Protein 9LWG (pdb70)

Nearest PDB structures (foldseek):
  7zgn-assembly1_B  TM=6.019E-01  e=1.501E-13  Phocaeicola massiliensis B84634 = Timone 84634 = DSM 17679 = JCM 13223
  7zgn-assembly1_A  TM=5.589E-01  e=1.274E-13  Phocaeicola massiliensis B84634 = Timone 84634 = DSM 17679 = JCM 13223
  7f2i-assembly1_A  TM=8.220E-01  e=1.809E-05  Arabidopsis thaliana
  4tjx-assembly1_A  TM=6.853E-01  e=6.371E-05  Arabidopsis thaliana
  8hyg-assembly1_A  TM=6.163E-01  e=2.011E-04  Arabidopsis thaliana

Foldseek 3Di:
DQPDLFFQDFDDWAWAAFPVGIDTDHFDPDFAAKEKEFEDEPLALLVVCLQVPLQQLVLCQPLADPRYAYEYAYQDPQLQVVQVSSLVSNVVSCVVHDDSNVVRYTRGSDHPVPRPHCVVVSQAVQWDPAASAFFKKKWKDFPVDPGIDIWGKDWAFCLAEVADDDQDKAWEAEDEQQLAADQADQQHEYEHEPDDDAPLSNLVSNVVRVYQEYEYAYDPPDGFDHHDDDPVSRVDHDHHIYIYTHDDVVVVVCNVVVGIMMMGIDGHTGTDRMWMQASNRGTDRLAADSHSHNNSVSLSSLLSVLVVVVVVVVPDDWDKWKFFDQAKAAAFQGGKGKGFADPDLFQQQWKKKKKFKAAPDSRLQRAWQDKKKKWKFKADDPPDPLHRATQWIAIAFRSDRGFIAMATRSLCVQSNVHRMMMMTIHIDNPTDMITMIMMMTTHHDPDPPDWHWHDKDWADWWWFQALCRQVVWDKDKDFADPPFDWKKKKKQKAFFWQFPNGPRWQAFKWKWKQKQVPDTDIDTQPQRQPQQSQSVCSSVGADGNTSDSQRGRTGQHGHSGIRHIDMDTCSVVDDNHDMMIIIMDMAGPNHRDHGPGTTIIMGMIMIMITID/DQPDLFFQDFDDWAWAAFPVGIDTDHFDPDFAAKEKEFEDEPLALLVVCLQVPLQQLVLCQPLADPRYAYEYAYQDPQLQVVQVSSLVSNVVSCVVHDDSNVVRYTRGSDHPVPRPHCVVVSQAVQWDPAASAFFKKKWKDFPVDPGIDIWGKDWAFCLAEVADDDQDKAWEAEDEQQLAADQADQQHEYEHEPDDDAPLSNLVSNVVRVYQEYEYAYDPPDGFDHHDDDPVSRVDHDHHIYIYTHDDVVVVVCNVVVGIMMMGIDGHTGTDRMWMQASNRGTDRLAADSHSHNNSVSLSSLLSVLVVVVVVVVPDDWDKWKFFDQAKAAAFQGGKGKGFADPDLFQQQWKKKKKFKAAPDSRLQRAWQDKKKKWKFKADDPPDPLHRATQWIAIAFRSDRGFIAMATRSLCVQSNVHRMMMMTIHIDNPTDMITMIMMMTTHHDPDPPDWHWHDKDWADWWWFQALCRQVVWDKDKDFADPPFDWKKKKKQKAFFWQFPNGPRWQAFKWKWKQKQVPDTDIDTQPQRQPQQSQSVCSSVGADGNTSDSQRGRTGQHGHSGIRHIDMDTCSVVDDNHDMMIIIMDMAGPNHRDHGPGTTIIMGMIMIMITID

Organism: Danio rerio (NCBI:txid7955)

B-factor: mean 135.31, std 18.62, range [100.46, 191.17]

Secondary structure (DSSP, 8-state):
--S--STTSBPPPEEEEETTEEEEE---SS---EEEEEEE-TT-HHHHHHHH-HHHHHHHHHHS-TTEEEEEEE-STTHHHHHHHHHHHHHHHHTTS--GGGGGEEEEEEEGGG--SSHHHHHHHS---BTTBSEEEEEEE-SSSSS-EEEEEEEPPTTT------SS-EE-EE-TT--S--S--SS--EEEESSSS-HHHHHHHHHHTT-S-EEEEPPTT---------THHHHS---S-EEEE---HHHHHHHHHT---EEEEEEE----SEEEE-TTSBEE-----SSS-THHHHHHHHHHHHHHHHHHHHTSS-EEEEEEEEEEE-TTT-EEEEEE--S--SS--EEEEEEEEE-SSSSGGGS-SS--EEEEEEES-TTSTTTTEEEEEEE--TT-----EEEE-GGGGGG--SSEEEEEEEE-TTSPPEEEEEEEEEE--S-SS---EEEEEEEEEEEEESTTTGGG---EEEEPPSS--EEEEEEEEEEE---TT-TTTS--EEEEEEETTTB--EEE-TTTT-TTGGGGGTTTT---S-SS--SS--SS--TTEE---EEEE-TTTS-SSSEEEEEEEEEETTB----SSS-EEEEEEEEEEEE-/--S--STTSBPPPEEEEETTEEEEE---SS---EEEEEEE-TT-HHHHHHHH-HHHHHHHHHHS-TTEEEEEEE-STTHHHHHHHHHHHHHHHHTTS--GGGGGEEEEEEEGGG--SSHHHHHHHS---BTTBSEEEEEEE-SSSSS-EEEEEEEPPTTT------SS-EE-EE-TT--S--S--SS--EEEESSSS-HHHHHHHHHHTT-S-EEEEPPTT---------THHHHS---S-EEEE---HHHHHHHHHT---EEEEEEE----SEEEE-TTSBEE-----SSS-THHHHHHHHHHHHHHHHHHHHTSS-EEEEEEEEEEE-TTT-EEEEEE--S--SS--EEEEEEEEE-SSSSGGGS-SS--EEEEEEES-TTSTTTTEEEEEEE--TT-----EEEE-GGGGGG--SSEEEEEEEE-TTSPPEEEEEEEEEE--S-SS---EEEEEEEEEEEEESTTTGGG---EEEEPPSS--EEEEEEEEEEE---TT-TTTS--EEEEEEETTTB--EEE-TTTT-TTGGGGGTTTT---S-SS--SS--SS--TTEE---EEEE-TTTS-SSSEEEEEEEEEETTB----SSS-EEEEEEEEEEEE-

Radius of gyration: 37.28 Å; Cα contacts (8 Å, |Δi|>4): 3022; chains: 2; bounding box: 66×118×78 Å

InterPro domains:
  IPR008977 PHM/PNGase F domain superfamily [SSF49742] (498-662)
  IPR014784 Copper type II, ascorbate-dependent monooxygenase-like, C-terminal [G3DSA:2.60.120.230] (368-496)
  IPR014784 Copper type II, ascorbate-dependent monooxygenase-like, C-terminal [G3DSA:2.60.120.230] (504-662)
  IPR015196 Peptide-N-glycosidase F, N-terminal [PF09112] (433-492)
  IPR015196 Peptide-N-glycosidase F, N-terminal [SM01290] (370-492)
  IPR015197 Peptide-N-glycosidase F, C-terminal [PF09113] (519-659)
  IPR046450 PA domain superfamily [SSF52025] (220-273)
  IPR053251 Peptide-N(4)-(N-acetyl-beta-D-glucosaminyl)asparagine amidase F [PTHR39319] (20-662)

Solvent-accessible surface area: 49971 Å² total; per-residue (Å²): 122,82,65,36,18,57,14,46,29,93,1,48,57,11,89,7,64,1,66,101,26,115,21,89,20,60,73,118,161,121,55,20,114,1,6,0,0,0,0,3,2,73,35,9,3,13,0,23,5,0,0,36,72,80,81,0,10,52,18,0,11,76,91,14,24,80,41,1,38,0,0,0,0,0,12,12,77,74,0,88,122,18,0,52,76,1,74,91,18,2,108,148,31,0,36,187,109,40,118,106,15,27,74,7,8,24,9,0,21,31,29,5,36,22,17,18,30,9,0,0,28,0,0,6,17,13,19,44,39,31,79,45,14,14,6,15,4,0,18,1,49,10,91,88,25,180,21,71,23,56,12,38,22,5,58,13,28,54,41,12,11,152,31,156,38,44,104,93,99,32,103,3,75,64,22,39,56,1,28,58,75,57,108,56,16,168,37,0,0,0,2,0,19,26,27,85,51,47,36,18,39,0,0,74,5,0,42,131,3,101,7,56,0,0,0,0,28,0,83,98,85,57,69,6,79,24,1,48,17,168,50,122,38,61,171,66,76,11,140,17,12,4,0,0,3,54,48,36,86,84,0,117,87,4,29,147,131,59,95,79,2,56,1,76,7,18,85,0,8,9,24,8,13,20,0,0,1,18,18,115,7,48,1,12,29,4,22,16,9,11,20,0,0,0,34,0,0,0,6,1,1,40,10,2,59,28,21,30,53,5,48,88,80,44,89,93,123,36,53,85,22,65,12,3,112,100,75,62,0,96,24,108,77,10,0,98,18,76,16,89,6,36,92,105,32,74,54,56,14,31,0,31,0,12,0,29,3,22,5,78,28,132,52,6,97,64,6,2,84,151,29,28,30,0,34,0,28,2,23,16,68,130,103,24,100,37,25,104,29,2,2,4,5,1,2,1,3,14,55,3,16,38,3,35,4,34,6,56,1,12,0,0,6,17,1,9,75,66,113,105,2,24,0,27,0,83,14,18,69,194,9,66,57,2,38,0,27,0,27,0,17,0,32,95,21,148,114,130,139,76,48,53,17,73,55,1,53,47,11,17,79,20,16,61,2,45,133,59,0,23,154,128,22,136,80,49,97,9,85,16,43,93,87,21,150,50,0,7,0,3,1,6,5,0,0,33,34,47,23,59,90,77,3,3,35,47,4,59,2,21,0,47,0,30,0,32,151,89,76,75,7,55,31,57,17,131,58,8,49,37,98,60,10,5,2,120,53,1,64,137,0,4,1,0,0,0,9,12,41,6,4,54,1,9,0,27,16,10,5,0,7,14,7,98,25,29,100,93,76,1,39,113,60,8,82,66,111,37,73,3,15,1,72,1,26,0,29,37,149,47,161,59,5,110,29,159,77,99,70,3,65,3,42,0,34,2,1,0,0,0,14,92,121,81,66,36,19,57,13,46,30,95,1,48,55,11,92,6,66,1,67,99,26,113,20,89,18,61,75,115,159,121,54,21,113,1,6,0,0,0,0,4,2,74,34,9,3,13,0,24,4,0,0,35,73,80,81,0,10,52,18,0,13,77,91,14,22,80,40,1,38,0,0,0,0,1,13,12,78,74,0,88,122,18,0,53,78,1,75,94,18,2,110,150,32,0,35,186,108,42,117,107,14,25,75,6,8,24,8,1,20,31,29,5,37,20,16,18,30,8,0,0,29,0,0,6,16,13,18,42,38,30,79,45,14,14,6,15,5,0,20,1,51,10,91,89,26,180,22,71,22,53,12,37,22,5,58,15,27,54,42,12,12,152,31,158,38,44,105,93,100,32,105,4,74,63,21,38,55,1,28,57,73,58,108,55,15,167,37,0,0,0,2,0,19,25,26,87,52,47,34,17,39,0,0,71,5,0,41,130,2,102,7,58,0,0,0,0,30,0,84,96,86,58,68,7,78,23,0,50,16,170,49,122,38,61,173,66,74,11,141,18,12,4,0,0,3,54,50,37,86,83,0,115,87,4,31,146,131,60,94,80,2,58,0,75,7,18,85,0,9,9,24,8,13,19,0,0,2,19,19,116,8,49,1,12,30,4,22,16,8,11,20,1,0,0,33,0,0,0,6,1,0,39,10,2,61,29,21,31,54,5,48,89,81,45,90,94,120,34,53,84,22,66,12,3,113,98,74,62,0,97,25,108,77,10,1,99,18,77,16,88,6,36,91,104,32,74,54,54,14,30,0,31,0,11,0,29,2,22,5,78,28,131,53,7,96,64,7,2,85,153,29,30,30,0,33,0,28,2,21,17,69,132,103,24,100,37,25,105,29,2,2,5,4,0,2,1,4,14,55,3,15,38,3,32,4,34,6,53,1,12,0,0,6,16,1,10,77,67,110,105,1,24,0,29,0,83,15,18,69,195,8,64,59,2,37,0,28,0,26,0,19,0,31,95,21,149,113,129,142,76,47,52,17,73,56,1,50,45,12,18,78,19,16,63,2,43,134,58,0,24,153,128,22,134,82,49,99,10,85,16,44,94,86,23,149,50,0,7,0,2,2,6,6,0,0,33,35,47,22,56,90,77,3,3,35,45,4,60,3,20,0,48,0,31,0,34,151,90,78,78,7,56,32,58,16,130,56,8,48,37,98,60,9,5,1,123,54,1,64,137,0,4,1,0,0,0,8,12,39,6,4,52,1,8,0,28,16,10,6,0,9,14,8,98,25,30,98,93,76,1,38,112,58,8,81,66,112,39,73,3,15,1,74,1,26,0,29,36,148,48,163,59,5,111,27,158,76,97,69,3,64,4,41,0,33,2,1,0,0,1,15,93

Sequence (1224 aa):
ALGGLEPGDPAPAFQVHTLDGMFVYSPRNESGRALIVHAFTNKSAFLECLWTWSESLSDLLDYLPSSTEVLMLSMDETAEQDALWMREQVYRAAAHRGKEILSRLHFSPTHVYNLGNWIPRVLYSWGCGGHNCGLGQVVFSSPDWKGPVIGKRLNARYDWLYAHWSTDPYRLLDVGDGCAPVASLKGAVAWVSEGGCSFFTKIKNMEKSNATGVLVYALPGNNIQDMNCKGDECFTSLHIPASMVHFQPKVKEALQKGRPVNVKFQVTPSRSFFFGIDQRGVLSEMGWFLYPSFRFMAWQAQWFVFNDALLEQLSQPAVTVSVFDHHDMHGNAGAHAVVDLPADISPYDVLELDTSLSCPGRRDETCAHWDHTVQLFVCCNDSSPYCNQELGRWVTAFRRGTGHWLTDVSPLIPLLNNKKCSFTMKTAPWAMPWMTTLNLRFSQSNKTERLYPFEVMPLFNGGTFDKDYNRRYHEITFSIPAATKKVELYAVITGHGSDDNNCGEFCVTSHYFLINRSINNTLVFEAAGSPLGCSLLVPKGGVPNECGTWLYGRGGWCDGLQVDPWRRDITSQLDMSGSNSVRYFGLFEGRDPNPKTDPGNILMYSYLVFYQALGGLEPGDPAPAFQVHTLDGMFVYSPRNESGRALIVHAFTNKSAFLECLWTWSESLSDLLDYLPSSTEVLMLSMDETAEQDALWMREQVYRAAAHRGKEILSRLHFSPTHVYNLGNWIPRVLYSWGCGGHNCGLGQVVFSSPDWKGPVIGKRLNARYDWLYAHWSTDPYRLLDVGDGCAPVASLKGAVAWVSEGGCSFFTKIKNMEKSNATGVLVYALPGNNIQDMNCKGDECFTSLHIPASMVHFQPKVKEALQKGRPVNVKFQVTPSRSFFFGIDQRGVLSEMGWFLYPSFRFMAWQAQWFVFNDALLEQLSQPAVTVSVFDHHDMHGNAGAHAVVDLPADISPYDVLELDTSLSCPGRRDETCAHWDHTVQLFVCCNDSSPYCNQELGRWVTAFRRGTGHWLTDVSPLIPLLNNKKCSFTMKTAPWAMPWMTTLNLRFSQSNKTERLYPFEVMPLFNGGTFDKDYNRRYHEITFSIPAATKKVELYAVITGHGSDDNNCGEFCVTSHYFLINRSINNTLVFEAAGSPLGCSLLVPKGGVPNECGTWLYGRGGWCDGLQVDPWRRDITSQLDMSGSNSVRYFGLFEGRDPNPKTDPGNILMYSYLVFYQ

Structure (mmCIF, N/CA/C/O backbone):
data_9LWG
#
_entry.id   9LWG
#
_cell.length_a   1.00
_cell.length_b   1.00
_cell.length_c   1.00
_cell.angle_alpha   90.00
_cell.angle_beta   90.00
_cell.angle_gamma   90.00
#
_symmetry.space_group_name_H-M   'P 1'
#
loop_
_entity.id
_entity.type
_entity.pdbx_description
1 polymer Si:dkey-256h2.1
2 branched 2-acetamido-2-deoxy-beta-D-glucopyranose-(1-4)-2-acetamido-2-deoxy-beta-D-glucopyranose
3 branched 2-acetamido-2-deoxy-beta-D-glucopyranose-(1-4)-[alpha-L-fucopyranose-(1-6)]2-acetamido-2-deoxy-beta-D-glucopyranose
4 non-polymer 2-acetamido-2-deoxy-beta-D-glucopyranose
#
loop_
_atom_site.group_PDB
_atom_site.id
_atom_site.type_symbol
_atom_site.label_atom_id
_atom_site.label_alt_id
_atom_site.label_comp_id
_atom_site.label_asym_id
_atom_site.label_entity_id
_atom_site.label_seq_id
_atom_site.pdbx_PDB_ins_code
_atom_site.Cartn_x
_atom_site.Cartn_y
_atom_site.Cartn_z
_atom_site.occupancy
_atom_site.B_iso_or_equiv
_atom_site.auth_seq_id
_atom_site.auth_comp_id
_atom_site.auth_asym_id
_atom_site.auth_atom_id
_atom_site.pdbx_PDB_model_num
ATOM 1 N N . ALA A 1 76 ? 109.046 127.879 116.147 1.00 157.46 51 ALA A N 1
ATOM 2 C CA . ALA A 1 76 ? 108.314 127.728 114.857 1.00 158.54 51 ALA A CA 1
ATOM 3 C C . ALA A 1 76 ? 108.178 126.255 114.486 1.00 158.68 51 ALA A C 1
ATOM 4 O O . ALA A 1 76 ? 109.063 125.449 114.773 1.00 156.18 51 ALA A O 1
ATOM 11 N N . LEU A 1 77 ? 107.060 125.911 113.849 1.00 157.66 52 LEU A N 1
ATOM 12 C CA . LEU A 1 77 ? 106.743 124.556 113.407 1.00 153.75 52 LEU A CA 1
ATOM 13 C C . LEU A 1 77 ? 106.540 123.591 114.567 1.00 151.33 52 LEU A C 1
ATOM 14 O O . LEU A 1 77 ? 106.466 122.376 114.345 1.00 147.30 52 LEU A O 1
ATOM 30 N N . GLY A 1 78 ? 106.444 124.091 115.798 1.00 153.71 53 GLY A N 1
ATOM 31 C CA . GLY A 1 78 ? 106.259 123.206 116.930 1.00 149.68 53 GLY A CA 1
ATOM 32 C C . GLY A 1 78 ? 107.485 122.341 117.175 1.00 147.59 53 GLY A C 1
ATOM 33 O O . GLY A 1 78 ? 108.615 122.694 116.825 1.00 141.20 53 GLY A O 1
ATOM 37 N N . GLY A 1 79 ? 107.251 121.185 117.791 1.00 144.67 54 GLY A N 1
ATOM 38 C CA . GLY A 1 79 ? 108.322 120.252 118.077 1.00 139.14 54 GLY A CA 1
ATOM 39 C C . GLY A 1 79 ? 108.596 119.311 116.923 1.00 139.65 54 GLY A C 1
ATOM 40 O O . GLY A 1 79 ? 107.708 118.569 116.492 1.00 140.02 54 GLY A O 1
ATOM 44 N N . LEU A 1 80 ? 109.828 119.333 116.415 1.00 135.14 55 LEU A N 1
ATOM 45 C CA . LEU A 1 80 ? 110.213 118.493 115.288 1.00 129.71 55 LEU A CA 1
ATOM 46 C C . LEU A 1 80 ? 111.340 117.552 115.695 1.00 128.78 55 LEU A C 1
ATOM 47 O O . LEU A 1 80 ? 112.320 117.385 114.962 1.00 128.24 55 LEU A O 1
ATOM 63 N N . GLU A 1 81 ? 111.207 116.937 116.860 1.00 127.40 56 GLU A N 1
ATOM 64 C CA . GLU A 1 81 ? 112.175 115.993 117.390 1.00 127.74 56 GLU A CA 1
ATOM 65 C C . GLU A 1 81 ? 111.476 114.680 117.698 1.00 128.07 56 GLU A C 1
ATOM 66 O O . GLU A 1 81 ? 110.248 114.638 117.828 1.00 130.76 56 GLU A O 1
ATOM 78 N N . PRO A 1 82 ? 112.228 113.587 117.812 1.00 124.67 57 PRO A N 1
ATOM 79 C CA . PRO A 1 82 ? 111.600 112.299 118.128 1.00 121.85 57 PRO A CA 1
ATOM 80 C C . PRO A 1 82 ? 110.778 112.382 119.404 1.00 124.52 57 PRO A C 1
ATOM 81 O O . PRO A 1 82 ? 111.181 113.003 120.389 1.00 129.39 57 PRO A O 1
ATOM 92 N N . GLY A 1 83 ? 109.609 111.743 119.376 1.00 121.51 58 GLY A N 1
ATOM 93 C CA . GLY A 1 83 ? 108.687 111.765 120.485 1.00 125.82 58 GLY A CA 1
ATOM 94 C C . GLY A 1 83 ? 107.635 112.850 120.412 1.00 127.06 58 GLY A C 1
ATOM 95 O O . GLY A 1 83 ? 106.629 112.767 121.126 1.00 130.35 58 GLY A O 1
ATOM 99 N N . ASP A 1 84 ? 107.835 113.865 119.571 1.00 125.50 59 ASP A N 1
ATOM 100 C CA . ASP A 1 84 ? 106.858 114.931 119.431 1.00 125.30 59 ASP A CA 1
ATOM 101 C C . ASP A 1 84 ? 105.800 114.556 118.398 1.00 123.03 59 ASP A C 1
ATOM 102 O O . ASP A 1 84 ? 106.067 113.768 117.485 1.00 124.84 59 ASP A O 1
ATOM 111 N N . PRO A 1 85 ? 104.593 115.103 118.514 1.00 121.46 60 PRO A N 1
ATOM 112 C CA . PRO A 1 85 ? 103.553 114.795 117.528 1.00 119.96 60 PRO A CA 1
ATOM 113 C C . PRO A 1 85 ? 103.897 115.357 116.159 1.00 121.07 60 PRO A C 1
ATOM 114 O O . PRO A 1 85 ? 104.621 116.348 116.029 1.00 123.36 60 PRO A O 1
ATOM 125 N N . ALA A 1 86 ? 103.364 114.705 115.129 1.00 116.91 61 ALA A N 1
ATOM 126 C CA . ALA A 1 86 ? 103.619 115.112 113.755 1.00 114.55 61 ALA A CA 1
ATOM 127 C C . ALA A 1 86 ? 102.526 116.065 113.291 1.00 115.25 61 ALA A C 1
ATOM 128 O O . ALA A 1 86 ? 101.359 115.658 113.221 1.00 120.14 61 ALA A O 1
ATOM 135 N N . PRO A 1 87 ? 102.842 117.320 112.970 1.00 112.49 62 PRO A N 1
ATOM 136 C CA . PRO A 1 87 ? 101.800 118.233 112.488 1.00 112.07 62 PRO A CA 1
ATOM 137 C C . PRO A 1 87 ? 101.185 117.747 111.185 1.00 111.13 62 PRO A C 1
ATOM 138 O O . PRO A 1 87 ? 101.825 117.064 110.384 1.00 115.39 62 PRO A O 1
ATOM 149 N N . ALA A 1 88 ? 99.922 118.111 110.982 1.00 110.91 63 ALA A N 1
ATOM 150 C CA . ALA A 1 88 ? 99.224 117.736 109.762 1.00 114.89 63 ALA A CA 1
ATOM 151 C C . ALA A 1 88 ? 99.898 118.367 108.550 1.00 113.84 63 ALA A C 1
ATOM 152 O O . ALA A 1 88 ? 100.550 119.409 108.647 1.00 116.48 63 ALA A O 1
ATOM 159 N N . PHE A 1 89 ? 99.738 117.723 107.397 1.00 113.15 64 PHE A N 1
ATOM 160 C CA . PHE A 1 89 ? 100.323 118.244 106.170 1.00 111.37 64 PHE A CA 1
ATOM 161 C C . PHE A 1 89 ? 99.586 117.663 104.972 1.00 112.45 64 PHE A C 1
ATOM 162 O O . PHE A 1 89 ? 98.784 116.734 105.093 1.00 118.44 64 PHE A O 1
ATOM 179 N N . GLN A 1 90 ? 99.869 118.242 103.807 1.00 111.37 65 GLN A N 1
ATOM 180 C CA . GLN A 1 90 ? 99.277 117.825 102.546 1.00 114.03 65 GLN A CA 1
ATOM 181 C C . GLN A 1 90 ? 100.368 117.757 101.490 1.00 118.73 65 GLN A C 1
ATOM 182 O O . GLN A 1 90 ? 101.299 118.566 101.498 1.00 122.32 65 GLN A O 1
ATOM 196 N N . VAL A 1 91 ? 100.249 116.787 100.585 1.00 119.91 66 VAL A N 1
ATOM 197 C CA . VAL A 1 91 ? 101.237 116.573 99.537 1.00 115.53 66 VAL A CA 1
ATOM 198 C C . VAL A 1 91 ? 100.520 116.146 98.264 1.00 117.29 66 VAL A C 1
ATOM 199 O O . VAL A 1 91 ? 99.422 115.583 98.305 1.00 124.52 66 VAL A O 1
ATOM 212 N N . HIS A 1 92 ? 101.147 116.428 97.127 1.00 112.84 67 HIS A N 1
ATOM 213 C CA . HIS A 1 92 ? 100.642 116.014 95.827 1.00 119.14 67 HIS A CA 1
ATOM 214 C C . HIS A 1 92 ? 101.374 114.760 95.369 1.00 122.55 67 HIS A C 1
ATOM 215 O O . HIS A 1 92 ? 102.585 114.629 95.566 1.00 125.36 67 HIS A O 1
ATOM 229 N N . THR A 1 93 ? 100.631 113.840 94.759 1.00 124.77 68 THR A N 1
ATOM 230 C CA . THR A 1 93 ? 101.167 112.567 94.311 1.00 122.72 68 THR A CA 1
ATOM 231 C C . THR A 1 93 ? 100.470 112.173 93.019 1.00 124.46 68 THR A C 1
ATOM 232 O O . THR A 1 93 ? 99.421 112.715 92.660 1.00 129.89 68 THR A O 1
ATOM 243 N N . LEU 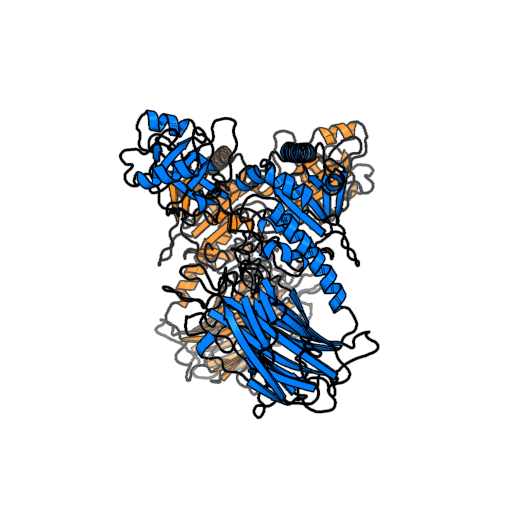A 1 94 ? 101.056 111.194 92.328 1.00 123.16 69 LEU A N 1
ATOM 244 C CA . LEU A 1 94 ? 100.504 110.753 91.054 1.00 125.78 69 LEU A CA 1
ATOM 245 C C . LEU A 1 94 ? 99.073 110.256 91.192 1.00 127.48 69 LEU A C 1
ATOM 246 O O . LEU A 1 94 ? 98.343 110.219 90.196 1.00 127.14 69 LEU A O 1
ATOM 262 N N . ASP A 1 95 ? 98.655 109.875 92.400 1.00 129.64 70 ASP A N 1
ATOM 263 C CA . ASP A 1 95 ? 97.295 109.412 92.634 1.00 131.37 70 ASP A CA 1
ATOM 264 C C . ASP A 1 95 ? 96.367 110.501 93.156 1.00 133.58 70 ASP A C 1
ATOM 265 O O . ASP A 1 95 ? 95.145 110.323 93.104 1.00 132.98 70 ASP A O 1
ATOM 274 N N . GLY A 1 96 ? 96.906 111.615 93.650 1.00 131.75 71 GLY A N 1
ATOM 275 C CA . GLY A 1 96 ? 96.070 112.692 94.146 1.00 130.17 71 GLY A CA 1
ATOM 276 C C . GLY A 1 96 ? 96.650 113.417 95.342 1.00 127.91 71 GLY A C 1
ATOM 277 O O . GLY A 1 96 ? 97.870 113.537 95.476 1.00 127.94 71 GLY A O 1
ATOM 281 N N . MET A 1 97 ? 95.787 113.912 96.222 1.00 128.35 72 MET A N 1
ATOM 282 C CA . MET A 1 97 ? 96.224 114.655 97.397 1.00 125.79 72 MET A CA 1
ATOM 283 C C . MET A 1 97 ? 96.315 113.711 98.589 1.00 120.00 72 MET A C 1
ATOM 284 O O . MET A 1 97 ? 95.312 113.115 98.996 1.00 124.78 72 MET A O 1
ATOM 298 N N . PHE A 1 98 ? 97.517 113.576 99.142 1.00 113.06 73 PHE A N 1
ATOM 299 C CA . PHE A 1 98 ? 97.753 112.786 100.342 1.00 114.09 73 PHE A CA 1
ATOM 300 C C . PHE A 1 98 ? 97.766 113.728 101.538 1.00 117.25 73 PHE A C 1
ATOM 301 O O . PHE A 1 98 ? 98.607 114.630 101.613 1.00 121.51 73 PHE A O 1
ATOM 318 N N . VAL A 1 99 ? 96.838 113.518 102.467 1.00 116.75 74 VAL A N 1
ATOM 319 C CA . VAL A 1 99 ? 96.652 114.395 103.616 1.00 114.98 74 VAL A CA 1
ATOM 320 C C . VAL A 1 99 ? 96.880 113.586 104.883 1.00 112.65 74 VAL A C 1
ATOM 321 O O . VAL A 1 99 ? 96.316 112.497 105.041 1.00 118.50 74 VAL A O 1
ATOM 334 N N . TYR A 1 100 ? 97.705 114.117 105.780 1.00 109.59 75 TYR A N 1
ATOM 335 C CA . TYR A 1 100 ? 97.911 113.542 107.101 1.00 112.60 75 TYR A CA 1
ATOM 336 C C . TYR A 1 100 ? 97.390 114.515 108.148 1.00 120.43 75 TYR A C 1
ATOM 337 O O . TYR A 1 100 ? 97.788 115.685 108.165 1.00 124.05 75 TYR A O 1
ATOM 355 N N . SER A 1 101 ? 96.502 114.028 109.012 1.00 126.24 76 SER A N 1
ATOM 356 C CA . SER A 1 101 ? 95.899 114.837 110.065 1.00 129.69 76 SER A CA 1
ATOM 357 C C . SER A 1 101 ? 95.950 114.042 111.362 1.00 131.88 76 SER A C 1
ATOM 358 O O . SER A 1 101 ? 95.457 112.896 111.401 1.00 137.90 76 SER A O 1
ATOM 366 N N . PRO A 1 102 ? 96.526 114.581 112.437 1.00 130.16 77 PRO A N 1
ATOM 367 C CA . PRO A 1 102 ? 96.545 113.837 113.702 1.00 135.91 77 PRO A CA 1
ATOM 368 C C . PRO A 1 102 ? 95.136 113.514 114.176 1.00 143.48 77 PRO A C 1
ATOM 369 O O . PRO A 1 102 ? 94.201 114.294 113.987 1.00 140.99 77 PRO A O 1
ATOM 380 N N . ARG A 1 103 ? 94.995 112.346 114.797 1.00 150.50 78 ARG A N 1
ATOM 381 C CA . ARG A 1 103 ? 93.719 111.884 115.319 1.00 155.58 78 ARG A CA 1
ATOM 382 C C . ARG A 1 103 ? 93.882 111.485 116.777 1.00 162.71 78 ARG A C 1
ATOM 383 O O . ARG A 1 103 ? 94.950 111.033 117.199 1.00 159.53 78 ARG A O 1
ATOM 404 N N . ASN A 1 104 ? 92.806 111.657 117.546 1.00 169.94 79 ASN A N 1
ATOM 405 C CA . ASN A 1 104 ? 92.805 111.232 118.939 1.00 171.92 79 ASN A CA 1
ATOM 406 C C . ASN A 1 104 ? 92.834 109.717 119.086 1.00 170.83 79 ASN A C 1
ATOM 407 O O . ASN A 1 104 ? 93.065 109.224 120.195 1.00 170.22 79 ASN A O 1
ATOM 418 N N . GLU A 1 105 ? 92.609 108.977 118.005 1.00 170.65 80 GLU A N 1
ATOM 419 C CA . GLU A 1 105 ? 92.614 107.526 118.019 1.00 167.63 80 GLU A CA 1
ATOM 420 C C . GLU A 1 105 ? 93.937 107.015 117.452 1.00 158.82 80 GLU A C 1
ATOM 421 O O . GLU A 1 105 ? 94.871 107.783 117.199 1.00 154.05 80 GLU A O 1
ATOM 433 N N . SER A 1 106 ? 94.023 105.704 117.249 1.00 154.08 81 SER A N 1
ATOM 434 C CA . SER A 1 106 ? 95.204 105.060 116.693 1.00 151.24 81 SER A CA 1
ATOM 435 C C . SER A 1 106 ? 94.886 104.556 115.292 1.00 150.79 81 SER A C 1
ATOM 436 O O . SER A 1 106 ? 93.894 103.846 115.094 1.00 152.10 81 SER A O 1
ATOM 444 N N . GLY A 1 107 ? 95.726 104.924 114.329 1.00 145.72 82 GLY A N 1
ATOM 445 C CA . GLY A 1 107 ? 95.521 104.528 112.950 1.00 142.00 82 GLY A CA 1
ATOM 446 C C . GLY A 1 107 ? 96.717 103.813 112.359 1.00 137.17 82 GLY A C 1
ATOM 447 O O . GLY A 1 107 ? 97.428 103.089 113.062 1.00 135.77 82 GLY A O 1
ATOM 451 N N . ARG A 1 108 ? 96.948 104.007 111.064 1.00 134.71 83 ARG A N 1
ATOM 452 C CA . ARG A 1 108 ? 98.066 103.367 110.388 1.00 128.73 83 ARG A CA 1
ATOM 453 C C . ARG A 1 108 ? 99.336 104.187 110.562 1.00 126.00 83 ARG A C 1
ATOM 454 O O . ARG A 1 108 ? 99.315 105.419 110.486 1.00 125.23 83 ARG A O 1
ATOM 475 N N . ALA A 1 109 ? 100.446 103.495 110.798 1.00 125.25 84 ALA A N 1
ATOM 476 C CA . ALA A 1 109 ? 101.736 104.159 110.855 1.00 122.80 84 ALA A CA 1
ATOM 477 C C . ALA A 1 109 ? 102.157 104.605 109.459 1.00 121.50 84 ALA A C 1
ATOM 478 O O . ALA A 1 109 ? 101.711 104.065 108.443 1.00 123.31 84 ALA A O 1
ATOM 485 N N . LEU A 1 110 ? 103.025 105.614 109.418 1.00 120.12 85 LEU A N 1
ATOM 486 C CA . LEU A 1 110 ? 103.495 106.188 108.166 1.00 114.68 85 LEU A CA 1
ATOM 487 C C . LEU A 1 110 ? 105.014 106.175 108.137 1.00 114.17 85 LEU A C 1
ATOM 488 O O . LEU A 1 110 ? 105.663 106.349 109.169 1.00 115.88 85 LEU A O 1
ATOM 504 N N . ILE A 1 111 ? 105.574 105.961 106.950 1.00 113.24 86 ILE A N 1
ATOM 505 C CA . ILE A 1 111 ? 107.018 105.984 106.745 1.00 112.36 86 ILE A CA 1
ATOM 506 C C . ILE A 1 111 ? 107.309 106.896 105.564 1.00 114.00 86 ILE A C 1
ATOM 507 O O . ILE A 1 111 ? 106.909 106.596 104.433 1.00 119.31 86 ILE A O 1
ATOM 523 N N . VAL A 1 112 ? 108.003 108.002 105.820 1.00 107.78 87 VAL A N 1
ATOM 524 C CA . VAL A 1 112 ? 108.384 108.955 104.788 1.00 110.21 87 VAL A CA 1
ATOM 525 C C . VAL A 1 112 ? 109.834 108.684 104.420 1.00 110.44 87 VAL A C 1
ATOM 526 O O . VAL A 1 112 ? 110.718 108.700 105.287 1.00 112.34 87 VAL A O 1
ATOM 539 N N . HIS A 1 113 ? 110.077 108.436 103.135 1.00 107.85 88 HIS A N 1
ATOM 540 C CA . HIS A 1 113 ? 111.398 108.097 102.628 1.00 110.50 88 HIS A CA 1
ATOM 541 C C . HIS A 1 113 ? 111.818 109.114 101.579 1.00 113.24 88 HIS A C 1
ATOM 542 O O . HIS A 1 113 ? 111.088 109.352 100.611 1.00 116.73 88 HIS A O 1
ATOM 556 N N . ALA A 1 114 ? 113.000 109.694 101.764 1.00 114.27 89 ALA A N 1
ATOM 557 C CA . ALA A 1 114 ? 113.576 110.634 100.814 1.00 114.90 89 ALA A CA 1
ATOM 558 C C . ALA A 1 114 ? 114.640 109.924 99.989 1.00 117.38 89 ALA A C 1
ATOM 559 O O . ALA A 1 114 ? 115.576 109.338 100.544 1.00 121.44 89 ALA A O 1
ATOM 566 N N . PHE A 1 115 ? 114.496 109.981 98.669 1.00 114.76 90 PHE A N 1
ATOM 567 C CA . PHE A 1 115 ? 115.371 109.283 97.741 1.00 115.76 90 PHE A CA 1
ATOM 568 C C . PHE A 1 115 ? 116.241 110.282 96.993 1.00 121.21 90 PHE A C 1
ATOM 569 O O . PHE A 1 115 ? 115.781 111.368 96.625 1.00 126.71 90 PHE A O 1
ATOM 586 N N . THR A 1 116 ? 117.499 109.909 96.773 1.00 120.63 91 THR A N 1
ATOM 587 C CA . THR A 1 116 ? 118.442 110.740 96.041 1.00 122.15 91 THR A CA 1
ATOM 588 C C . THR A 1 116 ? 119.327 109.852 95.180 1.00 122.84 91 THR A C 1
ATOM 589 O O . THR A 1 116 ? 119.797 108.804 95.631 1.00 123.72 91 THR A O 1
ATOM 600 N N . ASN A 1 117 ? 119.548 110.281 93.937 1.00 125.03 92 ASN A N 1
ATOM 601 C CA . ASN A 1 117 ? 120.355 109.518 92.994 1.00 127.96 92 ASN A CA 1
ATOM 602 C C . ASN A 1 117 ? 121.838 109.532 93.338 1.00 133.81 92 ASN A C 1
ATOM 603 O O . ASN A 1 117 ? 122.604 108.778 92.728 1.00 136.81 92 ASN A O 1
ATOM 613 N N . LYS A 1 118 ? 122.260 110.358 94.293 1.00 130.86 93 LYS A N 1
ATOM 614 C CA . LYS A 1 118 ? 123.671 110.500 94.624 1.00 126.74 93 LYS A CA 1
ATOM 615 C C . LYS A 1 118 ? 124.172 109.432 95.587 1.00 126.56 93 LYS A C 1
ATOM 616 O O . LYS A 1 118 ? 125.368 109.417 95.897 1.00 128.56 93 LYS A O 1
ATOM 635 N N . SER A 1 119 ? 123.301 108.547 96.066 1.00 124.03 94 SER A N 1
ATOM 636 C CA . SER A 1 119 ? 123.678 107.485 96.991 1.00 120.93 94 SER A CA 1
ATOM 637 C C . SER A 1 119 ? 123.421 106.141 96.328 1.00 122.98 94 SER A C 1
ATOM 638 O O . SER A 1 119 ? 122.279 105.830 95.973 1.00 127.47 94 SER A O 1
ATOM 646 N N . ALA A 1 120 ? 124.481 105.348 96.163 1.00 119.77 95 ALA A N 1
ATOM 647 C CA . ALA A 1 120 ? 124.323 104.010 95.607 1.00 121.13 95 ALA A CA 1
ATOM 648 C C . ALA A 1 120 ? 123.517 103.107 96.526 1.00 119.38 95 ALA A C 1
ATOM 649 O O . ALA A 1 120 ? 122.926 102.129 96.056 1.00 122.19 95 ALA A O 1
ATOM 656 N N . PHE A 1 121 ? 123.481 103.413 97.823 1.00 119.20 96 PHE A N 1
ATOM 657 C CA . PHE A 1 121 ? 122.690 102.620 98.756 1.00 120.09 96 PHE A CA 1
ATOM 658 C C . PHE A 1 121 ? 121.220 102.616 98.353 1.00 119.37 96 PHE A C 1
ATOM 659 O O . PHE A 1 121 ? 120.608 101.553 98.196 1.00 122.22 96 PHE A O 1
ATOM 676 N N . LEU A 1 122 ? 120.644 103.802 98.150 1.00 116.23 97 LEU A N 1
ATOM 677 C CA . LEU A 1 122 ? 119.242 103.888 97.756 1.00 118.39 97 LEU A CA 1
ATOM 678 C C . LEU A 1 122 ? 119.021 103.368 96.341 1.00 120.00 97 LEU A C 1
ATOM 679 O O . LEU A 1 122 ? 117.974 102.773 96.056 1.00 127.50 97 LEU A O 1
ATOM 695 N N . GLU A 1 123 ? 119.983 103.585 95.443 1.00 115.56 98 GLU A N 1
ATOM 696 C CA . GLU A 1 123 ? 119.852 103.068 94.086 1.00 121.01 98 GLU A CA 1
ATOM 697 C C . GLU A 1 123 ? 119.741 101.549 94.095 1.00 128.73 98 GLU A C 1
ATOM 698 O O . GLU A 1 123 ? 118.887 100.971 93.413 1.00 128.86 98 GLU A O 1
ATOM 710 N N . CYS A 1 124 ? 120.594 100.883 94.876 1.00 127.66 99 CYS A N 1
ATOM 711 C CA . CYS A 1 124 ? 120.508 99.431 94.987 1.00 126.81 99 CYS A CA 1
ATOM 712 C C . CYS A 1 124 ? 119.246 99.013 95.731 1.00 126.85 99 CYS A C 1
ATOM 713 O O . CYS A 1 124 ? 118.643 97.983 95.409 1.00 128.87 99 CYS A O 1
ATOM 721 N N . LEU A 1 125 ? 118.831 99.800 96.724 1.00 123.16 100 LEU A N 1
ATOM 722 C CA . LEU A 1 125 ? 117.579 99.517 97.417 1.00 120.18 100 LEU A CA 1
ATOM 723 C C . LEU A 1 125 ? 116.415 99.457 96.439 1.00 121.74 100 LEU A C 1
ATOM 724 O O . LEU A 1 125 ? 115.567 98.561 96.522 1.00 126.26 100 LEU A O 1
ATOM 740 N N . TRP A 1 126 ? 116.358 100.403 95.506 1.00 121.54 101 TRP A N 1
ATOM 741 C CA . TRP A 1 126 ? 115.249 100.489 94.566 1.00 123.31 101 TRP A CA 1
ATOM 742 C C . TRP A 1 126 ? 115.465 99.675 93.296 1.00 126.74 101 TRP A C 1
ATOM 743 O O . TRP A 1 126 ? 114.527 99.540 92.504 1.00 130.17 101 TRP A O 1
ATOM 764 N N . THR A 1 127 ? 116.666 99.132 93.081 1.00 123.37 102 THR A N 1
ATOM 765 C CA . THR A 1 127 ? 116.936 98.305 91.914 1.00 127.05 102 THR A CA 1
ATOM 766 C C . THR A 1 127 ? 117.155 96.836 92.243 1.00 129.35 102 THR A C 1
ATOM 767 O O . THR A 1 127 ? 117.001 95.994 91.354 1.00 128.51 102 THR A O 1
ATOM 778 N N . TRP A 1 128 ? 117.507 96.509 93.483 1.00 130.37 103 TRP A N 1
ATOM 779 C CA . TRP A 1 128 ? 117.743 95.125 93.865 1.00 131.58 103 TRP A CA 1
ATOM 780 C C . TRP A 1 128 ? 116.415 94.401 94.044 1.00 133.55 103 TRP A C 1
ATOM 781 O O . TRP A 1 128 ? 115.547 94.852 94.798 1.00 134.95 103 TRP A O 1
ATOM 802 N N . SER A 1 129 ? 116.261 93.272 93.349 1.00 131.76 104 SER A N 1
ATOM 803 C CA . SER A 1 129 ? 115.007 92.530 93.411 1.00 134.30 104 SER A CA 1
ATOM 804 C C . SER A 1 129 ? 114.732 92.005 94.813 1.00 132.45 104 SER A C 1
ATOM 805 O O . SER A 1 129 ? 113.571 91.938 95.234 1.00 131.27 104 SER A O 1
ATOM 813 N N . GLU A 1 130 ? 115.779 91.623 95.546 1.00 130.21 105 GLU A N 1
ATOM 814 C CA . GLU A 1 130 ? 115.583 91.091 96.890 1.00 129.35 105 GLU A CA 1
ATOM 815 C C . GLU A 1 130 ? 114.933 92.124 97.801 1.00 131.39 105 GLU A C 1
ATOM 816 O O . GLU A 1 130 ? 114.039 91.793 98.589 1.00 136.77 105 GLU A O 1
ATOM 828 N N . SER A 1 131 ? 115.369 93.381 97.710 1.00 127.83 106 SER A N 1
ATOM 829 C CA . SER A 1 131 ? 114.792 94.423 98.552 1.00 128.84 106 SER A CA 1
ATOM 830 C C . SER A 1 131 ? 113.318 94.635 98.235 1.00 130.81 106 SER A C 1
ATOM 831 O O . SER A 1 131 ? 112.493 94.784 99.144 1.00 131.98 106 SER A O 1
ATOM 839 N N . LEU A 1 132 ? 112.966 94.656 96.948 1.00 129.27 107 LEU A N 1
ATOM 840 C CA . LEU A 1 132 ? 111.569 94.840 96.571 1.00 130.41 107 LEU A CA 1
ATOM 841 C C . LEU A 1 132 ? 110.718 93.663 97.030 1.00 133.01 107 LEU A C 1
ATOM 842 O O . LEU A 1 132 ? 109.589 93.851 97.500 1.00 135.85 107 LEU A O 1
ATOM 858 N N . SER A 1 133 ? 111.239 92.442 96.898 1.00 132.04 108 SER A N 1
ATOM 859 C CA . SER A 1 133 ? 110.507 91.277 97.382 1.00 132.84 108 SER A CA 1
ATOM 860 C C . SER A 1 133 ? 110.302 91.349 98.889 1.00 135.36 108 SER A C 1
ATOM 861 O O . SER A 1 133 ? 109.218 91.033 99.393 1.00 139.10 108 SER A O 1
ATOM 869 N N . ASP A 1 134 ? 111.335 91.764 99.626 1.00 133.16 109 ASP A N 1
ATOM 870 C CA . ASP A 1 134 ? 111.197 91.914 101.070 1.00 134.31 109 ASP A CA 1
ATOM 871 C C . ASP A 1 134 ? 110.143 92.957 101.411 1.00 134.37 109 ASP A C 1
ATOM 872 O O . ASP A 1 134 ? 109.333 92.759 102.324 1.00 138.86 109 ASP A O 1
ATOM 881 N N . LEU A 1 135 ? 110.136 94.077 100.687 1.00 129.92 110 LEU A N 1
ATOM 882 C CA . LEU A 1 135 ? 109.123 95.100 100.924 1.00 130.29 110 LEU A CA 1
ATOM 883 C C . LEU A 1 135 ? 107.725 94.551 100.676 1.00 132.48 110 LEU A C 1
ATOM 884 O O . LEU A 1 135 ? 106.804 94.791 101.465 1.00 133.44 110 LEU A O 1
ATOM 900 N N . LEU A 1 136 ? 107.548 93.810 99.582 1.00 133.53 111 LEU A N 1
ATOM 901 C CA . LEU A 1 136 ? 106.222 93.311 99.240 1.00 135.12 111 LEU A CA 1
ATOM 902 C C . LEU A 1 136 ? 105.766 92.213 100.192 1.00 140.40 111 LEU A C 1
ATOM 903 O O . LEU A 1 136 ? 104.560 92.037 100.398 1.00 142.58 111 LEU A O 1
ATOM 919 N N . ASP A 1 137 ? 106.702 91.470 100.781 1.00 139.58 112 ASP A N 1
ATOM 920 C CA . ASP A 1 137 ? 106.346 90.330 101.616 1.00 139.25 112 ASP A CA 1
ATOM 921 C C . ASP A 1 137 ? 106.199 90.703 103.088 1.00 135.54 112 ASP A C 1
ATOM 922 O O . ASP A 1 137 ? 105.155 90.443 103.695 1.00 135.48 112 ASP A O 1
ATOM 931 N N . TYR A 1 138 ? 107.228 91.311 103.674 1.00 129.69 113 TYR A N 1
ATOM 932 C CA . TYR A 1 138 ? 107.295 91.500 105.116 1.00 130.97 113 TYR A CA 1
ATOM 933 C C . TYR A 1 138 ? 106.667 92.802 105.595 1.00 126.96 113 TYR A C 1
ATOM 934 O O . TYR A 1 138 ? 106.589 93.017 106.809 1.00 129.73 113 TYR A O 1
ATOM 952 N N . LEU A 1 139 ? 106.222 93.668 104.697 1.00 123.24 114 LEU A N 1
ATOM 953 C CA . LEU A 1 139 ? 105.617 94.922 105.130 1.00 126.59 114 LEU A CA 1
ATOM 954 C C . LEU A 1 139 ? 104.255 94.646 105.760 1.00 128.04 114 LEU A C 1
ATOM 955 O O . LEU A 1 139 ? 103.441 93.926 105.169 1.00 128.88 114 LEU A O 1
ATOM 971 N N . PRO A 1 140 ? 103.967 95.187 106.944 1.00 123.26 115 PRO A N 1
ATOM 972 C CA . PRO A 1 140 ? 102.650 94.965 107.547 1.00 121.67 115 PRO A CA 1
ATOM 973 C C . PRO A 1 140 ? 101.532 95.521 106.679 1.00 126.14 115 PRO A C 1
ATOM 974 O O . PRO A 1 140 ? 101.742 96.365 105.805 1.00 129.22 115 PRO A O 1
ATOM 985 N N . SER A 1 141 ? 100.322 95.029 106.935 1.00 129.88 116 SER A N 1
ATOM 986 C CA . SER A 1 141 ? 99.137 95.480 106.219 1.00 134.40 116 SER A CA 1
ATOM 987 C C . SER A 1 141 ? 98.524 96.737 106.821 1.00 134.24 116 SER A C 1
ATOM 988 O O . SER A 1 141 ? 97.528 97.236 106.286 1.00 133.83 116 SER A O 1
ATOM 996 N N . SER A 1 142 ? 99.087 97.256 107.908 1.00 130.96 117 SER A N 1
ATOM 997 C CA . SER A 1 142 ? 98.592 98.452 108.577 1.00 131.58 117 SER A CA 1
ATOM 998 C C . SER A 1 142 ? 99.656 99.541 108.588 1.00 131.62 117 SER A C 1
ATOM 999 O O . SER A 1 142 ? 99.892 100.198 109.604 1.00 131.81 117 SER A O 1
ATOM 1007 N N . THR A 1 143 ? 100.316 99.740 107.450 1.00 130.38 118 THR A N 1
ATOM 1008 C CA . THR A 1 143 ? 101.377 100.727 107.326 1.00 127.69 118 THR A CA 1
ATOM 1009 C C . THR A 1 143 ? 101.308 101.372 105.952 1.00 126.03 118 THR A C 1
ATOM 1010 O O . THR A 1 143 ? 100.996 100.706 104.961 1.00 127.09 118 THR A O 1
ATOM 1021 N N . GLU A 1 144 ? 101.602 102.668 105.900 1.00 122.58 119 GLU A N 1
ATOM 1022 C CA . GLU A 1 144 ? 101.618 103.426 104.660 1.00 122.85 119 GLU A CA 1
ATOM 1023 C C . GLU A 1 144 ? 103.002 104.020 104.450 1.00 123.43 119 GLU A C 1
ATOM 1024 O O . GLU A 1 144 ? 103.705 104.354 105.409 1.00 123.15 119 GLU A O 1
ATOM 1036 N N . VAL A 1 145 ? 103.393 104.142 103.185 1.00 122.73 120 VAL A N 1
ATOM 1037 C CA . VAL A 1 145 ? 104.709 104.645 102.815 1.00 119.02 120 VAL A CA 1
ATOM 1038 C C . VAL A 1 145 ? 104.533 105.794 101.836 1.00 119.56 120 VAL A C 1
ATOM 1039 O O . VAL A 1 145 ? 103.770 105.683 100.869 1.00 120.69 120 VAL A O 1
ATOM 1052 N N . LEU A 1 146 ? 105.226 106.897 102.100 1.00 115.20 121 LEU A N 1
ATOM 1053 C CA . LEU A 1 146 ? 105.286 108.044 101.209 1.00 114.22 121 LEU A CA 1
ATOM 1054 C C . LEU A 1 146 ? 106.728 108.238 100.768 1.00 116.29 121 LEU A C 1
ATOM 1055 O O . LEU A 1 146 ? 107.654 108.098 101.573 1.00 117.69 121 LEU A O 1
ATOM 1071 N N . MET A 1 147 ? 106.915 108.542 99.487 1.00 115.20 122 MET A N 1
ATOM 1072 C CA . MET A 1 147 ? 108.239 108.700 98.904 1.00 114.28 122 MET A CA 1
ATOM 1073 C C . MET A 1 147 ? 108.376 110.095 98.317 1.00 117.09 122 MET A C 1
ATOM 1074 O O . MET A 1 147 ? 107.537 110.525 97.519 1.00 118.15 122 MET A O 1
ATOM 1088 N N . LEU A 1 148 ? 109.435 110.793 98.715 1.00 115.93 123 LEU A N 1
ATOM 1089 C CA . LEU A 1 148 ? 109.802 112.079 98.151 1.00 118.01 123 LEU A CA 1
ATOM 1090 C C . LEU A 1 148 ? 111.179 111.961 97.516 1.00 119.06 123 LEU A C 1
ATOM 1091 O O . LEU A 1 148 ? 111.958 111.063 97.842 1.00 120.81 123 LEU A O 1
ATOM 1107 N N . SER A 1 149 ? 111.472 112.875 96.595 1.00 122.60 124 SER A N 1
ATOM 1108 C CA . SER A 1 149 ? 112.752 112.906 95.900 1.00 124.97 124 SER A CA 1
ATOM 1109 C C . SER A 1 149 ? 113.395 114.267 96.114 1.00 124.49 124 SER A C 1
ATOM 1110 O O . SER A 1 149 ? 112.822 115.294 95.735 1.00 128.28 124 SER A O 1
ATOM 1118 N N . MET A 1 150 ? 114.582 114.271 96.718 1.00 120.74 125 MET A N 1
ATOM 1119 C CA . MET A 1 150 ? 115.325 115.504 96.934 1.00 124.52 125 MET A CA 1
ATOM 1120 C C . MET A 1 150 ? 116.121 115.932 95.710 1.00 130.85 125 MET A C 1
ATOM 1121 O O . MET A 1 150 ? 116.684 117.032 95.711 1.00 132.91 125 MET A O 1
ATOM 1135 N N . ASP A 1 151 ? 116.183 115.098 94.676 1.00 132.03 126 ASP A N 1
ATOM 1136 C CA . ASP A 1 151 ? 116.909 115.434 93.465 1.00 133.00 126 ASP A CA 1
ATOM 1137 C C . ASP A 1 151 ? 116.074 116.357 92.580 1.00 131.04 126 ASP A C 1
ATOM 1138 O O . ASP A 1 151 ? 114.864 116.517 92.762 1.00 129.62 126 ASP A O 1
ATOM 1147 N N . GLU A 1 152 ? 116.743 116.973 91.605 1.00 131.50 127 GLU A N 1
ATOM 1148 C CA . GLU A 1 152 ? 116.063 117.855 90.665 1.00 135.42 127 GLU A CA 1
ATOM 1149 C C . GLU A 1 152 ? 115.207 117.095 89.661 1.00 135.23 127 GLU A C 1
ATOM 1150 O O . GLU A 1 152 ? 114.440 117.727 88.927 1.00 134.33 127 GLU A O 1
ATOM 1162 N N . THR A 1 153 ? 115.320 115.770 89.609 1.00 134.17 128 THR A N 1
ATOM 1163 C CA . THR A 1 153 ? 114.525 114.932 88.713 1.00 136.59 128 THR A CA 1
ATOM 1164 C C . THR A 1 153 ? 113.417 114.207 89.465 1.00 137.09 128 THR A C 1
ATOM 1165 O O . THR A 1 153 ? 113.123 113.040 89.191 1.00 139.27 128 THR A O 1
ATOM 1176 N N . ALA A 1 154 ? 112.788 114.886 90.426 1.00 131.62 129 ALA A N 1
ATOM 1177 C CA . ALA A 1 154 ? 111.765 114.243 91.243 1.00 128.20 129 ALA A CA 1
ATOM 1178 C C . ALA A 1 154 ? 110.616 113.724 90.388 1.00 127.95 129 ALA A C 1
ATOM 1179 O O . ALA A 1 154 ? 110.094 112.630 90.635 1.00 133.91 129 ALA A O 1
ATOM 1186 N N . GLU A 1 155 ? 110.207 114.495 89.379 1.00 125.09 130 GLU A N 1
ATOM 1187 C CA . GLU A 1 155 ? 109.089 114.082 88.539 1.00 128.85 130 GLU A CA 1
ATOM 1188 C C . GLU A 1 155 ? 109.351 112.719 87.911 1.00 131.98 130 GLU A C 1
ATOM 1189 O O . GLU A 1 155 ? 108.493 111.830 87.945 1.00 132.28 130 GLU A O 1
ATOM 1201 N N . GLN A 1 156 ? 110.539 112.536 87.334 1.00 133.91 131 GLN A N 1
ATOM 1202 C CA . GLN A 1 156 ? 110.885 111.253 86.734 1.00 133.59 131 GLN A CA 1
ATOM 1203 C C . GLN A 1 156 ? 111.267 110.217 87.783 1.00 130.81 131 GLN A C 1
ATOM 1204 O O . GLN A 1 156 ? 111.026 109.022 87.582 1.00 132.72 131 GLN A O 1
ATOM 1218 N N . ASP A 1 157 ? 111.864 110.650 88.896 1.00 128.66 132 ASP A N 1
ATOM 1219 C CA . ASP A 1 157 ? 112.274 109.704 89.928 1.00 129.69 132 ASP A CA 1
ATOM 1220 C C . ASP A 1 157 ? 111.072 108.989 90.531 1.00 129.55 132 ASP A C 1
ATOM 1221 O O . ASP A 1 157 ? 111.111 107.773 90.755 1.00 133.37 132 ASP A O 1
ATOM 1230 N N . ALA A 1 158 ? 109.997 109.728 90.810 1.00 125.92 133 ALA A N 1
ATOM 1231 C CA . ALA A 1 158 ? 108.805 109.106 91.376 1.00 121.85 133 ALA A CA 1
ATOM 1232 C C . ALA A 1 158 ? 108.211 108.085 90.416 1.00 124.37 133 ALA A C 1
ATOM 1233 O O . ALA A 1 158 ? 107.812 106.989 90.828 1.00 131.61 133 ALA A O 1
ATOM 1240 N N . LEU A 1 159 ? 108.142 108.429 89.128 1.00 122.99 134 LEU A N 1
ATOM 1241 C CA . LEU A 1 159 ? 107.633 107.485 88.141 1.00 128.58 134 LEU A CA 1
ATOM 1242 C C . LEU A 1 159 ? 108.519 106.250 88.060 1.00 130.41 134 LEU A C 1
ATOM 1243 O O . LEU A 1 159 ? 108.020 105.127 87.927 1.00 133.98 134 LEU A O 1
ATOM 1259 N N . TRP A 1 160 ? 109.837 106.437 88.137 1.00 127.67 135 TRP A N 1
ATOM 1260 C CA . TRP A 1 160 ? 110.748 105.298 88.102 1.00 127.79 135 TRP A CA 1
ATOM 1261 C C . TRP A 1 160 ? 110.529 104.382 89.299 1.00 128.97 135 TRP A C 1
ATOM 1262 O O . TRP A 1 160 ? 110.487 103.154 89.153 1.00 134.65 135 TRP A O 1
ATOM 1283 N N . MET A 1 161 ? 110.387 104.962 90.493 1.00 122.96 136 MET A N 1
ATOM 1284 C CA . MET A 1 161 ? 110.140 104.148 91.679 1.00 123.65 136 MET A CA 1
ATOM 1285 C C . MET A 1 161 ? 108.817 103.402 91.569 1.00 125.55 136 MET A C 1
ATOM 1286 O O . MET A 1 161 ? 108.731 102.217 91.914 1.00 131.62 136 MET A O 1
ATOM 1300 N N . ARG A 1 162 ? 107.771 104.081 91.092 1.00 124.74 137 ARG A N 1
ATOM 1301 C CA . ARG A 1 162 ? 106.479 103.421 90.938 1.00 127.48 137 ARG A CA 1
ATOM 1302 C C . ARG A 1 162 ? 106.565 102.282 89.933 1.00 130.85 137 ARG A C 1
ATOM 1303 O O . ARG A 1 162 ? 105.991 101.208 90.149 1.00 135.58 137 ARG A O 1
ATOM 1324 N N . GLU A 1 163 ? 107.277 102.497 88.825 1.00 131.29 138 GLU A N 1
ATOM 1325 C CA . GLU A 1 163 ? 107.432 101.443 87.830 1.00 132.04 138 GLU A CA 1
ATOM 1326 C C . GLU A 1 163 ? 108.181 100.253 88.409 1.00 133.44 138 GLU A C 1
ATOM 1327 O O . GLU A 1 163 ? 107.803 99.099 88.178 1.00 136.52 138 GLU A O 1
ATOM 1339 N N . GLN A 1 164 ? 109.249 100.513 89.166 1.00 134.05 139 GLN A N 1
ATOM 1340 C CA . GLN A 1 164 ? 109.999 99.424 89.781 1.00 137.12 139 GLN A CA 1
ATOM 1341 C C . GLN A 1 164 ? 109.119 98.632 90.738 1.00 134.85 139 GLN A C 1
ATOM 1342 O O . GLN A 1 164 ? 109.122 97.395 90.729 1.00 135.71 139 GLN A O 1
ATOM 1356 N N . VAL A 1 165 ? 108.348 99.335 91.571 1.00 132.51 140 VAL A N 1
ATOM 1357 C CA . VAL A 1 165 ? 107.486 98.655 92.533 1.00 130.52 140 VAL A CA 1
ATOM 1358 C C . VAL A 1 165 ? 106.436 97.821 91.811 1.00 133.32 140 VAL A C 1
ATOM 1359 O O . VAL A 1 165 ? 106.178 96.668 92.178 1.00 138.84 140 VAL A O 1
ATOM 1372 N N . TYR A 1 166 ? 105.809 98.388 90.779 1.00 133.59 141 TYR A N 1
ATOM 1373 C CA . TYR A 1 166 ? 104.775 97.657 90.054 1.00 133.79 141 TYR A CA 1
ATOM 1374 C C . TYR A 1 166 ? 105.354 96.432 89.360 1.00 139.36 141 TYR A C 1
ATOM 1375 O O . TYR A 1 166 ? 104.733 95.362 89.352 1.00 145.74 141 TYR A O 1
ATOM 1393 N N . ARG A 1 167 ? 106.543 96.567 88.770 1.00 139.52 142 ARG A N 1
ATOM 1394 C CA . ARG A 1 167 ? 107.175 95.428 88.116 1.00 141.85 142 ARG A CA 1
ATOM 1395 C C . ARG A 1 167 ? 107.517 94.341 89.126 1.00 143.20 142 ARG A C 1
ATOM 1396 O O . ARG A 1 167 ? 107.347 93.148 88.847 1.00 143.65 142 ARG A O 1
ATOM 1417 N N . ALA A 1 168 ? 108.001 94.732 90.306 1.00 141.72 143 ALA A N 1
ATOM 1418 C CA . ALA A 1 168 ? 108.287 93.747 91.344 1.00 140.02 143 ALA A CA 1
ATOM 1419 C C . ALA A 1 168 ? 107.015 93.044 91.799 1.00 141.75 143 ALA A C 1
ATOM 1420 O O . ALA A 1 168 ? 107.016 91.829 92.031 1.00 144.36 143 ALA A O 1
ATOM 1427 N N . ALA A 1 169 ? 105.919 93.791 91.931 1.00 142.94 144 ALA A N 1
ATOM 1428 C CA . ALA A 1 169 ? 104.657 93.226 92.389 1.00 144.52 144 ALA A CA 1
ATOM 1429 C C . ALA A 1 169 ? 103.926 92.443 91.308 1.00 147.71 144 ALA A C 1
ATOM 1430 O O . ALA A 1 169 ? 102.900 91.822 91.607 1.00 150.86 144 ALA A O 1
ATOM 1437 N N . ALA A 1 170 ? 104.415 92.459 90.071 1.00 148.03 145 ALA A N 1
ATOM 1438 C CA . ALA A 1 170 ? 103.768 91.706 89.007 1.00 149.43 145 ALA A CA 1
ATOM 1439 C C . ALA A 1 170 ? 103.697 90.229 89.373 1.00 155.12 145 ALA A C 1
ATOM 1440 O O . ALA A 1 170 ? 104.642 89.662 89.928 1.00 156.50 145 ALA A O 1
ATOM 1447 N N . HIS A 1 171 ? 102.564 89.604 89.054 1.00 155.51 146 HIS A N 1
ATOM 1448 C CA . HIS A 1 171 ? 102.320 88.207 89.412 1.00 158.10 146 HIS A CA 1
ATOM 1449 C C . HIS A 1 171 ? 102.436 88.009 90.921 1.00 158.99 146 HIS A C 1
ATOM 1450 O O . HIS A 1 171 ? 102.963 87.002 91.398 1.00 158.79 146 HIS A O 1
ATOM 1464 N N . ARG A 1 172 ? 101.939 88.982 91.679 1.00 156.39 147 ARG A N 1
ATOM 1465 C CA . ARG A 1 172 ? 102.018 88.958 93.132 1.00 153.00 147 ARG A CA 1
ATOM 1466 C C . ARG A 1 172 ? 100.876 89.802 93.687 1.00 150.69 147 ARG A C 1
ATOM 1467 O O . ARG A 1 172 ? 99.980 90.226 92.952 1.00 148.02 147 ARG A O 1
ATOM 1488 N N . GLY A 1 173 ? 100.910 90.045 94.995 1.00 148.45 148 GLY A N 1
ATOM 1489 C CA . GLY A 1 173 ? 99.884 90.860 95.613 1.00 149.16 148 GLY A CA 1
ATOM 1490 C C . GLY A 1 173 ? 99.943 92.300 95.140 1.00 151.14 148 GLY A C 1
ATOM 1491 O O . GLY A 1 173 ? 101.003 92.834 94.812 1.00 153.36 148 GLY A O 1
ATOM 1495 N N . LYS A 1 174 ? 98.771 92.938 95.107 1.00 149.41 149 LYS A N 1
ATOM 1496 C CA . LYS A 1 174 ? 98.647 94.310 94.639 1.00 147.18 149 LYS A CA 1
ATOM 1497 C C . LYS A 1 174 ? 97.987 95.241 95.645 1.00 144.78 149 LYS A C 1
ATOM 1498 O O . LYS A 1 174 ? 97.944 96.452 95.400 1.00 144.31 149 LYS A O 1
ATOM 1517 N N . GLU A 1 175 ? 97.475 94.722 96.763 1.00 144.03 150 GLU A N 1
ATOM 1518 C CA . GLU A 1 175 ? 96.845 95.586 97.756 1.00 144.68 150 GLU A CA 1
ATOM 1519 C C . GLU A 1 175 ? 97.853 96.553 98.360 1.00 143.32 150 GLU A C 1
ATOM 1520 O O . GLU A 1 175 ? 97.524 97.712 98.641 1.00 145.22 150 GLU A O 1
ATOM 1532 N N . ILE A 1 176 ? 99.090 96.096 98.566 1.00 138.25 151 ILE A N 1
ATOM 1533 C CA . ILE A 1 176 ? 100.114 96.945 99.167 1.00 138.16 151 ILE A CA 1
ATOM 1534 C C . ILE A 1 176 ? 100.303 98.220 98.359 1.00 140.07 151 ILE A C 1
ATOM 1535 O O . ILE A 1 176 ? 100.650 99.270 98.914 1.00 139.74 151 ILE A O 1
ATOM 1551 N N . LEU A 1 177 ? 100.080 98.157 97.044 1.00 139.86 152 LEU A N 1
ATOM 1552 C CA . LEU A 1 177 ? 100.248 99.343 96.212 1.00 136.80 152 LEU A CA 1
ATOM 1553 C C . LEU A 1 177 ? 99.353 100.483 96.673 1.00 137.48 152 LEU A C 1
ATOM 1554 O O . LEU A 1 177 ? 99.719 101.655 96.532 1.00 139.08 152 LEU A O 1
ATOM 1570 N N . SER A 1 178 ? 98.180 100.165 97.226 1.00 136.09 153 SER A N 1
ATOM 1571 C CA . SER A 1 178 ? 97.276 101.209 97.693 1.00 134.71 153 SER A CA 1
ATOM 1572 C C . SER A 1 178 ? 97.858 101.994 98.859 1.00 134.42 153 SER A C 1
ATOM 1573 O O . SER A 1 178 ? 97.429 103.127 99.104 1.00 132.49 153 SER A O 1
ATOM 1581 N N . ARG A 1 179 ? 98.821 101.424 99.580 1.00 131.64 154 ARG A N 1
ATOM 1582 C CA . ARG A 1 179 ? 99.436 102.080 100.725 1.00 129.43 154 ARG A CA 1
ATOM 1583 C C . ARG A 1 179 ? 100.748 102.770 100.380 1.00 130.24 154 ARG A C 1
ATOM 1584 O O . ARG A 1 179 ? 101.408 103.298 101.280 1.00 127.56 154 ARG A O 1
ATOM 1605 N N . LEU A 1 180 ? 101.141 102.777 99.110 1.00 131.87 155 LEU A N 1
ATOM 1606 C CA . LEU A 1 180 ? 102.364 103.427 98.660 1.00 128.13 155 LEU A CA 1
ATOM 1607 C C . LEU A 1 180 ? 102.005 104.669 97.858 1.00 128.37 155 LEU A C 1
ATOM 1608 O O . LEU A 1 180 ? 101.170 104.607 96.950 1.00 127.05 155 LEU A O 1
ATOM 1624 N N . HIS A 1 181 ? 102.637 105.791 98.195 1.00 123.96 156 HIS A N 1
ATOM 1625 C CA . HIS A 1 181 ? 102.397 107.058 97.521 1.00 122.53 156 HIS A CA 1
ATOM 1626 C C . HIS A 1 181 ? 103.725 107.667 97.101 1.00 123.95 156 HIS A C 1
ATOM 1627 O O . HIS A 1 181 ? 104.705 107.620 97.850 1.00 125.65 156 HIS A O 1
ATOM 1641 N N . PHE A 1 182 ? 103.750 108.233 95.896 1.00 123.86 157 PHE A N 1
ATOM 1642 C CA . PHE A 1 182 ? 104.950 108.823 95.317 1.00 121.73 157 PHE A CA 1
ATOM 1643 C C . PHE A 1 182 ? 104.676 110.286 95.007 1.00 122.99 157 PHE A C 1
ATOM 1644 O O . PHE A 1 182 ? 103.742 110.600 94.261 1.00 121.72 157 PHE A O 1
ATOM 1661 N N . SER A 1 183 ? 105.496 111.175 95.567 1.00 119.57 158 SER A N 1
ATOM 1662 C CA . SER A 1 183 ? 105.298 112.606 95.408 1.00 118.19 158 SER A CA 1
ATOM 1663 C C . SER A 1 183 ? 106.308 113.155 94.412 1.00 120.11 158 SER A C 1
ATOM 1664 O O . SER A 1 183 ? 107.511 113.171 94.715 1.00 123.52 158 SER A O 1
ATOM 1672 N N . PRO A 1 184 ? 105.889 113.612 93.228 1.00 117.21 159 PRO A N 1
ATOM 1673 C CA . PRO A 1 184 ? 106.841 114.249 92.307 1.00 123.52 159 PRO A CA 1
ATOM 1674 C C . PRO A 1 184 ? 107.243 115.654 92.717 1.00 124.50 159 PRO A C 1
ATOM 1675 O O . PRO A 1 184 ? 108.106 116.249 92.061 1.00 126.98 159 PRO A O 1
ATOM 1686 N N . THR A 1 185 ? 106.650 116.200 93.774 1.00 121.55 160 THR A N 1
ATOM 1687 C CA . THR A 1 185 ? 106.959 117.559 94.192 1.00 120.15 160 THR A CA 1
ATOM 1688 C C . THR A 1 185 ? 108.396 117.655 94.688 1.00 119.32 160 THR A C 1
ATOM 1689 O O . THR A 1 185 ? 108.894 116.765 95.382 1.00 119.78 160 THR A O 1
ATOM 1700 N N . HIS A 1 186 ? 109.061 118.748 94.326 1.00 118.07 161 HIS A N 1
ATOM 1701 C CA . HIS A 1 186 ? 110.419 118.986 94.786 1.00 115.36 161 HIS A CA 1
ATOM 1702 C C . HIS A 1 186 ? 110.438 119.205 96.295 1.00 110.66 161 HIS A C 1
ATOM 1703 O O . HIS A 1 186 ? 109.496 119.744 96.880 1.00 113.56 161 HIS A O 1
ATOM 1717 N N . VAL A 1 187 ? 111.532 118.776 96.925 1.00 105.97 162 VAL A N 1
ATOM 1718 C CA . VAL A 1 187 ? 111.641 118.892 98.377 1.00 109.72 162 VAL A CA 1
ATOM 1719 C C . VAL A 1 187 ? 111.652 120.356 98.795 1.00 112.41 162 VAL A C 1
ATOM 1720 O O . VAL A 1 187 ? 111.111 120.721 99.846 1.00 115.19 162 VAL A O 1
ATOM 1733 N N . TYR A 1 188 ? 112.263 121.216 97.985 1.00 113.79 163 TYR A N 1
ATOM 1734 C CA . TYR A 1 188 ? 112.342 122.640 98.285 1.00 112.55 163 TYR A CA 1
ATOM 1735 C C . TYR A 1 188 ? 111.067 123.393 97.926 1.00 114.55 163 TYR A C 1
ATOM 1736 O O . TYR A 1 188 ? 111.075 124.628 97.930 1.00 121.20 163 TYR A O 1
ATOM 1754 N N . ASN A 1 189 ? 109.979 122.683 97.619 1.00 111.46 164 ASN A N 1
ATOM 1755 C CA . ASN A 1 189 ? 108.711 123.311 97.274 1.00 110.91 164 ASN A CA 1
ATOM 1756 C C . ASN A 1 189 ? 107.540 122.713 98.044 1.00 113.14 164 ASN A C 1
ATOM 1757 O O . ASN A 1 189 ? 106.385 123.026 97.731 1.00 116.47 164 ASN A O 1
ATOM 1768 N N . LEU A 1 190 ? 107.803 121.863 99.037 1.00 110.43 165 LEU A N 1
ATOM 1769 C CA . LEU A 1 190 ? 106.716 121.239 99.782 1.00 108.42 165 LEU A CA 1
ATOM 1770 C C . LEU A 1 190 ? 105.910 122.273 100.556 1.00 111.18 165 LEU A C 1
ATOM 1771 O O . LEU A 1 190 ? 104.677 122.191 100.615 1.00 113.80 165 LEU A O 1
ATOM 1787 N N . GLY A 1 191 ? 106.583 123.251 101.155 1.00 110.80 166 GLY A N 1
ATOM 1788 C CA . GLY A 1 191 ? 105.899 124.200 102.007 1.00 111.36 166 GLY A CA 1
ATOM 1789 C C . GLY A 1 191 ? 105.465 123.630 103.334 1.00 107.82 166 GLY A C 1
ATOM 1790 O O . GLY A 1 191 ? 104.545 124.164 103.958 1.00 108.25 166 GLY A O 1
ATOM 1794 N N . ASN A 1 192 ? 106.106 122.552 103.785 1.00 106.70 167 ASN A N 1
ATOM 1795 C CA . ASN A 1 192 ? 105.730 121.890 105.026 1.00 106.81 167 ASN A CA 1
ATOM 1796 C C . ASN A 1 192 ? 106.929 121.771 105.957 1.00 108.05 167 ASN A C 1
ATOM 1797 O O . ASN A 1 192 ? 107.982 122.366 105.709 1.00 112.58 167 ASN A O 1
ATOM 1808 N N . TRP A 1 193 ? 106.771 121.003 107.032 1.00 107.66 168 TRP A N 1
ATOM 1809 C CA . TRP A 1 193 ? 107.827 120.794 108.012 1.00 107.68 168 TRP A CA 1
ATOM 1810 C C . TRP A 1 193 ? 108.750 119.635 107.660 1.00 110.01 168 TRP A C 1
ATOM 1811 O O . TRP A 1 193 ? 109.747 119.426 108.359 1.00 114.71 168 TRP A O 1
ATOM 1832 N N . ILE A 1 194 ? 108.445 118.881 106.603 1.00 108.09 169 ILE A N 1
ATOM 1833 C CA . ILE A 1 194 ? 109.242 117.696 106.285 1.00 107.90 169 ILE A CA 1
ATOM 1834 C C . ILE A 1 194 ? 110.696 118.050 106.001 1.00 110.09 169 ILE A C 1
ATOM 1835 O O . ILE A 1 194 ? 111.589 117.381 106.547 1.00 113.25 169 ILE A O 1
ATOM 1851 N N . PRO A 1 195 ? 111.009 119.051 105.175 1.00 105.37 170 PRO A N 1
ATOM 1852 C CA . PRO A 1 195 ? 112.425 119.360 104.919 1.00 106.12 170 PRO A CA 1
ATOM 1853 C C . PRO A 1 195 ? 113.208 119.676 106.178 1.00 108.16 170 PRO A C 1
ATOM 1854 O O . PRO A 1 195 ? 114.390 119.321 106.267 1.00 115.50 170 PRO A O 1
ATOM 1865 N N . ARG A 1 196 ? 112.588 120.337 107.156 1.00 105.35 171 ARG A N 1
ATOM 1866 C CA . ARG A 1 196 ? 113.286 120.629 108.402 1.00 111.86 171 ARG A CA 1
ATOM 1867 C C . ARG A 1 196 ? 113.696 119.343 109.105 1.00 115.11 171 ARG A C 1
ATOM 1868 O O . ARG A 1 196 ? 114.823 119.220 109.598 1.00 118.14 171 ARG A O 1
ATOM 1889 N N . VAL A 1 197 ? 112.789 118.366 109.157 1.00 114.97 172 VAL A N 1
ATOM 1890 C CA . VAL A 1 197 ? 113.114 117.085 109.776 1.00 113.97 172 VAL A CA 1
ATOM 1891 C C . VAL A 1 197 ? 114.204 116.377 108.985 1.00 114.22 172 VAL A C 1
ATOM 1892 O O . VAL A 1 197 ? 115.142 115.812 109.560 1.00 118.18 172 VAL A O 1
ATOM 1905 N N . LEU A 1 198 ? 114.099 116.394 107.655 1.00 107.94 173 LEU A N 1
ATOM 1906 C CA . LEU A 1 198 ? 115.097 115.718 106.833 1.00 107.56 173 LEU A CA 1
ATOM 1907 C C . LEU A 1 198 ? 116.482 116.310 107.052 1.00 117.36 173 LEU A C 1
ATOM 1908 O O . LEU A 1 198 ? 117.478 115.580 107.102 1.00 124.82 173 LEU A O 1
ATOM 1924 N N . TYR A 1 199 ? 116.566 117.634 107.182 1.00 114.44 174 TYR A N 1
ATOM 1925 C CA . TYR A 1 199 ? 117.860 118.283 107.353 1.00 113.00 174 TYR A CA 1
ATOM 1926 C C . TYR A 1 199 ? 118.395 118.117 108.771 1.00 116.15 174 TYR A C 1
ATOM 1927 O O . TYR A 1 199 ? 119.602 117.934 108.961 1.00 123.26 174 TYR A O 1
ATOM 1945 N N . SER A 1 200 ? 117.520 118.176 109.774 1.00 113.02 175 SER A N 1
ATOM 1946 C CA . SER A 1 200 ? 117.954 118.174 111.165 1.00 118.18 175 SER A CA 1
ATOM 1947 C C . SER A 1 200 ? 118.148 116.778 111.741 1.00 122.54 175 SER A C 1
ATOM 1948 O O . SER A 1 200 ? 118.744 116.649 112.816 1.00 128.08 175 SER A O 1
ATOM 1956 N N . TRP A 1 201 ? 117.669 115.735 111.062 1.00 121.49 176 TRP A N 1
ATOM 1957 C CA . TRP A 1 201 ? 117.784 114.365 111.549 1.00 121.62 176 TRP A CA 1
ATOM 1958 C C . TRP A 1 201 ? 118.942 113.612 110.905 1.00 125.98 176 TRP A C 1
ATOM 1959 O O . TRP A 1 201 ? 118.813 112.418 110.605 1.00 130.27 176 TRP A O 1
ATOM 1980 N N . GLY A 1 202 ? 120.070 114.282 110.682 1.00 129.37 177 GLY A N 1
ATOM 1981 C CA . GLY A 1 202 ? 121.215 113.670 110.039 1.00 133.28 177 GLY A CA 1
ATOM 1982 C C . GLY A 1 202 ? 121.617 112.338 110.638 1.00 135.13 177 GLY A C 1
ATOM 1983 O O . GLY A 1 202 ? 121.682 112.186 111.861 1.00 133.23 177 GLY A O 1
ATOM 1987 N N . CYS A 1 203 ? 121.891 111.366 109.772 1.00 137.57 178 CYS A N 1
ATOM 1988 C CA . CYS A 1 203 ? 122.232 110.006 110.206 1.00 142.95 178 CYS A CA 1
ATOM 1989 C C . CYS A 1 203 ? 123.701 109.875 110.597 1.00 146.12 178 CYS A C 1
ATOM 1990 O O . CYS A 1 203 ? 124.023 109.645 111.766 1.00 139.74 178 CYS A O 1
ATOM 1997 N N . GLY A 1 204 ? 124.598 110.027 109.626 1.00 151.04 179 GLY A N 1
ATOM 1998 C CA . GLY A 1 204 ? 126.011 109.803 109.860 1.00 152.83 179 GLY A CA 1
ATOM 1999 C C . GLY A 1 204 ? 126.297 108.492 110.567 1.00 152.29 179 GLY A C 1
ATOM 2000 O O . GLY A 1 204 ? 126.740 108.491 111.719 1.00 147.77 179 GLY A O 1
ATOM 2004 N N . GLY A 1 205 ? 126.050 107.376 109.901 1.00 150.54 180 GLY A N 1
ATOM 2005 C CA . GLY A 1 205 ? 126.256 106.071 110.499 1.00 147.13 180 GLY A CA 1
ATOM 2006 C C . GLY A 1 205 ? 126.344 104.966 109.467 1.00 145.38 180 GLY A C 1
ATOM 2007 O O . GLY A 1 205 ? 126.823 105.173 108.350 1.00 145.27 180 GLY A O 1
ATOM 2011 N N . HIS A 1 206 ? 125.877 103.780 109.852 1.00 143.85 181 HIS A N 1
ATOM 2012 C CA . HIS A 1 206 ? 125.971 102.604 108.995 1.00 143.12 181 HIS A CA 1
ATOM 2013 C C . HIS A 1 206 ? 125.195 102.804 107.702 1.00 142.66 181 HIS A C 1
ATOM 2014 O O . HIS A 1 206 ? 123.990 103.073 107.724 1.00 139.46 181 HIS A O 1
ATOM 2028 N N . ASN A 1 207 ? 125.893 102.663 106.575 1.00 142.88 182 ASN A N 1
ATOM 2029 C CA . ASN A 1 207 ? 125.272 102.711 105.249 1.00 141.23 182 ASN A CA 1
ATOM 2030 C C . ASN A 1 207 ? 124.368 103.930 105.096 1.00 141.56 182 ASN A C 1
ATOM 2031 O O . ASN A 1 207 ? 123.422 103.929 104.304 1.00 139.47 182 ASN A O 1
ATOM 2042 N N . CYS A 1 208 ? 124.660 104.984 105.852 1.00 143.86 183 CYS A N 1
ATOM 2043 C CA . CYS A 1 208 ? 123.891 106.223 105.809 1.00 143.24 183 CYS A CA 1
ATOM 2044 C C . CYS A 1 208 ? 124.876 107.382 105.869 1.00 142.99 183 CYS A C 1
ATOM 2045 O O . CYS A 1 208 ? 125.631 107.515 106.837 1.00 142.89 183 CYS A O 1
ATOM 2052 N N . GLY A 1 209 ? 124.869 108.209 104.827 1.00 137.50 184 GLY A N 1
ATOM 2053 C CA . GLY A 1 209 ? 125.924 109.174 104.590 1.00 125.22 184 GLY A CA 1
ATOM 2054 C C . GLY A 1 209 ? 126.624 108.856 103.285 1.00 122.37 184 GLY A C 1
ATOM 2055 O O . GLY A 1 209 ? 127.192 107.770 103.135 1.00 129.00 184 GLY A O 1
ATOM 2059 N N . LEU A 1 210 ? 126.588 109.784 102.333 1.00 113.01 185 LEU A N 1
ATOM 2060 C CA . LEU A 1 210 ? 127.012 109.474 100.972 1.00 113.07 185 LEU A CA 1
ATOM 2061 C C . LEU A 1 210 ? 128.471 109.042 100.941 1.00 115.48 185 LEU A C 1
ATOM 2062 O O . LEU A 1 210 ? 129.371 109.847 101.191 1.00 120.48 185 LEU A O 1
ATOM 2078 N N . GLY A 1 211 ? 128.704 107.770 100.622 1.00 110.77 186 GLY A N 1
ATOM 2079 C CA . GLY A 1 211 ? 130.052 107.272 100.430 1.00 113.53 186 GLY A CA 1
ATOM 2080 C C . GLY A 1 211 ? 130.523 107.586 99.025 1.00 113.40 186 GLY A C 1
ATOM 2081 O O . GLY A 1 211 ? 129.865 107.224 98.046 1.00 116.01 186 GLY A O 1
ATOM 2085 N N . GLN A 1 212 ? 131.665 108.262 98.929 1.00 110.99 187 GLN A N 1
ATOM 2086 C CA . GLN A 1 212 ? 132.164 108.76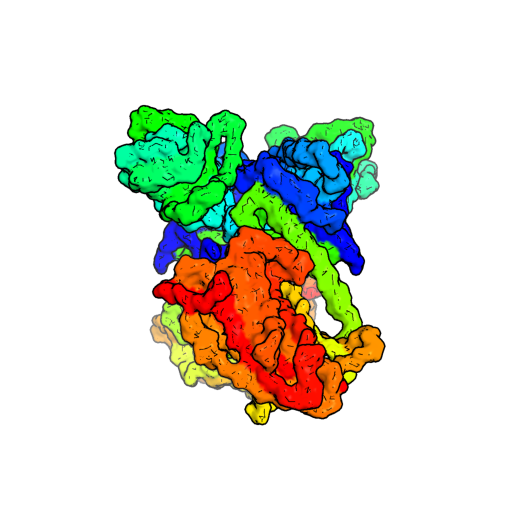6 97.661 1.00 111.51 187 GLN A CA 1
ATOM 2087 C C . GLN A 1 212 ? 133.617 108.363 97.470 1.00 110.68 187 GLN A C 1
ATOM 2088 O O . GLN A 1 212 ? 134.385 108.247 98.431 1.00 114.89 187 GLN A O 1
ATOM 2102 N N . VAL A 1 213 ? 133.982 108.155 96.207 1.00 109.03 188 VAL A N 1
ATOM 2103 C CA . VAL A 1 213 ? 135.342 107.824 95.805 1.00 111.07 188 VAL A CA 1
ATOM 2104 C C . VAL A 1 213 ? 135.826 108.908 94.854 1.00 119.01 188 VAL A C 1
ATOM 2105 O O . VAL A 1 213 ? 135.128 109.259 93.896 1.00 124.58 188 VAL A O 1
ATOM 2118 N N . VAL A 1 214 ? 137.018 109.433 95.122 1.00 117.33 189 VAL A N 1
ATOM 2119 C CA . VAL A 1 214 ? 137.601 110.530 94.360 1.00 115.77 189 VAL A CA 1
ATOM 2120 C C . VAL A 1 214 ? 138.857 110.014 93.677 1.00 116.75 189 VAL A C 1
ATOM 2121 O O . VAL A 1 214 ? 139.799 109.575 94.347 1.00 123.75 189 VAL A O 1
ATOM 2134 N N . PHE A 1 215 ? 138.871 110.070 92.350 1.00 116.50 190 PHE A N 1
ATOM 2135 C CA . PHE A 1 215 ? 140.030 109.706 91.550 1.00 123.65 190 PHE A CA 1
ATOM 2136 C C . PHE A 1 215 ? 140.747 110.976 91.115 1.00 130.36 190 PHE A C 1
ATOM 2137 O O . PHE A 1 215 ? 140.132 111.868 90.520 1.00 136.16 190 PHE A O 1
ATOM 2154 N N . SER A 1 216 ? 142.040 111.054 91.418 1.00 133.38 191 SER A N 1
ATOM 2155 C CA . SER A 1 216 ? 142.855 112.216 91.103 1.00 135.24 191 SER A CA 1
ATOM 2156 C C . SER A 1 216 ? 144.118 111.772 90.383 1.00 139.30 191 SER A C 1
ATOM 2157 O O . SER A 1 216 ? 144.739 110.771 90.754 1.00 142.37 191 SER A O 1
ATOM 2165 N N . SER A 1 217 ? 144.485 112.520 89.348 1.00 145.70 192 SER A N 1
ATOM 2166 C CA . SER A 1 217 ? 145.701 112.291 88.587 1.00 152.07 192 SER A CA 1
ATOM 2167 C C . SER A 1 217 ? 146.313 113.636 88.229 1.00 157.99 192 SER A C 1
ATOM 2168 O O . SER A 1 217 ? 145.586 114.618 88.036 1.00 157.24 192 SER A O 1
ATOM 2176 N N . PRO A 1 218 ? 147.642 113.715 88.135 1.00 161.33 193 PRO A N 1
ATOM 2177 C CA . PRO A 1 218 ? 148.262 114.995 87.757 1.00 164.41 193 PRO A CA 1
ATOM 2178 C C . PRO A 1 218 ? 147.821 115.495 86.394 1.00 164.80 193 PRO A C 1
ATOM 2179 O O . PRO A 1 218 ? 147.721 116.711 86.192 1.00 164.32 193 PRO A O 1
ATOM 2190 N N . ASP A 1 219 ? 147.554 114.591 85.449 1.00 163.55 194 ASP A N 1
ATOM 2191 C CA . ASP A 1 219 ? 147.110 115.017 84.126 1.00 166.80 194 ASP A CA 1
ATOM 2192 C C . ASP A 1 219 ? 145.770 115.737 84.198 1.00 165.27 194 ASP A C 1
ATOM 2193 O O . ASP A 1 219 ? 145.567 116.757 83.530 1.00 163.83 194 ASP A O 1
ATOM 2202 N N . TRP A 1 220 ? 144.845 115.222 85.003 1.00 163.02 195 TRP A N 1
ATOM 2203 C CA . TRP A 1 220 ? 143.509 115.796 85.074 1.00 161.06 195 TRP A CA 1
ATOM 2204 C C . TRP A 1 220 ? 143.539 117.122 85.822 1.00 162.81 195 TRP A C 1
ATOM 2205 O O . TRP A 1 220 ? 144.148 117.232 86.891 1.00 162.92 195 TRP A O 1
ATOM 2226 N N . LYS A 1 221 ? 142.877 118.132 85.256 1.00 162.93 196 LYS A N 1
ATOM 2227 C CA . LYS A 1 221 ? 142.771 119.422 85.925 1.00 164.77 196 LYS A CA 1
ATOM 2228 C C . LYS A 1 221 ? 141.883 119.356 87.161 1.00 163.02 196 LYS A C 1
ATOM 2229 O O . LYS A 1 221 ? 141.969 120.243 88.017 1.00 161.28 196 LYS A O 1
ATOM 2248 N N . GLY A 1 222 ? 141.037 118.335 87.272 1.00 158.01 197 GLY A N 1
ATOM 2249 C CA . GLY A 1 222 ? 140.163 118.190 88.410 1.00 151.03 197 GLY A CA 1
ATOM 2250 C C . GLY A 1 222 ? 139.880 116.737 88.732 1.00 146.83 197 GLY A C 1
ATOM 2251 O O . GLY A 1 222 ? 140.101 115.840 87.913 1.00 148.24 197 GLY A O 1
ATOM 2255 N N . PRO A 1 223 ? 139.383 116.477 89.937 1.00 142.40 198 PRO A N 1
ATOM 2256 C CA . PRO A 1 223 ? 139.102 115.099 90.347 1.00 138.55 198 PRO A CA 1
ATOM 2257 C C . PRO A 1 223 ? 137.820 114.572 89.715 1.00 135.83 198 PRO A C 1
ATOM 2258 O O . PRO A 1 223 ? 136.999 115.316 89.178 1.00 138.79 198 PRO A O 1
ATOM 2269 N N . VAL A 1 224 ? 137.664 113.252 89.792 1.00 131.36 199 VAL A N 1
ATOM 2270 C CA . VAL A 1 224 ? 136.468 112.562 89.322 1.00 128.54 199 VAL A CA 1
ATOM 2271 C C . VAL A 1 224 ? 135.823 111.892 90.525 1.00 125.43 199 VAL A C 1
ATOM 2272 O O . VAL A 1 224 ? 136.449 111.053 91.182 1.00 131.21 199 VAL A O 1
ATOM 2285 N N . ILE A 1 225 ? 134.575 112.251 90.808 1.00 121.18 200 ILE A N 1
ATOM 2286 C CA . ILE A 1 225 ? 133.872 111.795 92.001 1.00 121.74 200 ILE A CA 1
ATOM 2287 C C . ILE A 1 225 ? 132.796 110.805 91.584 1.00 126.25 200 ILE A C 1
ATOM 2288 O O . ILE A 1 225 ? 132.033 111.064 90.645 1.00 131.03 200 ILE A O 1
ATOM 2304 N N . GLY A 1 226 ? 132.739 109.667 92.283 1.00 124.02 201 GLY A N 1
ATOM 2305 C CA . GLY A 1 226 ? 131.750 108.652 91.998 1.00 123.05 201 GLY A CA 1
ATOM 2306 C C . GLY A 1 226 ? 131.204 108.052 93.278 1.00 118.86 201 GLY A C 1
ATOM 2307 O O . GLY A 1 226 ? 131.747 108.255 94.366 1.00 119.00 201 GLY A O 1
ATOM 2311 N N . LYS A 1 227 ? 130.116 107.305 93.125 1.00 116.47 202 LYS A N 1
ATOM 2312 C CA . LYS A 1 227 ? 129.467 106.651 94.250 1.00 115.94 202 LYS A CA 1
ATOM 2313 C C . LYS A 1 227 ? 130.061 105.267 94.470 1.00 122.28 202 LYS A C 1
ATOM 2314 O O . LYS A 1 227 ? 130.485 104.593 93.528 1.00 125.99 202 LYS A O 1
ATOM 2333 N N . ARG A 1 228 ? 130.088 104.847 95.733 1.00 118.86 203 ARG A N 1
ATOM 2334 C CA . ARG A 1 228 ? 130.599 103.537 96.101 1.00 116.92 203 ARG A CA 1
ATOM 2335 C C . ARG A 1 228 ? 129.676 102.905 97.131 1.00 120.47 203 ARG A C 1
ATOM 2336 O O . ARG A 1 228 ? 129.047 103.599 97.933 1.00 117.01 203 ARG A O 1
ATOM 2357 N N . LEU A 1 229 ? 129.604 101.578 97.097 1.00 124.59 204 LEU A N 1
ATOM 2358 C CA . LEU A 1 229 ? 128.826 100.796 98.051 1.00 123.29 204 LEU A CA 1
ATOM 2359 C C . LEU A 1 229 ? 129.765 99.802 98.720 1.00 128.65 204 LEU A C 1
ATOM 2360 O O . LEU A 1 229 ? 130.284 98.892 98.064 1.00 128.13 204 LEU A O 1
ATOM 2376 N N . ASN A 1 230 ? 129.982 99.977 100.020 1.00 126.44 205 ASN A N 1
ATOM 2377 C CA . ASN A 1 230 ? 130.865 99.082 100.751 1.00 122.53 205 ASN A CA 1
ATOM 2378 C C . ASN A 1 230 ? 130.287 97.673 100.785 1.00 128.20 205 ASN A C 1
ATOM 2379 O O . ASN A 1 230 ? 129.071 97.472 100.721 1.00 134.26 205 ASN A O 1
ATOM 2390 N N . ALA A 1 231 ? 131.177 96.691 100.886 1.00 128.55 206 ALA A N 1
ATOM 2391 C CA . ALA A 1 231 ? 130.757 95.303 100.936 1.00 130.01 206 ALA A CA 1
ATOM 2392 C C . ALA A 1 231 ? 129.898 95.052 102.174 1.00 133.88 206 ALA A C 1
ATOM 2393 O O . ALA A 1 231 ? 129.741 95.910 103.045 1.00 135.25 206 ALA A O 1
ATOM 2400 N N . ARG A 1 232 ? 129.336 93.848 102.240 1.00 132.70 207 ARG A N 1
ATOM 2401 C CA . ARG A 1 232 ? 128.464 93.493 103.350 1.00 129.82 207 ARG A CA 1
ATOM 2402 C C . ARG A 1 232 ? 129.206 93.635 104.672 1.00 130.72 207 ARG A C 1
ATOM 2403 O O . ARG A 1 232 ? 130.354 93.203 104.807 1.00 136.79 207 ARG A O 1
ATOM 2424 N N . TYR A 1 233 ? 128.539 94.249 105.651 1.00 126.48 208 TYR A N 1
ATOM 2425 C CA . TYR A 1 233 ? 129.166 94.484 106.947 1.00 129.27 208 TYR A CA 1
ATOM 2426 C C . TYR A 1 233 ? 129.622 93.187 107.600 1.00 133.02 208 TYR A C 1
ATOM 2427 O O . TYR A 1 233 ? 130.633 93.174 108.311 1.00 136.39 208 TYR A O 1
ATOM 2445 N N . ASP A 1 234 ? 128.898 92.093 107.377 1.00 134.64 209 ASP A N 1
ATOM 2446 C CA . ASP A 1 234 ? 129.198 90.826 108.030 1.00 134.44 209 ASP A CA 1
ATOM 2447 C C . ASP A 1 234 ? 130.278 90.024 107.316 1.00 138.78 209 ASP A C 1
ATOM 2448 O O . ASP A 1 234 ? 130.682 88.974 107.827 1.00 144.79 209 ASP A O 1
ATOM 2457 N N . TRP A 1 235 ? 130.754 90.483 106.160 1.00 134.02 210 TRP A N 1
ATOM 2458 C CA . TRP A 1 235 ? 131.762 89.766 105.389 1.00 135.44 210 TRP A CA 1
ATOM 2459 C C . TRP A 1 235 ? 133.150 90.373 105.538 1.00 138.49 210 TRP A C 1
ATOM 2460 O O . TRP A 1 235 ? 134.112 89.657 105.827 1.00 142.89 210 TRP A O 1
ATOM 2481 N N . LEU A 1 236 ? 133.272 91.683 105.344 1.00 136.84 211 LEU A N 1
ATOM 2482 C CA . LEU A 1 236 ? 134.551 92.385 105.415 1.00 136.46 211 LEU A CA 1
ATOM 2483 C C . LEU A 1 236 ? 134.441 93.467 106.483 1.00 133.00 211 LEU A C 1
ATOM 2484 O O . LEU A 1 236 ? 133.803 94.502 106.266 1.00 132.43 211 LEU A O 1
ATOM 2500 N N . TYR A 1 237 ? 135.064 93.226 107.635 1.00 132.76 212 TYR A N 1
ATOM 2501 C CA . TYR A 1 237 ? 135.077 94.203 108.713 1.00 134.93 212 TYR A CA 1
ATOM 2502 C C . TYR A 1 237 ? 136.132 95.282 108.517 1.00 135.27 212 TYR A C 1
ATOM 2503 O O . TYR A 1 237 ? 136.109 96.286 109.237 1.00 134.80 212 TYR A O 1
ATOM 2521 N N . ALA A 1 238 ? 137.048 95.103 107.569 1.00 133.35 213 ALA A N 1
ATOM 2522 C CA . ALA A 1 238 ? 138.061 96.115 107.311 1.00 132.17 213 ALA A CA 1
ATOM 2523 C C . ALA A 1 238 ? 137.412 97.392 106.794 1.00 136.45 213 ALA A C 1
ATOM 2524 O O . ALA A 1 238 ? 136.444 97.353 106.031 1.00 137.83 213 ALA A O 1
ATOM 2531 N N . HIS A 1 239 ? 137.955 98.530 107.216 1.00 135.69 214 HIS A N 1
ATOM 2532 C CA . HIS A 1 239 ? 137.437 99.836 106.843 1.00 131.85 214 HIS A CA 1
ATOM 2533 C C . HIS A 1 239 ? 138.484 100.602 106.047 1.00 129.25 214 HIS A C 1
ATOM 2534 O O . HIS A 1 239 ? 139.690 100.438 106.254 1.00 129.27 214 HIS A O 1
ATOM 2548 N N . TRP A 1 240 ? 138.008 101.441 105.132 1.00 127.08 215 TRP A N 1
ATOM 2549 C CA . TRP A 1 240 ? 138.899 102.264 104.334 1.00 124.34 215 TRP A CA 1
ATOM 2550 C C . TRP A 1 240 ? 139.552 103.338 105.200 1.00 128.23 215 TRP A C 1
ATOM 2551 O O . TRP A 1 240 ? 139.083 103.665 106.294 1.00 133.52 215 TRP A O 1
ATOM 2572 N N . SER A 1 241 ? 140.649 103.888 104.692 1.00 126.28 216 SER A N 1
ATOM 2573 C CA . SER A 1 241 ? 141.377 104.956 105.360 1.00 130.81 216 SER A CA 1
ATOM 2574 C C . SER A 1 241 ? 141.266 106.243 104.554 1.00 136.14 216 SER A C 1
ATOM 2575 O O . SER A 1 241 ? 141.232 106.224 103.321 1.00 136.86 216 SER A O 1
ATOM 2583 N N . THR A 1 242 ? 141.209 107.367 105.269 1.00 136.82 217 THR A N 1
ATOM 2584 C CA . THR A 1 242 ? 141.103 108.663 104.610 1.00 135.95 217 THR A CA 1
ATOM 2585 C C . THR A 1 242 ? 142.340 108.997 103.788 1.00 136.33 217 THR A C 1
ATOM 2586 O O . THR A 1 242 ? 142.269 109.863 102.911 1.00 133.04 217 THR A O 1
ATOM 2597 N N . ASP A 1 243 ? 143.465 108.336 104.049 1.00 138.66 218 ASP A N 1
ATOM 2598 C CA . ASP A 1 243 ? 144.676 108.618 103.301 1.00 138.03 218 ASP A CA 1
ATOM 2599 C C . ASP A 1 243 ? 144.521 108.164 101.850 1.00 133.04 218 ASP A C 1
ATOM 2600 O O . ASP A 1 243 ? 143.810 107.197 101.566 1.00 132.41 218 ASP A O 1
ATOM 2609 N N . PRO A 1 244 ? 145.174 108.846 100.912 1.00 132.53 219 PRO A N 1
ATOM 2610 C CA . PRO A 1 244 ? 145.056 108.450 99.506 1.00 130.10 219 PRO A CA 1
ATOM 2611 C C . PRO A 1 244 ? 145.706 107.103 99.241 1.00 131.31 219 PRO A C 1
ATOM 2612 O O . PRO A 1 244 ? 146.662 106.701 99.908 1.00 131.33 219 PRO A O 1
ATOM 2623 N N . TYR A 1 245 ? 145.168 106.405 98.249 1.00 129.30 220 TYR A N 1
ATOM 2624 C CA . TYR A 1 245 ? 145.675 105.119 97.796 1.00 124.16 220 TYR A CA 1
ATOM 2625 C C . TYR A 1 245 ? 146.154 105.245 96.354 1.00 126.20 220 TYR A C 1
ATOM 2626 O O . TYR A 1 245 ? 146.070 106.309 95.736 1.00 134.62 220 TYR A O 1
ATOM 2644 N N . ARG A 1 246 ? 146.663 104.141 95.822 1.00 124.13 221 ARG A N 1
ATOM 2645 C CA . ARG A 1 246 ? 147.033 104.040 94.422 1.00 128.76 221 ARG A CA 1
ATOM 2646 C C . ARG A 1 246 ? 145.956 103.252 93.680 1.00 132.65 221 ARG A C 1
ATOM 2647 O O . ARG A 1 246 ? 144.907 102.914 94.237 1.00 136.70 221 ARG A O 1
ATOM 2668 N N . LEU A 1 247 ? 146.206 102.954 92.407 1.00 133.10 222 LEU A N 1
ATOM 2669 C CA . LEU A 1 247 ? 145.248 102.206 91.600 1.00 133.81 222 LEU A CA 1
ATOM 2670 C C . LEU A 1 247 ? 145.998 101.473 90.502 1.00 138.84 222 LEU A C 1
ATOM 2671 O O . LEU A 1 247 ? 146.742 102.095 89.738 1.00 141.49 222 LEU A O 1
ATOM 2687 N N . LEU A 1 248 ? 145.798 100.159 90.425 1.00 139.59 223 LEU A N 1
ATOM 2688 C CA . LEU A 1 248 ? 146.435 99.317 89.423 1.00 142.84 223 LEU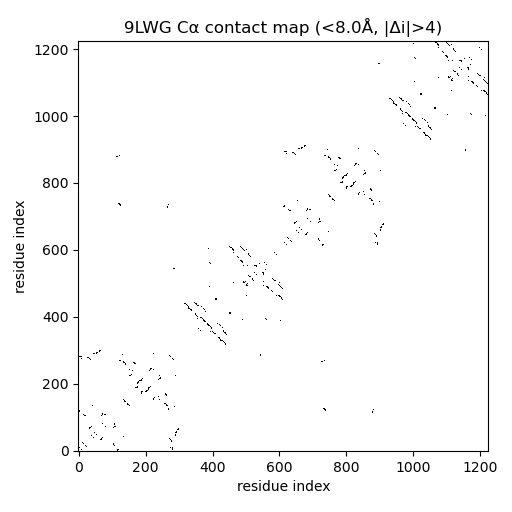 A CA 1
ATOM 2689 C C . LEU A 1 248 ? 145.372 98.472 88.739 1.00 142.77 223 LEU A C 1
ATOM 2690 O O . LEU A 1 248 ? 144.494 97.917 89.406 1.00 140.95 223 LEU A O 1
ATOM 2706 N N . ASP A 1 249 ? 145.453 98.378 87.415 1.00 145.39 224 ASP A N 1
ATOM 2707 C CA . ASP A 1 249 ? 144.509 97.572 86.654 1.00 148.02 224 ASP A CA 1
ATOM 2708 C C . ASP A 1 249 ? 144.915 96.106 86.710 1.00 151.94 224 ASP A C 1
ATOM 2709 O O . ASP A 1 249 ? 146.069 95.760 86.436 1.00 151.57 224 ASP A O 1
ATOM 2718 N N . VAL A 1 250 ? 143.964 95.246 87.067 1.00 154.10 225 VAL A N 1
ATOM 2719 C CA . VAL A 1 250 ? 144.223 93.819 87.215 1.00 154.61 225 VAL A CA 1
ATOM 2720 C C . VAL A 1 250 ? 143.174 93.022 86.450 1.00 156.08 225 VAL A C 1
ATOM 2721 O O . VAL A 1 250 ? 142.961 91.835 86.721 1.00 157.53 225 VAL A O 1
ATOM 2734 N N . GLY A 1 251 ? 142.518 93.664 85.488 1.00 157.52 226 GLY A N 1
ATOM 2735 C CA . GLY A 1 251 ? 141.509 92.971 84.706 1.00 157.32 226 GLY A CA 1
ATOM 2736 C C . GLY A 1 251 ? 140.380 92.462 85.579 1.00 158.17 226 GLY A C 1
ATOM 2737 O O . GLY A 1 251 ? 139.863 93.170 86.449 1.00 153.43 226 GLY A O 1
ATOM 2741 N N . ASP A 1 252 ? 139.987 91.208 85.342 1.00 162.57 227 ASP A N 1
ATOM 2742 C CA . ASP A 1 252 ? 138.908 90.614 86.125 1.00 160.12 227 ASP A CA 1
ATOM 2743 C C . ASP A 1 252 ? 139.281 90.526 87.599 1.00 157.94 227 ASP A C 1
ATOM 2744 O O . ASP A 1 252 ? 138.453 90.804 88.474 1.00 154.89 227 ASP A O 1
ATOM 2753 N N . GLY A 1 253 ? 140.520 90.142 87.893 1.00 158.72 228 GLY A N 1
ATOM 2754 C CA . GLY A 1 253 ? 140.998 90.082 89.257 1.00 159.30 228 GLY A CA 1
ATOM 2755 C C . GLY A 1 253 ? 140.815 88.755 89.954 1.00 161.52 228 GLY A C 1
ATOM 2756 O O . GLY A 1 253 ? 141.164 88.645 91.135 1.00 162.51 228 GLY A O 1
ATOM 2760 N N . CYS A 1 254 ? 140.278 87.746 89.273 1.00 163.25 229 CYS A N 1
ATOM 2761 C CA . CYS A 1 254 ? 140.095 86.426 89.856 1.00 167.26 229 CYS A CA 1
ATOM 2762 C C . CYS A 1 254 ? 141.270 85.498 89.576 1.00 167.83 229 CYS A C 1
ATOM 2763 O O . CYS A 1 254 ? 141.200 84.309 89.904 1.00 167.47 229 CYS A O 1
ATOM 2770 N N . ALA A 1 255 ? 142.341 86.012 88.978 1.00 167.11 230 ALA A N 1
ATOM 2771 C CA . ALA A 1 255 ? 143.568 85.258 88.759 1.00 168.04 230 ALA A CA 1
ATOM 2772 C C . ALA A 1 255 ? 144.701 85.947 89.507 1.00 169.10 230 ALA A C 1
ATOM 2773 O O . ALA A 1 255 ? 144.977 87.129 89.239 1.00 169.87 230 ALA A O 1
ATOM 2780 N N . PRO A 1 256 ? 145.380 85.281 90.443 1.00 167.63 231 PRO A N 1
ATOM 2781 C CA . PRO A 1 256 ? 146.449 85.957 91.187 1.00 167.00 231 PRO A CA 1
ATOM 2782 C C . PRO A 1 256 ? 147.531 86.492 90.262 1.00 169.87 231 PRO A C 1
ATOM 2783 O O . PRO A 1 256 ? 147.850 85.899 89.229 1.00 169.52 231 PRO A O 1
ATOM 2794 N N . VAL A 1 257 ? 148.096 87.634 90.650 1.00 170.37 232 VAL A N 1
ATOM 2795 C CA . VAL A 1 257 ? 149.146 88.290 89.878 1.00 168.42 232 VAL A CA 1
ATOM 2796 C C . VAL A 1 257 ? 150.420 88.331 90.710 1.00 168.50 232 VAL A C 1
ATOM 2797 O O . VAL A 1 257 ? 150.447 87.852 91.849 1.00 168.21 232 VAL A O 1
ATOM 2810 N N . ALA A 1 258 ? 151.483 88.904 90.146 1.00 169.75 233 ALA A N 1
ATOM 2811 C CA . ALA A 1 258 ? 152.769 88.960 90.829 1.00 169.43 233 ALA A CA 1
ATOM 2812 C C . ALA A 1 258 ? 152.655 89.708 92.151 1.00 168.55 233 ALA A C 1
ATOM 2813 O O . ALA A 1 258 ? 152.838 89.117 93.221 1.00 169.21 233 ALA A O 1
ATOM 2820 N N . SER A 1 259 ? 152.350 91.001 92.091 1.00 164.81 234 SER A N 1
ATOM 2821 C CA . SER A 1 259 ? 152.221 91.818 93.290 1.00 162.30 234 SER A CA 1
ATOM 2822 C C . SER A 1 259 ? 151.764 93.211 92.890 1.00 158.09 234 SER A C 1
ATOM 2823 O O . SER A 1 259 ? 152.006 93.657 91.765 1.00 156.23 234 SER A O 1
ATOM 2831 N N . LEU A 1 260 ? 151.100 93.890 93.828 1.00 154.76 235 LEU A N 1
ATOM 2832 C CA . LEU A 1 260 ? 150.670 95.267 93.638 1.00 152.76 235 LEU A CA 1
ATOM 2833 C C . LEU A 1 260 ? 151.396 96.255 94.537 1.00 150.91 235 LEU A C 1
ATOM 2834 O O . LEU A 1 260 ? 151.355 97.458 94.262 1.00 151.64 235 LEU A O 1
ATOM 2850 N N . LYS A 1 261 ? 152.055 95.783 95.595 1.00 149.45 236 LYS A N 1
ATOM 2851 C CA . LYS A 1 261 ? 152.834 96.636 96.488 1.00 148.95 236 LYS A CA 1
ATOM 2852 C C . LYS A 1 261 ? 151.944 97.687 97.153 1.00 146.06 236 LYS A C 1
ATOM 2853 O O . LYS A 1 261 ? 152.140 98.896 97.011 1.00 145.47 236 LYS A O 1
ATOM 2872 N N . GLY A 1 262 ? 150.951 97.197 97.891 1.00 145.14 237 GLY A N 1
ATOM 2873 C CA . GLY A 1 262 ? 150.059 98.081 98.620 1.00 143.47 237 GLY A CA 1
ATOM 2874 C C . GLY A 1 262 ? 149.280 99.029 97.740 1.00 142.04 237 GLY A C 1
ATOM 2875 O O . GLY A 1 262 ? 149.025 100.170 98.140 1.00 140.67 237 GLY A O 1
ATOM 2879 N N . ALA A 1 263 ? 148.891 98.587 96.548 1.00 140.89 238 ALA A N 1
ATOM 2880 C CA . ALA A 1 263 ? 148.128 99.398 95.611 1.00 139.58 238 ALA A CA 1
ATOM 2881 C C . ALA A 1 263 ? 146.729 98.819 95.469 1.00 137.42 238 ALA A C 1
ATOM 2882 O O . ALA A 1 263 ? 146.573 97.621 95.209 1.00 143.27 238 ALA A O 1
ATOM 2889 N N . VAL A 1 264 ? 145.717 99.671 95.641 1.00 131.47 239 VAL A N 1
ATOM 2890 C CA . VAL A 1 264 ? 144.340 99.216 95.513 1.00 130.71 239 VAL A CA 1
ATOM 2891 C C . VAL A 1 264 ? 144.118 98.653 94.118 1.00 133.80 239 VAL A C 1
ATOM 2892 O O . VAL A 1 264 ? 144.563 99.225 93.114 1.00 138.04 239 VAL A O 1
ATOM 2905 N N . ALA A 1 265 ? 143.427 97.522 94.052 1.00 134.32 240 ALA A N 1
ATOM 2906 C CA . ALA A 1 265 ? 143.172 96.847 92.791 1.00 136.58 240 ALA A CA 1
ATOM 2907 C C . ALA A 1 265 ? 141.945 97.433 92.107 1.00 136.65 240 ALA A C 1
ATOM 2908 O O . ALA A 1 265 ? 140.975 97.826 92.758 1.00 134.60 240 ALA A O 1
ATOM 2915 N N . TRP A 1 266 ? 142.001 97.483 90.779 1.00 139.45 241 TRP A N 1
ATOM 2916 C CA . TRP A 1 266 ? 140.917 97.989 89.940 1.00 138.91 241 TRP A CA 1
ATOM 2917 C C . TRP A 1 266 ? 140.393 96.816 89.120 1.00 143.35 241 TRP A C 1
ATOM 2918 O O . TRP A 1 266 ? 140.961 96.482 88.075 1.00 145.33 241 TRP A O 1
ATOM 2939 N N . VAL A 1 267 ? 139.317 96.190 89.587 1.00 142.37 242 VAL A N 1
ATOM 2940 C CA . VAL A 1 267 ? 138.809 94.970 88.978 1.00 143.92 242 VAL A CA 1
ATOM 2941 C C . VAL A 1 267 ? 137.442 95.237 88.364 1.00 141.88 242 VAL A C 1
ATOM 2942 O O . VAL A 1 267 ? 136.751 96.205 88.699 1.00 141.71 242 VAL A O 1
ATOM 2955 N N . SER A 1 268 ? 137.054 94.355 87.448 1.00 142.75 243 SER A N 1
ATOM 2956 C CA . SER A 1 268 ? 135.797 94.455 86.721 1.00 144.29 243 SER A CA 1
ATOM 2957 C C . SER A 1 268 ? 134.869 93.332 87.158 1.00 150.79 243 SER A C 1
ATOM 2958 O O . SER A 1 268 ? 135.274 92.165 87.194 1.00 156.71 243 SER A O 1
ATOM 2966 N N . GLU A 1 269 ? 133.628 93.684 87.483 1.00 149.21 244 GLU A N 1
ATOM 2967 C CA . GLU A 1 269 ? 132.660 92.684 87.909 1.00 152.04 244 GLU A CA 1
ATOM 2968 C C . GLU A 1 269 ? 132.384 91.697 86.782 1.00 155.96 244 GLU A C 1
ATOM 2969 O O . GLU A 1 269 ? 132.391 92.056 85.601 1.00 155.13 244 GLU A O 1
ATOM 2981 N N . GLY A 1 270 ? 132.142 90.447 87.154 1.00 157.53 245 GLY A N 1
ATOM 2982 C CA . GLY A 1 270 ? 131.833 89.406 86.199 1.00 159.20 245 GLY A CA 1
ATOM 2983 C C . GLY A 1 270 ? 133.046 88.556 85.859 1.00 163.27 245 GLY A C 1
ATOM 2984 O O . GLY A 1 270 ? 134.190 88.880 86.189 1.00 162.85 245 GLY A O 1
ATOM 2988 N N . GLY A 1 271 ? 132.781 87.442 85.183 1.00 168.01 246 GLY A N 1
ATOM 2989 C CA . GLY A 1 271 ? 133.831 86.523 84.790 1.00 170.78 246 GLY A CA 1
ATOM 2990 C C . GLY A 1 271 ? 134.068 85.433 85.814 1.00 171.08 246 GLY A C 1
ATOM 2991 O O . GLY A 1 271 ? 134.097 84.247 85.474 1.00 168.66 246 GLY A O 1
ATOM 2995 N N . CYS A 1 272 ? 134.240 85.825 87.073 1.00 170.91 247 CYS A N 1
ATOM 2996 C CA . CYS A 1 272 ? 134.476 84.881 88.158 1.00 167.66 247 CYS A CA 1
ATOM 2997 C C . CYS A 1 272 ? 133.693 85.350 89.379 1.00 162.93 247 CYS A C 1
ATOM 2998 O O . CYS A 1 272 ? 132.813 86.211 89.283 1.00 160.50 247 CYS A O 1
ATOM 3005 N N . SER A 1 273 ? 134.017 84.779 90.535 1.00 160.13 248 SER A N 1
ATOM 3006 C CA . SER A 1 273 ? 133.318 85.108 91.767 1.00 156.72 248 SER A CA 1
ATOM 3007 C C . SER A 1 273 ? 133.914 86.348 92.421 1.00 156.17 248 SER A C 1
ATOM 3008 O O . SER A 1 273 ? 135.093 86.669 92.248 1.00 159.05 248 SER A O 1
ATOM 3016 N N . PHE A 1 274 ? 133.073 87.047 93.185 1.00 149.66 249 PHE A N 1
ATOM 3017 C CA . PHE A 1 274 ? 133.516 88.251 93.878 1.00 150.68 249 PHE A CA 1
ATOM 3018 C C . PHE A 1 274 ? 134.451 87.903 95.031 1.00 153.86 249 PHE A C 1
ATOM 3019 O O . PHE A 1 274 ? 135.515 88.518 95.189 1.00 157.07 249 PHE A O 1
ATOM 3036 N N . PHE A 1 275 ? 134.072 86.913 95.842 1.00 151.95 250 PHE A N 1
ATOM 3037 C CA . PHE A 1 275 ? 134.952 86.453 96.909 1.00 151.50 250 PHE A CA 1
ATOM 3038 C C . PHE A 1 275 ? 136.283 85.980 96.346 1.00 153.01 250 PHE A C 1
ATOM 3039 O O . PHE A 1 275 ? 137.341 86.239 96.930 1.00 154.37 250 PHE A O 1
ATOM 3056 N N . THR A 1 276 ? 136.249 85.272 95.215 1.00 152.28 251 THR A N 1
ATOM 3057 C CA . THR A 1 276 ? 137.489 84.837 94.583 1.00 153.19 251 THR A CA 1
ATOM 3058 C C . THR A 1 276 ? 138.341 86.031 94.178 1.00 155.23 251 THR A C 1
ATOM 3059 O O . THR A 1 276 ? 139.565 86.018 94.351 1.00 157.70 251 THR A O 1
ATOM 3070 N N . LYS A 1 277 ? 137.711 87.073 93.634 1.00 154.74 252 LYS A N 1
ATOM 3071 C CA . LYS A 1 277 ? 138.450 88.273 93.258 1.00 153.52 252 LYS A CA 1
ATOM 3072 C C . LYS A 1 277 ? 139.140 88.887 94.468 1.00 151.22 252 LYS A C 1
ATOM 3073 O O . LYS A 1 277 ? 140.335 89.208 94.423 1.00 154.01 252 LYS A O 1
ATOM 3092 N N . ILE A 1 278 ? 138.396 89.063 95.562 1.00 145.73 253 ILE A N 1
ATOM 3093 C CA . ILE A 1 278 ? 138.977 89.680 96.752 1.00 145.30 253 ILE A CA 1
ATOM 3094 C C . ILE A 1 278 ? 140.103 88.815 97.303 1.00 148.77 253 ILE A C 1
ATOM 3095 O O . ILE A 1 278 ? 141.149 89.325 97.723 1.00 150.94 253 ILE A O 1
ATOM 3111 N N . LYS A 1 279 ? 139.907 87.495 97.319 1.00 149.35 254 LYS A N 1
ATOM 3112 C CA . LYS A 1 279 ? 140.936 86.602 97.840 1.00 150.03 254 LYS A CA 1
ATOM 3113 C C . LYS A 1 279 ? 142.203 86.677 97.000 1.00 154.55 254 LYS A C 1
ATOM 3114 O O . LYS A 1 279 ? 143.313 86.747 97.542 1.00 157.18 254 LYS A O 1
ATOM 3133 N N . ASN A 1 280 ? 142.060 86.664 95.674 1.00 153.74 255 ASN A N 1
ATOM 3134 C CA . ASN A 1 280 ? 143.231 86.741 94.809 1.00 155.22 255 ASN A CA 1
ATOM 3135 C C . ASN A 1 280 ? 143.944 88.076 94.971 1.00 155.58 255 ASN A C 1
ATOM 3136 O O . ASN A 1 280 ? 145.179 88.132 94.978 1.00 157.02 255 ASN A O 1
ATOM 3147 N N . MET A 1 281 ? 143.185 89.166 95.103 1.00 153.71 256 MET A N 1
ATOM 3148 C CA . MET A 1 281 ? 143.812 90.470 95.283 1.00 151.82 256 MET A CA 1
ATOM 3149 C C . MET A 1 281 ? 144.556 90.546 96.610 1.00 152.14 256 MET A C 1
ATOM 3150 O O . MET A 1 281 ? 145.666 91.088 96.674 1.00 155.01 256 MET A O 1
ATOM 3164 N N . GLU A 1 282 ? 143.966 90.008 97.680 1.00 150.55 257 GLU A N 1
ATOM 3165 C CA . GLU A 1 282 ? 144.658 89.988 98.964 1.00 149.12 257 GLU A CA 1
ATOM 3166 C C . GLU A 1 282 ? 145.921 89.142 98.887 1.00 152.18 257 GLU A C 1
ATOM 3167 O O . GLU A 1 282 ? 146.966 89.518 99.431 1.00 152.97 257 GLU A O 1
ATOM 3179 N N . LYS A 1 283 ? 145.844 87.993 98.213 1.00 153.11 258 LYS A N 1
ATOM 3180 C CA . LYS A 1 283 ? 147.022 87.154 98.033 1.00 155.71 258 LYS A CA 1
ATOM 3181 C C . LYS A 1 283 ? 148.096 87.851 97.210 1.00 157.00 258 LYS A C 1
ATOM 3182 O O . LYS A 1 283 ? 149.274 87.496 97.320 1.00 156.87 258 LYS A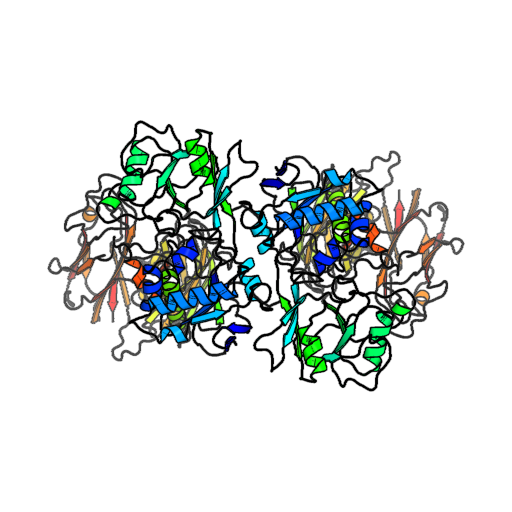 O 1
ATOM 3201 N N . SER A 1 284 ? 147.718 88.832 96.391 1.00 157.70 259 SER A N 1
ATOM 3202 C CA . SER A 1 284 ? 148.660 89.590 95.582 1.00 158.90 259 SER A CA 1
ATOM 3203 C C . SER A 1 284 ? 149.201 90.815 96.310 1.00 157.20 259 SER A C 1
ATOM 3204 O O . SER A 1 284 ? 149.716 91.733 95.661 1.00 157.16 259 SER A O 1
ATOM 3212 N N . ASN A 1 285 ? 149.094 90.850 97.638 1.00 156.51 260 ASN A N 1
ATOM 3213 C CA . ASN A 1 285 ? 149.601 91.958 98.445 1.00 154.29 260 ASN A CA 1
ATOM 3214 C C . ASN A 1 285 ? 148.958 93.279 98.016 1.00 151.29 260 ASN A C 1
ATOM 3215 O O . ASN A 1 285 ? 149.617 94.201 97.532 1.00 154.29 260 ASN A O 1
ATOM 3225 N N . ALA A 1 286 ? 147.643 93.349 98.205 1.00 146.47 261 ALA A N 1
ATOM 3226 C CA . ALA A 1 286 ? 146.855 94.528 97.880 1.00 141.66 261 ALA A CA 1
ATOM 3227 C C . ALA A 1 286 ? 146.147 95.028 99.130 1.00 139.05 261 ALA A C 1
ATOM 3228 O O . ALA A 1 286 ? 145.573 94.240 99.888 1.00 144.56 261 ALA A O 1
ATOM 3235 N N . THR A 1 287 ? 146.189 96.343 99.339 1.00 134.03 262 THR A N 1
ATOM 3236 C CA . THR A 1 287 ? 145.548 96.950 100.497 1.00 135.33 262 THR A CA 1
ATOM 3237 C C . THR A 1 287 ? 144.038 97.066 100.343 1.00 130.81 262 THR A C 1
ATOM 3238 O O . THR A 1 287 ? 143.344 97.275 101.343 1.00 131.02 262 THR A O 1
ATOM 3249 N N . GLY A 1 288 ? 143.516 96.929 99.130 1.00 129.25 263 GLY A N 1
ATOM 3250 C CA . GLY A 1 288 ? 142.085 97.041 98.914 1.00 129.92 263 GLY A CA 1
ATOM 3251 C C . GLY A 1 288 ? 141.735 96.676 97.490 1.00 133.39 263 GLY A C 1
ATOM 3252 O O . GLY A 1 288 ? 142.608 96.490 96.637 1.00 139.19 263 GLY A O 1
ATOM 3256 N N . VAL A 1 289 ? 140.431 96.576 97.246 1.00 129.18 264 VAL A N 1
ATOM 3257 C CA . VAL A 1 289 ? 139.901 96.218 95.939 1.00 131.09 264 VAL A CA 1
ATOM 3258 C C . VAL A 1 289 ? 138.739 97.142 95.612 1.00 129.20 264 VAL A C 1
ATOM 3259 O O . VAL A 1 289 ? 138.000 97.581 96.498 1.00 126.71 264 VAL A O 1
ATOM 3272 N N . LEU A 1 290 ? 138.581 97.437 94.323 1.00 128.88 265 LEU A N 1
ATOM 3273 C CA . LEU A 1 290 ? 137.500 98.290 93.840 1.00 125.96 265 LEU A CA 1
ATOM 3274 C C . LEU A 1 290 ? 136.941 97.658 92.575 1.00 129.57 265 LEU A C 1
ATOM 3275 O O . LEU A 1 290 ? 137.645 97.556 91.564 1.00 131.19 265 LEU A O 1
ATOM 3291 N N . VAL A 1 291 ? 135.683 97.233 92.636 1.00 127.73 266 VAL A N 1
ATOM 3292 C CA . VAL A 1 291 ? 135.001 96.603 91.513 1.00 134.00 266 VAL A CA 1
ATOM 3293 C C . VAL A 1 291 ? 134.209 97.676 90.783 1.00 133.68 266 VAL A C 1
ATOM 3294 O O . VAL A 1 291 ? 133.373 98.359 91.386 1.00 130.18 266 VAL A O 1
ATOM 3307 N N . TYR A 1 292 ? 134.468 97.828 89.488 1.00 133.65 267 TYR A N 1
ATOM 3308 C CA . TYR A 1 292 ? 133.721 98.759 88.655 1.00 130.69 267 TYR A CA 1
ATOM 3309 C C . TYR A 1 292 ? 132.729 97.978 87.805 1.00 134.60 267 TYR A C 1
ATOM 3310 O O . TYR A 1 292 ? 133.109 97.037 87.101 1.00 139.77 267 TYR A O 1
ATOM 3328 N N . ALA A 1 293 ? 131.458 98.355 87.895 1.00 135.12 268 ALA A N 1
ATOM 3329 C CA . ALA A 1 293 ? 130.425 97.683 87.123 1.00 138.51 268 ALA A CA 1
ATOM 3330 C C . ALA A 1 293 ? 130.560 98.028 85.647 1.00 141.82 268 ALA A C 1
ATOM 3331 O O . ALA A 1 293 ? 130.929 99.148 85.284 1.00 143.73 268 ALA A O 1
ATOM 3338 N N . LEU A 1 294 ? 130.254 97.056 84.793 1.00 146.06 269 LEU A N 1
ATOM 3339 C CA . LEU A 1 294 ? 130.343 97.281 83.362 1.00 150.18 269 LEU A CA 1
ATOM 3340 C C . LEU A 1 294 ? 129.356 98.371 82.947 1.00 152.44 269 LEU A C 1
ATOM 3341 O O . LEU A 1 294 ? 128.347 98.596 83.622 1.00 151.43 269 LEU A O 1
ATOM 3357 N N . PRO A 1 295 ? 129.625 99.071 81.846 1.00 152.27 270 PRO A N 1
ATOM 3358 C CA . PRO A 1 295 ? 128.719 100.147 81.425 1.00 151.56 270 PRO A CA 1
ATOM 3359 C C . PRO A 1 295 ? 127.301 99.631 81.232 1.00 151.43 270 PRO A C 1
ATOM 3360 O O . PRO A 1 295 ? 127.081 98.572 80.641 1.00 148.89 270 PRO A O 1
ATOM 3371 N N . GLY A 1 296 ? 126.336 100.393 81.741 1.00 150.64 271 GLY A N 1
ATOM 3372 C CA . GLY A 1 296 ? 124.943 100.013 81.670 1.00 151.26 271 GLY A CA 1
ATOM 3373 C C . GLY A 1 296 ? 124.476 99.089 82.771 1.00 153.69 271 GLY A C 1
ATOM 3374 O O . GLY A 1 296 ? 123.279 98.779 82.828 1.00 156.26 271 GLY A O 1
ATOM 3378 N N . ASN A 1 297 ? 125.371 98.640 83.646 1.00 152.39 272 ASN A N 1
ATOM 3379 C CA . ASN A 1 297 ? 125.010 97.748 84.736 1.00 149.60 272 ASN A CA 1
ATOM 3380 C C . ASN A 1 297 ? 124.737 98.569 85.995 1.00 148.71 272 ASN A C 1
ATOM 3381 O O . ASN A 1 297 ? 124.690 99.801 85.964 1.00 150.80 272 ASN A O 1
ATOM 3392 N N . ASN A 1 298 ? 124.554 97.887 87.124 1.00 145.22 273 ASN A N 1
ATOM 3393 C CA . ASN A 1 298 ? 124.241 98.533 88.388 1.00 144.70 273 ASN A CA 1
ATOM 3394 C C . ASN A 1 298 ? 125.122 97.961 89.489 1.00 138.73 273 ASN A C 1
ATOM 3395 O O . ASN A 1 298 ? 125.635 96.844 89.390 1.00 138.26 273 ASN A O 1
ATOM 3406 N N . ILE A 1 299 ? 125.292 98.753 90.548 1.00 134.67 274 ILE A N 1
ATOM 3407 C CA . ILE A 1 299 ? 126.082 98.315 91.689 1.00 132.25 274 ILE A CA 1
ATOM 3408 C C . ILE A 1 299 ? 125.372 97.161 92.389 1.00 137.52 274 ILE A C 1
ATOM 3409 O O . ILE A 1 299 ? 124.139 97.052 92.369 1.00 142.36 274 ILE A O 1
ATOM 3425 N N . GLN A 1 300 ? 126.160 96.288 93.012 1.00 133.06 275 GLN A N 1
ATOM 3426 C CA . GLN A 1 300 ? 125.642 95.126 93.716 1.00 131.84 275 GLN A CA 1
ATOM 3427 C C . GLN A 1 300 ? 126.215 95.088 95.125 1.00 132.45 275 GLN A C 1
ATOM 3428 O O . GLN A 1 300 ? 127.265 95.669 95.408 1.00 135.21 275 GLN A O 1
ATOM 3442 N N . ASP A 1 301 ? 125.506 94.392 96.011 1.00 131.89 276 ASP A N 1
ATOM 3443 C CA . ASP A 1 301 ? 125.935 94.230 97.396 1.00 134.45 276 ASP A CA 1
ATOM 3444 C C . ASP A 1 301 ? 126.890 93.045 97.472 1.00 136.79 276 ASP A C 1
ATOM 3445 O O . ASP A 1 301 ? 126.517 91.914 97.145 1.00 136.72 276 ASP A O 1
ATOM 3454 N N . MET A 1 302 ? 128.118 93.306 97.908 1.00 135.76 277 MET A N 1
ATOM 3455 C CA . MET A 1 302 ? 129.138 92.271 97.993 1.00 137.80 277 MET A CA 1
ATOM 3456 C C . MET A 1 302 ? 128.908 91.410 99.227 1.00 139.81 277 MET A C 1
ATOM 3457 O O . MET A 1 302 ? 128.890 91.917 100.352 1.00 139.29 277 MET A O 1
ATOM 3471 N N . ASN A 1 303 ? 128.742 90.106 99.018 1.00 139.09 278 ASN A N 1
ATOM 3472 C CA . ASN A 1 303 ? 128.550 89.182 100.125 1.00 141.20 278 ASN A CA 1
ATOM 3473 C C . ASN A 1 303 ? 129.021 87.797 99.704 1.00 145.50 278 ASN A C 1
ATOM 3474 O O . ASN A 1 303 ? 129.241 87.524 98.521 1.00 145.06 278 ASN A O 1
ATOM 3485 N N . CYS A 1 304 ? 129.175 86.921 100.694 1.00 150.03 279 CYS A N 1
ATOM 3486 C CA . CYS A 1 304 ? 129.690 85.582 100.469 1.00 155.25 279 CYS A CA 1
ATOM 3487 C C . CYS A 1 304 ? 128.541 84.617 100.184 1.00 163.16 279 CYS A C 1
ATOM 3488 O O . CYS A 1 304 ? 127.372 85.002 100.103 1.00 163.76 279 CYS A O 1
ATOM 3495 N N . LYS A 1 305 ? 128.881 83.335 100.031 1.00 168.21 280 LYS A N 1
ATOM 3496 C CA . LYS A 1 305 ? 127.882 82.286 99.812 1.00 169.58 280 LYS A CA 1
ATOM 3497 C C . LYS A 1 305 ? 128.441 80.985 100.394 1.00 171.92 280 LYS A C 1
ATOM 3498 O O . LYS A 1 305 ? 129.235 80.294 99.752 1.00 173.27 280 LYS A O 1
ATOM 3517 N N . GLY A 1 306 ? 128.015 80.665 101.614 1.00 171.77 281 GLY A N 1
ATOM 3518 C CA . GLY A 1 306 ? 128.362 79.400 102.231 1.00 170.77 281 GLY A CA 1
ATOM 3519 C C . GLY A 1 306 ? 129.840 79.228 102.515 1.00 173.05 281 GLY A C 1
ATOM 3520 O O . GLY A 1 306 ? 130.380 79.847 103.437 1.00 171.75 281 GLY A O 1
ATOM 3524 N N . ASP A 1 307 ? 130.503 78.380 101.725 1.00 174.56 282 ASP A N 1
ATOM 3525 C CA . ASP A 1 307 ? 131.906 78.067 101.977 1.00 173.51 282 ASP A CA 1
ATOM 3526 C C . ASP A 1 307 ? 132.775 79.318 101.983 1.00 171.19 282 ASP A C 1
ATOM 3527 O O . ASP A 1 307 ? 133.838 79.330 102.612 1.00 170.13 282 ASP A O 1
ATOM 3536 N N . GLU A 1 308 ? 132.344 80.374 101.293 1.00 169.83 283 GLU A N 1
ATOM 3537 C CA . GLU A 1 308 ? 133.151 81.584 101.199 1.00 168.27 283 GLU A CA 1
ATOM 3538 C C . GLU A 1 308 ? 133.213 82.311 102.540 1.00 170.13 283 GLU A C 1
ATOM 3539 O O . GLU A 1 308 ? 134.202 82.986 102.851 1.00 171.12 283 GLU A O 1
ATOM 3551 N N . CYS A 1 309 ? 132.160 82.187 103.350 1.00 169.22 284 CYS A N 1
ATOM 3552 C CA . CYS A 1 309 ? 132.061 82.953 104.589 1.00 168.86 284 CYS A CA 1
ATOM 3553 C C . CYS A 1 309 ? 132.962 82.425 105.700 1.00 170.28 284 CYS A C 1
ATOM 3554 O O . CYS A 1 309 ? 133.407 83.202 106.551 1.00 170.87 284 CYS A O 1
ATOM 3561 N N . PHE A 1 310 ? 133.237 81.121 105.717 1.00 170.24 285 PHE A N 1
ATOM 3562 C CA . PHE A 1 310 ? 134.143 80.581 106.722 1.00 170.18 285 PHE A CA 1
ATOM 3563 C C . PHE A 1 310 ? 135.494 81.277 106.639 1.00 169.84 285 PHE A C 1
ATOM 3564 O O . PHE A 1 310 ? 136.063 81.666 107.664 1.00 169.40 285 PHE A O 1
ATOM 3581 N N . THR A 1 311 ? 136.010 81.441 105.423 1.00 168.19 286 THR A N 1
ATOM 3582 C CA . THR A 1 311 ? 137.268 82.148 105.237 1.00 165.39 286 THR A CA 1
ATOM 3583 C C . THR A 1 311 ? 137.114 83.612 105.629 1.00 163.12 286 THR A C 1
ATOM 3584 O O . THR A 1 311 ? 136.068 84.229 105.409 1.00 162.35 286 THR A O 1
ATOM 3595 N N . SER A 1 312 ? 138.170 84.167 106.215 1.00 158.01 287 SER A N 1
ATOM 3596 C CA . SER A 1 312 ? 138.186 85.548 106.676 1.00 157.04 287 SER A CA 1
ATOM 3597 C C . SER A 1 312 ? 139.194 86.343 105.859 1.00 155.52 287 SER A C 1
ATOM 3598 O O . SER A 1 312 ? 140.330 85.898 105.662 1.00 153.29 287 SER A O 1
ATOM 3606 N N . LEU A 1 313 ? 138.775 87.514 105.387 1.00 152.91 288 LEU A N 1
ATOM 3607 C CA . LEU A 1 313 ? 139.620 88.408 104.609 1.00 146.78 288 LEU A CA 1
ATOM 3608 C C . LEU A 1 313 ? 139.771 89.717 105.368 1.00 146.24 288 LEU A C 1
ATOM 3609 O O . LEU A 1 313 ? 138.783 90.267 105.867 1.00 144.86 288 LEU A O 1
ATOM 3625 N N . HIS A 1 314 ? 141.003 90.213 105.450 1.00 146.59 289 HIS A N 1
ATOM 3626 C CA . HIS A 1 314 ? 141.336 91.351 106.294 1.00 147.60 289 HIS A CA 1
ATOM 3627 C C . HIS A 1 314 ? 141.547 92.638 105.506 1.00 145.32 289 HIS A C 1
ATOM 3628 O O . HIS A 1 314 ? 142.157 93.576 106.030 1.00 142.94 289 HIS A O 1
ATOM 3642 N N . ILE A 1 315 ? 141.063 92.707 104.270 1.00 141.13 290 ILE A N 1
ATOM 3643 C CA . ILE A 1 315 ? 141.185 93.920 103.465 1.00 134.03 290 ILE A CA 1
ATOM 3644 C C . ILE A 1 315 ? 139.789 94.417 103.107 1.00 133.11 290 ILE A C 1
ATOM 3645 O O . ILE A 1 315 ? 138.867 93.604 102.947 1.00 137.48 290 ILE A O 1
ATOM 3661 N N . PRO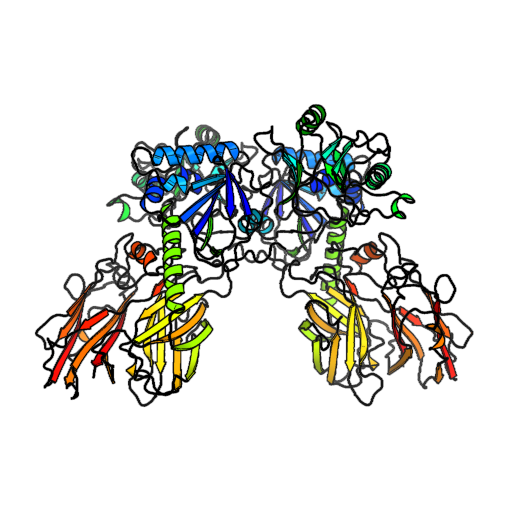 A 1 316 ? 139.582 95.722 102.971 1.00 130.33 291 PRO A N 1
ATOM 3662 C CA . PRO A 1 316 ? 138.261 96.231 102.602 1.00 126.93 291 PRO A CA 1
ATOM 3663 C C . PRO A 1 316 ? 138.042 96.168 101.095 1.00 126.82 291 PRO A C 1
ATOM 3664 O O . PRO A 1 316 ? 138.960 95.932 100.310 1.00 131.78 291 PRO A O 1
ATOM 3675 N N . ALA A 1 317 ? 136.790 96.387 100.703 1.00 120.83 292 ALA A N 1
ATOM 3676 C CA . ALA A 1 317 ? 136.424 96.372 99.296 1.00 120.78 292 ALA A CA 1
ATOM 3677 C C . ALA A 1 317 ? 135.145 97.172 99.113 1.00 125.47 292 ALA A C 1
ATOM 3678 O O . ALA A 1 317 ? 134.380 97.381 100.057 1.00 126.17 292 ALA A O 1
ATOM 3685 N N . SER A 1 318 ? 134.927 97.616 97.878 1.00 129.51 293 SER A N 1
ATOM 3686 C CA . SER A 1 318 ? 133.731 98.372 97.536 1.00 127.68 293 SER A CA 1
ATOM 3687 C C . SER A 1 318 ? 133.489 98.240 96.041 1.00 126.81 293 SER A C 1
ATOM 3688 O O . SER A 1 318 ? 134.392 97.891 95.275 1.00 124.20 293 SER A O 1
ATOM 3696 N N . MET A 1 319 ? 132.255 98.527 95.637 1.00 123.47 294 MET A N 1
ATOM 3697 C CA . MET A 1 319 ? 131.835 98.422 94.248 1.00 126.40 294 MET A CA 1
ATOM 3698 C C . MET A 1 319 ? 131.381 99.788 93.756 1.00 129.41 294 MET A C 1
ATOM 3699 O O . MET A 1 319 ? 130.652 100.499 94.456 1.00 127.91 294 MET A O 1
ATOM 3713 N N . VAL A 1 320 ? 131.817 100.152 92.553 1.00 129.68 295 VAL A N 1
ATOM 3714 C CA . VAL A 1 320 ? 131.544 101.452 91.961 1.00 126.23 295 VAL A CA 1
ATOM 3715 C C . VAL A 1 320 ? 131.150 101.250 90.502 1.00 130.62 295 VAL A C 1
ATOM 3716 O O . VAL A 1 320 ? 131.054 100.123 90.010 1.00 133.00 295 VAL A O 1
ATOM 3729 N N . HIS A 1 321 ? 130.917 102.362 89.809 1.00 130.52 296 HIS A N 1
ATOM 3730 C CA . HIS A 1 321 ? 130.594 102.342 88.393 1.00 129.73 296 HIS A CA 1
ATOM 3731 C C . HIS A 1 321 ? 131.877 102.426 87.568 1.00 129.06 296 HIS A C 1
ATOM 3732 O O . HIS A 1 321 ? 132.982 102.563 88.098 1.00 131.96 296 HIS A O 1
ATOM 3746 N N . PHE A 1 322 ? 131.729 102.345 86.249 1.00 129.80 297 PHE A N 1
ATOM 3747 C CA . PHE A 1 322 ? 132.865 102.379 85.339 1.00 131.68 297 PHE A CA 1
ATOM 3748 C C . PHE A 1 322 ? 133.131 103.810 84.891 1.00 139.42 297 PHE A C 1
ATOM 3749 O O . PHE A 1 322 ? 132.205 104.527 84.498 1.00 144.80 297 PHE A O 1
ATOM 3766 N N . GLN A 1 323 ? 134.396 104.217 84.952 1.00 138.29 298 GLN A N 1
ATOM 3767 C CA . GLN A 1 323 ? 134.822 105.545 84.528 1.00 140.88 298 GLN A CA 1
ATOM 3768 C C . GLN A 1 323 ? 135.797 105.403 83.367 1.00 146.59 298 GLN A C 1
ATOM 3769 O O . GLN A 1 323 ? 136.859 104.780 83.535 1.00 149.56 298 GLN A O 1
ATOM 3783 N N . PRO A 1 324 ? 135.496 105.930 82.178 1.00 147.86 299 PRO A N 1
ATOM 3784 C CA . PRO A 1 324 ? 136.474 105.835 81.082 1.00 149.36 299 PRO A CA 1
ATOM 3785 C C . PRO A 1 324 ? 137.788 106.530 81.385 1.00 152.29 299 PRO A C 1
ATOM 3786 O O . PRO A 1 324 ? 138.836 106.105 80.880 1.00 153.32 299 PRO A O 1
ATOM 3797 N N . LYS A 1 325 ? 137.766 107.591 82.193 1.00 151.67 300 LYS A N 1
ATOM 3798 C CA . LYS A 1 325 ? 138.975 108.377 82.420 1.00 153.03 300 LYS A CA 1
ATOM 3799 C C . LYS A 1 325 ? 140.040 107.563 83.145 1.00 152.59 300 LYS A C 1
ATOM 3800 O O . LYS A 1 325 ? 141.216 107.587 82.765 1.00 154.32 300 LYS A O 1
ATOM 3819 N N . VAL A 1 326 ? 139.651 106.841 84.198 1.00 148.75 301 VAL A N 1
ATOM 3820 C CA . VAL A 1 326 ? 140.629 106.052 84.942 1.00 149.04 301 VAL A CA 1
ATOM 3821 C C . VAL A 1 326 ? 141.187 104.939 84.065 1.00 151.39 301 VAL A C 1
ATOM 3822 O O . VAL A 1 326 ? 142.385 104.639 84.108 1.00 154.93 301 VAL A O 1
ATOM 3835 N N . LYS A 1 327 ? 140.332 104.310 83.257 1.00 150.26 302 LYS A N 1
ATOM 3836 C CA . LYS A 1 327 ? 140.805 103.266 82.354 1.00 153.66 302 LYS A CA 1
ATOM 3837 C C . LYS A 1 327 ? 141.814 103.822 81.359 1.00 157.11 302 LYS A C 1
ATOM 3838 O O . LYS A 1 327 ? 142.864 103.213 81.118 1.00 158.47 302 LYS A O 1
ATOM 3857 N N . GLU A 1 328 ? 141.514 104.983 80.773 1.00 158.11 303 GLU A N 1
ATOM 3858 C CA . GLU A 1 328 ? 142.434 105.583 79.814 1.00 163.12 303 GLU A CA 1
ATOM 3859 C C . GLU A 1 328 ? 143.751 105.961 80.481 1.00 164.62 303 GLU A C 1
ATOM 3860 O O . GLU A 1 328 ? 144.827 105.761 79.907 1.00 166.43 303 GLU A O 1
ATOM 3872 N N . ALA A 1 329 ? 143.685 106.508 81.696 1.00 161.82 304 ALA A N 1
ATOM 3873 C CA . ALA A 1 329 ? 144.905 106.873 82.407 1.00 162.49 304 ALA A CA 1
ATOM 3874 C C . ALA A 1 329 ? 145.753 105.645 82.710 1.00 162.73 304 ALA A C 1
ATOM 3875 O O . ALA A 1 329 ? 146.978 105.669 82.541 1.00 164.38 304 ALA A O 1
ATOM 3882 N N . LEU A 1 330 ? 145.118 104.560 83.159 1.00 160.05 305 LEU A N 1
ATOM 3883 C CA . LEU A 1 330 ? 145.861 103.337 83.442 1.00 158.13 305 LEU A CA 1
ATOM 3884 C C . LEU A 1 330 ? 146.480 102.769 82.173 1.00 160.54 305 LEU A C 1
ATOM 3885 O O . LEU A 1 330 ? 147.613 102.274 82.193 1.00 160.95 305 LEU A O 1
ATOM 3901 N N . GLN A 1 331 ? 145.750 102.828 81.056 1.00 162.74 306 GLN A N 1
ATOM 3902 C CA . GLN A 1 331 ? 146.321 102.393 79.787 1.00 166.80 306 GLN A CA 1
ATOM 3903 C C . GLN A 1 331 ? 147.538 103.234 79.425 1.00 168.89 306 GLN A C 1
ATOM 3904 O O . GLN A 1 331 ? 148.559 102.703 78.971 1.00 168.59 306 GLN A O 1
ATOM 3918 N N . LYS A 1 332 ? 147.451 104.551 79.624 1.00 168.53 307 LYS A N 1
ATOM 3919 C CA . LYS A 1 332 ? 148.598 105.417 79.386 1.00 168.36 307 LYS A CA 1
ATOM 3920 C C . LYS A 1 332 ? 149.754 105.109 80.326 1.00 168.42 307 LYS A C 1
ATOM 3921 O O . LYS A 1 332 ? 150.903 105.434 80.007 1.00 167.26 307 LYS A O 1
ATOM 3940 N N . GLY A 1 333 ? 149.478 104.491 81.472 1.00 168.90 308 GLY A N 1
ATOM 3941 C CA . GLY A 1 333 ? 150.487 104.257 82.482 1.00 168.40 308 GLY A CA 1
ATOM 3942 C C . GLY A 1 333 ? 150.675 105.394 83.462 1.00 167.02 308 GLY A C 1
ATOM 3943 O O . GLY A 1 333 ? 151.557 105.304 84.325 1.00 161.16 308 GLY A O 1
ATOM 3947 N N . ARG A 1 334 ? 149.881 106.456 83.358 1.00 167.17 309 ARG A N 1
ATOM 3948 C CA . ARG A 1 334 ? 150.023 107.582 84.263 1.00 165.55 309 ARG A CA 1
ATOM 3949 C C . ARG A 1 334 ? 149.624 107.178 85.683 1.00 161.27 309 ARG A C 1
ATOM 3950 O O . ARG A 1 334 ? 148.694 106.390 85.873 1.00 156.41 309 ARG A O 1
ATOM 3971 N N . PRO A 1 335 ? 150.311 107.702 86.698 1.00 160.36 310 PRO A N 1
ATOM 3972 C CA . PRO A 1 335 ? 149.902 107.413 88.077 1.00 155.10 310 PRO A CA 1
ATOM 3973 C C . PRO A 1 335 ? 148.482 107.890 88.342 1.00 149.43 310 PRO A C 1
ATOM 3974 O O . PRO A 1 335 ? 148.049 108.926 87.835 1.00 151.33 310 PRO A O 1
ATOM 3985 N N . VAL A 1 336 ? 147.757 107.116 89.145 1.00 145.67 311 VAL A N 1
ATOM 3986 C CA . VAL A 1 336 ? 146.387 107.434 89.527 1.00 141.24 311 VAL A CA 1
ATOM 3987 C C . VAL A 1 336 ? 146.244 107.205 91.023 1.00 135.99 311 VAL A C 1
ATOM 3988 O O . VAL A 1 336 ? 146.687 106.175 91.542 1.00 140.43 311 VAL A O 1
ATOM 4001 N N . ASN A 1 337 ? 145.627 108.161 91.710 1.00 132.17 312 ASN A N 1
ATOM 4002 C CA . ASN A 1 337 ? 145.388 108.070 93.141 1.00 132.18 312 ASN A CA 1
ATOM 4003 C C . ASN A 1 337 ? 143.890 108.063 93.407 1.00 127.76 312 ASN A C 1
ATOM 4004 O O . ASN A 1 337 ? 143.110 108.679 92.675 1.00 134.68 312 ASN A O 1
ATOM 4015 N N . VAL A 1 338 ? 143.494 107.353 94.460 1.00 122.81 313 VAL A N 1
ATOM 4016 C CA . VAL A 1 338 ? 142.092 107.202 94.823 1.00 120.14 313 VAL A CA 1
ATOM 4017 C C . VAL A 1 338 ? 141.934 107.482 96.310 1.00 118.13 313 VAL A C 1
ATOM 4018 O O . VAL A 1 338 ? 142.761 107.061 97.126 1.00 127.83 313 VAL A O 1
ATOM 4031 N N . LYS A 1 339 ? 140.867 108.196 96.655 1.00 107.43 314 LYS A N 1
ATOM 4032 C CA . LYS A 1 339 ? 140.558 108.564 98.027 1.00 112.51 314 LYS A CA 1
ATOM 4033 C C . LYS A 1 339 ? 139.102 108.225 98.312 1.00 114.55 314 LYS A C 1
ATOM 4034 O O . LYS A 1 339 ? 138.265 108.222 97.407 1.00 121.17 314 LYS A O 1
ATOM 4053 N N . PHE A 1 340 ? 138.807 107.934 99.574 1.00 111.89 315 PHE A N 1
ATOM 4054 C CA . PHE A 1 340 ? 137.466 107.559 100.003 1.00 109.89 315 PHE A CA 1
ATOM 4055 C C . PHE A 1 340 ? 136.986 108.543 101.058 1.00 107.97 315 PHE A C 1
ATOM 4056 O O . PHE A 1 340 ? 137.726 108.863 101.994 1.00 114.30 315 PHE A O 1
ATOM 4073 N N . GLN A 1 341 ? 135.751 109.018 100.909 1.00 105.97 316 GLN A N 1
ATOM 4074 C CA . GLN A 1 341 ? 135.194 109.997 101.830 1.00 109.12 316 GLN A CA 1
ATOM 4075 C C . GLN A 1 341 ? 133.729 109.679 102.089 1.00 109.32 316 GLN A C 1
ATOM 4076 O O . GLN A 1 341 ? 133.098 108.907 101.364 1.00 113.07 316 GLN A O 1
ATOM 4090 N N . VAL A 1 342 ? 133.195 110.290 103.144 1.00 108.87 317 VAL A N 1
ATOM 4091 C CA . VAL A 1 342 ? 131.802 110.123 103.543 1.00 112.18 317 VAL A CA 1
ATOM 4092 C C . VAL A 1 342 ? 131.228 111.522 103.726 1.00 116.17 317 VAL A C 1
ATOM 4093 O O . VAL A 1 342 ? 131.453 112.165 104.757 1.00 120.08 317 VAL A O 1
ATOM 4106 N N . THR A 1 343 ? 130.492 111.995 102.730 1.00 113.70 318 THR A N 1
ATOM 4107 C CA . THR A 1 343 ? 129.835 113.289 102.820 1.00 111.57 318 THR A CA 1
ATOM 4108 C C . THR A 1 343 ? 128.545 113.152 103.621 1.00 112.40 318 THR A C 1
ATOM 4109 O O . THR A 1 343 ? 127.703 112.315 103.275 1.00 121.47 318 THR A O 1
ATOM 4120 N N . PRO A 1 344 ? 128.350 113.931 104.686 1.00 106.19 319 PRO A N 1
ATOM 4121 C CA . PRO A 1 344 ? 127.084 113.850 105.420 1.00 112.62 319 PRO A CA 1
ATOM 4122 C C . PRO A 1 344 ? 125.911 114.235 104.533 1.00 113.23 319 PRO A C 1
ATOM 4123 O O . PRO A 1 344 ? 126.027 115.078 103.641 1.00 112.13 319 PRO A O 1
ATOM 4134 N N . SER A 1 345 ? 124.769 113.600 104.790 1.00 120.20 320 SER A N 1
ATOM 4135 C CA . SER A 1 345 ? 123.590 113.795 103.958 1.00 120.02 320 SER A CA 1
ATOM 4136 C C . SER A 1 345 ? 122.361 114.090 104.805 1.00 119.75 320 SER A C 1
ATOM 4137 O O . SER A 1 345 ? 122.459 114.263 106.023 1.00 124.71 320 SER A O 1
ATOM 4145 N N . ARG A 1 346 ? 121.202 114.148 104.161 1.00 116.48 321 ARG A N 1
ATOM 4146 C CA . ARG A 1 346 ? 119.934 114.377 104.832 1.00 117.39 321 ARG A CA 1
ATOM 4147 C C . ARG A 1 346 ? 119.264 113.043 105.134 1.00 117.20 321 ARG A C 1
ATOM 4148 O O . ARG A 1 346 ? 119.472 112.050 104.433 1.00 124.97 321 ARG A O 1
ATOM 4169 N N . SER A 1 347 ? 118.459 113.029 106.193 1.00 113.06 322 SER A N 1
ATOM 4170 C CA . SER A 1 347 ? 117.790 111.802 106.602 1.00 113.43 322 SER A CA 1
ATOM 4171 C C . SER A 1 347 ? 116.955 111.247 105.457 1.00 116.63 322 SER A C 1
ATOM 4172 O O . SER A 1 347 ? 116.171 111.970 104.835 1.00 122.53 322 SER A O 1
ATOM 4180 N N . PHE A 1 348 ? 117.127 109.957 105.179 1.00 115.58 323 PHE A N 1
ATOM 4181 C CA . PHE A 1 348 ? 116.408 109.295 104.101 1.00 112.93 323 PHE A CA 1
ATOM 4182 C C . PHE A 1 348 ? 115.145 108.587 104.570 1.00 111.97 323 PHE A C 1
ATOM 4183 O O . PHE A 1 348 ? 114.375 108.112 103.729 1.00 115.22 323 PHE A O 1
ATOM 4200 N N . PHE A 1 349 ? 114.916 108.497 105.877 1.00 111.66 324 PHE A N 1
ATOM 4201 C CA . PHE A 1 349 ? 113.754 107.802 106.408 1.00 109.42 324 PHE A CA 1
ATOM 4202 C C . PHE A 1 349 ? 113.350 108.432 107.730 1.00 111.17 324 PHE A C 1
ATOM 4203 O O . PHE A 1 349 ? 114.205 108.727 108.570 1.00 116.42 324 PHE A O 1
ATOM 4220 N N . PHE A 1 350 ? 112.047 108.635 107.910 1.00 109.33 325 PHE A N 1
ATOM 4221 C CA . PHE A 1 350 ? 111.518 108.994 109.218 1.00 110.55 325 PHE A CA 1
ATOM 4222 C C . PHE A 1 350 ? 110.069 108.539 109.302 1.00 111.46 325 PHE A C 1
ATOM 4223 O O . PHE A 1 350 ? 109.329 108.608 108.318 1.00 112.22 325 PHE A O 1
ATOM 4240 N N . GLY A 1 351 ? 109.674 108.072 110.481 1.00 110.73 326 GLY A N 1
ATOM 4241 C CA . GLY A 1 351 ? 108.394 107.419 110.660 1.00 113.67 326 GLY A CA 1
ATOM 4242 C C . GLY A 1 351 ? 107.501 108.149 111.644 1.00 114.12 326 GLY A C 1
ATOM 4243 O O . GLY A 1 351 ? 107.975 108.817 112.565 1.00 116.91 326 GLY A O 1
ATOM 4247 N N . ILE A 1 352 ? 106.196 108.012 111.434 1.00 113.54 327 ILE A N 1
ATOM 4248 C CA . ILE A 1 352 ? 105.169 108.514 112.336 1.00 117.81 327 ILE A CA 1
ATOM 4249 C C . ILE A 1 352 ? 104.404 107.309 112.859 1.00 118.26 327 ILE A C 1
ATOM 4250 O O . ILE A 1 352 ? 103.830 106.542 112.074 1.00 119.53 327 ILE A O 1
ATOM 4266 N N . ASP A 1 353 ? 104.395 107.142 114.179 1.00 119.89 328 ASP A N 1
ATOM 4267 C CA . ASP A 1 353 ? 103.772 105.983 114.794 1.00 119.71 328 ASP A CA 1
ATOM 4268 C C . ASP A 1 353 ? 102.264 105.999 114.553 1.00 125.36 328 ASP A C 1
ATOM 4269 O O . ASP A 1 353 ? 101.703 106.931 113.970 1.00 129.46 328 ASP A O 1
ATOM 4278 N N . GLN A 1 354 ? 101.600 104.939 115.017 1.00 124.57 329 GLN A N 1
ATOM 4279 C CA . GLN A 1 354 ? 100.153 104.845 114.872 1.00 125.73 329 GLN A CA 1
ATOM 4280 C C . GLN A 1 354 ? 99.428 105.946 115.633 1.00 127.64 329 GLN A C 1
ATOM 4281 O O . GLN A 1 354 ? 98.267 106.236 115.324 1.00 135.88 329 GLN A O 1
ATOM 4295 N N . ARG A 1 355 ? 100.083 106.563 116.615 1.00 123.46 330 ARG A N 1
ATOM 4296 C CA . ARG A 1 355 ? 99.485 107.618 117.418 1.00 129.15 330 ARG A CA 1
ATOM 4297 C C . ARG A 1 355 ? 99.972 109.005 117.019 1.00 126.84 330 ARG A C 1
ATOM 4298 O O . ARG A 1 355 ? 99.736 109.969 117.754 1.00 129.60 330 ARG A O 1
ATOM 4319 N N . GLY A 1 356 ? 100.644 109.128 115.877 1.00 121.32 331 GLY A N 1
ATOM 4320 C CA . GLY A 1 356 ? 101.070 110.425 115.395 1.00 118.70 331 GLY A CA 1
ATOM 4321 C C . GLY A 1 356 ? 102.361 110.938 115.986 1.00 118.90 331 GLY A C 1
ATOM 4322 O O . GLY A 1 356 ? 102.635 112.138 115.892 1.00 124.80 331 GLY A O 1
ATOM 4326 N N . VAL A 1 357 ? 103.165 110.071 116.588 1.00 115.19 332 VAL A N 1
ATOM 4327 C CA . VAL A 1 357 ? 104.420 110.474 117.211 1.00 118.01 332 VAL A CA 1
ATOM 4328 C C . VAL A 1 357 ? 105.560 110.218 116.236 1.00 119.21 332 VAL A C 1
ATOM 4329 O O . VAL A 1 357 ? 105.674 109.125 115.669 1.00 124.98 332 VAL A O 1
ATOM 4342 N N . LEU A 1 358 ? 106.403 111.227 116.039 1.00 117.07 333 LEU A N 1
ATOM 4343 C CA . LEU A 1 358 ? 107.569 111.070 115.183 1.00 116.78 333 LEU A CA 1
ATOM 4344 C C . LEU A 1 358 ? 108.538 110.068 115.795 1.00 119.32 333 LEU A C 1
ATOM 4345 O O . LEU A 1 358 ? 108.786 110.077 117.004 1.00 121.98 333 LEU A O 1
ATOM 4361 N N . SER A 1 359 ? 109.090 109.199 114.951 1.00 114.85 334 SER A N 1
ATOM 4362 C CA . SER A 1 359 ? 109.991 108.151 115.406 1.00 116.50 334 SER A CA 1
ATOM 4363 C C . SER A 1 359 ? 111.116 107.967 114.402 1.00 113.59 334 SER A C 1
ATOM 4364 O O . SER A 1 359 ? 110.903 108.066 113.191 1.00 114.64 334 SER A O 1
ATOM 4372 N N . GLU A 1 360 ? 112.313 107.700 114.916 1.00 112.49 335 GLU A N 1
ATOM 4373 C CA . GLU A 1 360 ? 113.457 107.404 114.071 1.00 110.79 335 GLU A CA 1
ATOM 4374 C C . GLU A 1 360 ? 113.411 105.953 113.610 1.00 112.40 335 GLU A C 1
ATOM 4375 O O . GLU A 1 360 ? 112.927 105.067 114.321 1.00 117.20 335 GLU A O 1
ATOM 4387 N N . MET A 1 361 ? 113.923 105.714 112.405 1.00 108.14 336 MET A N 1
ATOM 4388 C CA . MET A 1 361 ? 113.898 104.393 111.793 1.00 109.91 336 MET A CA 1
ATOM 4389 C C . MET A 1 361 ? 115.230 103.662 111.911 1.00 115.46 336 MET A C 1
ATOM 4390 O O . MET A 1 361 ? 115.388 102.585 111.326 1.00 116.48 336 MET A O 1
ATOM 4404 N N . GLY A 1 362 ? 116.188 104.216 112.650 1.00 115.89 337 GLY A N 1
ATOM 4405 C CA . GLY A 1 362 ? 117.428 103.507 112.888 1.00 114.54 337 GLY A CA 1
ATOM 4406 C C . GLY A 1 362 ? 118.319 103.456 111.659 1.00 117.74 337 GLY A C 1
ATOM 4407 O O . GLY A 1 362 ? 118.243 104.297 110.758 1.00 122.11 337 GLY A O 1
ATOM 4411 N N . TRP A 1 363 ? 119.180 102.444 111.628 1.00 114.60 338 TRP A N 1
ATOM 4412 C CA . TRP A 1 363 ? 120.177 102.275 110.584 1.00 117.96 338 TRP A CA 1
ATOM 4413 C C . TRP A 1 363 ? 119.823 101.094 109.691 1.00 117.43 338 TRP A C 1
ATOM 4414 O O . TRP A 1 363 ? 119.092 100.181 110.085 1.00 118.82 338 TRP A O 1
ATOM 4435 N N . PHE A 1 364 ? 120.358 101.125 108.474 1.00 119.23 339 PHE A N 1
ATOM 4436 C CA . PHE A 1 364 ? 120.189 100.058 107.493 1.00 117.70 339 PHE A CA 1
ATOM 4437 C C . PHE A 1 364 ? 121.548 99.406 107.275 1.00 120.99 339 PHE A C 1
ATOM 4438 O O . PHE A 1 364 ? 122.444 100.012 106.679 1.00 128.29 339 PHE A O 1
ATOM 4455 N N . LEU A 1 365 ? 121.700 98.172 107.758 1.00 116.90 340 LEU A N 1
ATOM 4456 C CA . LEU A 1 365 ? 122.986 97.490 107.647 1.00 115.71 340 LEU A CA 1
ATOM 4457 C C . LEU A 1 365 ? 123.346 97.231 106.189 1.00 117.17 340 LEU A C 1
ATOM 4458 O O . LEU A 1 365 ? 124.484 97.466 105.767 1.00 122.10 340 LEU A O 1
ATOM 4474 N N . TYR A 1 366 ? 122.392 96.745 105.407 1.00 116.23 341 TYR A N 1
ATOM 4475 C CA . TYR A 1 366 ? 122.588 96.488 103.990 1.00 117.27 341 TYR A CA 1
ATOM 4476 C C . TYR A 1 366 ? 121.345 96.931 103.238 1.00 118.10 341 TYR A C 1
ATOM 4477 O O . TYR A 1 366 ? 120.260 97.030 103.823 1.00 121.26 341 TYR A O 1
ATOM 4495 N N . PRO A 1 367 ? 121.469 97.209 101.937 1.00 119.46 342 PRO A N 1
ATOM 4496 C CA . PRO A 1 367 ? 120.335 97.778 101.196 1.00 120.78 342 PRO A CA 1
ATOM 4497 C C . PRO A 1 367 ? 119.203 96.791 100.964 1.00 125.41 342 PRO A C 1
ATOM 4498 O O . PRO A 1 367 ? 119.111 96.170 99.901 1.00 126.33 342 PRO A O 1
ATOM 4509 N N . SER A 1 368 ? 118.337 96.641 101.963 1.00 122.11 343 SER A N 1
ATOM 4510 C CA . SER A 1 368 ? 117.126 95.845 101.837 1.00 117.90 343 SER A CA 1
ATOM 4511 C C . SER A 1 368 ? 115.986 96.572 102.531 1.00 120.29 343 SER A C 1
ATOM 4512 O O . SER A 1 368 ? 116.159 97.110 103.628 1.00 123.12 343 SER A O 1
ATOM 4520 N N . PHE A 1 369 ? 114.819 96.587 101.883 1.00 121.09 344 PHE A N 1
ATOM 4521 C CA . PHE A 1 369 ? 113.658 97.253 102.461 1.00 117.16 344 PHE A CA 1
ATOM 4522 C C . PHE A 1 369 ? 113.187 96.582 103.743 1.00 119.15 344 PHE A C 1
ATOM 4523 O O . PHE A 1 369 ? 112.401 97.177 104.487 1.00 119.39 344 PHE A O 1
ATOM 4540 N N . ARG A 1 370 ? 113.647 95.358 104.015 1.00 119.81 345 ARG A N 1
ATOM 4541 C CA . ARG A 1 370 ? 113.208 94.646 105.210 1.00 117.49 345 ARG A CA 1
ATOM 4542 C C . ARG A 1 370 ? 113.407 95.490 106.461 1.00 112.49 345 ARG A C 1
ATOM 4543 O O . ARG A 1 370 ? 112.570 95.474 107.371 1.00 120.42 345 ARG A O 1
ATOM 4564 N N . PHE A 1 371 ? 114.506 96.246 106.518 1.00 103.17 346 PHE A N 1
ATOM 4565 C CA . PHE A 1 371 ? 114.790 97.047 107.702 1.00 107.61 346 PHE A CA 1
ATOM 4566 C C . PHE A 1 371 ? 113.654 98.010 108.014 1.00 110.91 346 PHE A C 1
ATOM 4567 O O . PHE A 1 371 ? 113.380 98.284 109.188 1.00 117.12 346 PHE A O 1
ATOM 4584 N N . MET A 1 372 ? 112.987 98.536 106.987 1.00 112.03 347 MET A N 1
ATOM 4585 C CA . MET A 1 372 ? 111.808 99.358 107.228 1.00 114.89 347 MET A CA 1
ATOM 4586 C C . MET A 1 372 ? 110.679 98.517 107.811 1.00 117.05 347 MET A C 1
ATOM 4587 O O . MET A 1 372 ? 110.091 98.874 108.839 1.00 117.66 347 MET A O 1
ATOM 4601 N N . ALA A 1 373 ? 110.379 97.382 107.175 1.00 112.43 348 ALA A N 1
ATOM 4602 C CA . ALA A 1 373 ? 109.274 96.544 107.626 1.00 112.68 348 ALA A CA 1
ATOM 4603 C C . ALA A 1 373 ? 109.404 96.218 109.106 1.00 114.09 348 ALA A C 1
ATOM 4604 O O . ALA A 1 373 ? 108.457 96.398 109.881 1.00 120.04 348 ALA A O 1
ATOM 4611 N N . TRP A 1 374 ? 110.582 95.749 109.521 1.00 106.76 349 TRP A N 1
ATOM 4612 C CA . TRP A 1 374 ? 110.804 95.453 110.931 1.00 108.65 349 TRP A CA 1
ATOM 4613 C C . TRP A 1 374 ? 110.425 96.647 111.796 1.00 111.26 349 TRP A C 1
ATOM 4614 O O . TRP A 1 374 ? 109.671 96.513 112.767 1.00 117.72 349 TRP A O 1
ATOM 4635 N N . GLN A 1 375 ? 110.921 97.833 111.440 1.00 106.72 350 GLN A N 1
ATOM 4636 C CA . GLN A 1 375 ? 110.550 99.033 112.181 1.00 105.77 350 GLN A CA 1
ATOM 4637 C C . GLN A 1 375 ? 109.037 99.156 112.272 1.00 108.81 350 GLN A C 1
ATOM 4638 O O . GLN A 1 375 ? 108.478 99.335 113.361 1.00 115.67 350 GLN A O 1
ATOM 4652 N N . ALA A 1 376 ? 108.353 99.032 111.133 1.00 106.03 351 ALA A N 1
ATOM 4653 C CA . ALA A 1 376 ? 106.896 99.076 111.140 1.00 111.47 351 ALA A CA 1
ATOM 4654 C C . ALA A 1 376 ? 106.336 98.076 112.140 1.00 113.58 351 ALA A C 1
ATOM 4655 O O . ALA A 1 376 ? 105.476 98.414 112.962 1.00 116.93 351 ALA A O 1
ATOM 4662 N N . GLN A 1 377 ? 106.835 96.839 112.100 1.00 110.68 352 GLN A N 1
ATOM 4663 C CA . GLN A 1 377 ? 106.384 95.834 113.054 1.00 109.04 352 GLN A CA 1
ATOM 4664 C C . GLN A 1 377 ? 106.483 96.368 114.475 1.00 110.71 352 GLN A C 1
ATOM 4665 O O . GLN A 1 377 ? 105.519 96.305 115.247 1.00 117.61 352 GLN A O 1
ATOM 4679 N N . TRP A 1 378 ? 107.639 96.938 114.822 1.00 106.30 353 TRP A N 1
ATOM 4680 C CA . TRP A 1 378 ? 107.819 97.483 116.161 1.00 106.17 353 TRP A CA 1
ATOM 4681 C C . TRP A 1 378 ? 106.690 98.442 116.508 1.00 112.82 353 TRP A C 1
ATOM 4682 O O . TRP A 1 378 ? 106.082 98.342 117.581 1.00 121.29 353 TRP A O 1
ATOM 4703 N N . PHE A 1 379 ? 106.371 99.359 115.590 1.00 108.57 354 PHE A N 1
ATOM 4704 C CA . PHE A 1 379 ? 105.292 100.304 115.846 1.00 111.06 354 PHE A CA 1
ATOM 4705 C C . PHE A 1 379 ? 104.041 99.568 116.297 1.00 115.20 354 PHE A C 1
ATOM 4706 O O . PHE A 1 379 ? 103.459 99.886 117.341 1.00 124.13 354 PHE A O 1
ATOM 4723 N N . VAL A 1 380 ? 103.638 98.545 115.539 1.00 109.21 355 VAL A N 1
ATOM 4724 C CA . VAL A 1 380 ? 102.471 97.753 115.918 1.00 112.39 355 VAL A CA 1
ATOM 4725 C C . VAL A 1 380 ? 102.598 97.321 117.371 1.00 116.31 355 VAL A C 1
ATOM 4726 O O . VAL A 1 380 ? 101.747 97.633 118.214 1.00 123.97 355 VAL A O 1
ATOM 4739 N N . PHE A 1 381 ? 103.696 96.632 117.690 1.00 110.95 356 PHE A N 1
ATOM 4740 C CA . PHE A 1 381 ? 103.914 96.182 119.058 1.00 113.02 356 PHE A CA 1
ATOM 4741 C C . PHE A 1 381 ? 103.749 97.338 120.032 1.00 115.75 356 PHE A C 1
ATOM 4742 O O . PHE A 1 381 ? 103.018 97.233 121.024 1.00 122.20 356 PHE A O 1
ATOM 4759 N N . ASN A 1 382 ? 104.398 98.468 119.741 1.00 109.43 357 ASN A N 1
ATOM 4760 C CA . ASN A 1 382 ? 104.310 99.616 120.634 1.00 111.48 357 ASN A CA 1
ATOM 4761 C C . ASN A 1 382 ? 102.857 99.955 120.926 1.00 121.87 357 ASN A C 1
ATOM 4762 O O . ASN A 1 382 ? 102.461 100.106 122.087 1.00 128.75 357 ASN A O 1
ATOM 4773 N N . ASP A 1 383 ? 102.035 100.045 119.879 1.00 120.87 358 ASP A N 1
ATOM 4774 C CA . ASP A 1 383 ? 100.617 100.307 120.092 1.00 118.44 358 ASP A CA 1
ATOM 4775 C C . ASP A 1 383 ? 100.014 99.252 121.007 1.00 122.20 358 ASP A C 1
ATOM 4776 O O . ASP A 1 383 ? 99.415 99.575 122.041 1.00 128.13 358 ASP A O 1
ATOM 4785 N N . ALA A 1 384 ? 100.204 97.975 120.664 1.00 118.64 359 ALA A N 1
ATOM 4786 C CA . ALA A 1 384 ? 99.684 96.905 121.505 1.00 120.81 359 ALA A CA 1
ATOM 4787 C C . ALA A 1 384 ? 100.227 97.007 122.921 1.00 125.31 359 ALA A C 1
ATOM 4788 O O . ALA A 1 384 ? 99.559 96.590 123.874 1.00 130.05 359 ALA A O 1
ATOM 4795 N N . LEU A 1 385 ? 101.431 97.555 123.080 1.00 121.43 360 LEU A N 1
ATOM 4796 C CA . LEU A 1 385 ? 101.973 97.762 124.416 1.00 121.13 360 LEU A CA 1
ATOM 4797 C C . LEU A 1 385 ? 101.242 98.892 125.128 1.00 125.97 360 LEU A C 1
ATOM 4798 O O . LEU A 1 385 ? 100.835 98.751 126.287 1.00 131.11 360 LEU A O 1
ATOM 4814 N N . LEU A 1 386 ? 101.046 100.020 124.439 1.00 122.98 361 LEU A N 1
ATOM 4815 C CA . LEU A 1 386 ? 100.430 101.172 125.086 1.00 122.85 361 LEU A CA 1
ATOM 4816 C C . LEU A 1 386 ? 98.998 100.875 125.505 1.00 128.45 361 LEU A C 1
ATOM 4817 O O . LEU A 1 386 ? 98.494 101.475 126.461 1.00 134.07 361 LEU A O 1
ATOM 4833 N N . GLU A 1 387 ? 98.328 99.958 124.806 1.00 127.82 362 GLU A N 1
ATOM 4834 C CA . GLU A 1 387 ? 96.991 99.554 125.220 1.00 132.14 362 GLU A CA 1
ATOM 4835 C C . GLU A 1 387 ? 97.041 98.730 126.500 1.00 135.86 362 GLU A C 1
ATOM 4836 O O . GLU A 1 387 ? 96.151 98.839 127.351 1.00 140.13 362 GLU A O 1
ATOM 4848 N N . GLN A 1 388 ? 98.075 97.900 126.654 1.00 130.54 363 GLN A N 1
ATOM 4849 C CA . GLN A 1 388 ? 98.193 97.080 127.855 1.00 130.66 363 GLN A CA 1
ATOM 4850 C C . GLN A 1 388 ? 98.400 97.946 129.090 1.00 131.79 363 GLN A C 1
ATOM 4851 O O . GLN A 1 388 ? 97.768 97.729 130.130 1.00 136.78 363 GLN A O 1
ATOM 4865 N N . LEU A 1 389 ? 99.288 98.938 128.994 1.00 126.53 364 LEU A N 1
ATOM 4866 C CA . LEU A 1 389 ? 99.560 99.796 130.141 1.00 128.35 364 LEU A CA 1
ATOM 4867 C C . LEU A 1 389 ? 98.325 100.584 130.555 1.00 134.38 364 LEU A C 1
ATOM 4868 O O . LEU A 1 389 ? 98.155 100.893 131.740 1.00 139.41 364 LEU A O 1
ATOM 4884 N N . SER A 1 390 ? 97.455 100.917 129.601 1.00 132.56 365 SER A N 1
ATOM 4885 C CA . SER A 1 390 ? 96.240 101.656 129.915 1.00 134.60 365 SER A CA 1
ATOM 4886 C C . SER A 1 390 ? 95.227 100.821 130.685 1.00 138.92 365 SER A C 1
ATOM 4887 O O . SER A 1 390 ? 94.264 101.385 131.216 1.00 141.13 365 SER A O 1
ATOM 4895 N N . GLN A 1 391 ? 95.415 99.507 130.761 1.00 137.18 366 GLN A N 1
ATOM 4896 C CA . GLN A 1 391 ? 94.475 98.655 131.463 1.00 140.39 366 GLN A CA 1
ATOM 4897 C C . GLN A 1 391 ? 94.566 98.888 132.969 1.00 141.59 366 GLN A C 1
ATOM 4898 O O . GLN A 1 391 ? 95.575 99.390 133.470 1.00 138.34 366 GLN A O 1
ATOM 4912 N N . PRO A 1 392 ? 93.518 98.537 133.714 1.00 147.69 367 PRO A N 1
ATOM 4913 C CA . PRO A 1 392 ? 93.561 98.716 135.171 1.00 145.43 367 PRO A CA 1
ATOM 4914 C C . PRO A 1 392 ? 94.733 97.966 135.785 1.00 142.46 367 PRO A C 1
ATOM 4915 O O . PRO A 1 392 ? 94.986 96.802 135.464 1.00 141.20 367 PRO A O 1
ATOM 4926 N N . ALA A 1 393 ? 95.448 98.643 136.679 1.00 141.08 368 ALA A N 1
ATOM 4927 C CA . ALA A 1 393 ? 96.589 98.047 137.358 1.00 135.32 368 ALA A CA 1
ATOM 4928 C C . ALA A 1 393 ? 97.104 99.025 138.401 1.00 135.45 368 ALA A C 1
ATOM 4929 O O . ALA A 1 393 ? 96.971 100.242 138.244 1.00 139.62 368 ALA A O 1
ATOM 4936 N N . VAL A 1 394 ? 97.693 98.480 139.460 1.00 130.43 369 VAL A N 1
ATOM 4937 C CA . VAL A 1 394 ? 98.324 99.286 140.499 1.00 128.80 369 VAL A CA 1
ATOM 4938 C C . VAL A 1 394 ? 99.759 99.557 140.072 1.00 124.98 369 VAL A C 1
ATOM 4939 O O . VAL A 1 394 ? 100.566 98.629 139.962 1.00 125.52 369 VAL A O 1
ATOM 4952 N N . THR A 1 395 ? 100.078 100.825 139.833 1.00 125.73 370 THR A N 1
ATOM 4953 C CA . THR A 1 395 ? 101.367 101.228 139.290 1.00 128.01 370 THR A CA 1
ATOM 4954 C C . THR A 1 395 ? 102.227 101.838 140.387 1.00 127.56 370 THR A C 1
ATOM 4955 O O . THR A 1 395 ? 101.758 102.689 141.150 1.00 129.91 370 THR A O 1
ATOM 4966 N N . VAL A 1 396 ? 103.480 101.398 140.461 1.00 124.21 371 VAL A N 1
ATOM 4967 C CA . VAL A 1 396 ? 104.462 101.938 141.395 1.00 121.26 371 VAL A CA 1
ATOM 4968 C C . VAL A 1 396 ? 105.708 102.295 140.598 1.00 120.41 371 VAL A C 1
ATOM 4969 O O . VAL A 1 396 ? 106.351 101.412 140.021 1.00 123.99 371 VAL A O 1
ATOM 4982 N N . SER A 1 397 ? 106.052 103.579 140.571 1.00 115.80 372 SER A N 1
ATOM 4983 C CA . SER A 1 397 ? 107.187 104.058 139.792 1.00 121.18 372 SER A CA 1
ATOM 4984 C C . SER A 1 397 ? 108.458 103.938 140.623 1.00 121.92 372 SER A C 1
ATOM 4985 O O . SER A 1 397 ? 108.535 104.485 141.729 1.00 125.70 372 SER A O 1
ATOM 4993 N N . VAL A 1 398 ? 109.450 103.228 140.093 1.00 119.82 373 VAL A N 1
ATOM 4994 C CA . VAL A 1 398 ? 110.727 103.053 140.768 1.00 118.54 373 VAL A CA 1
ATOM 4995 C C . VAL A 1 398 ? 111.774 104.023 140.239 1.00 119.54 373 VAL A C 1
ATOM 4996 O O . VAL A 1 398 ? 112.510 104.630 141.017 1.00 122.79 373 VAL A O 1
ATOM 5009 N N . PHE A 1 399 ? 111.852 104.175 138.920 1.00 116.32 374 PHE A N 1
ATOM 5010 C CA . PHE A 1 399 ? 112.782 105.094 138.283 1.00 118.85 374 PHE A CA 1
ATOM 5011 C C . PHE A 1 399 ? 112.033 105.943 137.269 1.00 120.50 374 PHE A C 1
ATOM 5012 O O . PHE A 1 399 ? 111.135 105.454 136.578 1.00 123.10 374 PHE A O 1
ATOM 5029 N N . ASP A 1 400 ? 112.406 107.219 137.188 1.00 121.53 375 ASP A N 1
ATOM 5030 C CA . ASP A 1 400 ? 111.849 108.160 136.216 1.00 123.77 375 ASP A CA 1
ATOM 5031 C C . ASP A 1 400 ? 113.032 108.812 135.510 1.00 124.74 375 ASP A C 1
ATOM 5032 O O . ASP A 1 400 ? 113.514 109.868 135.927 1.00 130.02 375 ASP A O 1
ATOM 5041 N N . HIS A 1 401 ? 113.500 108.173 134.438 1.00 122.21 376 HIS A N 1
ATOM 5042 C CA . HIS A 1 401 ? 114.670 108.638 133.697 1.00 122.91 376 HIS A CA 1
ATOM 5043 C C . HIS A 1 401 ? 115.903 108.710 134.592 1.00 121.79 376 HIS A C 1
ATOM 5044 O O . HIS A 1 401 ? 116.766 109.572 134.412 1.00 120.96 376 HIS A O 1
ATOM 5058 N N . HIS A 1 402 ? 115.990 107.806 135.564 1.00 119.31 377 HIS A N 1
ATOM 5059 C CA . HIS A 1 402 ? 117.135 107.778 136.464 1.00 120.47 377 HIS A CA 1
ATOM 5060 C C . HIS A 1 402 ? 118.396 107.413 135.694 1.00 123.71 377 HIS A C 1
ATOM 5061 O O . HIS A 1 402 ? 118.394 106.482 134.884 1.00 126.91 377 HIS A O 1
ATOM 5075 N N . ASP A 1 403 ? 119.474 108.150 135.948 1.00 126.60 378 ASP A N 1
ATOM 5076 C CA . ASP A 1 403 ? 120.727 107.907 135.249 1.00 127.25 378 ASP A CA 1
ATOM 5077 C C . ASP A 1 403 ? 121.365 106.610 135.726 1.00 127.37 378 ASP A C 1
ATOM 5078 O O . ASP A 1 403 ? 121.292 106.258 136.907 1.00 131.43 378 ASP A O 1
ATOM 5087 N N . MET A 1 404 ? 121.994 105.896 134.795 1.00 125.80 379 MET A N 1
ATOM 5088 C CA . MET A 1 404 ? 122.706 104.662 135.093 1.00 128.28 379 MET A CA 1
ATOM 5089 C C . MET A 1 404 ? 124.091 104.706 134.472 1.00 131.98 379 MET A C 1
ATOM 5090 O O . MET A 1 404 ? 124.231 104.956 133.269 1.00 130.03 379 MET A O 1
ATOM 5104 N N . HIS A 1 405 ? 125.105 104.454 135.296 1.00 132.99 380 HIS A N 1
ATOM 5105 C CA . HIS A 1 405 ? 126.485 104.303 134.860 1.00 135.15 380 HIS A CA 1
ATOM 5106 C C . HIS A 1 405 ? 127.312 103.925 136.080 1.00 137.78 380 HIS A C 1
ATOM 5107 O O . HIS A 1 405 ? 126.965 104.270 137.214 1.00 136.39 380 HIS A O 1
ATOM 5121 N N . GLY A 1 406 ? 128.405 103.212 135.835 1.00 139.26 381 GLY A N 1
ATOM 5122 C CA . GLY A 1 406 ? 129.273 102.797 136.915 1.00 138.35 381 GLY A CA 1
ATOM 5123 C C . GLY A 1 406 ? 128.718 101.609 137.689 1.00 137.62 381 GLY A C 1
ATOM 5124 O O . GLY A 1 406 ? 127.762 100.944 137.290 1.00 136.79 381 GLY A O 1
ATOM 5128 N N . ASN A 1 407 ? 129.356 101.355 138.833 1.00 135.58 382 ASN A N 1
ATOM 5129 C CA . ASN A 1 407 ? 128.972 100.214 139.658 1.00 136.75 382 ASN A CA 1
ATOM 5130 C C . ASN A 1 407 ? 127.618 100.437 140.319 1.00 136.74 382 ASN A C 1
ATOM 5131 O O . ASN A 1 407 ? 126.779 99.528 140.349 1.00 133.69 382 ASN A O 1
ATOM 5142 N N . ALA A 1 408 ? 127.385 101.636 140.855 1.00 134.56 383 ALA A N 1
ATOM 5143 C CA . ALA A 1 408 ? 126.129 101.901 141.548 1.00 134.87 383 ALA A CA 1
ATOM 5144 C C . ALA A 1 408 ? 124.937 101.790 140.609 1.00 134.15 383 ALA A C 1
ATOM 5145 O O . ALA A 1 408 ? 123.863 101.337 141.021 1.00 130.97 383 ALA A O 1
ATOM 5152 N N . GLY A 1 409 ? 125.101 102.194 139.353 1.00 133.41 384 GLY A N 1
ATOM 5153 C CA . GLY A 1 409 ? 124.011 102.149 138.401 1.00 128.10 384 GLY A CA 1
ATOM 5154 C C . GLY A 1 409 ? 122.896 103.106 138.762 1.00 127.31 384 GLY A C 1
ATOM 5155 O O . GLY A 1 409 ? 123.070 104.326 138.692 1.00 128.39 384 GLY A O 1
ATOM 5159 N N . ALA A 1 410 ? 121.743 102.565 139.148 1.00 126.50 385 ALA A N 1
ATOM 5160 C CA . ALA A 1 410 ? 120.598 103.376 139.556 1.00 123.16 385 ALA A CA 1
ATOM 5161 C C . ALA A 1 410 ? 119.951 102.710 140.760 1.00 122.71 385 ALA A C 1
ATOM 5162 O O . ALA A 1 410 ? 119.362 101.633 140.632 1.00 123.17 385 ALA A O 1
ATOM 5169 N N . HIS A 1 411 ? 120.060 103.347 141.921 1.00 126.57 386 HIS A N 1
ATOM 5170 C CA . HIS A 1 411 ? 119.499 102.835 143.162 1.00 125.81 386 HIS A CA 1
ATOM 5171 C C . HIS A 1 411 ? 118.328 103.705 143.592 1.00 128.50 386 HIS A C 1
ATOM 5172 O O . HIS A 1 411 ? 118.399 104.936 143.526 1.00 131.02 386 HIS A O 1
ATOM 51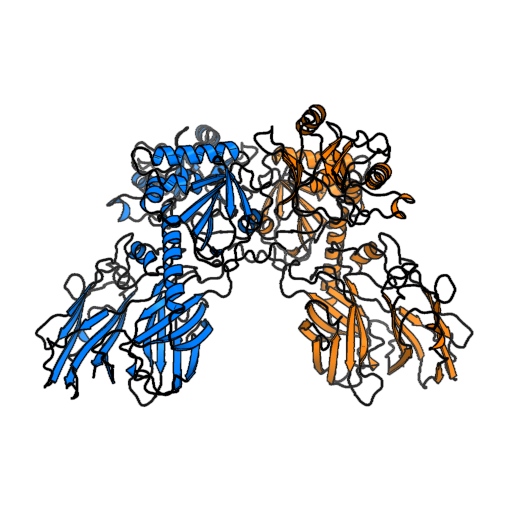86 N N . ALA A 1 412 ? 117.249 103.060 144.030 1.00 126.69 387 ALA A N 1
ATOM 5187 C CA . ALA A 1 412 ? 116.075 103.782 144.494 1.00 127.11 387 ALA A CA 1
ATOM 5188 C C . ALA A 1 412 ? 115.413 102.988 145.607 1.00 129.62 387 ALA A C 1
ATOM 5189 O O . ALA A 1 412 ? 115.649 101.789 145.766 1.00 131.46 387 ALA A O 1
ATOM 5196 N N . VAL A 1 413 ? 114.582 103.677 146.384 1.00 130.31 388 VAL A N 1
ATOM 5197 C CA . VAL A 1 413 ? 113.820 103.070 147.467 1.00 131.40 388 VAL A CA 1
ATOM 5198 C C . VAL A 1 413 ? 112.352 103.397 147.247 1.00 132.50 388 VAL A C 1
ATOM 5199 O O . VAL A 1 413 ? 112.004 104.553 146.979 1.00 131.83 388 VAL A O 1
ATOM 5212 N N . VAL A 1 414 ? 111.494 102.383 147.358 1.00 134.55 389 VAL A N 1
ATOM 5213 C CA . VAL A 1 414 ? 110.069 102.541 147.115 1.00 136.12 389 VAL A CA 1
ATOM 5214 C C . VAL A 1 414 ? 109.293 101.945 148.281 1.00 138.64 389 VAL A C 1
ATOM 5215 O O . VAL A 1 414 ? 109.794 101.105 149.033 1.00 140.55 389 VAL A O 1
ATOM 5228 N N . ASP A 1 415 ? 108.054 102.404 148.424 1.00 138.95 390 ASP A N 1
ATOM 5229 C CA . ASP A 1 415 ? 107.128 101.927 149.447 1.00 144.99 390 ASP A CA 1
ATOM 5230 C C . ASP A 1 415 ? 105.975 101.238 148.726 1.00 147.15 390 ASP A C 1
ATOM 5231 O O . ASP A 1 415 ? 105.096 101.899 148.165 1.00 147.39 390 ASP A O 1
ATOM 5240 N N . LEU A 1 416 ? 105.983 99.909 148.743 1.00 148.30 391 LEU A N 1
ATOM 5241 C CA . LEU A 1 416 ? 104.975 99.144 148.036 1.00 147.50 391 LEU A CA 1
ATOM 5242 C C . LEU A 1 416 ? 103.645 99.199 148.783 1.00 149.48 391 LEU A C 1
ATOM 5243 O O . LEU A 1 416 ? 103.597 99.564 149.960 1.00 151.79 391 LEU A O 1
ATOM 5259 N N . PRO A 1 417 ? 102.542 98.848 148.111 1.00 150.06 392 PRO A N 1
ATOM 5260 C CA . PRO A 1 417 ? 101.234 98.862 148.781 1.00 154.32 392 PRO A CA 1
ATOM 5261 C C . PRO A 1 417 ? 101.235 98.103 150.098 1.00 156.75 392 PRO A C 1
ATOM 5262 O O . PRO A 1 417 ? 102.125 97.287 150.356 1.00 154.56 392 PRO A O 1
ATOM 5273 N N . ALA A 1 418 ? 100.234 98.369 150.939 1.00 161.37 393 ALA A N 1
ATOM 5274 C CA . ALA A 1 418 ? 100.184 97.735 152.252 1.00 162.34 393 ALA A CA 1
ATOM 5275 C C . ALA A 1 418 ? 100.082 96.221 152.132 1.00 165.23 393 ALA A C 1
ATOM 5276 O O . ALA A 1 418 ? 100.757 95.486 152.862 1.00 164.26 393 ALA A O 1
ATOM 5283 N N . ASP A 1 419 ? 99.245 95.734 151.218 1.00 165.35 394 ASP A N 1
ATOM 5284 C CA . ASP A 1 419 ? 99.021 94.303 151.035 1.00 164.29 394 ASP A CA 1
ATOM 5285 C C . ASP A 1 419 ? 99.058 93.991 149.546 1.00 159.20 394 ASP A C 1
ATOM 5286 O O . ASP A 1 419 ? 98.181 94.430 148.794 1.00 157.03 394 ASP A O 1
ATOM 5295 N N . ILE A 1 420 ? 100.071 93.234 149.124 1.00 156.93 395 ILE A N 1
ATOM 5296 C CA . ILE A 1 420 ? 100.183 92.779 147.743 1.00 153.20 395 ILE A CA 1
ATOM 5297 C C . ILE A 1 420 ? 99.700 91.342 147.583 1.00 153.86 395 ILE A C 1
ATOM 5298 O O . ILE A 1 420 ? 99.811 90.772 146.493 1.00 153.74 395 ILE A O 1
ATOM 5314 N N . SER A 1 421 ? 99.168 90.741 148.647 1.00 154.55 396 SER A N 1
ATOM 5315 C CA . SER A 1 421 ? 98.664 89.373 148.554 1.00 154.71 396 SER A CA 1
ATOM 5316 C C . SER A 1 421 ? 97.588 89.217 147.489 1.00 156.91 396 SER A C 1
ATOM 5317 O O . SER A 1 421 ? 97.693 88.288 146.670 1.00 157.75 396 SER A O 1
ATOM 5325 N N . PRO A 1 422 ? 96.548 90.054 147.433 1.00 157.53 397 PRO A N 1
ATOM 5326 C CA . PRO A 1 422 ? 95.510 89.840 146.411 1.00 157.31 397 PRO A CA 1
ATOM 5327 C C . PRO A 1 422 ? 96.034 89.931 144.990 1.00 154.98 397 PRO A C 1
ATOM 5328 O O . PRO A 1 422 ? 95.475 89.289 144.092 1.00 156.63 397 PRO A O 1
ATOM 5339 N N . TYR A 1 423 ? 97.088 90.707 144.757 1.00 149.82 398 TYR A N 1
ATOM 5340 C CA . TYR A 1 423 ? 97.662 90.852 143.421 1.00 146.36 398 TYR A CA 1
ATOM 5341 C C . TYR A 1 423 ? 98.505 89.620 143.121 1.00 145.37 398 TYR A C 1
ATOM 5342 O O . TYR A 1 423 ? 99.632 89.489 143.604 1.00 143.84 398 TYR A O 1
ATOM 5360 N N . ASP A 1 424 ? 97.957 88.711 142.321 1.00 147.08 399 ASP A N 1
ATOM 5361 C CA . ASP A 1 424 ? 98.651 87.492 141.931 1.00 144.64 399 ASP A CA 1
ATOM 5362 C C . ASP A 1 424 ? 99.477 87.660 140.664 1.00 137.75 399 ASP A C 1
ATOM 5363 O O . ASP A 1 424 ? 100.136 86.704 140.242 1.00 137.71 399 ASP A O 1
ATOM 5372 N N . VAL A 1 425 ? 99.458 88.839 140.048 1.00 133.66 400 VAL A N 1
ATOM 5373 C CA . VAL A 1 425 ? 100.207 89.107 138.827 1.00 131.78 400 VAL A CA 1
ATOM 5374 C C . VAL A 1 425 ? 101.043 90.359 139.040 1.00 129.16 400 VAL A C 1
ATOM 5375 O O . VAL A 1 425 ? 100.522 91.392 139.474 1.00 133.23 400 VAL A O 1
ATOM 5388 N N . LEU A 1 426 ? 102.334 90.266 138.734 1.00 125.74 401 LEU A N 1
ATOM 5389 C CA . LEU A 1 426 ? 103.254 91.390 138.831 1.00 124.14 401 LEU A CA 1
ATOM 5390 C C . LEU A 1 426 ? 104.044 91.481 137.537 1.00 119.99 401 LEU A C 1
ATOM 5391 O O . LEU A 1 426 ? 104.619 90.484 137.087 1.00 124.90 401 LEU A O 1
ATOM 5407 N N . GLU A 1 427 ? 104.070 92.670 136.942 1.00 115.10 402 GLU A N 1
ATOM 5408 C CA . GLU A 1 427 ? 104.793 92.906 135.704 1.00 118.04 402 GLU A CA 1
ATOM 5409 C C . GLU A 1 427 ? 105.693 94.122 135.866 1.00 118.18 402 GLU A C 1
ATOM 5410 O O . GLU A 1 427 ? 105.458 94.989 136.709 1.00 122.48 402 GLU A O 1
ATOM 5422 N N . LEU A 1 428 ? 106.736 94.170 135.043 1.00 116.49 403 LEU A N 1
ATOM 5423 C CA . LEU A 1 428 ? 107.682 95.276 135.028 1.00 115.62 403 LEU A CA 1
ATOM 5424 C C . LEU A 1 428 ? 107.630 95.940 133.663 1.00 116.36 403 LEU A C 1
ATOM 5425 O O . LEU A 1 428 ? 107.845 95.279 132.640 1.00 119.55 403 LEU A O 1
ATOM 5441 N N . ASP A 1 429 ? 107.336 97.237 133.652 1.00 115.45 404 ASP A N 1
ATOM 5442 C CA . ASP A 1 429 ? 107.391 98.057 132.451 1.00 114.92 404 ASP A CA 1
ATOM 5443 C C . ASP A 1 429 ? 108.673 98.878 132.508 1.00 111.87 404 ASP A C 1
ATOM 5444 O O . ASP A 1 429 ? 108.852 99.690 133.423 1.00 116.27 404 ASP A O 1
ATOM 5453 N N . THR A 1 430 ? 109.554 98.669 131.533 1.00 111.05 405 THR A N 1
ATOM 5454 C CA . THR A 1 430 ? 110.876 99.275 131.536 1.00 113.20 405 THR A CA 1
ATOM 5455 C C . THR A 1 430 ? 111.114 100.026 130.235 1.00 114.13 405 THR A C 1
ATOM 5456 O O . THR A 1 430 ? 110.667 99.608 129.163 1.00 118.54 405 THR A O 1
ATOM 5467 N N . SER A 1 431 ? 111.827 101.144 130.349 1.00 111.52 406 SER A N 1
ATOM 5468 C CA . SER A 1 431 ? 112.212 101.951 129.198 1.00 112.60 406 SER A CA 1
ATOM 5469 C C . SER A 1 431 ? 113.634 102.440 129.416 1.00 112.91 406 SER A C 1
ATOM 5470 O O . SER A 1 431 ? 113.896 103.185 130.365 1.00 119.09 406 SER A O 1
ATOM 5478 N N . LEU A 1 432 ? 114.544 102.023 128.543 1.00 111.10 407 LEU A N 1
ATOM 5479 C CA . LEU A 1 432 ? 115.957 102.385 128.622 1.00 108.45 407 LEU A CA 1
ATOM 5480 C C . LEU A 1 432 ? 116.248 103.372 127.495 1.00 111.86 407 LEU A C 1
ATOM 5481 O O . LEU A 1 432 ? 116.505 102.979 126.356 1.00 117.68 407 LEU A O 1
ATOM 5497 N N . SER A 1 433 ? 116.203 104.659 127.822 1.00 111.22 408 SER A N 1
ATOM 5498 C CA . SER A 1 433 ? 116.451 105.719 126.864 1.00 113.75 408 SER A CA 1
ATOM 5499 C C . SER A 1 433 ? 117.854 106.287 127.062 1.00 116.94 408 SER A C 1
ATOM 5500 O O . SER A 1 433 ? 118.622 105.853 127.926 1.00 122.40 408 SER A O 1
ATOM 5508 N N . CYS A 1 434 ? 118.182 107.280 126.254 1.00 119.07 409 CYS A N 1
ATOM 5509 C CA . CYS A 1 434 ? 119.474 107.936 126.248 1.00 121.50 409 CYS A CA 1
ATOM 5510 C C . CYS A 1 434 ? 119.360 109.353 126.789 1.00 124.40 409 CYS A C 1
ATOM 5511 O O . CYS A 1 434 ? 118.257 109.884 126.958 1.00 126.57 409 CYS A O 1
ATOM 5518 N N . PRO A 1 435 ? 120.490 110.000 127.082 1.00 122.44 410 PRO A N 1
ATOM 5519 C CA . PRO A 1 435 ? 120.423 111.370 127.613 1.00 126.36 410 PRO A CA 1
ATOM 5520 C C . PRO A 1 435 ? 119.646 112.321 126.723 1.00 129.25 410 PRO A C 1
ATOM 5521 O O . PRO A 1 435 ? 118.967 113.219 127.236 1.00 131.14 410 PRO A O 1
ATOM 5532 N N . GLY A 1 436 ? 119.724 112.152 125.406 1.00 126.24 411 GLY A N 1
ATOM 5533 C CA . GLY A 1 436 ? 118.997 113.003 124.486 1.00 125.87 411 GLY A CA 1
ATOM 5534 C C . GLY A 1 436 ? 117.908 112.260 123.742 1.00 130.73 411 GLY A C 1
ATOM 5535 O O . GLY A 1 436 ? 117.888 111.025 123.723 1.00 132.93 411 GLY A O 1
ATOM 5539 N N . ARG A 1 437 ? 116.991 113.006 123.124 1.00 131.84 412 ARG A N 1
ATOM 5540 C CA . ARG A 1 437 ? 115.909 112.377 122.376 1.00 130.93 412 ARG A CA 1
ATOM 5541 C C . ARG A 1 437 ? 116.447 111.602 121.180 1.00 130.59 412 ARG A C 1
ATOM 5542 O O . ARG A 1 437 ? 115.972 110.502 120.875 1.00 128.39 412 ARG A O 1
ATOM 5563 N N . ARG A 1 438 ? 117.438 112.160 120.491 1.00 129.68 413 ARG A N 1
ATOM 5564 C CA . ARG A 1 438 ? 117.975 111.529 119.296 1.00 127.06 413 ARG A CA 1
ATOM 5565 C C . ARG A 1 438 ? 118.755 110.270 119.652 1.00 124.26 413 ARG A C 1
ATOM 5566 O O . ARG A 1 438 ? 119.301 110.136 120.751 1.00 127.37 413 ARG A O 1
ATOM 5587 N N . ASP A 1 439 ? 118.805 109.337 118.699 1.00 120.54 414 ASP A N 1
ATOM 5588 C CA . ASP A 1 439 ? 119.519 108.086 118.916 1.00 119.34 414 ASP A CA 1
ATOM 5589 C C . ASP A 1 439 ? 121.030 108.262 118.845 1.00 122.15 414 ASP A C 1
ATOM 5590 O O . ASP A 1 439 ? 121.765 107.388 119.316 1.00 127.40 414 ASP A O 1
ATOM 5599 N N . GLU A 1 440 ? 121.509 109.367 118.271 1.00 120.41 415 GLU A N 1
ATOM 5600 C CA . GLU A 1 440 ? 122.945 109.587 118.155 1.00 123.92 415 GLU A CA 1
ATOM 5601 C C . GLU A 1 440 ? 123.618 109.755 119.510 1.00 127.37 415 GLU A C 1
ATOM 5602 O O . GLU A 1 440 ? 124.826 109.521 119.620 1.00 125.72 415 GLU A O 1
ATOM 5614 N N . THR A 1 441 ? 122.869 110.154 120.540 1.00 128.40 416 THR A N 1
ATOM 5615 C CA . THR A 1 441 ? 123.414 110.372 121.874 1.00 125.69 416 THR A CA 1
ATOM 5616 C C . THR A 1 441 ? 123.340 109.127 122.747 1.00 123.03 416 THR A C 1
ATOM 5617 O O . THR A 1 441 ? 123.290 109.240 123.979 1.00 125.54 416 THR A O 1
ATOM 5628 N N . CYS A 1 442 ? 123.337 107.943 122.145 1.00 121.30 417 CYS A N 1
ATOM 5629 C CA . CYS A 1 442 ? 123.172 106.691 122.863 1.00 120.22 417 CYS A CA 1
ATOM 5630 C C . CYS A 1 442 ? 124.465 105.888 122.848 1.00 120.67 417 CYS A C 1
ATOM 5631 O O . CYS A 1 442 ? 125.383 106.154 122.068 1.00 127.40 417 CYS A O 1
ATOM 5638 N N . ALA A 1 443 ? 124.524 104.895 123.731 1.00 115.47 418 ALA A N 1
ATOM 5639 C CA . ALA A 1 443 ? 125.692 104.032 123.810 1.00 117.32 418 ALA A CA 1
ATOM 5640 C C . ALA A 1 443 ? 125.866 103.250 122.514 1.00 120.02 418 ALA A C 1
ATOM 5641 O O . ALA A 1 443 ? 124.896 102.859 121.860 1.00 123.31 418 ALA A O 1
ATOM 5648 N N . HIS A 1 444 ? 127.126 103.019 122.148 1.00 122.66 419 HIS A N 1
ATOM 5649 C CA . HIS A 1 444 ? 127.474 102.336 120.910 1.00 123.77 419 HIS A CA 1
ATOM 5650 C C . HIS A 1 444 ? 127.715 100.845 121.115 1.00 125.38 419 HIS A C 1
ATOM 5651 O O . HIS A 1 444 ? 128.397 100.217 120.298 1.00 133.97 419 HIS A O 1
ATOM 5665 N N . TRP A 1 445 ? 127.170 100.265 122.182 1.00 121.38 420 TRP A N 1
ATOM 5666 C CA . TRP A 1 445 ? 127.386 98.855 122.471 1.00 125.42 420 TRP A CA 1
ATOM 5667 C C . TRP A 1 445 ? 126.187 98.305 123.228 1.00 120.55 420 TRP A C 1
ATOM 5668 O O . TRP A 1 445 ? 125.399 99.052 123.815 1.00 118.77 420 TRP A O 1
ATOM 5689 N N . ASP A 1 446 ? 126.060 96.981 123.205 1.00 120.32 421 ASP A N 1
ATOM 5690 C CA . ASP A 1 446 ? 124.996 96.275 123.907 1.00 117.75 421 ASP A CA 1
ATOM 5691 C C . ASP A 1 446 ? 125.551 95.725 125.214 1.00 123.72 421 ASP A C 1
ATOM 5692 O O . ASP A 1 446 ? 126.530 94.971 125.210 1.00 130.08 421 ASP A O 1
ATOM 5701 N N . HIS A 1 447 ? 124.928 96.103 126.327 1.00 118.83 422 HIS A N 1
ATOM 5702 C CA . HIS A 1 447 ? 125.363 95.684 127.649 1.00 113.62 422 HIS A CA 1
ATOM 5703 C C . HIS A 1 447 ? 124.166 95.184 128.442 1.00 110.13 422 HIS A C 1
ATOM 5704 O O . HIS A 1 447 ? 123.083 95.774 128.388 1.00 110.82 422 HIS A O 1
ATOM 5718 N N . THR A 1 448 ? 124.369 94.094 129.175 1.00 109.38 423 THR A N 1
ATOM 5719 C CA . THR A 1 448 ? 123.301 93.520 129.977 1.00 104.54 423 THR A CA 1
ATOM 5720 C C . THR A 1 448 ? 122.927 94.453 131.123 1.00 111.36 423 THR A C 1
ATOM 5721 O O . THR A 1 448 ? 123.748 95.228 131.620 1.00 123.06 423 THR A O 1
ATOM 5732 N N . VAL A 1 449 ? 121.666 94.371 131.541 1.00 107.71 424 VAL A N 1
ATOM 5733 C CA . VAL A 1 449 ? 121.132 95.168 132.637 1.00 106.96 424 VAL A CA 1
ATOM 5734 C C . VAL A 1 449 ? 120.362 94.236 133.558 1.00 106.49 424 VAL A C 1
ATOM 5735 O O . VAL A 1 449 ? 119.563 93.418 133.091 1.00 111.05 424 VAL A O 1
ATOM 5748 N N . GLN A 1 450 ? 120.599 94.360 134.861 1.00 107.25 425 GLN A N 1
ATOM 5749 C CA . GLN A 1 450 ? 119.982 93.492 135.852 1.00 108.49 425 GLN A CA 1
ATOM 5750 C C . GLN A 1 450 ? 119.355 94.331 136.953 1.00 113.07 425 GLN A C 1
ATOM 5751 O O . GLN A 1 450 ? 119.933 95.330 137.391 1.00 122.36 425 GLN A O 1
ATOM 5765 N N . LEU A 1 451 ? 118.173 93.916 137.401 1.00 109.39 426 LEU A N 1
ATOM 5766 C CA . LEU A 1 451 ? 117.453 94.585 138.479 1.00 113.87 426 LEU A CA 1
ATOM 5767 C C . LEU A 1 451 ? 117.487 93.686 139.708 1.00 116.59 426 LEU A C 1
ATOM 5768 O O . LEU A 1 451 ? 116.926 92.584 139.695 1.00 117.96 426 LEU A O 1
ATOM 5784 N N . PHE A 1 452 ? 118.142 94.156 140.762 1.00 115.73 427 PHE A N 1
ATOM 5785 C CA . PHE A 1 452 ? 118.174 93.470 142.042 1.00 114.93 427 PHE A CA 1
ATOM 5786 C C . PHE A 1 452 ? 117.265 94.187 143.030 1.00 116.81 427 PHE A C 1
ATOM 5787 O O . PHE A 1 452 ? 117.076 95.404 142.958 1.00 122.14 427 PHE A O 1
ATOM 5804 N N . VAL A 1 453 ? 116.697 93.419 143.954 1.00 118.05 428 VAL A N 1
ATOM 5805 C CA . VAL A 1 453 ? 115.756 93.935 144.937 1.00 122.80 428 VAL A CA 1
ATOM 5806 C C . VAL A 1 453 ? 116.179 93.461 146.318 1.00 131.21 428 VAL A C 1
ATOM 5807 O O . VAL A 1 453 ? 116.532 92.291 146.504 1.00 134.14 428 VAL A O 1
ATOM 5820 N N . CYS A 1 454 ? 116.150 94.375 147.287 1.00 133.91 429 CYS A N 1
ATOM 5821 C CA . CYS A 1 454 ? 116.454 94.053 148.676 1.00 136.93 429 CYS A CA 1
ATOM 5822 C C . CYS A 1 454 ? 115.378 94.658 149.563 1.00 139.86 429 CYS A C 1
ATOM 5823 O O . CYS A 1 454 ? 115.130 95.866 149.507 1.00 141.69 429 CYS A O 1
ATOM 5830 N N . CYS A 1 455 ? 114.740 93.817 150.376 1.00 139.84 430 CYS A N 1
ATOM 5831 C CA . CYS A 1 455 ? 113.720 94.265 151.310 1.00 145.28 430 CYS A CA 1
ATOM 5832 C C . CYS A 1 455 ? 114.022 93.907 152.755 1.00 149.03 430 CYS A C 1
ATOM 5833 O O . CYS A 1 455 ? 113.389 94.469 153.655 1.00 153.52 430 CYS A O 1
ATOM 5840 N N . ASN A 1 456 ? 114.963 92.998 153.004 1.00 147.30 431 ASN A N 1
ATOM 5841 C CA . ASN A 1 456 ? 115.350 92.647 154.368 1.00 151.07 431 ASN A CA 1
ATOM 5842 C C . ASN A 1 456 ? 116.750 92.053 154.305 1.00 154.02 431 ASN A C 1
ATOM 5843 O O . ASN A 1 456 ? 116.923 90.929 153.824 1.00 154.65 431 ASN A O 1
ATOM 5853 N N . ASP A 1 457 ? 117.741 92.806 154.788 1.00 155.09 432 ASP A N 1
ATOM 5854 C CA . ASP A 1 457 ? 119.122 92.341 154.731 1.00 154.08 432 ASP A CA 1
ATOM 5855 C C . ASP A 1 457 ? 119.321 91.033 155.483 1.00 154.61 432 ASP A C 1
ATOM 5856 O O . ASP A 1 457 ? 120.278 90.306 155.197 1.00 151.97 432 ASP A O 1
ATOM 5865 N N . SER A 1 458 ? 118.442 90.715 156.433 1.00 156.50 433 SER A N 1
ATOM 5866 C CA . SER A 1 458 ? 118.522 89.477 157.193 1.00 156.81 433 SER A CA 1
ATOM 5867 C C . SER A 1 458 ? 117.794 88.324 156.511 1.00 154.89 433 SER A C 1
ATOM 5868 O O . SER A 1 458 ? 117.436 87.348 157.180 1.00 152.94 433 SER A O 1
ATOM 5876 N N . SER A 1 459 ? 117.568 88.415 155.205 1.00 154.05 434 SER A N 1
ATOM 5877 C CA . SER A 1 459 ? 116.874 87.385 154.452 1.00 151.90 434 SER A CA 1
ATOM 5878 C C . SER A 1 459 ? 117.663 87.037 153.200 1.00 148.04 434 SER A C 1
ATOM 5879 O O . SER A 1 459 ? 118.383 87.882 152.658 1.00 147.62 434 SER A O 1
ATOM 5887 N N . PRO A 1 460 ? 117.547 85.797 152.715 1.00 145.00 435 PRO A N 1
ATOM 5888 C CA . PRO A 1 460 ? 118.285 85.417 151.502 1.00 143.24 435 PRO A CA 1
ATOM 5889 C C . PRO A 1 460 ? 117.815 86.138 150.253 1.00 137.20 435 PRO A C 1
ATOM 5890 O O . PRO A 1 460 ? 118.558 86.173 149.263 1.00 132.97 435 PRO A O 1
ATOM 5901 N N . TYR A 1 461 ? 116.612 86.713 150.262 1.00 136.76 436 TYR A N 1
ATOM 5902 C CA . TYR A 1 461 ? 116.065 87.343 149.067 1.00 135.27 436 TYR A CA 1
ATOM 5903 C C . TYR A 1 461 ? 116.770 88.642 148.701 1.00 135.78 436 TYR A C 1
ATOM 5904 O O . TYR A 1 461 ? 116.585 89.127 147.580 1.00 135.76 436 TYR A O 1
ATOM 5922 N N . CYS A 1 462 ? 117.563 89.213 149.603 1.00 137.61 437 CYS A N 1
ATOM 5923 C CA . CYS A 1 462 ? 118.226 90.476 149.313 1.00 142.51 437 CYS A CA 1
ATOM 5924 C C . CYS A 1 462 ? 119.226 90.308 148.177 1.00 142.40 437 CYS A C 1
ATOM 5925 O O . CYS A 1 462 ? 119.892 89.276 148.060 1.00 137.80 437 CYS A O 1
ATOM 5932 N N . ASN A 1 463 ? 119.324 91.334 147.338 1.00 141.11 438 ASN A N 1
ATOM 5933 C CA . ASN A 1 463 ? 120.238 91.387 146.202 1.00 136.28 438 ASN A CA 1
ATOM 5934 C C . ASN A 1 463 ? 119.933 90.332 145.145 1.00 133.59 438 ASN A C 1
ATOM 5935 O O . ASN A 1 463 ? 120.729 90.145 144.217 1.00 136.68 438 ASN A O 1
ATOM 5946 N N . GLN A 1 464 ? 118.806 89.635 145.256 1.00 128.58 439 GLN A N 1
ATOM 5947 C CA . GLN A 1 464 ? 118.431 88.665 144.240 1.00 120.95 439 GLN A CA 1
ATOM 5948 C C . GLN A 1 464 ? 117.937 89.374 142.985 1.00 120.52 439 GLN A C 1
ATOM 5949 O O . GLN A 1 464 ? 117.338 90.451 143.046 1.00 125.33 439 GLN A O 1
ATOM 5963 N N . GLU A 1 465 ? 118.198 88.757 141.838 1.00 119.04 440 GLU A N 1
ATOM 5964 C CA . GLU A 1 465 ? 117.811 89.339 140.562 1.00 118.74 440 GLU A CA 1
ATOM 5965 C C . GLU A 1 465 ? 116.318 89.162 140.329 1.00 119.59 440 GLU A C 1
ATOM 5966 O O . GLU A 1 465 ? 115.758 88.087 140.564 1.00 115.21 440 GLU A O 1
ATOM 5978 N N . LEU A 1 466 ? 115.676 90.229 139.864 1.00 120.83 441 LEU A N 1
ATOM 5979 C CA . LEU A 1 466 ? 114.251 90.232 139.557 1.00 116.76 441 LEU A CA 1
ATOM 5980 C C . LEU A 1 466 ? 113.963 90.300 138.068 1.00 115.38 441 LEU A C 1
ATOM 5981 O O . LEU A 1 466 ? 112.990 89.701 137.605 1.00 119.04 441 LEU A O 1
ATOM 5997 N N . GLY A 1 467 ? 114.786 91.014 137.306 1.00 109.39 442 GLY A N 1
ATOM 5998 C CA . GLY A 1 467 ? 114.588 91.118 135.873 1.00 107.27 442 GLY A CA 1
ATOM 5999 C C . GLY A 1 467 ? 115.899 91.385 135.168 1.00 111.17 442 GLY A C 1
ATOM 6000 O O . GLY A 1 467 ? 116.847 91.925 135.749 1.00 119.26 442 GLY A O 1
ATOM 6004 N N . ARG A 1 468 ? 115.941 90.998 133.896 1.00 105.14 443 ARG A N 1
ATOM 6005 C CA . ARG A 1 468 ? 117.121 91.166 133.064 1.00 104.44 443 ARG A CA 1
ATOM 6006 C C . ARG A 1 468 ? 116.717 91.720 131.707 1.00 103.03 443 ARG A C 1
ATOM 6007 O O . ARG A 1 468 ? 115.679 91.343 131.155 1.00 107.20 443 ARG A O 1
ATOM 6028 N N . TRP A 1 469 ? 117.545 92.617 131.179 1.00 104.70 444 TRP A N 1
ATOM 6029 C CA . TRP A 1 469 ? 117.311 93.239 129.886 1.00 103.58 444 TRP A CA 1
ATOM 6030 C C . TRP A 1 469 ? 118.639 93.363 129.154 1.00 105.15 444 TRP A C 1
ATOM 6031 O O . TRP A 1 469 ? 119.714 93.228 129.743 1.00 111.41 444 TRP A O 1
ATOM 6052 N N . VAL A 1 470 ? 118.556 93.627 127.854 1.00 102.92 445 VAL A N 1
ATOM 6053 C CA . VAL A 1 470 ? 119.729 93.829 127.015 1.00 102.63 445 VAL A CA 1
ATOM 6054 C C . VAL A 1 470 ? 119.527 95.107 126.217 1.00 105.80 445 VAL A C 1
ATOM 6055 O O . VAL A 1 470 ? 118.508 95.265 125.536 1.00 111.93 445 VAL A O 1
ATOM 6068 N N . THR A 1 471 ? 120.495 96.013 126.300 1.00 106.24 446 THR A N 1
ATOM 6069 C CA . THR A 1 471 ? 120.395 97.280 125.598 1.00 110.00 446 THR A CA 1
ATOM 6070 C C . THR A 1 471 ? 120.595 97.082 124.099 1.00 114.54 446 THR A C 1
ATOM 6071 O O . THR A 1 471 ? 121.113 96.061 123.639 1.00 118.50 446 THR A O 1
ATOM 6082 N N . ALA A 1 472 ? 120.173 98.082 123.337 1.00 110.10 447 ALA A N 1
ATOM 6083 C CA . ALA A 1 472 ? 120.288 98.075 121.889 1.00 109.95 447 ALA A CA 1
ATOM 6084 C C . ALA A 1 472 ? 121.500 98.886 121.447 1.00 113.75 447 ALA A C 1
ATOM 6085 O O . ALA A 1 472 ? 122.008 99.740 122.176 1.00 115.34 447 ALA A O 1
ATOM 6092 N N . PHE A 1 473 ? 121.960 98.604 120.229 1.00 113.56 448 PHE A N 1
ATOM 6093 C CA . PHE A 1 473 ? 123.113 99.301 119.677 1.00 114.00 448 PHE A CA 1
ATOM 6094 C C . PHE A 1 473 ? 122.737 100.712 119.245 1.00 115.84 448 PHE A C 1
ATOM 6095 O O . PHE A 1 473 ? 122.340 100.931 118.096 1.00 118.24 448 PHE A O 1
ATOM 6112 N N . ARG A 1 474 ? 122.855 101.674 120.160 1.00 117.34 449 ARG A N 1
ATOM 6113 C CA . ARG A 1 474 ? 122.659 103.087 119.841 1.00 116.54 449 ARG A CA 1
ATOM 6114 C C . ARG A 1 474 ? 121.190 103.404 119.565 1.00 115.32 449 ARG A C 1
ATOM 6115 O O . ARG A 1 474 ? 120.869 104.204 118.686 1.00 119.04 449 ARG A O 1
ATOM 6136 N N . ARG A 1 475 ? 120.292 102.777 120.321 1.00 113.68 450 ARG A N 1
ATOM 6137 C CA . ARG A 1 475 ? 118.862 103.030 120.215 1.00 111.45 450 ARG A CA 1
ATOM 6138 C C . ARG A 1 475 ? 118.285 103.266 121.602 1.00 114.88 450 ARG A C 1
ATOM 6139 O O . ARG A 1 475 ? 118.645 102.575 122.559 1.00 117.81 450 ARG A O 1
ATOM 6160 N N . GLY A 1 476 ? 117.387 104.244 121.701 1.00 115.04 451 GLY A N 1
ATOM 6161 C CA . GLY A 1 476 ? 116.791 104.603 122.973 1.00 114.56 451 GLY A CA 1
ATOM 6162 C C . GLY A 1 476 ? 115.279 104.532 122.977 1.00 114.07 451 GLY A C 1
ATOM 6163 O O . GLY A 1 476 ? 114.629 105.102 123.858 1.00 118.08 451 GLY A O 1
ATOM 6167 N N . THR A 1 477 ? 114.707 103.835 122.001 1.00 115.49 452 THR A N 1
ATOM 6168 C CA . THR A 1 477 ? 113.263 103.668 121.908 1.00 119.51 452 THR A CA 1
ATOM 6169 C C . THR A 1 477 ? 112.766 102.428 122.637 1.00 118.78 452 THR A C 1
ATOM 6170 O O . THR A 1 477 ? 111.574 102.115 122.555 1.00 119.95 452 THR A O 1
ATOM 6181 N N . GLY A 1 478 ? 113.643 101.719 123.343 1.00 114.29 453 GLY A N 1
ATOM 6182 C CA . GLY A 1 478 ? 113.259 100.503 124.029 1.00 109.64 453 GLY A CA 1
ATOM 6183 C C . GLY A 1 478 ? 112.153 100.705 125.042 1.00 110.79 453 GLY A C 1
ATOM 6184 O O . GLY A 1 478 ? 112.216 101.615 125.874 1.00 114.94 453 GLY A O 1
ATOM 6188 N N . HIS A 1 479 ? 111.131 99.856 124.977 1.00 109.46 454 HIS A N 1
ATOM 6189 C CA . HIS A 1 479 ? 110.020 99.904 125.923 1.00 109.82 454 HIS A CA 1
ATOM 6190 C C . HIS A 1 479 ? 109.433 98.503 125.997 1.00 108.63 454 HIS A C 1
ATOM 6191 O O . HIS A 1 479 ? 108.775 98.059 125.051 1.00 114.04 454 HIS A O 1
ATOM 6205 N N . TRP A 1 480 ? 109.668 97.813 127.110 1.00 107.35 455 TRP A N 1
ATOM 6206 C CA . TRP A 1 480 ? 109.319 96.407 127.240 1.00 108.04 455 TRP A CA 1
ATOM 6207 C C . TRP A 1 480 ? 108.468 96.184 128.481 1.00 109.71 455 TRP A C 1
ATOM 6208 O O . TRP A 1 480 ? 108.479 96.977 129.426 1.00 115.97 455 TRP A O 1
ATOM 6229 N N . LEU A 1 481 ? 107.722 95.081 128.456 1.00 109.34 456 LEU A N 1
ATOM 6230 C CA . LEU A 1 481 ? 106.907 94.640 129.581 1.00 111.07 456 LEU A CA 1
ATOM 6231 C C . LEU A 1 481 ? 107.191 93.166 129.822 1.00 112.43 456 LEU A C 1
ATOM 6232 O O . LEU A 1 481 ? 107.001 92.342 128.921 1.00 116.23 456 LEU A O 1
ATOM 6248 N N . THR A 1 482 ? 107.643 92.836 131.029 1.00 111.20 457 THR A N 1
ATOM 6249 C CA . THR A 1 482 ? 108.027 91.474 131.375 1.00 114.52 457 THR A CA 1
ATOM 6250 C C . THR A 1 482 ? 107.230 90.987 132.577 1.00 118.50 457 THR A C 1
ATOM 6251 O O . THR A 1 482 ? 107.009 91.734 133.534 1.00 123.10 457 THR A O 1
ATOM 6262 N N . ASP A 1 483 ? 106.808 89.727 132.525 1.00 117.63 458 ASP A N 1
ATOM 6263 C CA . ASP A 1 483 ? 106.027 89.119 133.595 1.00 118.38 458 ASP A CA 1
ATOM 6264 C C . ASP A 1 483 ? 106.964 88.419 134.571 1.00 119.41 458 ASP A C 1
ATOM 6265 O O . ASP A 1 483 ? 107.664 87.471 134.198 1.00 119.50 458 ASP A O 1
ATOM 6274 N N . VAL A 1 484 ? 106.974 88.886 135.819 1.00 119.94 459 VAL A N 1
ATOM 6275 C CA . VAL A 1 484 ? 107.840 88.332 136.853 1.00 117.35 459 VAL A CA 1
ATOM 6276 C C . VAL A 1 484 ? 107.008 87.995 138.083 1.00 119.05 459 VAL A C 1
ATOM 6277 O O . VAL A 1 484 ? 107.499 88.066 139.215 1.00 123.55 459 VAL A O 1
ATOM 6290 N N . SER A 1 485 ? 105.746 87.629 137.869 1.00 120.51 460 SER A N 1
ATOM 6291 C CA . SER A 1 485 ? 104.849 87.389 138.996 1.00 124.53 460 SER A CA 1
ATOM 6292 C C . SER A 1 485 ? 105.392 86.374 139.995 1.00 128.88 460 SER A C 1
ATOM 6293 O O . SER A 1 485 ? 105.257 86.615 141.208 1.00 136.33 460 SER A O 1
ATOM 6301 N N . PRO A 1 486 ? 106.005 85.258 139.589 1.00 123.00 461 PRO A N 1
ATOM 6302 C CA . PRO A 1 486 ? 106.440 84.268 140.589 1.00 124.38 461 PRO A CA 1
ATOM 6303 C C . PRO A 1 486 ? 107.446 84.812 141.585 1.00 126.30 461 PRO A C 1
ATOM 6304 O O . PRO A 1 486 ? 107.616 84.217 142.656 1.00 128.59 461 PRO A O 1
ATOM 6315 N N . LEU A 1 487 ? 108.119 85.916 141.272 1.00 123.72 462 LEU A N 1
ATOM 6316 C CA . LEU A 1 487 ? 109.092 86.523 142.168 1.00 121.38 462 LEU A CA 1
ATOM 6317 C C . LEU A 1 487 ? 108.458 87.497 143.151 1.00 125.28 462 LEU A C 1
ATOM 6318 O O . LEU A 1 487 ? 109.181 88.246 143.816 1.00 131.09 462 LEU A O 1
ATOM 6334 N N . ILE A 1 488 ? 107.127 87.508 143.254 1.00 126.35 463 ILE A N 1
ATOM 6335 C CA . ILE A 1 488 ? 106.466 88.407 144.202 1.00 128.74 463 ILE A CA 1
ATOM 6336 C C . ILE A 1 488 ? 106.962 88.174 145.621 1.00 130.80 463 ILE A C 1
ATOM 6337 O O . ILE A 1 488 ? 107.203 89.156 146.338 1.00 133.23 463 ILE A O 1
ATOM 6353 N N . PRO A 1 489 ? 107.132 86.938 146.098 1.00 126.37 464 PRO A N 1
ATOM 6354 C CA . PRO A 1 489 ? 107.543 86.745 147.498 1.00 128.23 464 PRO A CA 1
ATOM 6355 C C . PRO A 1 489 ? 108.836 87.450 147.865 1.00 131.37 464 PRO A C 1
ATOM 6356 O O . PRO A 1 489 ? 109.075 87.684 149.056 1.00 135.58 464 PRO A O 1
ATOM 6367 N N . LEU A 1 490 ? 109.681 87.794 146.891 1.00 128.48 465 LEU A N 1
ATOM 6368 C CA . LEU A 1 490 ? 110.897 88.534 147.209 1.00 128.57 465 LEU A CA 1
ATOM 6369 C C . LEU A 1 490 ? 110.577 89.862 147.881 1.00 133.29 465 LEU A C 1
ATOM 6370 O O . LEU A 1 490 ? 111.397 90.385 148.644 1.00 139.35 465 LEU A O 1
ATOM 6386 N N . LEU A 1 491 ? 109.397 90.420 147.611 1.00 131.01 466 LEU A N 1
ATOM 6387 C CA . LEU A 1 491 ? 108.970 91.680 148.217 1.00 134.06 466 LEU A CA 1
ATOM 6388 C C . LEU A 1 491 ? 108.221 91.360 149.507 1.00 139.55 466 LEU A C 1
ATOM 6389 O O . LEU A 1 491 ? 106.991 91.394 149.583 1.00 139.97 466 LEU A O 1
ATOM 6405 N N . ASN A 1 492 ? 108.993 91.041 150.543 1.00 142.21 467 ASN A N 1
ATOM 6406 C CA . ASN A 1 492 ? 108.443 90.671 151.841 1.00 145.63 467 ASN A CA 1
ATOM 6407 C C . ASN A 1 492 ? 108.294 91.858 152.783 1.00 148.41 467 ASN A C 1
ATOM 6408 O O . ASN A 1 492 ? 107.867 91.670 153.927 1.00 147.44 467 ASN A O 1
ATOM 6419 N N . ASN A 1 493 ? 108.633 93.065 152.337 1.00 148.63 468 ASN A N 1
ATOM 6420 C CA . ASN A 1 493 ? 108.520 94.264 153.152 1.00 151.26 468 ASN A CA 1
ATOM 6421 C C . ASN A 1 493 ? 107.804 95.349 152.362 1.00 150.69 468 ASN A C 1
ATOM 6422 O O . ASN A 1 493 ? 107.935 95.439 151.139 1.00 150.44 468 ASN A O 1
ATOM 6433 N N . LYS A 1 494 ? 107.040 96.176 153.079 1.00 150.20 469 LYS A N 1
ATOM 6434 C CA . LYS A 1 494 ? 106.317 97.260 152.423 1.00 152.67 469 LYS A CA 1
ATOM 6435 C C . LYS A 1 494 ? 107.270 98.255 151.776 1.00 150.86 469 LYS A C 1
ATOM 6436 O O . LYS A 1 494 ? 106.913 98.901 150.785 1.00 150.74 469 LYS A O 1
ATOM 6455 N N . LYS A 1 495 ? 108.476 98.393 152.319 1.00 146.75 470 LYS A N 1
ATOM 6456 C CA . LYS A 1 495 ? 109.501 99.269 151.769 1.00 146.06 470 LYS A CA 1
ATOM 6457 C C . LYS A 1 495 ? 110.652 98.417 151.254 1.00 144.70 470 LYS A C 1
ATOM 6458 O O . LYS A 1 495 ? 111.137 97.528 151.962 1.00 142.51 470 LYS A O 1
ATOM 6477 N N . CYS A 1 496 ? 111.085 98.690 150.025 1.00 142.86 471 CYS A N 1
ATOM 6478 C CA . CYS A 1 496 ? 112.125 97.903 149.380 1.00 138.77 471 CYS A CA 1
ATOM 6479 C C . CYS A 1 496 ? 113.071 98.832 148.633 1.00 135.44 471 CYS A C 1
ATOM 6480 O O . CYS A 1 496 ? 112.793 100.019 148.443 1.00 135.89 471 CYS A O 1
ATOM 6487 N N . SER A 1 497 ? 114.205 98.274 148.214 1.00 133.10 472 SER A N 1
ATOM 6488 C CA . SER A 1 497 ? 115.226 98.999 147.473 1.00 134.55 472 SER A CA 1
ATOM 6489 C C . SER A 1 497 ? 115.509 98.261 146.174 1.00 130.46 472 SER A C 1
ATOM 6490 O O . SER A 1 497 ? 115.731 97.045 146.181 1.00 131.41 472 SER A O 1
ATOM 6498 N N . PHE A 1 498 ? 115.506 99.000 145.069 1.00 126.07 473 PHE A N 1
ATOM 6499 C CA . PHE A 1 498 ? 115.712 98.451 143.738 1.00 122.19 473 PHE A CA 1
ATOM 6500 C C . PHE A 1 498 ? 116.976 99.047 143.137 1.00 121.98 473 PHE A C 1
ATOM 6501 O O . PHE A 1 498 ? 117.162 100.269 143.154 1.00 128.16 473 PHE A O 1
ATOM 6518 N N . THR A 1 499 ? 117.835 98.181 142.603 1.00 119.26 474 THR A N 1
ATOM 6519 C CA . THR A 1 499 ? 119.102 98.585 142.007 1.00 120.98 474 THR A CA 1
ATOM 6520 C C . THR A 1 499 ? 119.174 98.039 140.590 1.00 120.64 474 THR A C 1
ATOM 6521 O O . THR A 1 499 ? 119.201 96.821 140.394 1.00 123.66 474 THR A O 1
ATOM 6532 N N . MET A 1 500 ? 119.200 98.937 139.611 1.00 120.40 475 MET A N 1
ATOM 6533 C CA . MET A 1 500 ? 119.383 98.574 138.212 1.00 117.73 475 MET A CA 1
ATOM 6534 C C . MET A 1 500 ? 120.845 98.811 137.852 1.00 121.28 475 MET A C 1
ATOM 6535 O O . MET A 1 500 ? 121.332 99.944 137.937 1.00 127.37 475 MET A O 1
ATOM 6549 N N . LYS A 1 501 ? 121.538 97.744 137.458 1.00 121.00 476 LYS A N 1
ATOM 6550 C CA . LYS A 1 501 ? 122.977 97.780 137.244 1.00 120.47 476 LYS A CA 1
ATOM 6551 C C . LYS A 1 501 ? 123.323 97.249 135.862 1.00 122.38 476 LYS A C 1
ATOM 6552 O O . LYS A 1 501 ? 122.703 96.299 135.375 1.00 125.13 476 LYS A O 1
ATOM 6571 N N . THR A 1 502 ? 124.327 97.866 135.243 1.00 123.65 477 THR A N 1
ATOM 6572 C CA . THR A 1 502 ? 124.857 97.408 133.966 1.00 126.96 477 THR A CA 1
ATOM 6573 C C . THR A 1 502 ? 126.372 97.278 134.058 1.00 131.24 477 THR A C 1
ATOM 6574 O O . THR A 1 502 ? 126.938 97.345 135.154 1.00 131.80 477 THR A O 1
ATOM 6585 N N . ALA A 1 503 ? 127.034 97.091 132.924 1.00 132.77 478 ALA A N 1
ATOM 6586 C CA . ALA A 1 503 ? 128.484 96.976 132.928 1.00 133.19 478 ALA A CA 1
ATOM 6587 C C . ALA A 1 503 ? 129.101 98.277 133.436 1.00 136.63 478 ALA A C 1
ATOM 6588 O O . ALA A 1 503 ? 128.691 99.362 132.999 1.00 136.10 478 ALA A O 1
ATOM 6595 N N . PRO A 1 504 ? 130.074 98.221 134.353 1.00 136.93 479 PRO A N 1
ATOM 6596 C CA . PRO A 1 504 ? 130.649 99.476 134.868 1.00 135.88 479 PRO A CA 1
ATOM 6597 C C . PRO A 1 504 ? 131.217 100.371 133.783 1.00 137.55 479 PRO A C 1
ATOM 6598 O O . PRO A 1 504 ? 131.074 101.598 133.858 1.00 137.93 479 PRO A O 1
ATOM 6609 N N . TRP A 1 505 ? 131.859 99.792 132.771 1.00 136.41 480 TRP A N 1
ATOM 6610 C CA . TRP A 1 505 ? 132.463 100.560 131.691 1.00 133.76 480 TRP A CA 1
ATOM 6611 C C . TRP A 1 505 ? 131.468 100.931 130.600 1.00 132.65 480 TRP A C 1
ATOM 6612 O O . TRP A 1 505 ? 131.889 101.341 129.513 1.00 135.05 480 TRP A O 1
ATOM 6633 N N . ALA A 1 506 ? 130.171 100.801 130.860 1.00 127.34 481 ALA A N 1
ATOM 6634 C CA . ALA A 1 506 ? 129.165 101.108 129.858 1.00 126.38 481 ALA A CA 1
ATOM 6635 C C . ALA A 1 506 ? 128.850 102.598 129.847 1.00 124.61 481 ALA A C 1
ATOM 6636 O O . ALA A 1 506 ? 128.967 103.290 130.863 1.00 126.44 481 ALA A O 1
ATOM 6643 N N . MET A 1 507 ? 128.447 103.089 128.679 1.00 124.39 482 MET A N 1
ATOM 6644 C CA . MET A 1 507 ? 128.057 104.478 128.550 1.00 126.12 482 MET A CA 1
ATOM 6645 C C . MET A 1 507 ? 126.760 104.728 129.315 1.00 126.47 482 MET A C 1
ATOM 6646 O O . MET A 1 507 ? 125.973 103.807 129.543 1.00 126.11 482 MET A O 1
ATOM 6660 N N . PRO A 1 508 ? 126.518 105.971 129.728 1.00 126.59 483 PRO A N 1
ATOM 6661 C CA . PRO A 1 508 ? 125.350 106.246 130.572 1.00 127.99 483 PRO A CA 1
ATOM 6662 C C . PRO A 1 508 ? 124.040 105.954 129.856 1.00 126.71 483 PRO A C 1
ATOM 6663 O O . PRO A 1 508 ? 123.908 106.145 128.645 1.00 124.24 483 PRO A O 1
ATOM 6674 N N . TRP A 1 509 ? 123.064 105.485 130.630 1.00 125.79 484 TRP A N 1
ATOM 6675 C CA . TRP A 1 509 ? 121.706 105.263 130.156 1.00 119.73 484 TRP A CA 1
ATOM 6676 C C . TRP A 1 509 ? 120.742 105.993 131.080 1.00 119.72 484 TRP A C 1
ATOM 6677 O O . TRP A 1 509 ? 121.134 106.528 132.119 1.00 128.69 484 TRP A O 1
ATOM 6698 N N . MET A 1 510 ? 119.462 105.997 130.710 1.00 112.31 485 MET A N 1
ATOM 6699 C CA . MET A 1 510 ? 118.412 106.590 131.532 1.00 115.28 485 MET A CA 1
ATOM 6700 C C . MET A 1 510 ? 117.262 105.596 131.601 1.00 115.68 485 MET A C 1
ATOM 6701 O O . MET A 1 510 ? 116.587 105.351 130.597 1.00 120.43 485 MET A O 1
ATOM 6715 N N . THR A 1 511 ? 117.044 105.024 132.779 1.00 114.79 486 THR A N 1
ATOM 6716 C CA . THR A 1 511 ? 116.064 103.965 132.962 1.00 115.45 486 THR A CA 1
ATOM 6717 C C . THR A 1 511 ? 114.804 104.508 133.621 1.00 116.65 486 THR A C 1
ATOM 6718 O O . THR A 1 511 ? 114.872 105.318 134.550 1.00 123.30 486 THR A O 1
ATOM 6729 N N . THR A 1 512 ? 113.655 104.061 133.121 1.00 113.15 487 THR A N 1
ATOM 6730 C CA . THR A 1 512 ? 112.356 104.359 133.710 1.00 116.72 487 THR A CA 1
ATOM 6731 C C . THR A 1 512 ? 111.642 103.038 133.939 1.00 115.37 487 THR A C 1
ATOM 6732 O O . THR A 1 512 ? 111.411 102.284 132.988 1.00 118.22 487 THR A O 1
ATOM 6743 N N . LEU A 1 513 ? 111.296 102.755 135.193 1.00 113.39 488 LEU A N 1
ATOM 6744 C CA . LEU A 1 513 ? 110.745 101.464 135.575 1.00 111.16 488 LEU A CA 1
ATOM 6745 C C . LEU A 1 513 ? 109.469 101.646 136.382 1.00 115.22 488 LEU A C 1
ATOM 6746 O O . LEU A 1 513 ? 109.388 102.514 137.258 1.00 122.76 488 LEU A O 1
ATOM 6762 N N . ASN A 1 514 ? 108.479 100.806 136.088 1.00 115.25 489 ASN A N 1
ATOM 6763 C CA . ASN A 1 514 ? 107.228 100.792 136.827 1.00 113.57 489 ASN A CA 1
ATOM 6764 C C . ASN A 1 514 ? 106.817 99.354 137.099 1.00 111.63 489 ASN A C 1
ATOM 6765 O O . ASN A 1 514 ? 106.930 98.489 136.226 1.00 120.17 489 ASN A O 1
ATOM 6776 N N . LEU A 1 515 ? 106.353 99.104 138.317 1.00 109.15 490 LEU A N 1
ATOM 6777 C CA . LEU A 1 515 ? 105.811 97.811 138.707 1.00 113.83 490 LEU A CA 1
ATOM 6778 C C . LEU A 1 515 ? 104.294 97.875 138.637 1.00 118.50 490 LEU A C 1
ATOM 6779 O O . LEU A 1 515 ? 103.677 98.765 139.233 1.00 126.85 490 LEU A O 1
ATOM 6795 N N . ARG A 1 516 ? 103.700 96.937 137.907 1.00 117.67 491 ARG A N 1
ATOM 6796 C CA . ARG A 1 516 ? 102.258 96.876 137.706 1.00 119.78 491 ARG A CA 1
ATOM 6797 C C . ARG A 1 516 ? 101.735 95.620 138.389 1.00 118.47 491 ARG A C 1
ATOM 6798 O O . ARG A 1 516 ? 102.053 94.500 137.973 1.00 123.19 491 ARG A O 1
ATOM 6819 N N . PHE A 1 517 ? 100.950 95.812 139.443 1.00 122.02 492 PHE A N 1
ATOM 6820 C CA . PHE A 1 517 ? 100.286 94.727 140.148 1.00 123.35 492 PHE A CA 1
ATOM 6821 C C . PHE A 1 517 ? 98.855 94.602 139.647 1.00 128.30 492 PHE A C 1
ATOM 6822 O O . PHE A 1 517 ? 98.172 95.607 139.429 1.00 134.98 492 PHE A O 1
ATOM 6839 N N . SER A 1 518 ? 98.406 93.363 139.467 1.00 131.11 493 SER A N 1
ATOM 6840 C CA . SER A 1 518 ? 97.077 93.109 138.934 1.00 135.08 493 SER A CA 1
ATOM 6841 C C . SER A 1 518 ? 96.613 91.736 139.393 1.00 140.73 493 SER A C 1
ATOM 6842 O O . SER A 1 518 ? 97.411 90.898 139.821 1.00 146.48 493 SER A O 1
ATOM 6850 N N . GLN A 1 519 ? 95.305 91.520 139.291 1.00 143.21 494 GLN A N 1
ATOM 6851 C CA . GLN A 1 519 ? 94.675 90.255 139.639 1.00 149.52 494 GLN A CA 1
ATOM 6852 C C . GLN A 1 519 ? 94.269 89.535 138.361 1.00 155.22 494 GLN A C 1
ATOM 6853 O O . GLN A 1 519 ? 93.615 90.123 137.493 1.00 158.11 494 GLN A O 1
ATOM 6867 N N . SER A 1 520 ? 94.658 88.269 138.250 1.00 160.95 495 SER A N 1
ATOM 6868 C CA . SER A 1 520 ? 94.366 87.500 137.053 1.00 167.63 495 SER A CA 1
ATOM 6869 C C . SER A 1 520 ? 92.878 87.170 136.972 1.00 172.70 495 SER A C 1
ATOM 6870 O O . SER A 1 520 ? 92.146 87.208 137.964 1.00 169.85 495 SER A O 1
ATOM 6878 N N . ASN A 1 521 ? 92.436 86.843 135.759 1.00 177.42 496 ASN A N 1
ATOM 6879 C CA . ASN A 1 521 ? 91.055 86.445 135.519 1.00 179.12 496 ASN A CA 1
ATOM 6880 C C . ASN A 1 521 ? 90.803 84.977 135.834 1.00 180.43 496 ASN A C 1
ATOM 6881 O O . ASN A 1 521 ? 89.653 84.531 135.751 1.00 180.27 496 ASN A O 1
ATOM 6892 N N . LYS A 1 522 ? 91.839 84.221 136.189 1.00 179.52 497 LYS A N 1
ATOM 6893 C CA . LYS A 1 522 ? 91.668 82.804 136.475 1.00 179.62 497 LYS A CA 1
ATOM 6894 C C . LYS A 1 522 ? 90.762 82.606 137.683 1.00 180.82 497 LYS A C 1
ATOM 6895 O O . LYS A 1 522 ? 90.856 83.328 138.680 1.00 178.73 497 LYS A O 1
ATOM 6914 N N . THR A 1 523 ? 89.873 81.615 137.587 1.00 184.26 498 THR A N 1
ATOM 6915 C CA . THR A 1 523 ? 88.987 81.310 138.706 1.00 183.10 498 THR A CA 1
ATOM 6916 C C . THR A 1 523 ? 89.748 80.640 139.843 1.00 181.96 498 THR A C 1
ATOM 6917 O O . THR A 1 523 ? 89.566 80.996 141.013 1.00 177.54 498 THR A O 1
ATOM 6928 N N . GLU A 1 524 ? 90.603 79.671 139.519 1.00 183.80 499 GLU A N 1
ATOM 6929 C CA . GLU A 1 524 ? 91.405 78.971 140.524 1.00 182.47 499 GLU A CA 1
ATOM 6930 C C . GLU A 1 524 ? 92.720 79.724 140.730 1.00 177.49 499 GLU A C 1
ATOM 6931 O O . GLU A 1 524 ? 93.804 79.289 140.340 1.00 176.24 499 GLU A O 1
ATOM 6943 N N . ARG A 1 525 ? 92.597 80.887 141.362 1.00 174.16 500 ARG A N 1
ATOM 6944 C CA . ARG A 1 525 ? 93.752 81.744 141.583 1.00 171.96 500 ARG A CA 1
ATOM 6945 C C . ARG A 1 525 ? 94.709 81.111 142.585 1.00 170.57 500 ARG A C 1
ATOM 6946 O O . ARG A 1 525 ? 94.290 80.535 143.593 1.00 169.22 500 ARG A O 1
ATOM 6967 N N . LEU A 1 526 ? 96.004 81.222 142.299 1.00 168.37 501 LEU A N 1
ATOM 6968 C CA . LEU A 1 526 ? 97.055 80.725 143.174 1.00 163.44 501 LEU A CA 1
ATOM 6969 C C . LEU A 1 526 ? 98.020 81.859 143.482 1.00 160.72 501 LEU A C 1
ATOM 6970 O O . LEU A 1 526 ? 98.318 82.684 142.613 1.00 157.26 501 LEU A O 1
ATOM 6986 N N . TYR A 1 527 ? 98.508 81.893 144.719 1.00 158.80 502 TYR A N 1
ATOM 6987 C CA . TYR A 1 527 ? 99.340 82.988 145.203 1.00 155.68 502 TYR A CA 1
ATOM 6988 C C . TYR A 1 527 ? 100.710 82.457 145.606 1.00 153.85 502 TYR A C 1
ATOM 6989 O O . TYR A 1 527 ? 100.787 81.539 146.441 1.00 155.90 502 TYR A O 1
ATOM 7007 N N . PRO A 1 528 ? 101.808 82.979 145.061 1.00 150.02 503 PRO A N 1
ATOM 7008 C CA . PRO A 1 528 ? 103.129 82.551 145.533 1.00 146.57 503 PRO A CA 1
ATOM 7009 C C . PRO A 1 528 ? 103.352 82.956 146.980 1.00 149.25 503 PRO A C 1
ATOM 7010 O O . PRO A 1 528 ? 102.865 83.990 147.444 1.00 154.38 503 PRO A O 1
ATOM 7021 N N . PHE A 1 529 ? 104.102 82.120 147.700 1.00 146.75 504 PHE A N 1
ATOM 7022 C CA . PHE A 1 529 ? 104.439 82.422 149.083 1.00 148.11 504 PHE A CA 1
ATOM 7023 C C . PHE A 1 529 ? 105.889 82.132 149.441 1.00 147.64 504 PHE A C 1
ATOM 7024 O O . PHE A 1 529 ? 106.335 82.567 150.508 1.00 146.85 504 PHE A O 1
ATOM 7041 N N . GLU A 1 530 ? 106.639 81.421 148.603 1.00 145.95 505 GLU A N 1
ATOM 7042 C CA . GLU A 1 530 ? 108.024 81.114 148.927 1.00 142.17 505 GLU A CA 1
ATOM 7043 C C . GLU A 1 530 ? 108.824 80.950 147.644 1.00 138.18 505 GLU A C 1
ATOM 7044 O O . GLU A 1 530 ? 108.376 80.305 146.689 1.00 141.05 505 GLU A O 1
ATOM 7056 N N . VAL A 1 531 ? 110.018 81.541 147.646 1.00 131.58 506 VAL A N 1
ATOM 7057 C CA . VAL A 1 531 ? 110.948 81.495 146.523 1.00 128.88 506 VAL A CA 1
ATOM 7058 C C . VAL A 1 531 ? 112.303 81.089 147.087 1.00 134.10 506 VAL A C 1
ATOM 7059 O O . VAL A 1 531 ? 112.846 81.779 147.957 1.00 138.11 506 VAL A O 1
ATOM 7072 N N . MET A 1 532 ? 112.849 79.978 146.600 1.00 132.83 507 MET A N 1
ATOM 7073 C CA . MET A 1 532 ? 114.144 79.489 147.061 1.00 131.93 507 MET A CA 1
ATOM 7074 C C . MET A 1 532 ? 115.129 79.501 145.900 1.00 130.79 507 MET A C 1
ATOM 7075 O O . MET A 1 532 ? 114.915 78.782 144.912 1.00 134.78 507 MET A O 1
ATOM 7089 N N . PRO A 1 533 ? 116.196 80.298 145.947 1.00 124.96 508 PRO A N 1
ATOM 7090 C CA . PRO A 1 533 ? 117.211 80.215 144.892 1.00 127.15 508 PRO A CA 1
ATOM 7091 C C . PRO A 1 533 ? 117.841 78.832 144.847 1.00 130.56 508 PRO A C 1
ATOM 7092 O O . PRO A 1 533 ? 118.006 78.167 145.872 1.00 133.58 508 PRO A O 1
ATOM 7103 N N . LEU A 1 534 ? 118.196 78.400 143.637 1.00 127.46 509 LEU A N 1
ATOM 7104 C CA . LEU A 1 534 ? 118.735 77.065 143.417 1.00 129.71 509 LEU A CA 1
ATOM 7105 C C . LEU A 1 534 ? 120.194 77.095 142.983 1.00 133.75 509 LEU A C 1
ATOM 7106 O O . LEU A 1 534 ? 121.054 76.530 143.665 1.00 139.25 509 LEU A O 1
ATOM 7122 N N . PHE A 1 535 ? 120.502 77.748 141.864 1.00 129.22 510 PHE A N 1
ATOM 7123 C CA . PHE A 1 535 ? 121.864 77.792 141.353 1.00 127.80 510 PHE A CA 1
ATOM 7124 C C . PHE A 1 535 ? 122.099 79.117 140.647 1.00 127.77 510 PHE A C 1
ATOM 7125 O O . PHE A 1 535 ? 121.158 79.774 140.193 1.00 129.36 510 PHE A O 1
ATOM 7142 N N . ASN A 1 536 ? 123.369 79.499 140.563 1.00 127.96 511 ASN A N 1
ATOM 7143 C CA . ASN A 1 536 ? 123.795 80.688 139.847 1.00 126.48 511 ASN A CA 1
ATOM 7144 C C . ASN A 1 536 ? 124.647 80.283 138.646 1.00 128.93 511 ASN A C 1
ATOM 7145 O O . ASN A 1 536 ? 124.944 79.107 138.427 1.00 131.79 511 ASN A O 1
ATOM 7156 N N . GLY A 1 537 ? 125.045 81.275 137.858 1.00 128.61 512 GLY A N 1
ATOM 7157 C CA . GLY A 1 537 ? 125.846 81.052 136.674 1.00 131.62 512 GLY A CA 1
ATOM 7158 C C . GLY A 1 537 ? 127.331 81.069 136.966 1.00 138.08 512 GLY A C 1
ATOM 7159 O O . GLY A 1 537 ? 127.769 81.077 138.119 1.00 146.90 512 GLY A O 1
ATOM 7163 N N . GLY A 1 538 ? 128.114 81.074 135.896 1.00 140.74 513 GLY A N 1
ATOM 7164 C CA . GLY A 1 538 ? 129.556 81.101 136.028 1.00 144.63 513 GLY A CA 1
ATOM 7165 C C . GLY A 1 538 ? 130.222 80.976 134.676 1.00 143.91 513 GLY A C 1
ATOM 7166 O O . GLY A 1 538 ? 129.566 80.906 133.632 1.00 143.05 513 GLY A O 1
ATOM 7170 N N . THR A 1 539 ? 131.551 80.949 134.719 1.00 145.11 514 THR A N 1
ATOM 7171 C CA . THR A 1 539 ? 132.337 80.832 133.499 1.00 146.26 514 THR A CA 1
ATOM 7172 C C . THR A 1 539 ? 132.123 79.467 132.859 1.00 146.34 514 THR A C 1
ATOM 7173 O O . THR A 1 539 ? 132.136 78.435 133.535 1.00 147.65 514 THR A O 1
ATOM 7184 N N . PHE A 1 540 ? 131.936 79.466 131.539 1.00 144.19 515 PHE A N 1
ATOM 7185 C CA . PHE A 1 540 ? 131.658 78.241 130.790 1.00 146.45 515 PHE A CA 1
ATOM 7186 C C . PHE A 1 540 ? 132.981 77.547 130.479 1.00 149.31 515 PHE A C 1
ATOM 7187 O O . PHE A 1 540 ? 133.538 77.646 129.383 1.00 151.65 515 PHE A O 1
ATOM 7204 N N . ASP A 1 541 ? 133.488 76.829 131.474 1.00 150.46 516 ASP A N 1
ATOM 7205 C CA . ASP A 1 541 ? 134.720 76.062 131.367 1.00 150.69 516 ASP A CA 1
ATOM 7206 C C . ASP A 1 541 ? 134.435 74.596 131.680 1.00 154.11 516 ASP A C 1
ATOM 7207 O O . ASP A 1 541 ? 133.305 74.209 131.987 1.00 157.09 516 ASP A O 1
ATOM 7216 N N . LYS A 1 542 ? 135.484 73.774 131.599 1.00 153.68 517 LYS A N 1
ATOM 7217 C CA . LYS A 1 542 ? 135.327 72.351 131.883 1.00 155.88 517 LYS A CA 1
ATOM 7218 C C . LYS A 1 542 ? 134.899 72.113 133.325 1.00 156.23 517 LYS A C 1
ATOM 7219 O O . LYS A 1 542 ? 134.279 71.086 133.626 1.00 154.70 517 LYS A O 1
ATOM 7238 N N . ASP A 1 543 ? 135.217 73.040 134.224 1.00 157.48 518 ASP A N 1
ATOM 7239 C CA . ASP A 1 543 ? 134.827 72.945 135.623 1.00 158.25 518 ASP A CA 1
ATOM 7240 C C . ASP A 1 543 ? 133.469 73.579 135.896 1.00 156.48 518 ASP A C 1
ATOM 7241 O O . ASP A 1 543 ? 133.073 73.691 137.060 1.00 156.37 518 ASP A O 1
ATOM 7250 N N . TYR A 1 544 ? 132.751 73.995 134.850 1.00 153.10 519 TYR A N 1
ATOM 7251 C CA . TYR A 1 544 ? 131.467 74.661 135.047 1.00 149.58 519 TYR A CA 1
ATOM 7252 C C . TYR A 1 544 ? 130.486 73.765 135.792 1.00 150.36 519 TYR A C 1
ATOM 7253 O O . TYR A 1 544 ? 129.804 74.216 136.719 1.00 153.54 519 TYR A O 1
ATOM 7271 N N . ASN A 1 545 ? 130.402 72.495 135.404 1.00 147.81 520 ASN A N 1
ATOM 7272 C CA . ASN A 1 545 ? 129.472 71.561 136.021 1.00 148.16 520 ASN A CA 1
ATOM 7273 C C . ASN A 1 545 ? 130.022 70.916 137.286 1.00 149.43 520 ASN A C 1
ATOM 7274 O O . ASN A 1 545 ? 129.276 70.214 137.977 1.00 149.17 520 ASN A O 1
ATOM 7285 N N . ARG A 1 546 ? 131.299 71.133 137.606 1.00 150.64 521 ARG A N 1
ATOM 7286 C CA . ARG A 1 546 ? 131.889 70.525 138.791 1.00 154.60 521 ARG A CA 1
ATOM 7287 C C . ARG A 1 546 ? 131.608 71.314 140.062 1.00 156.35 521 ARG A C 1
ATOM 7288 O O . ARG A 1 546 ? 131.798 70.780 141.160 1.00 156.65 521 ARG A O 1
ATOM 7309 N N . ARG A 1 547 ? 131.161 72.562 139.944 1.00 154.87 522 ARG A N 1
ATOM 7310 C CA . ARG A 1 547 ? 130.873 73.399 141.100 1.00 154.02 522 ARG A CA 1
ATOM 7311 C C . ARG A 1 547 ? 129.428 73.290 141.567 1.00 151.53 522 ARG A C 1
ATOM 7312 O O . ARG A 1 547 ? 129.069 73.917 142.569 1.00 153.90 522 ARG A O 1
ATOM 7333 N N . TYR A 1 548 ? 128.597 72.518 140.875 1.00 147.99 523 TYR A N 1
ATOM 7334 C CA . TYR A 1 548 ? 127.184 72.387 141.199 1.00 146.61 523 TYR A CA 1
ATOM 7335 C C . TYR A 1 548 ? 126.932 71.023 141.824 1.00 149.78 523 TYR A C 1
ATOM 7336 O O . TYR A 1 548 ? 127.277 69.992 141.237 1.00 151.05 523 TYR A O 1
ATOM 7354 N N . HIS A 1 549 ? 126.331 71.024 143.011 1.00 152.65 524 HIS A N 1
ATOM 7355 C CA . HIS A 1 549 ? 126.016 69.808 143.741 1.00 157.72 524 HIS A CA 1
ATOM 7356 C C . HIS A 1 549 ? 124.508 69.689 143.913 1.00 158.35 524 HIS A C 1
ATOM 7357 O O . HIS A 1 549 ? 123.772 70.677 143.838 1.00 154.70 524 HIS A O 1
ATOM 7371 N N . GLU A 1 550 ? 124.054 68.460 144.144 1.00 160.90 525 GLU A N 1
ATOM 7372 C CA . GLU A 1 550 ? 122.629 68.213 144.309 1.00 159.56 525 GLU A CA 1
ATOM 7373 C C . GLU A 1 550 ? 122.094 68.973 145.514 1.00 157.32 525 GLU A C 1
ATOM 7374 O O . GLU A 1 550 ? 122.683 68.941 146.598 1.00 159.16 525 GLU A O 1
ATOM 7386 N N . ILE A 1 551 ? 120.972 69.658 145.319 1.00 153.15 526 ILE A N 1
ATOM 7387 C CA . ILE A 1 551 ? 120.284 70.373 146.385 1.00 151.80 526 ILE A CA 1
ATOM 7388 C C . ILE A 1 551 ? 119.076 69.546 146.796 1.00 154.53 526 ILE A C 1
ATOM 7389 O O . ILE A 1 551 ? 118.231 69.208 145.957 1.00 156.72 526 ILE A O 1
ATOM 7405 N N . THR A 1 552 ? 118.997 69.218 148.082 1.00 156.68 527 THR A N 1
ATOM 7406 C CA . THR A 1 552 ? 117.882 68.469 148.641 1.00 160.16 527 THR A CA 1
ATOM 7407 C C . THR A 1 552 ? 116.988 69.419 149.425 1.00 161.04 527 THR A C 1
ATOM 7408 O O . THR A 1 552 ? 117.465 70.145 150.303 1.00 160.17 527 THR A O 1
ATOM 7419 N N . PHE A 1 553 ? 115.696 69.413 149.104 1.00 163.71 528 PHE A N 1
ATOM 7420 C CA . PHE A 1 553 ? 114.746 70.322 149.725 1.00 163.20 528 PHE A CA 1
ATOM 7421 C C . PHE A 1 553 ? 113.468 69.578 150.081 1.00 164.39 528 PHE A C 1
ATOM 7422 O O . PHE A 1 553 ? 113.038 68.666 149.369 1.00 165.97 528 PHE A O 1
ATOM 7439 N N . SER A 1 554 ? 112.868 69.984 151.195 1.00 164.71 529 SER A N 1
ATOM 7440 C CA . SER A 1 554 ? 111.573 69.484 151.628 1.00 168.68 529 SER A CA 1
ATOM 7441 C C . SER A 1 554 ? 110.513 70.538 151.343 1.00 170.18 529 SER A C 1
ATOM 7442 O O . SER A 1 554 ? 110.735 71.732 151.565 1.00 167.45 529 SER A O 1
ATOM 7450 N N . ILE A 1 555 ? 109.362 70.094 150.849 1.00 172.66 530 ILE A N 1
ATOM 7451 C CA . ILE A 1 555 ? 108.313 71.014 150.418 1.00 171.82 530 ILE A CA 1
ATOM 7452 C C . ILE A 1 555 ? 107.458 71.393 151.622 1.00 174.51 530 ILE A C 1
ATOM 7453 O O . ILE A 1 555 ? 107.061 70.511 152.398 1.00 174.85 530 ILE A O 1
ATOM 7469 N N . PRO A 1 556 ? 107.153 72.673 151.825 1.00 173.35 531 PRO A N 1
ATOM 7470 C CA . PRO A 1 556 ? 106.275 73.050 152.936 1.00 173.27 531 PRO A CA 1
ATOM 7471 C C . PRO A 1 556 ? 104.853 72.558 152.717 1.00 173.54 531 PRO A C 1
ATOM 7472 O O . PRO A 1 556 ? 104.416 72.295 151.594 1.00 174.38 531 PRO A O 1
ATOM 7483 N N . ALA A 1 557 ? 104.127 72.433 153.824 1.00 174.14 532 ALA A N 1
ATOM 7484 C CA . ALA A 1 557 ? 102.746 71.989 153.766 1.00 175.96 532 ALA A CA 1
ATOM 7485 C C . ALA A 1 557 ? 101.871 73.058 153.112 1.00 177.75 532 ALA A C 1
ATOM 7486 O O . ALA A 1 557 ? 102.285 74.201 152.898 1.00 175.07 532 ALA A O 1
ATOM 7493 N N . ALA A 1 558 ? 100.638 72.667 152.793 1.00 180.12 533 ALA A N 1
ATOM 7494 C CA . ALA A 1 558 ? 99.670 73.567 152.167 1.00 180.54 533 ALA A CA 1
ATOM 7495 C C . ALA A 1 558 ? 100.199 74.105 150.840 1.00 180.14 533 ALA A C 1
ATOM 7496 O O . ALA A 1 558 ? 100.035 75.284 150.516 1.00 176.83 533 ALA A O 1
ATOM 7503 N N . THR A 1 559 ? 100.838 73.234 150.065 1.00 179.73 534 THR A N 1
ATOM 7504 C CA . THR A 1 559 ? 101.368 73.577 148.754 1.00 175.31 534 THR A CA 1
ATOM 7505 C C . THR A 1 559 ? 100.594 72.832 147.676 1.00 175.18 534 THR A C 1
ATOM 7506 O O . THR A 1 559 ? 100.334 71.632 147.801 1.00 175.37 534 THR A O 1
ATOM 7517 N N . LYS A 1 560 ? 100.230 73.554 146.614 1.00 171.44 535 LYS A N 1
ATOM 7518 C CA . LYS A 1 560 ? 99.473 72.983 145.511 1.00 170.49 535 LYS A CA 1
ATOM 7519 C C . LYS A 1 560 ? 100.231 72.964 144.194 1.00 166.38 535 LYS A C 1
ATOM 7520 O O . LYS A 1 560 ? 99.864 72.190 143.304 1.00 163.90 535 LYS A O 1
ATOM 7539 N N . LYS A 1 561 ? 101.269 73.785 144.042 1.00 161.95 536 LYS A N 1
ATOM 7540 C CA . LYS A 1 561 ? 101.999 73.852 142.787 1.00 158.23 536 LYS A CA 1
ATOM 7541 C C . LYS A 1 561 ? 103.431 74.290 143.054 1.00 159.10 536 LYS A C 1
ATOM 7542 O O . LYS A 1 561 ? 103.696 75.108 143.940 1.00 159.56 536 LYS A O 1
ATOM 7561 N N . VAL A 1 562 ? 104.352 73.729 142.274 1.00 157.63 537 VAL A N 1
ATOM 7562 C CA . VAL A 1 562 ? 105.770 74.056 142.346 1.00 151.64 537 VAL A CA 1
ATOM 7563 C C . VAL A 1 562 ? 106.246 74.410 140.946 1.00 148.07 537 VAL A C 1
ATOM 7564 O O . VAL A 1 562 ? 105.878 73.746 139.970 1.00 151.20 537 VAL A O 1
ATOM 7577 N N . GLU A 1 563 ? 107.065 75.454 140.846 1.00 138.72 538 GLU A N 1
ATOM 7578 C CA . GLU A 1 563 ? 107.520 75.951 139.558 1.00 137.42 538 GLU A CA 1
ATOM 7579 C C . GLU A 1 563 ? 109.016 76.221 139.602 1.00 133.40 538 GLU A C 1
ATOM 7580 O O . GLU A 1 563 ? 109.570 76.579 140.644 1.00 138.18 538 GLU A O 1
ATOM 7592 N N . LEU A 1 564 ? 109.662 76.040 138.455 1.00 129.56 539 LEU A N 1
ATOM 7593 C CA . LEU A 1 564 ? 111.044 76.444 138.243 1.00 123.98 539 LEU A CA 1
ATOM 7594 C C . LEU A 1 564 ? 111.055 77.692 137.376 1.00 119.09 539 LEU A C 1
ATOM 7595 O O . LEU A 1 564 ? 110.452 77.706 136.297 1.00 127.51 539 LEU A O 1
ATOM 7611 N N . TYR A 1 565 ? 111.739 78.731 137.852 1.00 108.20 540 TYR A N 1
ATOM 7612 C CA . TYR A 1 565 ? 111.832 80.017 137.170 1.00 111.04 540 TYR A CA 1
ATOM 7613 C C . TYR A 1 565 ? 113.311 80.332 136.993 1.00 114.38 540 TYR A C 1
ATOM 7614 O O . TYR A 1 565 ? 113.996 80.667 137.964 1.00 118.94 540 TYR A O 1
ATOM 7632 N N . ALA A 1 566 ? 113.806 80.214 135.763 1.00 116.25 541 ALA A N 1
ATOM 7633 C CA . ALA A 1 566 ? 115.227 80.368 135.483 1.00 110.90 541 ALA A CA 1
ATOM 7634 C C . ALA A 1 566 ? 115.431 81.386 134.374 1.00 107.68 541 ALA A C 1
ATOM 7635 O O . ALA A 1 566 ? 114.809 81.286 133.313 1.00 113.94 541 ALA A O 1
ATOM 7642 N N . VAL A 1 567 ? 116.306 82.354 134.622 1.00 101.66 542 VAL A N 1
ATOM 7643 C CA . VAL A 1 567 ? 116.733 83.323 133.620 1.00 102.30 542 VAL A CA 1
ATOM 7644 C C . VAL A 1 567 ? 118.187 83.016 133.300 1.00 109.59 542 VAL A C 1
ATOM 7645 O O . VAL A 1 567 ? 119.063 83.162 134.161 1.00 116.47 542 VAL A O 1
ATOM 7658 N N . ILE A 1 568 ? 118.449 82.591 132.067 1.00 112.51 543 ILE A N 1
ATOM 7659 C CA . ILE A 1 568 ? 119.771 82.146 131.646 1.00 111.97 543 ILE A CA 1
ATOM 7660 C C . ILE A 1 568 ? 120.178 82.917 130.400 1.00 112.58 543 ILE A C 1
ATOM 7661 O O . ILE A 1 568 ? 119.365 83.124 129.493 1.00 115.97 543 ILE A O 1
ATOM 7677 N N . THR A 1 569 ? 121.439 83.342 130.358 1.00 114.56 544 THR A N 1
ATOM 7678 C CA . THR A 1 569 ? 121.964 84.058 129.203 1.00 115.59 544 THR A CA 1
ATOM 7679 C C . THR A 1 569 ? 123.434 83.715 129.022 1.00 122.49 544 THR A C 1
ATOM 7680 O O . THR A 1 569 ? 124.212 83.774 129.978 1.00 127.70 544 THR A O 1
ATOM 7691 N N . GLY A 1 570 ? 123.810 83.367 127.797 1.00 122.49 545 GLY A N 1
ATOM 7692 C CA . GLY A 1 570 ? 125.197 83.102 127.457 1.00 124.16 545 GLY A CA 1
ATOM 7693 C C . GLY A 1 570 ? 125.842 84.336 126.850 1.00 126.21 545 GLY A C 1
ATOM 7694 O O . GLY A 1 570 ? 125.197 85.094 126.125 1.00 129.40 545 GLY A O 1
ATOM 7698 N N . HIS A 1 571 ? 127.122 84.530 127.158 1.00 123.72 546 HIS A N 1
ATOM 7699 C CA . HIS A 1 571 ? 127.859 85.698 126.705 1.00 126.02 546 HIS A CA 1
ATOM 7700 C C . HIS A 1 571 ? 129.282 85.292 126.352 1.00 132.78 546 HIS A C 1
ATOM 7701 O O . HIS A 1 571 ? 129.801 84.281 126.832 1.00 136.24 546 HIS A O 1
ATOM 7715 N N . GLY A 1 572 ? 129.910 86.103 125.505 1.00 135.49 547 GLY A N 1
ATOM 7716 C CA . GLY A 1 572 ? 131.281 85.871 125.104 1.00 134.97 547 GLY A CA 1
ATOM 7717 C C . GLY A 1 572 ? 131.396 84.945 123.912 1.00 139.76 547 GLY A C 1
ATOM 7718 O O . GLY A 1 572 ? 130.419 84.402 123.390 1.00 141.85 547 GLY A O 1
ATOM 7722 N N . SER A 1 573 ? 132.640 84.770 123.471 1.00 146.00 548 SER A N 1
ATOM 7723 C CA . SER A 1 573 ? 132.960 83.888 122.360 1.00 150.02 548 SER A CA 1
ATOM 7724 C C . SER A 1 573 ? 134.210 83.093 122.704 1.00 151.21 548 SER A C 1
ATOM 7725 O O . SER A 1 573 ? 135.053 83.540 123.486 1.00 156.34 548 SER A O 1
ATOM 7733 N N . ASP A 1 574 ? 134.321 81.910 122.111 1.00 151.86 549 ASP A N 1
ATOM 7734 C CA . ASP A 1 574 ? 135.446 81.018 122.365 1.00 158.34 549 ASP A CA 1
ATOM 7735 C C . ASP A 1 574 ? 135.835 80.366 121.042 1.00 162.01 549 ASP A C 1
ATOM 7736 O O . ASP A 1 574 ? 135.446 80.820 119.961 1.00 162.16 549 ASP A O 1
ATOM 7745 N N . ASP A 1 575 ? 136.619 79.288 121.124 1.00 165.77 550 ASP A N 1
ATOM 7746 C CA . ASP A 1 575 ? 137.041 78.583 119.918 1.00 169.39 550 ASP A CA 1
ATOM 7747 C C . ASP A 1 575 ? 135.843 78.176 119.071 1.00 167.99 550 ASP A C 1
ATOM 7748 O O . ASP A 1 575 ? 135.890 78.247 117.838 1.00 168.93 550 ASP A O 1
ATOM 7757 N N . ASN A 1 576 ? 134.762 77.746 119.716 1.00 164.04 551 ASN A N 1
ATOM 7758 C CA . ASN A 1 576 ? 133.534 77.374 119.030 1.00 160.31 551 ASN A CA 1
ATOM 7759 C C . ASN A 1 576 ? 132.546 78.527 118.938 1.00 156.62 551 ASN A C 1
ATOM 7760 O O . ASN A 1 576 ? 131.378 78.302 118.603 1.00 151.60 551 ASN A O 1
ATOM 7771 N N . ASN A 1 577 ? 132.983 79.753 119.226 1.00 158.83 552 ASN A N 1
ATOM 7772 C CA . ASN A 1 577 ? 132.094 80.912 119.251 1.00 154.12 552 ASN A CA 1
ATOM 7773 C C . ASN A 1 577 ? 130.976 80.721 120.269 1.00 150.06 552 ASN A C 1
ATOM 7774 O O . ASN A 1 577 ? 129.873 81.248 120.107 1.00 146.39 552 ASN A O 1
ATOM 7785 N N . CYS A 1 578 ? 131.258 79.967 121.327 1.00 153.25 553 CYS A N 1
ATOM 7786 C CA . CYS A 1 578 ? 130.239 79.610 122.296 1.00 149.04 553 CYS A CA 1
ATOM 7787 C C . CYS A 1 578 ? 129.932 80.787 123.218 1.00 143.49 553 CYS A C 1
ATOM 7788 O O . CYS A 1 578 ? 130.566 81.843 123.165 1.00 144.47 553 CYS A O 1
ATOM 7795 N N . GLY A 1 579 ? 128.940 80.586 124.081 1.00 135.65 554 GLY A N 1
ATOM 7796 C CA . GLY A 1 579 ? 128.484 81.628 124.977 1.00 132.29 554 GLY A CA 1
ATOM 7797 C C . GLY A 1 579 ? 127.401 82.493 124.368 1.00 133.11 554 GLY A C 1
ATOM 7798 O O . GLY A 1 579 ? 126.223 82.351 124.707 1.00 132.91 554 GLY A O 1
ATOM 7802 N N . GLU A 1 580 ? 127.782 83.382 123.453 1.00 134.08 555 GLU A N 1
ATOM 7803 C CA . GLU A 1 580 ? 126.833 84.307 122.847 1.00 127.27 555 GLU A CA 1
ATOM 7804 C C . GLU A 1 580 ? 126.201 83.768 121.573 1.00 127.13 555 GLU A C 1
ATOM 7805 O O . GLU A 1 580 ? 125.103 84.204 121.212 1.00 132.31 555 GLU A O 1
ATOM 7817 N N . PHE A 1 581 ? 126.860 82.838 120.889 1.00 128.40 556 PHE A N 1
ATOM 7818 C CA . PHE A 1 581 ? 126.373 82.290 119.627 1.00 129.22 556 PHE A CA 1
ATOM 7819 C C . PHE A 1 581 ? 126.466 80.770 119.664 1.00 132.63 556 PHE A C 1
ATOM 7820 O O . PHE A 1 581 ? 126.975 80.127 118.745 1.00 134.02 556 PHE A O 1
ATOM 7837 N N . CYS A 1 582 ? 125.965 80.181 120.746 1.00 135.18 557 CYS A N 1
ATOM 7838 C CA . CYS A 1 582 ? 126.104 78.759 121.010 1.00 137.03 557 CYS A CA 1
ATOM 7839 C C . CYS A 1 582 ? 124.737 78.123 121.207 1.00 137.83 557 CYS A C 1
ATOM 7840 O O . CYS A 1 582 ? 123.844 78.708 121.828 1.00 137.97 557 CYS A O 1
ATOM 7847 N N . VAL A 1 583 ? 124.582 76.912 120.677 1.00 136.37 558 VAL A N 1
ATOM 7848 C CA . VAL A 1 583 ? 123.402 76.092 120.948 1.00 137.44 558 VAL A CA 1
ATOM 7849 C C . VAL A 1 583 ? 123.750 75.263 122.181 1.00 140.57 558 VAL A C 1
ATOM 7850 O O . VAL A 1 583 ? 124.142 74.099 122.090 1.00 139.60 558 VAL A O 1
ATOM 7863 N N . THR A 1 584 ? 123.601 75.877 123.350 1.00 139.93 559 THR A N 1
ATOM 7864 C CA . THR A 1 584 ? 123.947 75.255 124.620 1.00 140.40 559 THR A CA 1
ATOM 7865 C C . THR A 1 584 ? 122.677 74.805 125.326 1.00 138.97 559 THR A C 1
ATOM 7866 O O . THR A 1 584 ? 121.697 75.555 125.387 1.00 136.07 559 THR A O 1
ATOM 7877 N N . SER A 1 585 ? 122.697 73.588 125.856 1.00 139.53 560 SER A N 1
ATOM 7878 C CA . SER A 1 585 ? 121.556 73.033 126.564 1.00 136.11 560 SER A CA 1
ATOM 7879 C C . SER A 1 585 ? 121.777 73.138 128.067 1.00 136.88 560 SER A C 1
ATOM 7880 O O . SER A 1 585 ? 122.902 73.027 128.558 1.00 142.75 560 SER A O 1
ATOM 7888 N N . HIS A 1 586 ? 120.688 73.370 128.794 1.00 135.15 561 HIS A N 1
ATOM 7889 C CA . HIS A 1 586 ? 120.719 73.472 130.245 1.00 134.58 561 HIS A CA 1
ATOM 7890 C C . HIS A 1 586 ? 119.691 72.512 130.820 1.00 135.09 561 HIS A C 1
ATOM 7891 O O . HIS A 1 586 ? 118.517 72.561 130.440 1.00 139.94 561 HIS A O 1
ATOM 7905 N N . TYR A 1 587 ? 120.129 71.648 131.732 1.00 134.17 562 TYR A N 1
ATOM 7906 C CA . TYR A 1 587 ? 119.296 70.597 132.293 1.00 138.68 562 TYR A CA 1
ATOM 7907 C C . TYR A 1 587 ? 119.133 70.827 133.786 1.00 137.90 562 TYR A C 1
ATOM 7908 O O . TYR A 1 587 ? 120.120 71.066 134.493 1.00 141.40 562 TYR A O 1
ATOM 7926 N N . PHE A 1 588 ? 117.890 70.757 134.258 1.00 135.70 563 PHE A N 1
ATOM 7927 C CA . PHE A 1 588 ? 117.567 70.785 135.681 1.00 135.94 563 PHE A CA 1
ATOM 7928 C C . PHE A 1 588 ? 117.040 69.402 136.050 1.00 140.49 563 PHE A C 1
ATOM 7929 O O . PHE A 1 588 ? 115.833 69.163 136.098 1.00 144.64 563 PHE A O 1
ATOM 7946 N N . LEU A 1 589 ? 117.964 68.484 136.316 1.00 143.43 564 LEU A N 1
ATOM 7947 C CA . LEU A 1 589 ? 117.588 67.128 136.685 1.00 148.21 564 LEU A CA 1
ATOM 7948 C C . LEU A 1 589 ? 116.873 67.141 138.029 1.00 152.69 564 LEU A C 1
ATOM 7949 O O . LEU A 1 589 ? 117.359 67.734 138.998 1.00 154.88 564 LEU A O 1
ATOM 7965 N N . ILE A 1 590 ? 115.719 66.482 138.084 1.00 154.69 565 ILE A N 1
ATOM 7966 C CA . ILE A 1 590 ? 114.855 66.482 139.257 1.00 152.85 565 ILE A CA 1
ATOM 7967 C C . ILE A 1 590 ? 114.743 65.055 139.772 1.00 158.13 565 ILE A C 1
ATOM 7968 O O . ILE A 1 590 ? 114.377 64.145 139.019 1.00 159.59 565 ILE A O 1
ATOM 7984 N N . ASN A 1 591 ? 115.056 64.864 141.053 1.00 161.52 566 ASN A N 1
ATOM 7985 C CA . ASN A 1 591 ? 114.972 63.550 141.690 1.00 164.24 566 ASN A CA 1
ATOM 7986 C C . ASN A 1 591 ? 115.787 62.512 140.925 1.00 166.40 566 ASN A C 1
ATOM 7987 O O . ASN A 1 591 ? 115.489 61.315 140.965 1.00 165.34 566 ASN A O 1
ATOM 7998 N N . ARG A 1 592 ? 116.824 62.971 140.220 1.00 167.34 567 ARG A N 1
ATOM 7999 C CA . ARG A 1 592 ? 117.700 62.099 139.435 1.00 168.76 567 ARG A CA 1
ATOM 8000 C C . ARG A 1 592 ? 116.902 61.097 138.605 1.00 168.93 567 ARG A C 1
ATOM 8001 O O . ARG A 1 592 ? 117.336 59.962 138.390 1.00 170.27 567 ARG A O 1
ATOM 8022 N N . SER A 1 593 ? 115.730 61.512 138.123 1.00 165.96 568 SER A N 1
ATOM 8023 C CA . SER A 1 593 ? 114.847 60.625 137.376 1.00 165.14 568 SER A CA 1
ATOM 8024 C C . SER A 1 593 ? 114.260 61.232 136.110 1.00 164.03 568 SER A C 1
ATOM 8025 O O . SER A 1 593 ? 113.865 60.469 135.220 1.00 163.03 568 SER A O 1
ATOM 8033 N N . ILE A 1 594 ? 114.185 62.555 135.989 1.00 162.85 569 ILE A N 1
ATOM 8034 C CA . ILE A 1 594 ? 113.558 63.196 134.838 1.00 160.38 569 ILE A CA 1
ATOM 8035 C C . ILE A 1 594 ? 114.359 64.433 134.458 1.00 158.46 569 ILE A C 1
ATOM 8036 O O . ILE A 1 594 ? 114.868 65.150 135.326 1.00 156.99 569 ILE A O 1
ATOM 8052 N N . ASN A 1 595 ? 114.460 64.684 133.155 1.00 156.98 570 ASN A N 1
ATOM 8053 C CA . ASN A 1 595 ? 115.171 65.843 132.644 1.00 154.55 570 ASN A CA 1
ATOM 8054 C C . ASN A 1 595 ? 114.271 67.078 132.656 1.00 150.49 570 ASN A C 1
ATOM 8055 O O . ASN A 1 595 ? 113.056 67.003 132.860 1.00 149.18 570 ASN A O 1
ATOM 8065 N N . ASN A 1 596 ? 114.896 68.235 132.432 1.00 149.25 571 ASN A N 1
ATOM 8066 C CA . ASN A 1 596 ? 114.178 69.493 132.230 1.00 144.42 571 ASN A CA 1
ATOM 8067 C C . ASN A 1 596 ? 115.108 70.387 131.416 1.00 143.40 571 ASN A C 1
ATOM 8068 O O . ASN A 1 596 ? 116.026 70.998 131.971 1.00 145.56 571 ASN A O 1
ATOM 8079 N N . THR A 1 597 ? 114.862 70.463 130.112 1.00 142.04 572 THR A N 1
ATOM 8080 C CA . THR A 1 597 ? 115.826 70.997 129.161 1.00 140.34 572 THR A CA 1
ATOM 8081 C C . THR A 1 597 ? 115.412 72.375 128.668 1.00 135.58 572 THR A C 1
ATOM 8082 O O . THR A 1 597 ? 114.241 72.614 128.358 1.00 140.80 572 THR A O 1
ATOM 8093 N N . LEU A 1 598 ? 116.388 73.276 128.601 1.00 128.09 573 LEU A N 1
ATOM 8094 C CA . LEU A 1 598 ? 116.253 74.558 127.925 1.00 127.24 573 LEU A CA 1
ATOM 8095 C C . LEU A 1 598 ? 117.359 74.660 126.885 1.00 132.75 573 LEU A C 1
ATOM 8096 O O . LEU A 1 598 ? 118.540 74.520 127.217 1.00 141.41 573 LEU A O 1
ATOM 8112 N N . VAL A 1 599 ? 116.976 74.899 125.633 1.00 132.04 574 VAL A N 1
ATOM 8113 C CA . VAL A 1 599 ? 117.902 74.881 124.509 1.00 134.16 574 VAL A CA 1
ATOM 8114 C C . VAL A 1 599 ? 117.778 76.186 123.737 1.00 134.04 574 VAL A C 1
ATOM 8115 O O . VAL A 1 599 ? 116.668 76.657 123.467 1.00 137.17 574 VAL A O 1
ATOM 8128 N N . PHE A 1 600 ? 118.922 76.766 123.384 1.00 130.54 575 PHE A N 1
ATOM 8129 C CA . PHE A 1 600 ? 118.965 77.959 122.542 1.00 131.35 575 PHE A CA 1
ATOM 8130 C C . PHE A 1 600 ? 119.180 77.541 121.088 1.00 136.99 575 PHE A C 1
ATOM 8131 O O . PHE A 1 600 ? 120.248 77.715 120.500 1.00 140.16 575 PHE A O 1
ATOM 8148 N N . GLU A 1 601 ? 118.119 76.973 120.511 1.00 134.90 576 GLU A N 1
ATOM 8149 C CA . GLU A 1 601 ? 118.205 76.467 119.146 1.00 135.50 576 GLU A CA 1
ATOM 8150 C C . GLU A 1 601 ? 118.491 77.589 118.156 1.00 135.68 576 GLU A C 1
ATOM 8151 O O . GLU A 1 601 ? 119.284 77.417 117.223 1.00 135.16 576 GLU A O 1
ATOM 8163 N N . ALA A 1 602 ? 117.855 78.746 118.342 1.00 133.95 577 ALA A N 1
ATOM 8164 C CA . ALA A 1 602 ? 118.034 79.862 117.423 1.00 132.49 577 ALA A CA 1
ATOM 8165 C C . ALA A 1 602 ? 119.428 80.468 117.491 1.00 132.68 577 ALA A C 1
ATOM 8166 O O . ALA A 1 602 ? 119.773 81.277 116.623 1.00 136.59 577 ALA A O 1
ATOM 8173 N N . ALA A 1 603 ? 120.230 80.105 118.488 1.00 130.07 578 ALA A N 1
ATOM 8174 C CA . ALA A 1 603 ? 121.559 80.683 118.622 1.00 129.64 578 ALA A CA 1
ATOM 8175 C C . ALA A 1 603 ? 122.410 80.361 117.401 1.00 133.06 578 ALA A C 1
ATOM 8176 O O . ALA A 1 603 ? 122.406 79.235 116.896 1.00 132.68 578 ALA A O 1
ATOM 8183 N N . GLY A 1 604 ? 123.146 81.365 116.925 1.00 132.02 579 GLY A N 1
ATOM 8184 C CA . GLY A 1 604 ? 124.024 81.209 115.789 1.00 131.71 579 GLY A CA 1
ATOM 8185 C C . GLY A 1 604 ? 123.371 81.424 114.441 1.00 131.29 579 GLY A C 1
ATOM 8186 O O . GLY A 1 604 ? 124.078 81.436 113.425 1.00 132.89 579 GLY A O 1
ATOM 8190 N N . SER A 1 605 ? 122.053 81.593 114.394 1.00 129.55 580 SER A N 1
ATOM 8191 C CA . SER A 1 605 ? 121.380 81.793 113.123 1.00 127.16 580 SER A CA 1
ATOM 8192 C C . SER A 1 605 ? 121.557 83.234 112.645 1.00 127.45 580 SER A C 1
ATOM 8193 O O . SER A 1 605 ? 121.649 84.158 113.457 1.00 128.13 580 SER A O 1
ATOM 8201 N N . PRO A 1 606 ? 121.609 83.453 111.328 1.00 126.35 581 PRO A N 1
ATOM 8202 C CA . PRO A 1 606 ? 121.774 84.830 110.832 1.00 124.73 581 PRO A CA 1
ATOM 8203 C C . PRO A 1 606 ? 120.652 85.763 111.246 1.00 121.97 581 PRO A C 1
ATOM 8204 O O . PRO A 1 606 ? 120.906 86.949 111.492 1.00 121.92 581 PRO A O 1
ATOM 8215 N N . LEU A 1 607 ? 119.416 85.268 111.332 1.00 121.48 582 LEU A N 1
ATOM 8216 C CA . LEU A 1 607 ? 118.254 86.103 111.611 1.00 120.02 582 LEU A CA 1
ATOM 8217 C C . LEU A 1 607 ? 117.432 85.540 112.764 1.00 122.14 582 LEU A C 1
ATOM 8218 O O . LEU A 1 607 ? 116.205 85.668 112.780 1.00 124.60 582 LEU A O 1
ATOM 8234 N N . GLY A 1 608 ? 118.093 84.915 113.739 1.00 124.28 583 GLY A N 1
ATOM 8235 C CA . GLY A 1 608 ? 117.364 84.355 114.865 1.00 125.75 583 GLY A CA 1
ATOM 8236 C C . GLY A 1 608 ? 116.655 85.413 115.687 1.00 120.87 583 GLY A C 1
ATOM 8237 O O . GLY A 1 608 ? 115.527 85.207 116.141 1.00 122.23 583 GLY A O 1
ATOM 8241 N N . CYS A 1 609 ? 117.304 86.556 115.890 1.00 116.41 584 CYS A N 1
ATOM 8242 C CA . CYS A 1 609 ? 116.748 87.634 116.694 1.00 117.34 584 CYS A CA 1
ATOM 8243 C C . CYS A 1 609 ? 115.896 88.600 115.883 1.00 118.27 584 CYS A C 1
ATOM 8244 O O . CYS A 1 609 ? 115.330 89.536 116.458 1.00 119.98 584 CYS A O 1
ATOM 8251 N N . SER A 1 610 ? 115.791 88.402 114.569 1.00 116.86 585 SER A N 1
ATOM 8252 C CA . SER A 1 610 ? 114.970 89.275 113.740 1.00 115.33 585 SER A CA 1
ATOM 8253 C C . SER A 1 610 ? 113.485 88.960 113.848 1.00 120.54 585 SER A C 1
ATOM 8254 O O . SER A 1 610 ? 112.660 89.799 113.473 1.00 121.28 585 SER A O 1
ATOM 8262 N N . LEU A 1 611 ? 113.128 87.779 114.348 1.00 119.87 586 LEU A N 1
ATOM 8263 C CA . LEU A 1 611 ? 111.734 87.387 114.488 1.00 118.61 586 LEU A CA 1
ATOM 8264 C C . LEU A 1 611 ? 111.115 87.851 115.798 1.00 117.98 586 LEU A C 1
ATOM 8265 O O . LEU A 1 611 ? 109.909 87.665 115.994 1.00 119.29 586 LEU A O 1
ATOM 8281 N N . LEU A 1 612 ? 111.901 88.444 116.692 1.00 115.04 587 LEU A N 1
ATOM 8282 C CA . LEU A 1 612 ? 111.410 88.911 117.979 1.00 114.85 587 LEU A CA 1
ATOM 8283 C C . LEU A 1 612 ? 111.058 90.392 117.975 1.00 115.97 587 LEU A C 1
ATOM 8284 O O . LEU A 1 612 ? 110.685 90.928 119.023 1.00 119.39 587 LEU A O 1
ATOM 8300 N N . VAL A 1 613 ? 111.167 91.065 116.829 1.00 114.55 588 VAL A N 1
ATOM 8301 C CA . VAL A 1 613 ? 110.769 92.471 116.758 1.00 111.85 588 VAL A CA 1
ATOM 8302 C C . VAL A 1 613 ? 109.296 92.646 117.104 1.00 112.41 588 VAL A C 1
ATOM 8303 O O . VAL A 1 613 ? 108.969 93.569 117.868 1.00 116.46 588 VAL A O 1
ATOM 8316 N N . PRO A 1 614 ? 108.370 91.829 116.596 1.00 111.00 589 PRO A N 1
ATOM 8317 C CA . PRO A 1 614 ? 106.971 91.959 117.032 1.00 115.10 589 PRO A CA 1
ATOM 8318 C C . PRO A 1 614 ? 106.787 91.757 118.522 1.00 117.88 589 PRO A C 1
ATOM 8319 O O . PRO A 1 614 ? 105.814 92.269 119.088 1.00 118.96 589 PRO A O 1
ATOM 8330 N N . LYS A 1 615 ? 107.687 91.026 119.176 1.00 117.22 590 LYS A N 1
ATOM 8331 C CA . LYS A 1 615 ? 107.577 90.748 120.600 1.00 116.73 590 LYS A CA 1
ATOM 8332 C C . LYS A 1 615 ? 108.229 91.815 121.468 1.00 116.16 590 LYS A C 1
ATOM 8333 O O . LYS A 1 615 ? 108.063 91.779 122.692 1.00 124.33 590 LYS A O 1
ATOM 8352 N N . GLY A 1 616 ? 108.964 92.754 120.875 1.00 110.06 591 GLY A N 1
ATOM 8353 C CA . GLY A 1 616 ? 109.563 93.833 121.635 1.00 114.23 591 GLY A CA 1
ATOM 8354 C C . GLY A 1 616 ? 110.958 94.206 121.181 1.00 114.64 591 GLY A C 1
ATOM 8355 O O . GLY A 1 616 ? 111.501 95.229 121.606 1.00 114.62 591 GLY A O 1
ATOM 8359 N N . GLY A 1 617 ? 111.551 93.385 120.319 1.00 114.15 592 GLY A N 1
ATOM 8360 C CA . GLY A 1 617 ? 112.908 93.655 119.878 1.00 110.88 592 GLY A CA 1
ATOM 8361 C C . GLY A 1 617 ? 113.004 94.989 119.160 1.00 110.34 592 GLY A C 1
ATOM 8362 O O . GLY A 1 617 ? 112.172 95.325 118.315 1.00 118.01 592 GLY A O 1
ATOM 8366 N N . VAL A 1 618 ? 114.034 95.755 119.505 1.00 103.84 593 VAL A N 1
ATOM 8367 C CA . VAL A 1 618 ? 114.292 97.040 118.863 1.00 106.76 593 VAL A CA 1
ATOM 8368 C C . VAL A 1 618 ? 115.025 96.779 117.552 1.00 107.28 593 VAL A C 1
ATOM 8369 O O . VAL A 1 618 ? 116.148 96.256 117.570 1.00 113.12 593 VAL A O 1
ATOM 8382 N N . PRO A 1 619 ? 114.443 97.118 116.398 1.00 100.46 594 PRO A N 1
ATOM 8383 C CA . PRO A 1 619 ? 115.119 96.830 115.129 1.00 105.25 594 PRO A CA 1
ATOM 8384 C C . PRO A 1 619 ? 116.011 97.967 114.660 1.00 108.55 594 PRO A C 1
ATOM 8385 O O . PRO A 1 619 ? 116.061 99.032 115.284 1.00 111.71 594 PRO A O 1
ATOM 8396 N N . ASN A 1 620 ? 116.716 97.745 113.552 1.00 108.16 595 ASN A N 1
ATOM 8397 C CA . ASN A 1 620 ? 117.542 98.772 112.923 1.00 110.52 595 ASN A CA 1
ATOM 8398 C C . ASN A 1 620 ? 118.541 99.362 113.916 1.00 112.48 595 ASN A C 1
ATOM 8399 O O . ASN A 1 620 ? 118.704 100.579 114.025 1.00 121.05 595 ASN A O 1
ATOM 8410 N N . GLU A 1 621 ? 119.213 98.482 114.647 1.00 110.08 596 GLU A N 1
ATOM 8411 C CA . GLU A 1 621 ? 120.245 98.890 115.586 1.00 112.90 596 GLU A CA 1
ATOM 8412 C C . GLU A 1 621 ? 121.589 99.006 114.876 1.00 115.12 596 GLU A C 1
ATOM 8413 O O . GLU A 1 621 ? 121.834 98.377 113.844 1.00 117.12 596 GLU A O 1
ATOM 8425 N N . CYS A 1 622 ? 122.469 99.828 115.449 1.00 116.05 597 CYS A N 1
ATOM 8426 C CA . CYS A 1 622 ? 123.797 100.061 114.886 1.00 119.04 597 CYS A CA 1
ATOM 8427 C C . CYS A 1 622 ? 124.758 98.948 115.312 1.00 115.43 597 CYS A C 1
ATOM 8428 O O . CYS A 1 622 ? 125.767 99.167 115.982 1.00 117.40 597 CYS A O 1
ATOM 8436 N N . GLY A 1 623 ? 124.422 97.732 114.903 1.00 111.33 598 GLY A N 1
ATOM 8437 C CA . GLY A 1 623 ? 125.240 96.587 115.248 1.00 112.11 598 GLY A CA 1
ATOM 8438 C C . GLY A 1 623 ? 124.626 95.310 114.724 1.00 115.22 598 GLY A C 1
ATOM 8439 O O . GLY A 1 623 ? 123.679 95.328 113.935 1.00 120.38 598 GLY A O 1
ATOM 8443 N N . THR A 1 624 ? 125.184 94.190 115.182 1.00 117.27 599 THR A N 1
ATOM 8444 C CA . THR A 1 624 ? 124.733 92.865 114.755 1.00 118.05 599 THR A CA 1
ATOM 8445 C C . THR A 1 624 ? 123.561 92.419 115.629 1.00 121.68 599 THR A C 1
ATOM 8446 O O . THR A 1 624 ? 123.665 91.532 116.478 1.00 126.62 599 THR A O 1
ATOM 8457 N N . TRP A 1 625 ? 122.420 93.061 115.397 1.00 118.07 600 TRP A N 1
ATOM 8458 C CA . TRP A 1 625 ? 121.194 92.752 116.118 1.00 112.83 600 TRP A CA 1
ATOM 8459 C C . TRP A 1 625 ? 120.387 91.642 115.460 1.00 111.64 600 TRP A C 1
ATOM 8460 O O . TRP A 1 625 ? 119.374 91.215 116.022 1.00 116.57 600 TRP A O 1
ATOM 8481 N N . LEU A 1 626 ? 120.810 91.166 114.290 1.00 114.23 601 LEU A N 1
ATOM 8482 C CA . LEU A 1 626 ? 120.088 90.113 113.588 1.00 117.46 601 LEU A CA 1
ATOM 8483 C C . LEU A 1 626 ? 120.542 88.720 113.995 1.00 122.39 601 LEU A C 1
ATOM 8484 O O . LEU A 1 626 ? 119.747 87.776 113.931 1.00 124.04 601 LEU A O 1
ATOM 8500 N N . TYR A 1 627 ? 121.797 88.571 114.408 1.00 122.33 602 TYR A N 1
ATOM 8501 C CA . TYR A 1 627 ? 122.320 87.254 114.743 1.00 122.28 602 TYR A CA 1
ATOM 8502 C C . TYR A 1 627 ? 121.537 86.656 115.904 1.00 123.59 602 TYR A C 1
ATOM 8503 O O . TYR A 1 627 ? 121.193 87.346 116.867 1.00 125.88 602 TYR A O 1
ATOM 8521 N N . GLY A 1 628 ? 121.250 85.360 115.804 1.00 122.96 603 GLY A N 1
ATOM 8522 C CA . GLY A 1 628 ? 120.560 84.667 116.872 1.00 120.15 603 GLY A CA 1
ATOM 8523 C C . GLY A 1 628 ? 121.510 84.373 118.013 1.00 122.98 603 GLY A C 1
ATOM 8524 O O . GLY A 1 628 ? 122.499 83.644 117.832 1.00 123.70 603 GLY A O 1
ATOM 8528 N N . ARG A 1 629 ? 121.236 84.932 119.187 1.00 123.47 604 ARG A N 1
ATOM 8529 C CA . ARG A 1 629 ? 122.075 84.743 120.357 1.00 120.47 604 ARG A CA 1
ATOM 8530 C C . ARG A 1 629 ? 121.510 83.623 121.226 1.00 123.09 604 ARG A C 1
ATOM 8531 O O . ARG A 1 629 ? 120.445 83.063 120.957 1.00 129.77 604 ARG A O 1
ATOM 8552 N N . GLY A 1 630 ? 122.241 83.295 122.288 1.00 122.72 605 GLY A N 1
ATOM 8553 C CA . GLY A 1 630 ? 121.846 82.215 123.169 1.00 123.28 605 GLY A CA 1
ATOM 8554 C C . GLY A 1 630 ? 121.020 82.672 124.351 1.00 122.83 605 GLY A C 1
ATOM 8555 O O . GLY A 1 630 ? 121.565 83.121 125.364 1.00 120.49 605 GLY A O 1
ATOM 8559 N N . GLY A 1 631 ? 119.699 82.555 124.238 1.00 123.50 606 GLY A N 1
ATOM 8560 C CA . GLY A 1 631 ? 118.804 82.877 125.326 1.00 121.80 606 GLY A CA 1
ATOM 8561 C C . GLY A 1 631 ? 118.423 84.335 125.449 1.00 118.41 606 GLY A C 1
ATOM 8562 O O . GLY A 1 631 ? 117.708 84.690 126.395 1.00 120.97 606 GLY A O 1
ATOM 8566 N N . TRP A 1 632 ? 118.868 85.193 124.535 1.00 112.39 607 TRP A N 1
ATOM 8567 C CA . TRP A 1 632 ? 118.537 86.609 124.608 1.00 110.21 607 TRP A CA 1
ATOM 8568 C C . TRP A 1 632 ? 118.667 87.222 123.222 1.00 113.11 607 TRP A C 1
ATOM 8569 O O . TRP A 1 632 ? 119.107 86.574 122.270 1.00 117.03 607 TRP A O 1
ATOM 8590 N N . CYS A 1 633 ? 118.269 88.488 123.126 1.00 112.25 608 CYS A N 1
ATOM 8591 C CA . CYS A 1 633 ? 118.369 89.244 121.888 1.00 113.16 608 CYS A CA 1
ATOM 8592 C C . CYS A 1 633 ? 118.597 90.708 122.230 1.00 109.14 608 CYS A C 1
ATOM 8593 O O . CYS A 1 633 ? 118.202 91.178 123.300 1.00 111.74 608 CYS A O 1
ATOM 8600 N N . ASP A 1 634 ? 119.238 91.422 121.311 1.00 106.40 609 ASP A N 1
ATOM 8601 C CA . ASP A 1 634 ? 119.555 92.823 121.545 1.00 109.30 609 ASP A CA 1
ATOM 8602 C C . ASP A 1 634 ? 118.284 93.659 121.603 1.00 108.68 609 ASP A C 1
ATOM 8603 O O . ASP A 1 634 ? 117.338 93.438 120.841 1.00 108.32 609 ASP A O 1
ATOM 8612 N N . GLY A 1 635 ? 118.267 94.627 122.515 1.00 108.77 610 GLY A N 1
ATOM 8613 C CA . GLY A 1 635 ? 117.124 95.503 122.667 1.00 106.40 610 GLY A CA 1
ATOM 8614 C C . GLY A 1 635 ? 115.854 94.756 123.010 1.00 107.50 610 GLY A C 1
ATOM 8615 O O . GLY A 1 635 ? 114.807 94.986 122.398 1.00 116.48 610 GLY A O 1
ATOM 8619 N N . LEU A 1 636 ? 115.931 93.855 123.984 1.00 103.54 611 LEU A N 1
ATOM 8620 C CA . LEU A 1 636 ? 114.773 93.068 124.375 1.00 103.44 611 LEU A CA 1
ATOM 8621 C C . LEU A 1 636 ? 115.010 92.488 125.760 1.00 102.60 611 LEU A C 1
ATOM 8622 O O . LEU A 1 636 ? 116.142 92.162 126.126 1.00 106.31 611 LEU A O 1
ATOM 8638 N N . GLN A 1 637 ? 113.927 92.367 126.520 1.00 106.11 612 GLN A N 1
ATOM 8639 C CA . GLN A 1 637 ? 113.997 91.739 127.828 1.00 105.85 612 GLN A CA 1
ATOM 8640 C C . GLN A 1 637 ? 114.251 90.242 127.684 1.00 108.57 612 GLN A C 1
ATOM 8641 O O . GLN A 1 637 ? 113.959 89.627 126.655 1.00 115.56 612 GLN A O 1
ATOM 8655 N N . VAL A 1 638 ? 114.805 89.654 128.741 1.00 103.05 613 VAL A N 1
ATOM 8656 C CA . VAL A 1 638 ? 115.081 88.223 128.780 1.00 107.37 613 VAL A CA 1
ATOM 8657 C C . VAL A 1 638 ? 113.845 87.548 129.366 1.00 114.97 613 VAL A C 1
ATOM 8658 O O . VAL A 1 638 ? 113.621 87.573 130.577 1.00 116.45 613 VAL A O 1
ATOM 8671 N N . ASP A 1 639 ? 113.042 86.944 128.503 1.00 118.47 614 ASP A N 1
ATOM 8672 C CA . ASP A 1 639 ? 111.837 86.263 128.957 1.00 119.80 614 ASP A CA 1
ATOM 8673 C C . ASP A 1 639 ? 112.228 85.074 129.825 1.00 116.07 614 ASP A C 1
ATOM 8674 O O . ASP A 1 639 ? 112.972 84.200 129.361 1.00 116.76 614 ASP A O 1
ATOM 8683 N N . PRO A 1 640 ? 111.767 84.994 131.071 1.00 111.77 615 PRO A N 1
ATOM 8684 C CA . PRO A 1 640 ? 112.183 83.884 131.932 1.00 113.09 615 PRO A CA 1
ATOM 8685 C C . PRO A 1 640 ? 111.637 82.551 131.451 1.00 118.30 615 PRO A C 1
ATOM 8686 O O . PRO A 1 640 ? 110.579 82.470 130.822 1.00 124.38 615 PRO A O 1
ATOM 8697 N N . TRP A 1 641 ? 112.384 81.495 131.758 1.00 117.13 616 TRP A N 1
ATOM 8698 C CA . TRP A 1 641 ? 111.965 80.127 131.478 1.00 118.78 616 TRP A CA 1
ATOM 8699 C C . TRP A 1 641 ? 111.225 79.600 132.702 1.00 119.83 616 TRP A C 1
ATOM 8700 O O . TRP A 1 641 ? 111.816 79.452 133.777 1.00 125.52 616 TRP A O 1
ATOM 8721 N N . ARG A 1 642 ? 109.934 79.328 132.540 1.00 123.17 617 ARG A N 1
ATOM 8722 C CA . ARG A 1 642 ? 109.079 78.860 133.621 1.00 123.12 617 ARG A CA 1
ATOM 8723 C C . ARG A 1 642 ? 108.570 77.467 133.288 1.00 125.97 617 ARG A C 1
ATOM 8724 O O . ARG A 1 642 ? 108.082 77.229 132.179 1.00 130.07 617 ARG A O 1
ATOM 8745 N N . ARG A 1 643 ? 108.685 76.552 134.247 1.00 126.78 618 ARG A N 1
ATOM 8746 C CA . ARG A 1 643 ? 108.238 75.179 134.053 1.00 133.02 618 ARG A CA 1
ATOM 8747 C C . ARG A 1 643 ? 107.523 74.683 135.299 1.00 139.87 618 ARG A C 1
ATOM 8748 O O . ARG A 1 643 ? 107.890 75.043 136.420 1.00 146.60 618 ARG A O 1
ATOM 8769 N N . ASP A 1 644 ? 106.506 73.851 135.096 1.00 143.25 619 ASP A N 1
ATOM 8770 C CA . ASP A 1 644 ? 105.752 73.245 136.186 1.00 147.11 619 ASP A CA 1
ATOM 8771 C C . ASP A 1 644 ? 106.256 71.828 136.421 1.00 151.34 619 ASP A C 1
ATOM 8772 O O . ASP A 1 644 ? 106.398 71.050 135.472 1.00 150.52 619 ASP A O 1
ATOM 8781 N N . ILE A 1 645 ? 106.522 71.498 137.683 1.00 153.87 620 ILE A N 1
ATOM 8782 C CA . ILE A 1 645 ? 107.088 70.202 138.041 1.00 154.54 620 ILE A CA 1
ATOM 8783 C C . ILE A 1 645 ? 106.292 69.577 139.179 1.00 157.70 620 ILE A C 1
ATOM 8784 O O . ILE A 1 645 ? 106.780 68.672 139.864 1.00 157.42 620 ILE A O 1
ATOM 8800 N N . THR A 1 646 ? 105.066 70.059 139.392 1.00 160.21 621 THR A N 1
ATOM 8801 C CA . THR A 1 646 ? 104.250 69.531 140.481 1.00 162.94 621 THR A CA 1
ATOM 8802 C C . THR A 1 646 ? 104.106 68.018 140.376 1.00 164.27 621 THR A C 1
ATOM 8803 O O . THR A 1 646 ? 104.119 67.313 141.393 1.00 165.34 621 THR A O 1
ATOM 8814 N N . SER A 1 647 ? 103.968 67.499 139.155 1.00 163.86 622 SER A N 1
ATOM 8815 C CA . SER A 1 647 ? 103.838 66.056 138.979 1.00 167.61 622 SER A CA 1
ATOM 8816 C C . SER A 1 647 ? 105.142 65.339 139.306 1.00 165.80 622 SER A C 1
ATOM 8817 O O . SER A 1 647 ? 105.132 64.286 139.955 1.00 164.72 622 SER A O 1
ATOM 8825 N N . GLN A 1 648 ? 106.275 65.891 138.865 1.00 162.72 623 GLN A N 1
ATOM 8826 C CA . GLN A 1 648 ? 107.554 65.223 139.080 1.00 163.11 623 GLN A CA 1
ATOM 8827 C C . GLN A 1 648 ? 107.876 65.108 140.565 1.00 165.63 623 GLN A C 1
ATOM 8828 O O . GLN A 1 648 ? 108.341 64.059 141.027 1.00 162.57 623 GLN A O 1
ATOM 8842 N N . LEU A 1 649 ? 107.635 66.170 141.326 1.00 167.51 624 LEU A N 1
ATOM 8843 C CA . LEU A 1 649 ? 107.993 66.177 142.736 1.00 166.30 624 LEU A CA 1
ATOM 8844 C C . LEU A 1 649 ? 107.007 65.355 143.555 1.00 169.89 624 LEU A C 1
ATOM 8845 O O . LEU A 1 649 ? 105.838 65.196 143.194 1.00 172.25 624 LEU A O 1
ATOM 8861 N N . ASP A 1 650 ? 107.497 64.832 144.676 1.00 173.76 625 ASP A N 1
ATOM 8862 C CA . ASP A 1 650 ? 106.646 64.174 145.661 1.00 177.19 625 ASP A CA 1
ATOM 8863 C C . ASP A 1 650 ? 106.136 65.249 146.610 1.00 178.57 625 ASP A C 1
ATOM 8864 O O . ASP A 1 650 ? 106.882 65.768 147.444 1.00 176.03 625 ASP A O 1
ATOM 8873 N N . MET A 1 651 ? 104.851 65.583 146.482 1.00 180.91 626 MET A N 1
ATOM 8874 C CA . MET A 1 651 ? 104.292 66.696 147.240 1.00 180.92 626 MET A CA 1
ATOM 8875 C C . MET A 1 651 ? 104.471 66.495 148.738 1.00 179.92 626 MET A C 1
ATOM 8876 O O . MET A 1 651 ? 104.516 67.472 149.495 1.00 178.31 626 MET A O 1
ATOM 8890 N N . SER A 1 652 ? 104.565 65.243 149.183 1.00 181.03 627 SER A N 1
ATOM 8891 C CA . SER A 1 652 ? 104.765 64.889 150.586 1.00 180.21 627 SER A CA 1
ATOM 8892 C C . SER A 1 652 ? 106.075 64.113 150.693 1.00 178.99 627 SER A C 1
ATOM 8893 O O . SER A 1 652 ? 106.087 62.881 150.622 1.00 176.45 627 SER A O 1
ATOM 8901 N N . GLY A 1 653 ? 107.170 64.831 150.872 1.00 178.18 628 GLY A N 1
ATOM 8902 C CA . GLY A 1 653 ? 108.475 64.210 150.984 1.00 176.38 628 GLY A CA 1
ATOM 8903 C C . GLY A 1 653 ? 109.559 65.157 150.513 1.00 176.34 628 GLY A C 1
ATOM 8904 O O . GLY A 1 653 ? 109.307 66.306 150.160 1.00 175.99 628 GLY A O 1
ATOM 8908 N N . SER A 1 654 ? 110.785 64.641 150.519 1.00 175.29 629 SER A N 1
ATOM 8909 C CA . SER A 1 654 ? 111.949 65.397 150.082 1.00 173.41 629 SER A CA 1
ATOM 8910 C C . SER A 1 654 ? 112.222 65.154 148.601 1.00 171.52 629 SER A C 1
ATOM 8911 O O . SER A 1 654 ? 111.827 64.135 148.030 1.00 169.35 629 SER A O 1
ATOM 8919 N N . ASN A 1 655 ? 112.908 66.111 147.981 1.00 167.74 630 ASN A N 1
ATOM 8920 C CA . ASN A 1 655 ? 113.234 66.036 146.566 1.00 166.93 630 ASN A CA 1
ATOM 8921 C C . ASN A 1 655 ? 114.640 66.574 146.347 1.00 165.72 630 ASN A C 1
ATOM 8922 O O . ASN A 1 655 ? 115.191 67.291 147.186 1.00 164.88 630 ASN A O 1
ATOM 8933 N N . SER A 1 656 ? 115.217 66.211 145.203 1.00 166.24 631 SER A N 1
ATOM 8934 C CA . SER A 1 656 ? 116.571 66.606 144.842 1.00 163.74 631 SER A CA 1
ATOM 8935 C C . SER A 1 656 ? 116.563 67.267 143.472 1.00 158.34 631 SER A C 1
ATOM 8936 O O . SER A 1 656 ? 115.819 66.854 142.578 1.00 156.81 631 SER A O 1
ATOM 8944 N N . VAL A 1 657 ? 117.396 68.292 143.316 1.00 154.05 632 VAL A N 1
ATOM 8945 C CA . VAL A 1 657 ? 117.507 69.032 142.063 1.00 150.89 632 VAL A CA 1
ATOM 8946 C C . VAL A 1 657 ? 118.977 69.310 141.787 1.00 151.94 632 VAL A C 1
ATOM 8947 O O . VAL A 1 657 ? 119.743 69.625 142.703 1.00 153.53 632 VAL A O 1
ATOM 8960 N N . ARG A 1 658 ? 119.371 69.196 140.519 1.00 149.91 633 ARG A N 1
ATOM 8961 C CA . ARG A 1 658 ? 120.757 69.419 140.126 1.00 145.97 633 ARG A CA 1
ATOM 8962 C C . ARG A 1 658 ? 120.800 70.029 138.734 1.00 143.35 633 ARG A C 1
ATOM 8963 O O . ARG A 1 658 ? 120.198 69.491 137.803 1.00 147.93 633 ARG A O 1
ATOM 8984 N N . TYR A 1 659 ? 121.524 71.133 138.592 1.00 136.07 634 TYR A N 1
ATOM 8985 C CA . TYR A 1 659 ? 121.680 71.801 137.310 1.00 137.37 634 TYR A CA 1
ATOM 8986 C C . TYR A 1 659 ? 122.962 71.343 136.626 1.00 138.25 634 TYR A C 1
ATOM 8987 O O . TYR A 1 659 ? 123.952 71.009 137.281 1.00 139.07 634 TYR A O 1
ATOM 9005 N N . PHE A 1 660 ? 122.934 71.328 135.294 1.00 137.63 635 PHE A N 1
ATOM 9006 C CA . PHE A 1 660 ? 124.163 71.147 134.534 1.00 138.62 635 PHE A CA 1
ATOM 9007 C C . PHE A 1 660 ? 123.957 71.626 133.104 1.00 139.83 635 PHE A C 1
ATOM 9008 O O . PHE A 1 660 ? 122.908 71.383 132.502 1.00 140.10 635 PHE A O 1
ATOM 9025 N N . GLY A 1 661 ? 124.968 72.310 132.573 1.00 141.63 636 GLY A N 1
ATOM 9026 C CA . GLY A 1 661 ? 124.946 72.817 131.214 1.00 140.80 636 GLY A CA 1
ATOM 9027 C C . GLY A 1 661 ? 125.876 72.011 130.328 1.00 145.84 636 GLY A C 1
ATOM 9028 O O . GLY A 1 661 ? 126.927 71.543 130.772 1.00 151.64 636 GLY A O 1
ATOM 9032 N N . LEU A 1 662 ? 125.483 71.852 129.067 1.00 143.76 637 LEU A N 1
ATOM 9033 C CA . LEU A 1 662 ? 126.232 71.046 128.118 1.00 147.87 637 LEU A CA 1
ATOM 9034 C C . LEU A 1 662 ? 126.234 71.723 126.755 1.00 151.42 637 LEU A C 1
ATOM 9035 O O . LEU A 1 662 ? 125.359 72.532 126.433 1.00 152.69 637 LEU A O 1
ATOM 9051 N N . PHE A 1 663 ? 127.243 71.378 125.959 1.00 154.83 638 PHE A N 1
ATOM 9052 C CA . PHE A 1 663 ? 127.367 71.835 124.582 1.00 155.08 638 PHE A CA 1
ATOM 9053 C C . PHE A 1 663 ? 127.559 70.622 123.687 1.00 157.20 638 PHE A C 1
ATOM 9054 O O . PHE A 1 663 ? 128.474 69.822 123.910 1.00 156.76 638 PHE A O 1
ATOM 9071 N N . GLU A 1 664 ? 126.699 70.487 122.678 1.00 159.06 639 GLU A N 1
ATOM 9072 C CA . GLU A 1 664 ? 126.733 69.343 121.769 1.00 161.51 639 GLU A CA 1
ATOM 9073 C C . GLU A 1 664 ? 126.592 68.026 122.528 1.00 162.84 639 GLU A C 1
ATOM 9074 O O . GLU A 1 664 ? 127.091 66.986 122.092 1.00 162.50 639 GLU A O 1
ATOM 9086 N N . GLY A 1 665 ? 125.906 68.060 123.668 1.00 162.51 640 GLY A N 1
ATOM 9087 C CA . GLY A 1 665 ? 125.726 66.867 124.468 1.00 163.86 640 GLY A CA 1
ATOM 9088 C C . GLY A 1 665 ? 126.917 66.488 125.314 1.00 165.19 640 GLY A C 1
ATOM 9089 O O . GLY A 1 665 ? 126.977 65.356 125.804 1.00 168.53 640 GLY A O 1
ATOM 9093 N N . ARG A 1 666 ? 127.870 67.397 125.502 1.00 161.20 641 ARG A N 1
ATOM 9094 C CA . ARG A 1 666 ? 129.060 67.109 126.287 1.00 163.45 641 ARG A CA 1
ATOM 9095 C C . ARG A 1 666 ? 129.489 68.371 127.019 1.00 161.66 641 ARG A C 1
ATOM 9096 O O . ARG A 1 666 ? 129.126 69.487 126.640 1.00 160.60 641 ARG A O 1
ATOM 9117 N N . ASP A 1 667 ? 130.271 68.178 128.078 1.00 161.39 642 ASP A N 1
ATOM 9118 C CA . ASP A 1 667 ? 130.750 69.305 128.857 1.00 157.87 642 ASP A CA 1
ATOM 9119 C C . ASP A 1 667 ? 131.650 70.191 127.994 1.00 157.54 642 ASP A C 1
ATOM 9120 O O . ASP A 1 667 ? 132.380 69.695 127.131 1.00 160.22 642 ASP A O 1
ATOM 9129 N N . PRO A 1 668 ? 131.618 71.505 128.204 1.00 156.49 643 PRO A N 1
ATOM 9130 C CA . PRO A 1 668 ? 132.432 72.396 127.373 1.00 159.86 643 PRO A CA 1
ATOM 9131 C C . PRO A 1 668 ? 133.919 72.195 127.614 1.00 162.52 643 PRO A C 1
ATOM 9132 O O . PRO A 1 668 ? 134.359 71.877 128.721 1.00 162.63 643 PRO A O 1
ATOM 9143 N N . ASN A 1 669 ? 134.695 72.387 126.549 1.00 163.94 644 ASN A N 1
ATOM 9144 C CA . ASN A 1 669 ? 136.156 72.325 126.609 1.00 163.51 644 ASN A CA 1
ATOM 9145 C C . ASN A 1 669 ? 136.727 73.491 125.815 1.00 163.83 644 ASN A C 1
ATOM 9146 O O . ASN A 1 669 ? 137.331 73.307 124.752 1.00 166.06 644 ASN A O 1
ATOM 9157 N N . PRO A 1 670 ? 136.551 74.720 126.307 1.00 164.57 645 PRO A N 1
ATOM 9158 C CA . PRO A 1 670 ? 137.077 75.889 125.586 1.00 167.01 645 PRO A CA 1
ATOM 9159 C C . PRO A 1 670 ? 138.572 76.036 125.828 1.00 171.00 645 PRO A C 1
ATOM 9160 O O . PRO A 1 670 ? 139.014 76.212 126.965 1.00 170.77 645 PRO A O 1
ATOM 9171 N N . LYS A 1 671 ? 139.352 75.964 124.751 1.00 173.75 646 LYS A N 1
ATOM 9172 C CA . LYS A 1 671 ? 140.800 76.079 124.853 1.00 174.50 646 LYS A CA 1
ATOM 9173 C C . LYS A 1 671 ? 141.281 77.522 124.837 1.00 176.23 646 LYS A C 1
ATOM 9174 O O . LYS A 1 671 ? 142.369 77.802 125.353 1.00 176.75 646 LYS A O 1
ATOM 9193 N N . THR A 1 672 ? 140.506 78.439 124.260 1.00 176.00 647 THR A N 1
ATOM 9194 C CA . THR A 1 672 ? 140.879 79.844 124.195 1.00 174.97 647 THR A CA 1
ATOM 9195 C C . THR A 1 672 ? 139.647 80.709 124.415 1.00 171.21 647 THR A C 1
ATOM 9196 O O . THR A 1 672 ? 138.581 80.437 123.856 1.00 170.46 647 THR A O 1
ATOM 9207 N N . ASP A 1 673 ? 139.806 81.752 125.228 1.00 168.01 648 ASP A N 1
ATOM 9208 C CA . ASP A 1 673 ? 138.749 82.725 125.476 1.00 167.17 648 ASP A CA 1
ATOM 9209 C C . ASP A 1 673 ? 137.463 82.031 125.909 1.00 165.73 648 ASP A C 1
ATOM 9210 O O . ASP A 1 673 ? 136.485 82.006 125.151 1.00 169.08 648 ASP A O 1
ATOM 9219 N N . PRO A 1 674 ? 137.421 81.460 127.111 1.00 160.54 649 PRO A N 1
ATOM 9220 C CA . PRO A 1 674 ? 136.193 80.799 127.566 1.00 156.64 649 PRO A CA 1
ATOM 9221 C C . PRO A 1 674 ? 135.045 81.787 127.704 1.00 152.50 649 PRO A C 1
ATOM 9222 O O . PRO A 1 674 ? 135.240 82.965 128.015 1.00 147.63 649 PRO A O 1
ATOM 9233 N N . GLY A 1 675 ? 133.835 81.290 127.468 1.00 150.07 650 GLY A N 1
ATOM 9234 C CA . GLY A 1 675 ? 132.643 82.103 127.551 1.00 144.61 650 GLY A CA 1
ATOM 9235 C C . GLY A 1 675 ? 132.122 82.215 128.971 1.00 142.64 650 GLY A C 1
ATOM 9236 O O . GLY A 1 675 ? 132.723 81.738 129.935 1.00 146.58 650 GLY A O 1
ATOM 9240 N N . ASN A 1 676 ? 130.967 82.866 129.091 1.00 137.56 651 ASN A N 1
ATOM 9241 C CA . ASN A 1 676 ? 130.334 83.108 130.378 1.00 135.34 651 ASN A CA 1
ATOM 9242 C C . ASN A 1 676 ? 128.858 82.745 130.307 1.00 137.16 651 ASN A C 1
ATOM 9243 O O . ASN A 1 676 ? 128.219 82.873 129.259 1.00 139.52 651 ASN A O 1
ATOM 9254 N N . ILE A 1 677 ? 128.324 82.292 131.437 1.00 138.49 652 ILE A N 1
ATOM 9255 C CA . ILE A 1 677 ? 126.913 81.950 131.568 1.00 131.71 652 ILE A CA 1
ATOM 9256 C C . ILE A 1 677 ? 126.374 82.659 132.801 1.00 128.62 652 ILE A C 1
ATOM 9257 O O . ILE A 1 677 ? 126.821 82.386 133.922 1.00 135.56 652 ILE A O 1
ATOM 9273 N N . LEU A 1 678 ? 125.421 83.564 132.598 1.00 119.40 653 LEU A N 1
ATOM 9274 C CA . LEU A 1 678 ? 124.772 84.289 133.682 1.00 118.27 653 LEU A CA 1
ATOM 9275 C C . LEU A 1 678 ? 123.401 83.665 133.904 1.00 118.76 653 LEU A C 1
ATOM 9276 O O . LEU A 1 678 ? 122.533 83.733 133.028 1.00 124.31 653 LEU A O 1
ATOM 9292 N N . MET A 1 679 ? 123.210 83.053 135.070 1.00 116.42 654 MET A N 1
ATOM 9293 C CA . MET A 1 679 ? 121.967 82.374 135.391 1.00 113.62 654 MET A CA 1
ATOM 9294 C C . MET A 1 679 ? 121.449 82.851 136.737 1.00 115.40 654 MET A C 1
ATOM 9295 O O . MET A 1 679 ? 122.219 83.163 137.649 1.00 123.24 654 MET A O 1
ATOM 9309 N N . TYR A 1 680 ? 120.125 82.905 136.842 1.00 111.74 655 TYR A N 1
ATOM 9310 C CA . TYR A 1 680 ? 119.439 83.129 138.110 1.00 106.44 655 TYR A CA 1
ATOM 9311 C C . TYR A 1 680 ? 118.253 82.177 138.146 1.00 108.39 655 TYR A C 1
ATOM 9312 O O . TYR A 1 680 ? 117.322 82.313 137.346 1.00 115.60 655 TYR A O 1
ATOM 9330 N N . SER A 1 681 ? 118.297 81.208 139.055 1.00 106.21 656 SER A N 1
ATOM 9331 C CA . SER A 1 681 ? 117.298 80.154 139.140 1.00 111.25 656 SER A CA 1
ATOM 9332 C C . SER A 1 681 ? 116.559 80.246 140.465 1.00 119.07 656 SER A C 1
ATOM 9333 O O . SER A 1 681 ? 117.142 80.612 141.490 1.00 124.46 656 SER A O 1
ATOM 9341 N N . TYR A 1 682 ? 115.271 79.911 140.437 1.00 115.87 657 TYR A N 1
ATOM 9342 C CA . TYR A 1 682 ? 114.437 79.941 141.626 1.00 113.31 657 TYR A CA 1
ATOM 9343 C C . TYR A 1 682 ? 113.419 78.812 141.567 1.00 115.75 657 TYR A C 1
ATOM 9344 O O . TYR A 1 682 ? 112.956 78.422 140.491 1.00 122.11 657 TYR A O 1
ATOM 9362 N N . LEU A 1 683 ? 113.079 78.295 142.743 1.00 120.68 658 LEU A N 1
ATOM 9363 C CA . LEU A 1 683 ? 111.991 77.345 142.921 1.00 124.40 658 LEU A CA 1
ATOM 9364 C C . LEU A 1 683 ? 110.879 78.058 143.677 1.00 131.60 658 LEU A C 1
ATOM 9365 O O . LEU A 1 683 ? 111.092 78.525 144.801 1.00 138.90 658 LEU A O 1
ATOM 9381 N N . VAL A 1 684 ? 109.707 78.153 143.056 1.00 130.29 659 VAL A N 1
ATOM 9382 C CA . VAL A 1 684 ? 108.586 78.917 143.584 1.00 129.86 659 VAL A CA 1
ATOM 9383 C C . VAL A 1 684 ? 107.501 77.949 144.030 1.00 138.18 659 VAL A C 1
ATOM 9384 O O . VAL A 1 684 ? 107.152 77.015 143.300 1.00 140.23 659 VAL A O 1
ATOM 9397 N N . PHE A 1 685 ? 106.972 78.176 145.229 1.00 143.28 660 PHE A N 1
ATOM 9398 C CA . PHE A 1 685 ? 105.888 77.372 145.779 1.00 147.77 660 PHE A CA 1
ATOM 9399 C C . PHE A 1 685 ? 104.620 78.211 145.836 1.00 153.70 660 PHE A C 1
ATOM 9400 O O . PHE A 1 685 ? 104.646 79.348 146.319 1.00 151.77 660 PHE A O 1
ATOM 9417 N N . TYR A 1 686 ? 103.516 77.653 145.345 1.00 158.03 661 TYR A N 1
ATOM 9418 C CA . TYR A 1 686 ? 102.229 78.331 145.346 1.00 155.70 661 TYR A CA 1
ATOM 9419 C C . TYR A 1 686 ? 101.333 77.741 146.427 1.00 161.09 661 TYR A C 1
ATOM 9420 O O . TYR A 1 686 ? 101.414 76.548 146.733 1.00 160.97 661 TYR A O 1
ATOM 9438 N N . GLN A 1 687 ? 100.481 78.583 147.000 1.00 163.89 662 GLN A N 1
ATOM 9439 C CA . GLN A 1 687 ? 99.554 78.146 148.036 1.00 168.45 662 GLN A CA 1
ATOM 9440 C C . GLN A 1 687 ? 98.603 77.084 147.495 1.00 174.43 662 GLN A C 1
ATOM 9441 O O . GLN A 1 687 ? 98.019 76.310 148.253 1.00 176.85 662 GLN A O 1
ATOM 9456 N N . ALA B 1 76 ? 130.354 111.521 116.147 1.00 157.46 51 ALA B N 1
ATOM 9457 C CA . ALA B 1 76 ? 131.086 111.672 114.857 1.00 158.54 51 ALA B CA 1
ATOM 9458 C C . ALA B 1 76 ? 131.222 113.145 114.486 1.00 158.68 51 ALA B C 1
ATOM 9459 O O . ALA B 1 76 ? 130.337 113.951 114.773 1.00 156.18 51 ALA B O 1
ATOM 9466 N N . LEU B 1 77 ? 132.340 113.489 113.849 1.00 157.66 52 LEU B N 1
ATOM 9467 C CA . LEU B 1 77 ? 132.657 114.844 113.407 1.00 153.75 52 LEU B CA 1
ATOM 9468 C C . LEU B 1 77 ? 132.860 115.809 114.567 1.00 151.33 52 LEU B C 1
ATOM 9469 O O . LEU B 1 77 ? 132.934 117.024 114.345 1.00 147.30 52 LEU B O 1
ATOM 9485 N N . GLY B 1 78 ? 132.956 115.309 115.798 1.00 153.71 53 GLY B N 1
ATOM 9486 C CA . GLY B 1 78 ? 133.141 116.194 116.930 1.00 149.68 53 GLY B CA 1
ATOM 9487 C C . GLY B 1 78 ? 131.915 117.059 117.175 1.00 147.59 53 GLY B C 1
ATOM 9488 O O . GLY B 1 78 ? 130.785 116.706 116.825 1.00 141.20 53 GLY B O 1
ATOM 9492 N N . GLY B 1 79 ? 132.149 118.215 117.791 1.00 144.67 54 GLY B N 1
ATOM 9493 C CA . GLY B 1 79 ? 131.078 119.148 118.077 1.00 139.14 54 GLY B CA 1
ATOM 9494 C C . GLY B 1 79 ? 130.804 120.089 116.923 1.00 139.65 54 GLY B C 1
ATOM 9495 O O . GLY B 1 79 ? 131.692 120.831 116.492 1.00 140.02 54 GLY B O 1
ATOM 9499 N N . LEU B 1 80 ? 129.572 120.067 116.415 1.00 135.14 55 LEU B N 1
ATOM 9500 C CA . LEU B 1 80 ? 129.187 120.907 115.288 1.00 129.71 55 LEU B CA 1
ATOM 9501 C C . LEU B 1 80 ? 128.060 121.848 115.695 1.00 128.78 55 LEU B C 1
ATOM 9502 O O . LEU B 1 80 ? 127.080 122.015 114.962 1.00 128.24 55 LEU B O 1
ATOM 9518 N N . GLU B 1 81 ? 128.193 122.463 116.860 1.00 127.40 56 GLU B N 1
ATOM 9519 C CA . GLU B 1 81 ? 127.225 123.407 117.390 1.00 127.74 56 GLU B CA 1
ATOM 9520 C C . GLU B 1 81 ? 127.924 124.720 117.698 1.00 128.07 56 GLU B C 1
ATOM 9521 O O . GLU B 1 81 ? 129.152 124.762 117.828 1.00 130.76 56 GLU B O 1
ATOM 9533 N N . PRO B 1 82 ? 127.172 125.813 117.812 1.00 124.67 57 PRO B N 1
ATOM 9534 C CA . PRO B 1 82 ? 127.800 127.101 118.128 1.00 121.85 57 PRO B CA 1
ATOM 9535 C C . PRO B 1 82 ? 128.622 127.018 119.404 1.00 124.52 57 PRO B C 1
ATOM 9536 O O . PRO B 1 82 ? 128.219 126.397 120.389 1.00 129.39 57 PRO B O 1
ATOM 9547 N N . GLY B 1 83 ? 129.791 127.657 119.376 1.00 121.51 58 GLY B N 1
ATOM 9548 C CA . GLY B 1 83 ? 130.713 127.635 120.485 1.00 125.82 58 GLY B CA 1
ATOM 9549 C C . GLY B 1 83 ? 131.765 126.550 120.412 1.00 127.06 58 GLY B C 1
ATOM 9550 O O . GLY B 1 83 ? 132.771 126.633 121.126 1.00 130.35 58 GLY B O 1
ATOM 9554 N N . ASP B 1 84 ? 131.565 125.535 119.571 1.00 125.50 59 ASP B N 1
ATOM 9555 C CA . ASP B 1 84 ? 132.542 124.469 119.431 1.00 125.30 59 ASP B CA 1
ATOM 9556 C C . ASP B 1 84 ? 133.600 124.844 118.398 1.00 123.03 59 ASP B C 1
ATOM 9557 O O . ASP B 1 84 ? 133.333 125.632 117.485 1.00 124.84 59 ASP B O 1
ATOM 9566 N N . PRO B 1 85 ? 134.807 124.297 118.514 1.00 121.46 60 PRO B N 1
ATOM 9567 C CA . PRO B 1 85 ? 135.847 124.605 117.528 1.00 119.96 60 PRO B CA 1
ATOM 9568 C C . PRO B 1 85 ? 135.503 124.043 116.159 1.00 121.07 60 PRO B C 1
ATOM 9569 O O . PRO B 1 85 ? 134.779 123.052 116.029 1.00 123.36 60 PRO B O 1
ATOM 9580 N N . ALA B 1 86 ? 136.036 124.695 115.129 1.00 116.91 61 ALA B N 1
ATOM 9581 C CA . ALA B 1 86 ? 135.781 124.288 113.755 1.00 114.55 61 ALA B CA 1
ATOM 9582 C C . ALA B 1 86 ? 136.874 123.335 113.291 1.00 115.25 61 ALA B C 1
ATOM 9583 O O . ALA B 1 86 ? 138.041 123.742 113.221 1.00 120.14 61 ALA B O 1
ATOM 9590 N N . PRO B 1 87 ? 136.558 122.080 112.970 1.00 112.49 62 PRO B N 1
ATOM 9591 C CA . PRO B 1 87 ? 137.600 121.167 112.488 1.00 112.07 62 PRO B CA 1
ATOM 9592 C C . PRO B 1 87 ? 138.215 121.653 111.185 1.00 111.13 62 PRO B C 1
ATOM 9593 O O . PRO B 1 87 ? 137.575 122.336 110.384 1.00 115.39 62 PRO B O 1
ATOM 9604 N N . ALA B 1 88 ? 139.478 121.289 110.982 1.00 110.91 63 ALA B N 1
ATOM 9605 C CA . ALA B 1 88 ? 140.176 121.664 109.762 1.00 114.89 63 ALA B CA 1
ATOM 9606 C C . ALA B 1 88 ? 139.502 121.033 108.550 1.00 113.84 63 ALA B C 1
ATOM 9607 O O . ALA B 1 88 ? 138.850 119.991 108.647 1.00 116.48 63 ALA B O 1
ATOM 9614 N N . PHE B 1 89 ? 139.662 121.677 107.397 1.00 113.15 64 PHE B N 1
ATOM 9615 C CA . PHE B 1 89 ? 139.077 121.156 106.170 1.00 111.37 64 PHE B CA 1
ATOM 9616 C C . PHE B 1 89 ? 139.814 121.737 104.972 1.00 112.45 64 PHE B C 1
ATOM 9617 O O . PHE B 1 89 ? 140.616 122.666 105.093 1.00 118.44 64 PHE B O 1
ATOM 9634 N N . GLN B 1 90 ? 139.531 121.158 103.807 1.00 111.37 65 GLN B N 1
ATOM 9635 C CA . GLN B 1 90 ? 140.123 121.575 102.546 1.00 114.03 65 GLN B CA 1
ATOM 9636 C C . GLN B 1 90 ? 139.032 121.643 101.490 1.00 118.73 65 GLN B C 1
ATOM 9637 O O . GLN B 1 90 ? 138.101 120.834 101.498 1.00 122.32 65 GLN B O 1
ATOM 9651 N N . VAL B 1 91 ? 139.151 122.613 100.585 1.00 119.91 66 VAL B N 1
ATOM 9652 C CA . VAL B 1 91 ? 138.163 122.827 99.537 1.00 115.53 66 VAL B CA 1
ATOM 9653 C C . VAL B 1 91 ? 138.880 123.254 98.264 1.00 117.29 66 VAL B C 1
ATOM 9654 O O . VAL B 1 91 ? 139.978 123.817 98.305 1.00 124.52 66 VAL B O 1
ATOM 9667 N N . HIS B 1 92 ? 138.253 122.972 97.127 1.00 112.84 67 HIS B N 1
ATOM 9668 C CA . HIS B 1 92 ? 138.758 123.386 95.827 1.00 119.14 67 HIS B CA 1
ATOM 9669 C C . HIS B 1 92 ? 138.026 124.640 95.369 1.00 122.55 67 HIS B C 1
ATOM 9670 O O . HIS B 1 92 ? 136.815 124.771 95.566 1.00 125.36 67 HIS B O 1
ATOM 9684 N N . THR B 1 93 ? 138.769 125.560 94.759 1.00 124.77 68 THR B N 1
ATOM 9685 C CA . THR B 1 93 ? 138.233 126.833 94.311 1.00 122.72 68 THR B CA 1
ATOM 9686 C C . THR B 1 93 ? 138.930 127.227 93.019 1.00 124.46 68 THR B C 1
ATOM 9687 O O . THR B 1 93 ? 139.979 126.685 92.660 1.00 129.89 68 THR B O 1
ATOM 9698 N N . LEU B 1 94 ? 138.344 128.206 92.328 1.00 123.16 69 LEU B N 1
ATOM 9699 C CA . LEU B 1 94 ? 138.896 128.647 91.054 1.00 125.78 69 LEU B CA 1
ATOM 9700 C C . LEU B 1 94 ? 140.327 129.144 91.192 1.00 127.48 69 LEU B C 1
ATOM 9701 O O . LEU B 1 94 ? 141.057 129.181 90.196 1.00 127.14 69 LEU B O 1
ATOM 9717 N N . ASP B 1 95 ? 140.745 129.525 92.400 1.00 129.64 70 ASP B N 1
ATOM 9718 C CA . ASP B 1 95 ? 142.105 129.988 92.634 1.00 131.37 70 ASP B CA 1
ATOM 9719 C C . ASP B 1 95 ? 143.033 128.899 93.156 1.00 133.58 70 ASP B C 1
ATOM 9720 O O . ASP B 1 95 ? 144.255 129.077 93.104 1.00 132.98 70 ASP B O 1
ATOM 9729 N N . GLY B 1 96 ? 142.494 127.785 93.650 1.00 131.75 71 GLY B N 1
ATOM 9730 C CA . GLY B 1 96 ? 143.330 126.708 94.146 1.00 130.17 71 GLY B CA 1
ATOM 9731 C C . GLY B 1 96 ? 142.750 125.983 95.342 1.00 127.91 71 GLY B C 1
ATOM 9732 O O . GLY B 1 96 ? 141.530 125.863 95.476 1.00 127.94 71 GLY B O 1
ATOM 9736 N N . MET B 1 97 ? 143.613 125.488 96.222 1.00 128.35 72 MET B N 1
ATOM 9737 C CA . MET B 1 97 ? 143.176 124.745 97.397 1.00 125.79 72 MET B CA 1
ATOM 9738 C C . MET B 1 97 ? 143.085 125.689 98.589 1.00 120.00 72 MET B C 1
ATOM 9739 O O . MET B 1 97 ? 144.088 126.285 98.996 1.00 124.78 72 MET B O 1
ATOM 9753 N N . PHE B 1 98 ? 141.883 125.824 99.142 1.00 113.06 73 PHE B N 1
ATOM 9754 C CA . PHE B 1 98 ? 141.647 126.614 100.342 1.00 114.09 73 PHE B CA 1
ATOM 9755 C C . PHE B 1 98 ? 141.634 125.672 101.538 1.00 117.25 73 PHE B C 1
ATOM 9756 O O . PHE B 1 98 ? 140.793 124.770 101.613 1.00 121.51 73 PHE B O 1
ATOM 9773 N N . VAL B 1 99 ? 142.562 125.882 102.467 1.00 116.75 74 VAL B N 1
ATOM 9774 C CA . VAL B 1 99 ? 142.748 125.005 103.616 1.00 114.98 74 VAL B CA 1
ATOM 9775 C C . VAL B 1 99 ? 142.520 125.814 104.883 1.00 112.65 74 VAL B C 1
ATOM 9776 O O . VAL B 1 99 ? 143.084 126.903 105.041 1.00 118.50 74 VAL B O 1
ATOM 9789 N N . TYR B 1 100 ? 141.695 125.283 105.780 1.00 109.59 75 TYR B N 1
ATOM 9790 C CA . TYR B 1 100 ? 141.489 125.858 107.101 1.00 112.60 75 TYR B CA 1
ATOM 9791 C C . TYR B 1 100 ? 142.010 124.885 108.148 1.00 120.43 75 TYR B C 1
ATOM 9792 O O . TYR B 1 100 ? 141.612 123.715 108.165 1.00 124.05 75 TYR B O 1
ATOM 9810 N N . SER B 1 101 ? 142.898 125.372 109.012 1.00 126.24 76 SER B N 1
ATOM 9811 C CA . SER B 1 101 ? 143.501 124.563 110.065 1.00 129.69 76 SER B CA 1
ATOM 9812 C C . SER B 1 101 ? 143.450 125.358 111.362 1.00 131.88 76 SER B C 1
ATOM 9813 O O . SER B 1 101 ? 143.943 126.504 111.401 1.00 137.90 76 SER B O 1
ATOM 9821 N N . PRO B 1 102 ? 142.874 124.819 112.437 1.00 130.16 77 PRO B N 1
ATOM 9822 C CA . PRO B 1 102 ? 142.855 125.563 113.702 1.00 135.91 77 PRO B CA 1
ATOM 9823 C C . PRO B 1 102 ? 144.264 125.886 114.176 1.00 143.48 77 PRO B C 1
ATOM 9824 O O . PRO B 1 102 ? 145.199 125.106 113.987 1.00 140.99 77 PRO B O 1
ATOM 9835 N N . ARG B 1 103 ? 144.405 127.054 114.797 1.00 150.50 78 ARG B N 1
ATOM 9836 C CA . ARG B 1 103 ? 145.681 127.516 115.319 1.00 155.58 78 ARG B CA 1
ATOM 9837 C C . ARG B 1 103 ? 145.518 127.915 116.777 1.00 162.71 78 ARG B C 1
ATOM 9838 O O . ARG B 1 103 ? 144.450 128.367 117.199 1.00 159.53 78 ARG B O 1
ATOM 9859 N N . ASN B 1 104 ? 146.594 127.743 117.546 1.00 169.94 79 ASN B N 1
ATOM 9860 C CA . ASN B 1 104 ? 146.595 128.168 118.939 1.00 171.92 79 ASN B CA 1
ATOM 9861 C C . ASN B 1 104 ? 146.566 129.683 119.086 1.00 170.83 79 ASN B C 1
ATOM 9862 O O . ASN B 1 104 ? 146.335 130.176 120.195 1.00 170.22 79 ASN B O 1
ATOM 9873 N N . GLU B 1 105 ? 146.791 130.423 118.005 1.00 170.65 80 GLU B N 1
ATOM 9874 C CA . GLU B 1 105 ? 146.786 131.874 118.019 1.00 167.63 80 GLU B CA 1
ATOM 9875 C C . GLU B 1 105 ? 145.463 132.385 117.452 1.00 158.82 80 GLU B C 1
ATOM 9876 O O . GLU B 1 105 ? 144.529 131.617 117.199 1.00 154.05 80 GLU B O 1
ATOM 9888 N N . SER B 1 106 ? 145.377 133.696 117.249 1.00 154.08 81 SER B N 1
ATOM 9889 C CA . SER B 1 106 ? 144.196 134.340 116.693 1.00 151.24 81 SER B CA 1
ATOM 9890 C C . SER B 1 106 ? 144.514 134.844 115.292 1.00 150.79 81 SER B C 1
ATOM 9891 O O . SER B 1 106 ? 145.506 135.554 115.094 1.00 152.10 81 SER B O 1
ATOM 9899 N N . GLY B 1 107 ? 143.674 134.476 114.329 1.00 145.72 82 GLY B N 1
ATOM 9900 C CA . GLY B 1 107 ? 143.879 134.872 112.950 1.00 142.00 82 GLY B CA 1
ATOM 9901 C C . GLY B 1 107 ? 142.683 135.587 112.359 1.00 137.17 82 GLY B C 1
ATOM 9902 O O . GLY B 1 107 ? 141.972 136.311 113.062 1.00 135.77 82 GLY B O 1
ATOM 9906 N N . ARG B 1 108 ? 142.452 135.393 111.064 1.00 134.71 83 ARG B N 1
ATOM 9907 C CA . ARG B 1 108 ? 141.334 136.033 110.388 1.00 128.73 83 ARG B CA 1
ATOM 9908 C C . ARG B 1 108 ? 140.064 135.213 110.562 1.00 126.00 83 ARG B C 1
ATOM 9909 O O . ARG B 1 108 ? 140.085 133.981 110.486 1.00 125.23 83 ARG B O 1
ATOM 9930 N N . ALA B 1 109 ? 138.954 135.905 110.798 1.00 125.25 84 ALA B N 1
ATOM 9931 C CA . ALA B 1 109 ? 137.664 135.241 110.855 1.00 122.80 84 ALA B CA 1
ATOM 9932 C C . ALA B 1 109 ? 137.243 134.795 109.459 1.00 121.50 84 ALA B C 1
ATOM 9933 O O . ALA B 1 109 ? 137.689 135.335 108.443 1.00 123.31 84 ALA B O 1
ATOM 9940 N N . LEU B 1 110 ? 136.375 133.786 109.418 1.00 120.12 85 LEU B N 1
ATOM 9941 C CA . LEU B 1 110 ? 135.905 133.212 108.166 1.00 114.68 85 LEU B CA 1
ATOM 9942 C C . LEU B 1 110 ? 134.386 133.225 108.137 1.00 114.17 85 LEU B C 1
ATOM 9943 O O . LEU B 1 110 ? 133.737 133.051 109.169 1.00 115.88 85 LEU B O 1
ATOM 9959 N N . ILE B 1 111 ? 133.826 133.439 106.950 1.00 113.24 86 ILE B N 1
ATOM 9960 C CA . ILE B 1 111 ? 132.382 133.416 106.745 1.00 112.36 86 ILE B CA 1
ATOM 9961 C C . ILE B 1 111 ? 132.091 132.504 105.564 1.00 114.00 86 ILE B C 1
ATOM 9962 O O . ILE B 1 111 ? 132.491 132.804 104.433 1.00 119.31 86 ILE B O 1
ATOM 9978 N N . VAL B 1 112 ? 131.397 131.398 105.820 1.00 107.78 87 VAL B N 1
ATOM 9979 C CA . VAL B 1 112 ? 131.016 130.445 104.788 1.00 110.21 87 VAL B CA 1
ATOM 9980 C C . VAL B 1 112 ? 129.566 130.716 104.420 1.00 110.44 87 VAL B C 1
ATOM 9981 O O . VAL B 1 112 ? 128.682 130.700 105.287 1.00 112.34 87 VAL B O 1
ATOM 9994 N N . HIS B 1 113 ? 129.323 130.964 103.135 1.00 107.85 88 HIS B N 1
ATOM 9995 C CA . HIS B 1 113 ? 128.002 131.303 102.628 1.00 110.50 88 HIS B CA 1
ATOM 9996 C C . HIS B 1 113 ? 127.582 130.286 101.579 1.00 113.24 88 HIS B C 1
ATOM 9997 O O . HIS B 1 113 ? 128.312 130.048 100.611 1.00 116.73 88 HIS B O 1
ATOM 10011 N N . ALA B 1 114 ? 126.400 129.706 101.764 1.00 114.27 89 ALA B N 1
ATOM 10012 C CA . ALA B 1 114 ? 125.824 128.766 100.814 1.00 114.90 89 ALA B CA 1
ATOM 10013 C C . ALA B 1 114 ? 124.760 129.476 99.989 1.00 117.38 89 ALA B C 1
ATOM 10014 O O . ALA B 1 114 ? 123.824 130.062 100.544 1.00 121.44 89 ALA B O 1
ATOM 10021 N N . PHE B 1 115 ? 124.904 129.419 98.669 1.00 114.76 90 PHE B N 1
ATOM 10022 C CA . PHE B 1 115 ? 124.029 130.117 97.741 1.00 115.76 90 PHE B CA 1
ATOM 10023 C C . PHE B 1 115 ? 123.159 129.118 96.993 1.00 121.21 90 PHE B C 1
ATOM 10024 O O . PHE B 1 115 ? 123.619 128.032 96.625 1.00 126.71 90 PHE B O 1
ATOM 10041 N N . THR B 1 116 ? 121.901 129.491 96.773 1.00 120.63 91 THR B N 1
ATOM 10042 C CA . THR B 1 116 ? 120.958 128.660 96.041 1.00 122.15 91 THR B CA 1
ATOM 10043 C C . THR B 1 116 ? 120.073 129.548 95.180 1.00 122.84 91 THR B C 1
ATOM 10044 O O . THR B 1 116 ? 119.603 130.596 95.631 1.00 123.72 91 THR B O 1
ATOM 10055 N N . ASN B 1 117 ? 119.852 129.119 93.937 1.00 125.03 92 ASN B N 1
ATOM 10056 C CA . ASN B 1 117 ? 119.045 129.882 92.994 1.00 127.96 92 ASN B CA 1
ATOM 10057 C C . ASN B 1 117 ? 117.562 129.868 93.338 1.00 133.81 92 ASN B C 1
ATOM 10058 O O . ASN B 1 117 ? 116.796 130.622 92.728 1.00 136.81 92 ASN B O 1
ATOM 10068 N N . LYS B 1 118 ? 117.140 129.042 94.293 1.00 130.86 93 LYS B N 1
ATOM 10069 C CA . LYS B 1 118 ? 115.729 128.900 94.624 1.00 126.74 93 LYS B CA 1
ATOM 10070 C C . LYS B 1 118 ? 115.228 129.968 95.587 1.00 126.56 93 LYS B C 1
ATOM 10071 O O . LYS B 1 118 ? 114.032 129.983 95.897 1.00 128.56 93 LYS B O 1
ATOM 10090 N N . SER B 1 119 ? 116.099 130.853 96.066 1.00 124.03 94 SER B N 1
ATOM 10091 C CA . SER B 1 119 ? 115.722 131.915 96.991 1.00 120.93 94 SER B CA 1
ATOM 10092 C C . SER B 1 119 ? 115.979 133.259 96.328 1.00 122.98 94 SER B C 1
ATOM 10093 O O . SER B 1 119 ? 117.121 133.570 95.973 1.00 127.47 94 SER B O 1
ATOM 10101 N N . ALA B 1 120 ? 114.919 134.052 96.163 1.00 119.77 95 ALA B N 1
ATOM 10102 C CA . ALA B 1 120 ? 115.077 135.390 95.607 1.00 121.13 95 ALA B CA 1
ATOM 10103 C C . ALA B 1 120 ? 115.883 136.293 96.526 1.00 119.38 95 ALA B C 1
ATOM 10104 O O . ALA B 1 120 ? 116.474 137.271 96.056 1.00 122.19 95 ALA B O 1
ATOM 10111 N N . PHE B 1 121 ? 115.919 135.987 97.823 1.00 119.20 96 PHE B N 1
ATOM 10112 C CA . PHE B 1 121 ? 116.710 136.780 98.756 1.00 120.09 96 PHE B CA 1
ATOM 10113 C C . PHE B 1 121 ? 118.180 136.784 98.353 1.00 119.37 96 PHE B C 1
ATOM 10114 O O . PHE B 1 121 ? 118.792 137.847 98.196 1.00 122.22 96 PHE B O 1
ATOM 10131 N N . LEU B 1 122 ? 118.756 135.598 98.150 1.00 116.23 97 LEU B N 1
ATOM 10132 C CA . LEU B 1 122 ? 120.158 135.512 97.756 1.00 118.39 97 LEU B CA 1
ATOM 10133 C C . LEU B 1 122 ? 120.379 136.032 96.341 1.00 120.00 97 LEU B C 1
ATOM 10134 O O . LEU B 1 122 ? 121.426 136.627 96.056 1.00 127.50 97 LEU B O 1
ATOM 10150 N N . GLU B 1 123 ? 119.417 135.815 95.443 1.00 115.56 98 GLU B N 1
ATOM 10151 C CA . GLU B 1 123 ? 119.548 136.332 94.086 1.00 121.01 98 GLU B CA 1
ATOM 10152 C C . GLU B 1 123 ? 119.659 137.851 94.095 1.00 128.73 98 GLU B C 1
ATOM 10153 O O . GLU B 1 123 ? 120.513 138.429 93.413 1.00 128.86 98 GLU B O 1
ATOM 10165 N N . CYS B 1 124 ? 118.806 138.517 94.876 1.00 127.66 99 CYS B N 1
ATOM 10166 C CA . CYS B 1 124 ? 118.892 139.969 94.987 1.00 126.81 99 CYS B CA 1
ATOM 10167 C C . CYS B 1 124 ? 120.154 140.387 95.731 1.00 126.85 99 CYS B C 1
ATOM 10168 O O . CYS B 1 124 ? 120.757 141.417 95.409 1.00 128.87 99 CYS B O 1
ATOM 10176 N N . LEU B 1 125 ? 120.569 139.600 96.724 1.00 123.16 100 LEU B N 1
ATOM 10177 C CA . LEU B 1 125 ? 121.821 139.883 97.417 1.00 120.18 100 LEU B CA 1
ATOM 10178 C C . LEU B 1 125 ? 122.985 139.943 96.439 1.00 121.74 100 LEU B C 1
ATOM 10179 O O . LEU B 1 125 ? 123.833 140.839 96.522 1.00 126.26 100 LEU B O 1
ATOM 10195 N N . TRP B 1 126 ? 123.042 138.997 95.506 1.00 121.54 101 TRP B N 1
ATOM 10196 C CA . TRP B 1 126 ? 124.151 138.911 94.566 1.00 123.31 101 TRP B CA 1
ATOM 10197 C C . TRP B 1 126 ? 123.935 139.725 93.296 1.00 126.74 101 TRP B C 1
ATOM 10198 O O . TRP B 1 126 ? 124.873 139.860 92.504 1.00 130.17 101 TRP B O 1
ATOM 10219 N N . THR B 1 127 ? 122.734 140.268 93.081 1.00 123.37 102 THR B N 1
ATOM 10220 C CA . THR B 1 127 ? 122.464 141.095 91.914 1.00 127.05 102 THR B CA 1
ATOM 10221 C C . THR B 1 127 ? 122.245 142.564 92.243 1.00 129.35 102 THR B C 1
ATOM 10222 O O . THR B 1 127 ? 122.399 143.406 91.354 1.00 128.51 102 THR B O 1
ATOM 10233 N N . TRP B 1 128 ? 121.893 142.891 93.483 1.00 130.37 103 TRP B N 1
ATOM 10234 C CA . TRP B 1 128 ? 121.657 144.275 93.865 1.00 131.58 103 TRP B CA 1
ATOM 10235 C C . TRP B 1 128 ? 122.985 144.999 94.044 1.00 133.55 103 TRP B C 1
ATOM 10236 O O . TRP B 1 128 ? 123.853 144.548 94.798 1.00 134.95 103 TRP B O 1
ATOM 10257 N N . SER B 1 129 ? 123.139 146.128 93.349 1.00 131.76 104 SER B N 1
ATOM 10258 C CA . SER B 1 129 ? 124.393 146.870 93.411 1.00 134.30 104 SER B CA 1
ATOM 10259 C C . SER B 1 129 ? 124.668 147.395 94.813 1.00 132.45 104 SER B C 1
ATOM 10260 O O . SER B 1 129 ? 125.829 147.462 95.234 1.00 131.27 104 SER B O 1
ATOM 10268 N N . GLU B 1 130 ? 123.621 147.777 95.546 1.00 130.21 105 GLU B N 1
ATOM 10269 C CA . GLU B 1 130 ? 123.817 148.309 96.890 1.00 129.35 105 GLU B CA 1
ATOM 10270 C C . GLU B 1 130 ? 124.467 147.276 97.801 1.00 131.39 105 GLU B C 1
ATOM 10271 O O . GLU B 1 130 ? 125.361 147.607 98.589 1.00 136.77 105 GLU B O 1
ATOM 10283 N N . SER B 1 131 ? 124.031 146.019 97.710 1.00 127.83 106 SER B N 1
ATOM 10284 C CA . SER B 1 131 ? 124.608 144.977 98.552 1.00 128.84 106 SER B CA 1
ATOM 10285 C C . SER B 1 131 ? 126.082 144.765 98.235 1.00 130.81 106 SER B C 1
ATOM 10286 O O . SER B 1 131 ? 126.907 144.616 99.144 1.00 131.98 106 SER B O 1
ATOM 10294 N N . LEU B 1 132 ? 126.434 144.744 96.948 1.00 129.27 107 LEU B N 1
ATOM 10295 C CA . LEU B 1 132 ? 127.831 144.560 96.571 1.00 130.41 107 LEU B CA 1
ATOM 10296 C C . LEU B 1 132 ? 128.682 145.737 97.030 1.00 133.01 107 LEU B C 1
ATOM 10297 O O . LEU B 1 132 ? 129.811 145.549 97.500 1.00 135.85 107 LEU B O 1
ATOM 10313 N N . SER B 1 133 ? 128.161 146.958 96.898 1.00 132.04 108 SER B N 1
ATOM 10314 C CA . SER B 1 133 ? 128.893 148.123 97.382 1.00 132.84 108 SER B CA 1
ATOM 10315 C C . SER B 1 133 ? 129.098 148.051 98.889 1.00 135.36 108 SER B C 1
ATOM 10316 O O . SER B 1 133 ? 130.182 148.367 99.393 1.00 139.10 108 SER B O 1
ATOM 10324 N N . ASP B 1 134 ? 128.065 147.636 99.626 1.00 133.16 109 ASP B N 1
ATOM 10325 C CA . ASP B 1 134 ? 128.203 147.486 101.070 1.00 134.31 109 ASP B CA 1
ATOM 10326 C C . ASP B 1 134 ? 129.257 146.443 101.411 1.00 134.37 109 ASP B C 1
ATOM 10327 O O . ASP B 1 134 ? 130.067 146.641 102.324 1.00 138.86 109 ASP B O 1
ATOM 10336 N N . LEU B 1 135 ? 129.264 145.323 100.687 1.00 129.92 110 LEU B N 1
ATOM 10337 C CA . LEU B 1 135 ? 130.277 144.300 100.924 1.00 130.29 110 LEU B CA 1
ATOM 10338 C C . LEU B 1 135 ? 131.675 144.849 100.676 1.00 132.48 110 LEU B C 1
ATOM 10339 O O . LEU B 1 135 ? 132.596 144.609 101.465 1.00 133.44 110 LEU B O 1
ATOM 10355 N N . LEU B 1 136 ? 131.852 145.590 99.582 1.00 133.53 111 LEU B N 1
ATOM 10356 C CA . LEU B 1 136 ? 133.178 146.089 99.240 1.00 135.12 111 LEU B CA 1
ATOM 10357 C C . LEU B 1 136 ? 133.634 147.187 100.192 1.00 140.40 111 LEU B C 1
ATOM 10358 O O . LEU B 1 136 ? 134.840 147.363 100.398 1.00 142.58 111 LEU B O 1
ATOM 10374 N N . ASP B 1 137 ? 132.698 147.930 100.781 1.00 139.58 112 ASP B N 1
ATOM 10375 C CA . ASP B 1 137 ? 133.054 149.070 101.616 1.00 139.25 112 ASP B CA 1
ATOM 10376 C C . ASP B 1 137 ? 133.201 148.697 103.088 1.00 135.54 112 ASP B C 1
ATOM 10377 O O . ASP B 1 137 ? 134.245 148.957 103.695 1.00 135.48 112 ASP B O 1
ATOM 10386 N N . TYR B 1 138 ? 132.172 148.089 103.674 1.00 129.69 113 TYR B N 1
ATOM 10387 C CA . TYR B 1 138 ? 132.105 147.900 105.116 1.00 130.97 113 TYR B CA 1
ATOM 10388 C C . TYR B 1 138 ? 132.733 146.598 105.595 1.00 126.96 113 TYR B C 1
ATOM 10389 O O . TYR B 1 138 ? 132.811 146.383 106.809 1.00 129.73 113 TYR B O 1
ATOM 10407 N N . LEU B 1 139 ? 133.178 145.732 104.697 1.00 123.24 114 LEU B N 1
ATOM 10408 C CA . LEU B 1 139 ? 133.783 144.478 105.130 1.00 126.59 114 LEU B CA 1
ATOM 10409 C C . LEU B 1 139 ? 135.145 144.754 105.760 1.00 128.04 114 LEU B C 1
ATOM 10410 O O . LEU B 1 139 ? 135.959 145.474 105.169 1.00 128.88 114 LEU B O 1
ATOM 10426 N N . PRO B 1 140 ? 135.433 144.213 106.944 1.00 123.26 115 PRO B N 1
ATOM 10427 C CA . PRO B 1 140 ? 136.750 144.435 107.547 1.00 121.67 115 PRO B CA 1
ATOM 10428 C C . PRO B 1 140 ? 137.868 143.879 106.679 1.00 126.14 115 PRO B C 1
ATOM 10429 O O . PRO B 1 140 ? 137.658 143.035 105.805 1.00 129.22 115 PRO B O 1
ATOM 10440 N N . SER B 1 141 ? 139.078 144.371 106.935 1.00 129.88 116 SER B N 1
ATOM 10441 C CA . SER B 1 141 ? 140.263 143.920 106.219 1.00 134.40 116 SER B CA 1
ATOM 10442 C C . SER B 1 141 ? 140.876 142.663 106.821 1.00 134.24 116 SER B C 1
ATOM 10443 O O . SER B 1 141 ? 141.872 142.164 106.286 1.00 133.83 116 SER B O 1
ATOM 10451 N N . SER B 1 142 ? 140.313 142.144 107.908 1.00 130.96 117 SER B N 1
ATOM 10452 C CA . SER B 1 142 ? 140.808 140.948 108.577 1.00 131.58 117 SER B CA 1
ATOM 10453 C C . SER B 1 142 ? 139.744 139.859 108.588 1.00 131.62 117 SER B C 1
ATOM 10454 O O . SER B 1 142 ? 139.508 139.202 109.604 1.00 131.81 117 SER B O 1
ATOM 10462 N N . THR B 1 143 ? 139.084 139.660 107.450 1.00 130.38 118 THR B N 1
ATOM 10463 C CA . THR B 1 143 ? 138.023 138.673 107.326 1.00 127.69 118 THR B CA 1
ATOM 10464 C C . THR B 1 143 ? 138.092 138.028 105.952 1.00 126.03 118 THR B C 1
ATOM 10465 O O . THR B 1 143 ? 138.404 138.694 104.961 1.00 127.09 118 THR B O 1
ATOM 10476 N N . GLU B 1 144 ? 137.798 136.732 105.900 1.00 122.58 119 GLU B N 1
ATOM 10477 C CA . GLU B 1 144 ? 137.782 135.974 104.660 1.00 122.85 119 GLU B CA 1
ATOM 10478 C C . GLU B 1 144 ? 136.398 135.380 104.450 1.00 123.43 119 GLU B C 1
ATOM 10479 O O . GLU B 1 144 ? 135.695 135.046 105.409 1.00 123.15 119 GLU B O 1
ATOM 10491 N N . VAL B 1 145 ? 136.007 135.258 103.185 1.00 122.73 120 VAL B N 1
ATOM 10492 C CA . VAL B 1 145 ? 134.691 134.755 102.815 1.00 119.02 120 VAL B CA 1
ATOM 10493 C C . VAL B 1 145 ? 134.867 133.606 101.836 1.00 119.56 120 VAL B C 1
ATOM 10494 O O . VAL B 1 145 ? 135.630 133.717 100.869 1.00 120.69 120 VAL B O 1
ATOM 10507 N N . LEU B 1 146 ? 134.174 132.503 102.100 1.00 115.20 121 LEU B N 1
ATOM 10508 C CA . LEU B 1 146 ? 134.114 131.356 101.209 1.00 114.22 121 LEU B CA 1
ATOM 10509 C C . LEU B 1 146 ? 132.672 131.162 100.768 1.00 116.29 121 LEU B C 1
ATOM 10510 O O . LEU B 1 146 ? 131.746 131.302 101.573 1.00 117.69 121 LEU B O 1
ATOM 10526 N N . MET B 1 147 ? 132.485 130.858 99.487 1.00 115.20 122 MET B N 1
ATOM 10527 C CA . MET B 1 147 ? 131.161 130.700 98.904 1.00 114.28 122 MET B CA 1
ATOM 10528 C C . MET B 1 147 ? 131.024 129.305 98.317 1.00 117.09 122 MET B C 1
ATOM 10529 O O . MET B 1 147 ? 131.863 128.875 97.519 1.00 118.15 122 MET B O 1
ATOM 10543 N N . LEU B 1 148 ? 129.965 128.607 98.715 1.00 115.93 123 LEU B N 1
ATOM 10544 C CA . LEU B 1 148 ? 129.598 127.321 98.151 1.00 118.01 123 LEU B CA 1
ATOM 10545 C C . LEU B 1 148 ? 128.221 127.439 97.516 1.00 119.06 123 LEU B C 1
ATOM 10546 O O . LEU B 1 148 ? 127.442 128.337 97.842 1.00 120.81 123 LEU B O 1
ATOM 10562 N N . SER B 1 149 ? 127.928 126.525 96.595 1.00 122.60 124 SER B N 1
ATOM 10563 C CA . SER B 1 149 ? 126.648 126.494 95.900 1.00 124.97 124 SER B CA 1
ATOM 10564 C C . SER B 1 149 ? 126.005 125.133 96.114 1.00 124.49 124 SER B C 1
ATOM 10565 O O . SER B 1 149 ? 126.578 124.106 95.735 1.00 128.28 124 SER B O 1
ATOM 10573 N N . MET B 1 150 ? 124.818 125.129 96.718 1.00 120.74 125 MET B N 1
ATOM 10574 C CA . MET B 1 150 ? 124.075 123.896 96.934 1.00 124.52 125 MET B CA 1
ATOM 10575 C C . MET B 1 150 ? 123.279 123.468 95.710 1.00 130.85 125 MET B C 1
ATOM 10576 O O . MET B 1 150 ? 122.716 122.368 95.711 1.00 132.91 125 MET B O 1
ATOM 10590 N N . ASP B 1 151 ? 123.217 124.302 94.676 1.00 132.03 126 ASP B N 1
ATOM 10591 C CA . ASP B 1 151 ? 122.491 123.966 93.465 1.00 133.00 126 ASP B CA 1
ATOM 10592 C C . ASP B 1 151 ? 123.326 123.043 92.580 1.00 131.04 126 ASP B C 1
ATOM 10593 O O . ASP B 1 151 ? 124.536 122.883 92.762 1.00 129.62 126 ASP B O 1
ATOM 10602 N N . GLU B 1 152 ? 122.657 122.427 91.605 1.00 131.50 127 GLU B N 1
ATOM 10603 C CA . GLU B 1 152 ? 123.337 121.545 90.665 1.00 135.42 127 GLU B CA 1
ATOM 10604 C C . GLU B 1 152 ? 124.193 122.305 89.661 1.00 135.23 127 GLU B C 1
ATOM 10605 O O . GLU B 1 152 ? 124.960 121.673 88.927 1.00 134.33 127 GLU B O 1
ATOM 10617 N N . THR B 1 153 ? 124.080 123.630 89.609 1.00 134.17 128 THR B N 1
ATOM 10618 C CA . THR B 1 153 ? 124.875 124.468 88.713 1.00 136.59 128 THR B CA 1
ATOM 10619 C C . THR B 1 153 ? 125.983 125.193 89.465 1.00 137.09 128 THR B C 1
ATOM 10620 O O . THR B 1 153 ? 126.277 126.360 89.191 1.00 139.27 128 THR B O 1
ATOM 10631 N N . ALA B 1 154 ? 126.612 124.514 90.426 1.00 131.62 129 ALA B N 1
ATOM 10632 C CA . ALA B 1 154 ? 127.635 125.157 91.243 1.00 128.20 129 ALA B CA 1
ATOM 10633 C C . ALA B 1 154 ? 128.784 125.676 90.388 1.00 127.95 129 ALA B C 1
ATOM 10634 O O . ALA B 1 154 ? 129.306 126.770 90.635 1.00 133.91 129 ALA B O 1
ATOM 10641 N N . GLU B 1 155 ? 129.193 124.905 89.379 1.00 125.09 130 GLU B N 1
ATOM 10642 C CA . GLU B 1 155 ? 130.311 125.318 88.539 1.00 128.85 130 GLU B CA 1
ATOM 10643 C C . GLU B 1 155 ? 130.049 126.681 87.911 1.00 131.98 130 GLU B C 1
ATOM 10644 O O . GLU B 1 155 ? 130.907 127.570 87.945 1.00 132.28 130 GLU B O 1
ATOM 10656 N N . GLN B 1 156 ? 128.861 126.864 87.334 1.00 133.91 131 GLN B N 1
ATOM 10657 C CA . GLN B 1 156 ? 128.515 128.147 86.734 1.00 133.59 131 GLN B CA 1
ATOM 10658 C C . GLN B 1 156 ? 128.133 129.183 87.783 1.00 130.81 131 GLN B C 1
ATOM 10659 O O . GLN B 1 156 ? 128.374 130.378 87.582 1.00 132.72 131 GLN B O 1
ATOM 10673 N N . ASP B 1 157 ? 127.536 128.750 88.896 1.00 128.66 132 ASP B N 1
ATOM 10674 C CA . ASP B 1 157 ? 127.126 129.696 89.928 1.00 129.69 132 ASP B CA 1
ATOM 10675 C C . ASP B 1 157 ? 128.328 130.411 90.531 1.00 129.55 132 ASP B C 1
ATOM 10676 O O . ASP B 1 157 ? 128.289 131.627 90.755 1.00 133.37 132 ASP B O 1
ATOM 10685 N N . ALA B 1 158 ? 129.403 129.672 90.810 1.00 125.92 133 ALA B N 1
ATOM 10686 C CA . ALA B 1 158 ? 130.595 130.294 91.376 1.00 121.85 133 ALA B CA 1
ATOM 10687 C C . ALA B 1 158 ? 131.189 131.315 90.416 1.00 124.37 133 ALA B C 1
ATOM 10688 O O . ALA B 1 158 ? 131.588 132.411 90.828 1.00 131.61 133 ALA B O 1
ATOM 10695 N N . LEU B 1 159 ? 131.258 130.971 89.128 1.00 122.99 134 LEU B N 1
ATOM 10696 C CA . LEU B 1 159 ? 131.767 131.915 88.141 1.00 128.58 134 LEU B CA 1
ATOM 10697 C C . LEU B 1 159 ? 130.881 133.150 88.060 1.00 130.41 134 LEU B C 1
ATOM 10698 O O . LEU B 1 159 ? 131.380 134.273 87.927 1.00 133.98 134 LEU B O 1
ATOM 10714 N N . TRP B 1 160 ? 129.563 132.963 88.137 1.00 127.67 135 TRP B N 1
ATOM 10715 C CA . TRP B 1 160 ? 128.652 134.102 88.102 1.00 127.79 135 TRP B CA 1
ATOM 10716 C C . TRP B 1 160 ? 128.871 135.018 89.299 1.00 128.97 135 TRP B C 1
ATOM 10717 O O . TRP B 1 160 ? 128.913 136.246 89.153 1.00 134.65 135 TRP B O 1
ATOM 10738 N N . MET B 1 161 ? 129.013 134.438 90.493 1.00 122.96 136 MET B N 1
ATOM 10739 C CA . MET B 1 161 ? 129.260 135.252 91.679 1.00 123.65 136 MET B CA 1
ATOM 10740 C C . MET B 1 161 ? 130.583 135.998 91.569 1.00 125.55 136 MET B C 1
ATOM 10741 O O . MET B 1 161 ? 130.669 137.183 91.914 1.00 131.62 136 MET B O 1
ATOM 10755 N N . ARG B 1 162 ? 131.629 135.319 91.092 1.00 124.74 137 ARG B N 1
ATOM 10756 C CA . ARG B 1 162 ? 132.921 135.979 90.938 1.00 127.48 137 ARG B CA 1
ATOM 10757 C C . ARG B 1 162 ? 132.835 137.118 89.933 1.00 130.85 137 ARG B C 1
ATOM 10758 O O . ARG B 1 162 ? 133.409 138.192 90.149 1.00 135.58 137 ARG B O 1
ATOM 10779 N N . GLU B 1 163 ? 132.123 136.903 88.825 1.00 131.29 138 GLU B N 1
ATOM 10780 C CA . GLU B 1 163 ? 131.968 137.957 87.830 1.00 132.04 138 GLU B CA 1
ATOM 10781 C C . GLU B 1 163 ? 131.219 139.147 88.409 1.00 133.44 138 GLU B C 1
ATOM 10782 O O . GLU B 1 163 ? 131.597 140.301 88.178 1.00 136.52 138 GLU B O 1
ATOM 10794 N N . GLN B 1 164 ? 130.151 138.887 89.166 1.00 134.05 139 GLN B N 1
ATOM 10795 C CA . GLN B 1 164 ? 129.401 139.976 89.781 1.00 137.12 139 GLN B CA 1
ATOM 10796 C C . GLN B 1 164 ? 130.281 140.768 90.738 1.00 134.85 139 GLN B C 1
ATOM 10797 O O . GLN B 1 164 ? 130.278 142.005 90.729 1.00 135.71 139 GLN B O 1
ATOM 10811 N N . VAL B 1 165 ? 131.052 140.065 91.571 1.00 132.51 140 VAL B N 1
ATOM 10812 C CA . VAL B 1 165 ? 131.914 140.745 92.533 1.00 130.52 140 VAL B CA 1
ATOM 10813 C C . VAL B 1 165 ? 132.964 141.579 91.811 1.00 133.32 140 VAL B C 1
ATOM 10814 O O . VAL B 1 165 ? 133.222 142.732 92.178 1.00 138.84 140 VAL B O 1
ATOM 10827 N N . TYR B 1 166 ? 133.591 141.012 90.779 1.00 133.59 141 TYR B N 1
ATOM 10828 C CA . TYR B 1 166 ? 134.625 141.743 90.054 1.00 133.79 141 TYR B CA 1
ATOM 10829 C C . TYR B 1 166 ? 134.046 142.968 89.360 1.00 139.36 141 TYR B C 1
ATOM 10830 O O . TYR B 1 166 ? 134.667 144.038 89.352 1.00 145.74 141 TYR B O 1
ATOM 10848 N N . ARG B 1 167 ? 132.857 142.833 88.770 1.00 139.52 142 ARG B N 1
ATOM 10849 C CA . ARG B 1 167 ? 132.225 143.972 88.116 1.00 141.85 142 ARG B CA 1
ATOM 10850 C C . ARG B 1 167 ? 131.883 145.059 89.126 1.00 143.20 142 ARG B C 1
ATOM 10851 O O . ARG B 1 167 ? 132.053 146.252 88.847 1.00 143.65 142 ARG B O 1
ATOM 10872 N N . ALA B 1 168 ? 131.399 144.668 90.306 1.00 141.72 143 ALA B N 1
ATOM 10873 C CA . ALA B 1 168 ? 131.113 145.653 91.344 1.00 140.02 143 ALA B CA 1
ATOM 10874 C C . ALA B 1 168 ? 132.385 146.356 91.799 1.00 141.75 143 ALA B C 1
ATOM 10875 O O . ALA B 1 168 ? 132.384 147.571 92.031 1.00 144.36 143 ALA B O 1
ATOM 10882 N N . ALA B 1 169 ? 133.481 145.609 91.931 1.00 142.94 144 ALA B N 1
ATOM 10883 C CA . ALA B 1 169 ? 134.743 146.174 92.389 1.00 144.52 144 ALA B CA 1
ATOM 10884 C C . ALA B 1 169 ? 135.474 146.957 91.308 1.00 147.71 144 ALA B C 1
ATOM 10885 O O . ALA B 1 169 ? 136.500 147.578 91.607 1.00 150.86 144 ALA B O 1
ATOM 10892 N N . ALA B 1 170 ? 134.985 146.941 90.071 1.00 148.03 145 ALA B N 1
ATOM 10893 C CA . ALA B 1 170 ? 135.632 147.694 89.007 1.00 149.43 145 ALA B CA 1
ATOM 10894 C C . ALA B 1 170 ? 135.703 149.171 89.373 1.00 155.12 145 ALA B C 1
ATOM 10895 O O . ALA B 1 170 ? 134.758 149.738 89.928 1.00 156.50 145 ALA B O 1
ATOM 10902 N N . HIS B 1 171 ? 136.836 149.796 89.054 1.00 155.51 146 HIS B N 1
ATOM 10903 C CA . HIS B 1 171 ? 137.080 151.193 89.412 1.00 158.10 146 HIS B CA 1
ATOM 10904 C C . HIS B 1 171 ? 136.964 151.391 90.921 1.00 158.99 146 HIS B C 1
ATOM 10905 O O . HIS B 1 171 ? 136.437 152.398 91.398 1.00 158.79 146 HIS B O 1
ATOM 10919 N N . ARG B 1 172 ? 137.461 150.418 91.679 1.00 156.39 147 ARG B N 1
ATOM 10920 C CA . ARG B 1 172 ? 137.382 150.442 93.132 1.00 153.00 147 ARG B CA 1
ATOM 10921 C C . ARG B 1 172 ? 138.524 149.598 93.687 1.00 150.69 147 ARG B C 1
ATOM 10922 O O . ARG B 1 172 ? 139.420 149.174 92.952 1.00 148.02 147 ARG B O 1
ATOM 10943 N N . GLY B 1 173 ? 138.490 149.355 94.995 1.00 148.45 148 GLY B N 1
ATOM 10944 C CA . GLY B 1 173 ? 139.516 148.540 95.613 1.00 149.16 148 GLY B CA 1
ATOM 10945 C C . GLY B 1 173 ? 139.457 147.100 95.140 1.00 151.14 148 GLY B C 1
ATOM 10946 O O . GLY B 1 173 ? 138.397 146.566 94.812 1.00 153.36 148 GLY B O 1
ATOM 10950 N N . LYS B 1 174 ? 140.629 146.462 95.107 1.00 149.41 149 LYS B N 1
ATOM 10951 C CA . LYS B 1 174 ? 140.753 145.090 94.639 1.00 147.18 149 LYS B CA 1
ATOM 10952 C C . LYS B 1 174 ? 141.413 144.159 95.645 1.00 144.78 149 LYS B C 1
ATOM 10953 O O . LYS B 1 174 ? 141.456 142.948 95.400 1.00 144.31 149 LYS B O 1
ATOM 10972 N N . GLU B 1 175 ? 141.925 144.678 96.763 1.00 144.03 150 GLU B N 1
ATOM 10973 C CA . GLU B 1 175 ? 142.555 143.814 97.756 1.00 144.68 150 GLU B CA 1
ATOM 10974 C C . GLU B 1 175 ? 141.547 142.847 98.360 1.00 143.32 150 GLU B C 1
ATOM 10975 O O . GLU B 1 175 ? 141.876 141.688 98.641 1.00 145.22 150 GLU B O 1
ATOM 10987 N N . ILE B 1 176 ? 140.310 143.304 98.566 1.00 138.25 151 ILE B N 1
ATOM 10988 C CA . ILE B 1 176 ? 139.286 142.455 99.167 1.00 138.16 151 ILE B CA 1
ATOM 10989 C C . ILE B 1 176 ? 139.097 141.180 98.359 1.00 140.07 151 ILE B C 1
ATOM 10990 O O . ILE B 1 176 ? 138.750 140.130 98.914 1.00 139.74 151 ILE B O 1
ATOM 11006 N N . LEU B 1 177 ? 139.320 141.243 97.044 1.00 139.86 152 LEU B N 1
ATOM 11007 C CA . LEU B 1 177 ? 139.152 140.057 96.212 1.00 136.80 152 LEU B CA 1
ATOM 11008 C C . LEU B 1 177 ? 140.047 138.917 96.673 1.00 137.48 152 LEU B C 1
ATOM 11009 O O . LEU B 1 177 ? 139.681 137.745 96.532 1.00 139.08 152 LEU B O 1
ATOM 11025 N N . SER B 1 178 ? 141.220 139.235 97.226 1.00 136.09 153 SER B N 1
ATOM 11026 C CA . SER B 1 178 ? 142.124 138.191 97.693 1.00 134.71 153 SER B CA 1
ATOM 11027 C C . SER B 1 178 ? 141.542 137.406 98.859 1.00 134.42 153 SER B C 1
ATOM 11028 O O . SER B 1 178 ? 141.971 136.273 99.104 1.00 132.49 153 SER B O 1
ATOM 11036 N N . ARG B 1 179 ? 140.579 137.976 99.580 1.00 131.64 154 ARG B N 1
ATOM 11037 C CA . ARG B 1 179 ? 139.964 137.320 100.725 1.00 129.43 154 ARG B CA 1
ATOM 11038 C C . ARG B 1 179 ? 138.652 136.630 100.380 1.00 130.24 154 ARG B C 1
ATOM 11039 O O . ARG B 1 179 ? 137.992 136.102 101.280 1.00 127.56 154 ARG B O 1
ATOM 11060 N N . LEU B 1 180 ? 138.259 136.623 99.110 1.00 131.87 155 LEU B N 1
ATOM 11061 C CA . LEU B 1 180 ? 137.036 135.973 98.660 1.00 128.13 155 LEU B CA 1
ATOM 11062 C C . LEU B 1 180 ? 137.395 134.731 97.858 1.00 128.37 155 LEU B C 1
ATOM 11063 O O . LEU B 1 180 ? 138.230 134.793 96.950 1.00 127.05 155 LEU B O 1
ATOM 11079 N N . HIS B 1 181 ? 136.763 133.609 98.195 1.00 123.96 156 HIS B N 1
ATOM 11080 C CA . HIS B 1 181 ? 137.003 132.342 97.521 1.00 122.53 156 HIS B CA 1
ATOM 11081 C C . HIS B 1 181 ? 135.675 131.733 97.101 1.00 123.95 156 HIS B C 1
ATOM 11082 O O . HIS B 1 181 ? 134.695 131.780 97.850 1.00 125.65 156 HIS B O 1
ATOM 11096 N N . PHE B 1 182 ? 135.650 131.167 95.896 1.00 123.86 157 PHE B N 1
ATOM 11097 C CA . PHE B 1 182 ? 134.450 130.577 95.317 1.00 121.73 157 PHE B CA 1
ATOM 11098 C C . PHE B 1 182 ? 134.724 129.114 95.007 1.00 122.99 157 PHE B C 1
ATOM 11099 O O . PHE B 1 182 ? 135.658 128.800 94.261 1.00 121.72 157 PHE B O 1
ATOM 11116 N N . SER B 1 183 ? 133.904 128.225 95.567 1.00 119.57 158 SER B N 1
ATOM 11117 C CA . SER B 1 183 ? 134.102 126.794 95.408 1.00 118.19 158 SER B CA 1
ATOM 11118 C C . SER B 1 183 ? 133.092 126.245 94.412 1.00 120.11 158 SER B C 1
ATOM 11119 O O . SER B 1 183 ? 131.889 126.229 94.715 1.00 123.52 158 SER B O 1
ATOM 11127 N N . PRO B 1 184 ? 133.511 125.788 93.228 1.00 117.21 159 PRO B N 1
ATOM 11128 C CA . PRO B 1 184 ? 132.559 125.151 92.307 1.00 123.52 159 PRO B CA 1
ATOM 11129 C C . PRO B 1 184 ? 132.157 123.746 92.717 1.00 124.50 159 PRO B C 1
ATOM 11130 O O . PRO B 1 184 ? 131.294 123.151 92.061 1.00 126.98 159 PRO B O 1
ATOM 11141 N N . THR B 1 185 ? 132.750 123.200 93.774 1.00 121.55 160 THR B N 1
ATOM 11142 C CA . THR B 1 185 ? 132.441 121.841 94.192 1.00 120.15 160 THR B CA 1
ATOM 11143 C C . THR B 1 185 ? 131.004 121.745 94.688 1.00 119.32 160 THR B C 1
ATOM 11144 O O . THR B 1 185 ? 130.506 122.635 95.382 1.00 119.78 160 THR B O 1
ATOM 11155 N N . HIS B 1 186 ? 130.339 120.652 94.326 1.00 118.07 161 HIS B N 1
ATOM 11156 C CA . HIS B 1 186 ? 128.981 120.414 94.786 1.00 115.36 161 HIS B CA 1
ATOM 11157 C C . HIS B 1 186 ? 128.962 120.195 96.295 1.00 110.66 161 HIS B C 1
ATOM 11158 O O . HIS B 1 186 ? 129.904 119.656 96.880 1.00 113.56 161 HIS B O 1
ATOM 11172 N N . VAL B 1 187 ? 127.868 120.624 96.925 1.00 105.97 162 VAL B N 1
ATOM 11173 C CA . VAL B 1 187 ? 127.759 120.508 98.377 1.00 109.72 162 VAL B CA 1
ATOM 11174 C C . VAL B 1 187 ? 127.748 119.044 98.795 1.00 112.41 162 VAL B C 1
ATOM 11175 O O . VAL B 1 187 ? 128.289 118.679 99.846 1.00 115.19 162 VAL B O 1
ATOM 11188 N N . TYR B 1 188 ? 127.137 118.184 97.985 1.00 113.79 163 TYR B N 1
ATOM 11189 C CA . TYR B 1 188 ? 127.058 116.760 98.285 1.00 112.55 163 TYR B CA 1
ATOM 11190 C C . TYR B 1 188 ? 128.333 116.007 97.926 1.00 114.55 163 TYR B C 1
ATOM 11191 O O . TYR B 1 188 ? 128.325 114.772 97.930 1.00 121.20 163 TYR B O 1
ATOM 11209 N N . ASN B 1 189 ? 129.421 116.717 97.619 1.00 111.46 164 ASN B N 1
ATOM 11210 C CA . ASN B 1 189 ? 130.689 116.089 97.274 1.00 110.91 164 ASN B CA 1
ATOM 11211 C C . ASN B 1 189 ? 131.860 116.687 98.044 1.00 113.14 164 ASN B C 1
ATOM 11212 O O . ASN B 1 189 ? 133.015 116.374 97.731 1.00 116.47 164 ASN B O 1
ATOM 11223 N N . LEU B 1 190 ? 131.597 117.537 99.037 1.00 110.43 165 LEU B N 1
ATOM 11224 C CA . LEU B 1 190 ? 132.684 118.161 99.782 1.00 108.42 165 LEU B CA 1
ATOM 11225 C C . LEU B 1 190 ? 133.490 117.127 100.556 1.00 111.18 165 LEU B C 1
ATOM 11226 O O . LEU B 1 190 ? 134.723 117.209 100.615 1.00 113.80 165 LEU B O 1
ATOM 11242 N N . GLY B 1 191 ? 132.817 116.149 101.155 1.00 110.80 166 GLY B N 1
ATOM 11243 C CA . GLY B 1 191 ? 133.501 115.200 102.007 1.00 111.36 166 GLY B CA 1
ATOM 11244 C C . GLY B 1 191 ? 133.935 115.770 103.334 1.00 107.82 166 GLY B C 1
ATOM 11245 O O . GLY B 1 191 ? 134.855 115.236 103.958 1.00 108.25 166 GLY B O 1
ATOM 11249 N N . ASN B 1 192 ? 133.294 116.848 103.785 1.00 106.70 167 ASN B N 1
ATOM 11250 C CA . ASN B 1 192 ? 133.670 117.510 105.026 1.00 106.81 167 ASN B CA 1
ATOM 11251 C C . ASN B 1 192 ? 132.471 117.629 105.957 1.00 108.05 167 ASN B C 1
ATOM 11252 O O . ASN B 1 192 ? 131.418 117.034 105.709 1.00 112.58 167 ASN B O 1
ATOM 11263 N N . TRP B 1 193 ? 132.629 118.397 107.032 1.00 107.66 168 TRP B N 1
ATOM 11264 C CA . TRP B 1 193 ? 131.573 118.606 108.012 1.00 107.68 168 TRP B CA 1
ATOM 11265 C C . TRP B 1 193 ? 130.650 119.765 107.660 1.00 110.01 168 TRP B C 1
ATOM 11266 O O . TRP B 1 193 ? 129.653 119.974 108.359 1.00 114.71 168 TRP B O 1
ATOM 11287 N N . ILE B 1 194 ? 130.955 120.519 106.603 1.00 108.09 169 ILE B N 1
ATOM 11288 C CA . ILE B 1 194 ? 130.158 121.704 106.285 1.00 107.90 169 ILE B CA 1
ATOM 11289 C C . ILE B 1 194 ? 128.704 121.350 106.001 1.00 110.09 169 ILE B C 1
ATOM 11290 O O . ILE B 1 194 ? 127.811 122.019 106.547 1.00 113.25 169 ILE B O 1
ATOM 11306 N N . PRO B 1 195 ? 128.391 120.349 105.175 1.00 105.37 170 PRO B N 1
ATOM 11307 C CA . PRO B 1 195 ? 126.975 120.040 104.919 1.00 106.12 170 PRO B CA 1
ATOM 11308 C C . PRO B 1 195 ? 126.192 119.724 106.178 1.00 108.16 170 PRO B C 1
ATOM 11309 O O . PRO B 1 195 ? 125.010 120.079 106.267 1.00 115.50 170 PRO B O 1
ATOM 11320 N N . ARG B 1 196 ? 126.812 119.063 107.156 1.00 105.35 171 ARG B N 1
ATOM 11321 C CA . ARG B 1 196 ? 126.114 118.771 108.402 1.00 111.86 171 ARG B CA 1
ATOM 11322 C C . ARG B 1 196 ? 125.704 120.057 109.105 1.00 115.11 171 ARG B C 1
ATOM 11323 O O . ARG B 1 196 ? 124.577 120.180 109.598 1.00 118.14 171 ARG B O 1
ATOM 11344 N N . VAL B 1 197 ? 126.611 121.034 109.157 1.00 114.97 172 VAL B N 1
ATOM 11345 C CA . VAL B 1 197 ? 126.286 122.315 109.776 1.00 113.97 172 VAL B CA 1
ATOM 11346 C C . VAL B 1 197 ? 125.196 123.023 108.985 1.00 114.22 172 VAL B C 1
ATOM 11347 O O . VAL B 1 197 ? 124.258 123.588 109.560 1.00 118.18 172 VAL B O 1
ATOM 11360 N N . LEU B 1 198 ? 125.301 123.006 107.655 1.00 107.94 173 LEU B N 1
ATOM 11361 C CA . LEU B 1 198 ? 124.303 123.682 106.833 1.00 107.56 173 LEU B CA 1
ATOM 11362 C C . LEU B 1 198 ? 122.918 123.090 107.052 1.00 117.36 173 LEU B C 1
ATOM 11363 O O . LEU B 1 198 ? 121.922 123.820 107.102 1.00 124.82 173 LEU B O 1
ATOM 11379 N N . TYR B 1 199 ? 122.834 121.766 107.182 1.00 114.44 174 TYR B N 1
ATOM 11380 C CA . TYR B 1 199 ? 121.540 121.117 107.353 1.00 113.00 174 TYR B CA 1
ATOM 11381 C C . TYR B 1 199 ? 121.005 121.283 108.771 1.00 116.15 174 TYR B C 1
ATOM 11382 O O . TYR B 1 199 ? 119.798 121.466 108.961 1.00 123.26 174 TYR B O 1
ATOM 11400 N N . SER B 1 200 ? 121.880 121.224 109.774 1.00 113.02 175 SER B N 1
ATOM 11401 C CA . SER B 1 200 ? 121.446 121.226 111.165 1.00 118.18 175 SER B CA 1
ATOM 11402 C C . SER B 1 200 ? 121.252 122.622 111.741 1.00 122.54 175 SER B C 1
ATOM 11403 O O . SER B 1 200 ? 120.656 122.751 112.816 1.00 128.08 175 SER B O 1
ATOM 11411 N N . TRP B 1 201 ? 121.731 123.665 111.062 1.00 121.49 176 TRP B N 1
ATOM 11412 C CA . TRP B 1 201 ? 121.616 125.035 111.549 1.00 121.62 176 TRP B CA 1
ATOM 11413 C C . TRP B 1 201 ? 120.458 125.788 110.905 1.00 125.98 176 TRP B C 1
ATOM 11414 O O . TRP B 1 201 ? 120.587 126.982 110.605 1.00 130.27 176 TRP B O 1
ATOM 11435 N N . GLY B 1 202 ? 119.330 125.118 110.682 1.00 129.37 177 GLY B N 1
ATOM 11436 C CA . GLY B 1 202 ? 118.185 125.730 110.039 1.00 133.28 177 GLY B CA 1
ATOM 11437 C C . GLY B 1 202 ? 117.783 127.062 110.638 1.00 135.13 177 GLY B C 1
ATOM 11438 O O . GLY B 1 202 ? 117.718 127.214 111.861 1.00 133.23 177 GLY B O 1
ATOM 11442 N N . CYS B 1 203 ? 117.509 128.034 109.772 1.00 137.57 178 CYS B N 1
ATOM 11443 C CA . CYS B 1 203 ? 117.168 129.394 110.206 1.00 142.95 178 CYS B CA 1
ATOM 11444 C C . CYS B 1 203 ? 115.699 129.525 110.597 1.00 146.12 178 CYS B C 1
ATOM 11445 O O . CYS B 1 203 ? 115.377 129.755 111.766 1.00 139.74 178 CYS B O 1
ATOM 11452 N N . GLY B 1 204 ? 114.802 129.373 109.626 1.00 151.04 179 GLY B N 1
ATOM 11453 C CA . GLY B 1 204 ? 113.389 129.597 109.860 1.00 152.83 179 GLY B CA 1
ATOM 11454 C C . GLY B 1 204 ? 113.103 130.908 110.567 1.00 152.29 179 GLY B C 1
ATOM 11455 O O . GLY B 1 204 ? 112.660 130.909 111.719 1.00 147.77 179 GLY B O 1
ATOM 11459 N N . GLY B 1 205 ? 113.350 132.024 109.901 1.00 150.54 180 GLY B N 1
ATOM 11460 C CA . GLY B 1 205 ? 113.144 133.329 110.499 1.00 147.13 180 GLY B CA 1
ATOM 11461 C C . GLY B 1 205 ? 113.056 134.434 109.467 1.00 145.38 180 GLY B C 1
ATOM 11462 O O . GLY B 1 205 ? 112.577 134.227 108.350 1.00 145.27 180 GLY B O 1
ATOM 11466 N N . HIS B 1 206 ? 113.523 135.620 109.852 1.00 143.85 181 HIS B N 1
ATOM 11467 C CA . HIS B 1 206 ? 113.429 136.796 108.995 1.00 143.12 181 HIS B CA 1
ATOM 11468 C C . HIS B 1 206 ? 114.205 136.596 107.702 1.00 142.66 181 HIS B C 1
ATOM 11469 O O . HIS B 1 206 ? 115.410 136.327 107.724 1.00 139.46 181 HIS B O 1
ATOM 11483 N N . ASN B 1 207 ? 113.507 136.737 106.575 1.00 142.88 182 ASN B N 1
ATOM 11484 C CA . ASN B 1 207 ? 114.128 136.689 105.249 1.00 141.23 182 ASN B CA 1
ATOM 11485 C C . ASN B 1 207 ? 115.032 135.470 105.096 1.00 141.56 182 ASN B C 1
ATOM 11486 O O . ASN B 1 207 ? 115.978 135.471 104.304 1.00 139.47 182 ASN B O 1
ATOM 11497 N N . CYS B 1 208 ? 114.740 134.416 105.852 1.00 143.86 183 CYS B N 1
ATOM 11498 C CA . CYS B 1 208 ? 115.509 133.177 105.809 1.00 143.24 183 CYS B CA 1
ATOM 11499 C C . CYS B 1 208 ? 114.524 132.018 105.869 1.00 142.99 183 CYS B C 1
ATOM 11500 O O . CYS B 1 208 ? 113.769 131.885 106.837 1.00 142.89 183 CYS B O 1
ATOM 11507 N N . GLY B 1 209 ? 114.531 131.191 104.827 1.00 137.50 184 GLY B N 1
ATOM 11508 C CA . GLY B 1 209 ? 113.476 130.226 104.590 1.00 125.22 184 GLY B CA 1
ATOM 11509 C C . GLY B 1 209 ? 112.776 130.544 103.285 1.00 122.37 184 GLY B C 1
ATOM 11510 O O . GLY B 1 209 ? 112.208 131.630 103.135 1.00 129.00 184 GLY B O 1
ATOM 11514 N N . LEU B 1 210 ? 112.812 129.616 102.333 1.00 113.01 185 LEU B N 1
ATOM 11515 C CA . LEU B 1 210 ? 112.388 129.926 100.972 1.00 113.07 185 LEU B CA 1
ATOM 11516 C C . LEU B 1 210 ? 110.929 130.358 100.941 1.00 115.48 185 LEU B C 1
ATOM 11517 O O . LEU B 1 210 ? 110.029 129.553 101.191 1.00 120.48 185 LEU B O 1
ATOM 11533 N N . GLY B 1 211 ? 110.696 131.630 100.622 1.00 110.77 186 GLY B N 1
ATOM 11534 C CA . GLY B 1 211 ? 109.348 132.128 100.430 1.00 113.53 186 GLY B CA 1
ATOM 11535 C C . GLY B 1 211 ? 108.877 131.814 99.025 1.00 113.40 186 GLY B C 1
ATOM 11536 O O . GLY B 1 211 ? 109.535 132.176 98.046 1.00 116.01 186 GLY B O 1
ATOM 11540 N N . GLN B 1 212 ? 107.735 131.138 98.929 1.00 110.99 187 GLN B N 1
ATOM 11541 C CA . GLN B 1 212 ? 107.236 130.634 97.661 1.00 111.51 187 GLN B CA 1
ATOM 11542 C C . GLN B 1 212 ? 105.783 131.037 97.470 1.00 110.68 187 GLN B C 1
ATOM 11543 O O . GLN B 1 212 ? 105.015 131.153 98.431 1.00 114.89 187 GLN B O 1
ATOM 11557 N N . VAL B 1 213 ? 105.418 131.245 96.207 1.00 109.03 188 VAL B N 1
ATOM 11558 C CA . VAL B 1 213 ? 104.058 131.576 95.805 1.00 111.07 188 VAL B CA 1
ATOM 11559 C C . VAL B 1 213 ? 103.574 130.492 94.854 1.00 119.01 188 VAL B C 1
ATOM 11560 O O . VAL B 1 213 ? 104.272 130.141 93.896 1.00 124.58 188 VAL B O 1
ATOM 11573 N N . VAL B 1 214 ? 102.382 129.967 95.122 1.00 117.33 189 VAL B N 1
ATOM 11574 C CA . VAL B 1 214 ? 101.799 128.870 94.360 1.00 115.77 189 VAL B CA 1
ATOM 11575 C C . VAL B 1 214 ? 100.543 129.386 93.677 1.00 116.75 189 VAL B C 1
ATOM 11576 O O . VAL B 1 214 ? 99.601 129.825 94.347 1.00 123.75 189 VAL B O 1
ATOM 11589 N N . PHE B 1 215 ? 100.529 129.330 92.350 1.00 116.50 190 PHE B N 1
ATOM 11590 C CA . PHE B 1 215 ? 99.370 129.694 91.550 1.00 123.65 190 PHE B CA 1
ATOM 11591 C C . PHE B 1 215 ? 98.653 128.424 91.115 1.00 130.36 190 PHE B C 1
ATOM 11592 O O . PHE B 1 215 ? 99.268 127.532 90.520 1.00 136.16 190 PHE B O 1
ATOM 11609 N N . SER B 1 216 ? 97.360 128.346 91.418 1.00 133.38 191 SER B N 1
ATOM 11610 C CA . SER B 1 216 ? 96.545 127.184 91.103 1.00 135.24 191 SER B CA 1
ATOM 11611 C C . SER B 1 216 ? 95.282 127.628 90.383 1.00 139.30 191 SER B C 1
ATOM 11612 O O . SER B 1 216 ? 94.661 128.629 90.754 1.00 142.37 191 SER B O 1
ATOM 11620 N N . SER B 1 217 ? 94.915 126.880 89.348 1.00 145.70 192 SER B N 1
ATOM 11621 C CA . SER B 1 217 ? 93.699 127.109 88.587 1.00 152.07 192 SER B CA 1
ATOM 11622 C C . SER B 1 217 ? 93.087 125.764 88.229 1.00 157.99 192 SER B C 1
ATOM 11623 O O . SER B 1 217 ? 93.814 124.782 88.036 1.00 157.24 192 SER B O 1
ATOM 11631 N N . PRO B 1 218 ? 91.758 125.685 88.135 1.00 161.33 193 PRO B N 1
ATOM 11632 C CA . PRO B 1 218 ? 91.138 124.405 87.757 1.00 164.41 193 PRO B CA 1
ATOM 11633 C C . PRO B 1 218 ? 91.579 123.905 86.394 1.00 164.80 193 PRO B C 1
ATOM 11634 O O . PRO B 1 218 ? 91.679 122.689 86.192 1.00 164.32 193 PRO B O 1
ATOM 11645 N N . ASP B 1 219 ? 91.846 124.809 85.449 1.00 163.55 194 ASP B N 1
ATOM 11646 C CA . ASP B 1 219 ? 92.290 124.383 84.126 1.00 166.80 194 ASP B CA 1
ATOM 11647 C C . ASP B 1 219 ? 93.630 123.663 84.198 1.00 165.27 194 ASP B C 1
ATOM 11648 O O . ASP B 1 219 ? 93.833 122.643 83.530 1.00 163.83 194 ASP B O 1
ATOM 11657 N N . TRP B 1 220 ? 94.555 124.178 85.003 1.00 163.02 195 TRP B N 1
ATOM 11658 C CA . TRP B 1 220 ? 95.891 123.604 85.074 1.00 161.06 195 TRP B CA 1
ATOM 11659 C C . TRP B 1 220 ? 95.861 122.278 85.822 1.00 162.81 195 TRP B C 1
ATOM 11660 O O . TRP B 1 220 ? 95.252 122.168 86.891 1.00 162.92 195 TRP B O 1
ATOM 11681 N N . LYS B 1 221 ? 96.523 121.268 85.256 1.00 162.93 196 LYS B N 1
ATOM 11682 C CA . LYS B 1 221 ? 96.629 119.978 85.925 1.00 164.77 196 LYS B CA 1
ATOM 11683 C C . LYS B 1 221 ? 97.517 120.044 87.161 1.00 163.02 196 LYS B C 1
ATOM 11684 O O . LYS B 1 221 ? 97.431 119.157 88.017 1.00 161.28 196 LYS B O 1
ATOM 11703 N N . GLY B 1 222 ? 98.363 121.065 87.272 1.00 158.01 197 GLY B N 1
ATOM 11704 C CA . GLY B 1 222 ? 99.237 121.210 88.410 1.00 151.03 197 GLY B CA 1
ATOM 11705 C C . GLY B 1 222 ? 99.520 122.663 88.732 1.00 146.83 197 GLY B C 1
ATOM 11706 O O . GLY B 1 222 ? 99.299 123.560 87.913 1.00 148.24 197 GLY B O 1
ATOM 11710 N N . PRO B 1 223 ? 100.017 122.923 89.937 1.00 142.40 198 PRO B N 1
ATOM 11711 C CA . PRO B 1 223 ? 100.298 124.301 90.347 1.00 138.55 198 PRO B CA 1
ATOM 11712 C C . PRO B 1 223 ? 101.580 124.828 89.715 1.00 135.83 198 PRO B C 1
ATOM 11713 O O . PRO B 1 223 ? 102.401 124.084 89.178 1.00 138.79 198 PRO B O 1
ATOM 11724 N N . VAL B 1 224 ? 101.736 126.148 89.792 1.00 131.36 199 VAL B N 1
ATOM 11725 C CA . VAL B 1 224 ? 102.932 126.838 89.322 1.00 128.54 199 VAL B CA 1
ATOM 11726 C C . VAL B 1 224 ? 103.577 127.508 90.525 1.00 125.43 199 VAL B C 1
ATOM 11727 O O . VAL B 1 224 ? 102.951 128.347 91.182 1.00 131.21 199 VAL B O 1
ATOM 11740 N N . ILE B 1 225 ? 104.825 127.149 90.808 1.00 121.18 200 ILE B N 1
ATOM 11741 C CA . ILE B 1 225 ? 105.528 127.605 92.001 1.00 121.74 200 ILE B CA 1
ATOM 11742 C C . ILE B 1 225 ? 106.604 128.595 91.584 1.00 126.25 200 ILE B C 1
ATOM 11743 O O . ILE B 1 225 ? 107.367 128.336 90.645 1.00 131.03 200 ILE B O 1
ATOM 11759 N N . GLY B 1 226 ? 106.661 129.733 92.283 1.00 124.02 201 GLY B N 1
ATOM 11760 C CA . GLY B 1 226 ? 107.650 130.748 91.998 1.00 123.05 201 GLY B CA 1
ATOM 11761 C C . GLY B 1 226 ? 108.196 131.348 93.278 1.00 118.86 201 GLY B C 1
ATOM 11762 O O . GLY B 1 226 ? 107.653 131.145 94.366 1.00 119.00 201 GLY B O 1
ATOM 11766 N N . LYS B 1 227 ? 109.284 132.095 93.125 1.00 116.47 202 LYS B N 1
ATOM 11767 C CA . LYS B 1 227 ? 109.933 132.749 94.250 1.00 115.94 202 LYS B CA 1
ATOM 11768 C C . LYS B 1 227 ? 109.339 134.133 94.470 1.00 122.28 202 LYS B C 1
ATOM 11769 O O . LYS B 1 227 ? 108.915 134.807 93.528 1.00 125.99 202 LYS B O 1
ATOM 11788 N N . ARG B 1 228 ? 109.312 134.553 95.733 1.00 118.86 203 ARG B N 1
ATOM 11789 C CA . ARG B 1 228 ? 108.801 135.863 96.101 1.00 116.92 203 ARG B CA 1
ATOM 11790 C C . ARG B 1 228 ? 109.724 136.495 97.131 1.00 120.47 203 ARG B C 1
ATOM 11791 O O . ARG B 1 228 ? 110.353 135.801 97.933 1.00 117.01 203 ARG B O 1
ATOM 11812 N N . LEU B 1 229 ? 109.796 137.822 97.097 1.00 124.59 204 LEU B N 1
ATOM 11813 C CA . LEU B 1 229 ? 110.574 138.604 98.051 1.00 123.29 204 LEU B CA 1
ATOM 11814 C C . LEU B 1 229 ? 109.635 139.598 98.720 1.00 128.65 204 LEU B C 1
ATOM 11815 O O . LEU B 1 229 ? 109.116 140.508 98.064 1.00 128.13 204 LEU B O 1
ATOM 11831 N N . ASN B 1 230 ? 109.418 139.423 100.020 1.00 126.44 205 ASN B N 1
ATOM 11832 C CA . ASN B 1 230 ? 108.535 140.318 100.751 1.00 122.53 205 ASN B CA 1
ATOM 11833 C C . ASN B 1 230 ? 109.113 141.727 100.785 1.00 128.20 205 ASN B C 1
ATOM 11834 O O . ASN B 1 230 ? 110.329 141.928 100.721 1.00 134.26 205 ASN B O 1
ATOM 11845 N N . ALA B 1 231 ? 108.223 142.709 100.886 1.00 128.55 206 ALA B N 1
ATOM 11846 C CA . ALA B 1 231 ? 108.643 144.097 100.936 1.00 130.01 206 ALA B CA 1
ATOM 11847 C C . ALA B 1 231 ? 109.502 144.348 102.174 1.00 133.88 206 ALA B C 1
ATOM 11848 O O . ALA B 1 231 ? 109.659 143.490 103.045 1.00 135.25 206 ALA B O 1
ATOM 11855 N N . ARG B 1 232 ? 110.064 145.552 102.240 1.00 132.70 207 ARG B N 1
ATOM 11856 C CA . ARG B 1 232 ? 110.936 145.907 103.350 1.00 129.82 207 ARG B CA 1
ATOM 11857 C C . ARG B 1 232 ? 110.194 145.765 104.672 1.00 130.72 207 ARG B C 1
ATOM 11858 O O . ARG B 1 232 ? 109.046 146.197 104.807 1.00 136.79 207 ARG B O 1
ATOM 11879 N N . TYR B 1 233 ? 110.861 145.151 105.651 1.00 126.48 208 TYR B N 1
ATOM 11880 C CA . TYR B 1 233 ? 110.234 144.916 106.947 1.00 129.27 208 TYR B CA 1
ATOM 11881 C C . TYR B 1 233 ? 109.778 146.213 107.600 1.00 133.02 208 TYR B C 1
ATOM 11882 O O . TYR B 1 233 ? 108.767 146.226 108.311 1.00 136.39 208 TYR B O 1
ATOM 11900 N N . ASP B 1 234 ? 110.502 147.307 107.377 1.00 134.64 209 ASP B N 1
ATOM 11901 C CA . ASP B 1 234 ? 110.202 148.574 108.030 1.00 134.44 209 ASP B CA 1
ATOM 11902 C C . ASP B 1 234 ? 109.122 149.376 107.316 1.00 138.78 209 ASP B C 1
ATOM 11903 O O . ASP B 1 234 ? 108.718 150.426 107.827 1.00 144.79 209 ASP B O 1
ATOM 11912 N N . TRP B 1 235 ? 108.646 148.917 106.160 1.00 134.02 210 TRP B N 1
ATOM 11913 C CA . TRP B 1 235 ? 107.638 149.634 105.389 1.00 135.44 210 TRP B CA 1
ATOM 11914 C C . TRP B 1 235 ? 106.250 149.027 105.538 1.00 138.49 210 TRP B C 1
ATOM 11915 O O . TRP B 1 235 ? 105.288 149.743 105.827 1.00 142.89 210 TRP B O 1
ATOM 11936 N N . LEU B 1 236 ? 106.128 147.717 105.344 1.00 136.84 211 LEU B N 1
ATOM 11937 C CA . LEU B 1 236 ? 104.849 147.015 105.415 1.00 136.46 211 LEU B CA 1
ATOM 11938 C C . LEU B 1 236 ? 104.959 145.933 106.483 1.00 133.00 211 LEU B C 1
ATOM 11939 O O . LEU B 1 236 ? 105.597 144.898 106.266 1.00 132.43 211 LEU B O 1
ATOM 11955 N N . TYR B 1 237 ? 104.336 146.174 107.635 1.00 132.76 212 TYR B N 1
ATOM 11956 C CA . TYR B 1 237 ? 104.323 145.197 108.713 1.00 134.93 212 TYR B CA 1
ATOM 11957 C C . TYR B 1 237 ? 103.268 144.118 108.517 1.00 135.27 212 TYR B C 1
ATOM 11958 O O . TYR B 1 237 ? 103.291 143.114 109.237 1.00 134.80 212 TYR B O 1
ATOM 11976 N N . ALA B 1 238 ? 102.352 144.297 107.569 1.00 133.35 213 ALA B N 1
ATOM 11977 C CA . ALA B 1 238 ? 101.339 143.285 107.311 1.00 132.17 213 ALA B CA 1
ATOM 11978 C C . ALA B 1 238 ? 101.988 142.008 106.794 1.00 136.45 213 ALA B C 1
ATOM 11979 O O . ALA B 1 238 ? 102.956 142.047 106.031 1.00 137.83 213 ALA B O 1
ATOM 11986 N N . HIS B 1 239 ? 101.445 140.870 107.216 1.00 135.69 214 HIS B N 1
ATOM 11987 C CA . HIS B 1 239 ? 101.963 139.564 106.843 1.00 131.85 214 HIS B CA 1
ATOM 11988 C C . HIS B 1 239 ? 100.916 138.798 106.047 1.00 129.25 214 HIS B C 1
ATOM 11989 O O . HIS B 1 239 ? 99.710 138.962 106.254 1.00 129.27 214 HIS B O 1
ATOM 12003 N N . TRP B 1 240 ? 101.392 137.959 105.132 1.00 127.08 215 TRP B N 1
ATOM 12004 C CA . TRP B 1 240 ? 100.501 137.136 104.334 1.00 124.34 215 TRP B CA 1
ATOM 12005 C C . TRP B 1 240 ? 99.848 136.062 105.200 1.00 128.23 215 TRP B C 1
ATOM 12006 O O . TRP B 1 240 ? 100.317 135.735 106.294 1.00 133.52 215 TRP B O 1
ATOM 12027 N N . SER B 1 241 ? 98.751 135.512 104.692 1.00 126.28 216 SER B N 1
ATOM 12028 C CA . SER B 1 241 ? 98.023 134.444 105.360 1.00 130.81 216 SER B CA 1
ATOM 12029 C C . SER B 1 241 ? 98.134 133.157 104.554 1.00 136.14 216 SER B C 1
ATOM 12030 O O . SER B 1 241 ? 98.168 133.176 103.321 1.00 136.86 216 SER B O 1
ATOM 12038 N N . THR B 1 242 ? 98.191 132.033 105.269 1.00 136.82 217 THR B N 1
ATOM 12039 C CA . THR B 1 242 ? 98.297 130.737 104.610 1.00 135.95 217 THR B CA 1
ATOM 12040 C C . THR B 1 242 ? 97.060 130.403 103.788 1.00 136.33 217 THR B C 1
ATOM 12041 O O . THR B 1 242 ? 97.131 129.537 102.911 1.00 133.04 217 THR B O 1
ATOM 12052 N N . ASP B 1 243 ? 95.935 131.064 104.049 1.00 138.66 218 ASP B N 1
ATOM 12053 C CA . ASP B 1 243 ? 94.724 130.782 103.301 1.00 138.03 218 ASP B CA 1
ATOM 12054 C C . ASP B 1 243 ? 94.879 131.236 101.850 1.00 133.04 218 ASP B C 1
ATOM 12055 O O . ASP B 1 243 ? 95.590 132.203 101.566 1.00 132.41 218 ASP B O 1
ATOM 12064 N N . PRO B 1 244 ? 94.226 130.554 100.912 1.00 132.53 219 PRO B N 1
ATOM 12065 C CA . PRO B 1 244 ? 94.344 130.950 99.506 1.00 130.10 219 PRO B CA 1
ATOM 12066 C C . PRO B 1 244 ? 93.694 132.297 99.241 1.00 131.31 219 PRO B C 1
ATOM 12067 O O . PRO B 1 244 ? 92.738 132.699 99.908 1.00 131.33 219 PRO B O 1
ATOM 12078 N N . TYR B 1 245 ? 94.232 132.995 98.249 1.00 129.30 220 TYR B N 1
ATOM 12079 C CA . TYR B 1 245 ? 93.725 134.281 97.796 1.00 124.16 220 TYR B CA 1
ATOM 12080 C C . TYR B 1 245 ? 93.246 134.155 96.354 1.00 126.20 220 TYR B C 1
ATOM 12081 O O . TYR B 1 245 ? 93.330 133.091 95.736 1.00 134.62 220 TYR B O 1
ATOM 12099 N N . ARG B 1 246 ? 92.737 135.259 95.822 1.00 124.13 221 ARG B N 1
ATOM 12100 C CA . ARG B 1 246 ? 92.367 135.360 94.422 1.00 128.76 221 ARG B CA 1
ATOM 12101 C C . ARG B 1 246 ? 93.444 136.148 93.680 1.00 132.65 221 ARG B C 1
ATOM 12102 O O . ARG B 1 246 ? 94.493 136.486 94.237 1.00 136.70 221 ARG B O 1
ATOM 12123 N N . LEU B 1 247 ? 93.194 136.446 92.407 1.00 133.10 222 LEU B N 1
ATOM 12124 C CA . LEU B 1 247 ? 94.152 137.194 91.600 1.00 133.81 222 LEU B CA 1
ATOM 12125 C C . LEU B 1 247 ? 93.402 137.927 90.502 1.00 138.84 222 LEU B C 1
ATOM 12126 O O . LEU B 1 247 ? 92.658 137.305 89.738 1.00 141.49 222 LEU B O 1
ATOM 12142 N N . LEU B 1 248 ? 93.602 139.241 90.425 1.00 139.59 223 LEU B N 1
ATOM 12143 C CA . LEU B 1 248 ? 92.965 140.083 89.423 1.00 142.84 223 LEU B CA 1
ATOM 12144 C C . LEU B 1 248 ? 94.028 140.928 88.739 1.00 142.77 223 LEU B C 1
ATOM 12145 O O . LEU B 1 248 ? 94.906 141.483 89.406 1.00 140.95 223 LEU B O 1
ATOM 12161 N N . ASP B 1 249 ? 93.947 141.022 87.415 1.00 145.39 224 ASP B N 1
ATOM 12162 C CA . ASP B 1 249 ? 94.891 141.828 86.654 1.00 148.02 224 ASP B CA 1
ATOM 12163 C C . ASP B 1 249 ? 94.485 143.294 86.710 1.00 151.94 224 ASP B C 1
ATOM 12164 O O . ASP B 1 249 ? 93.331 143.640 86.436 1.00 151.57 224 ASP B O 1
ATOM 12173 N N . VAL B 1 250 ? 95.436 144.154 87.067 1.00 154.10 225 VAL B N 1
ATOM 12174 C CA . VAL B 1 250 ? 95.177 145.581 87.215 1.00 154.61 225 VAL B CA 1
ATOM 12175 C C . VAL B 1 250 ? 96.226 146.378 86.450 1.00 156.08 225 VAL B C 1
ATOM 12176 O O . VAL B 1 250 ? 96.439 147.565 86.721 1.00 157.53 225 VAL B O 1
ATOM 12189 N N . GLY B 1 251 ? 96.882 145.736 85.488 1.00 157.52 226 GLY B N 1
ATOM 12190 C CA . GLY B 1 251 ? 97.891 146.429 84.706 1.00 157.32 226 GLY B CA 1
ATOM 12191 C C . GLY B 1 251 ? 99.020 146.938 85.579 1.00 158.17 226 GLY B C 1
ATOM 12192 O O . GLY B 1 251 ? 99.537 146.230 86.449 1.00 153.43 226 GLY B O 1
ATOM 12196 N N . ASP B 1 252 ? 99.413 148.192 85.342 1.00 162.57 227 ASP B N 1
ATOM 12197 C CA . ASP B 1 252 ? 100.492 148.786 86.125 1.00 160.12 227 ASP B CA 1
ATOM 12198 C C . ASP B 1 252 ? 100.119 148.874 87.599 1.00 157.94 227 ASP B C 1
ATOM 12199 O O . ASP B 1 252 ? 100.947 148.596 88.474 1.00 154.89 227 ASP B O 1
ATOM 12208 N N . GLY B 1 253 ? 98.880 149.258 87.893 1.00 158.72 228 GLY B N 1
ATOM 12209 C CA . GLY B 1 253 ? 98.402 149.318 89.257 1.00 159.30 228 GLY B CA 1
ATOM 12210 C C . GLY B 1 253 ? 98.585 150.645 89.954 1.00 161.52 228 GLY B C 1
ATOM 12211 O O . GLY B 1 253 ? 98.236 150.755 91.135 1.00 162.51 228 GLY B O 1
ATOM 12215 N N . CYS B 1 254 ? 99.122 151.654 89.273 1.00 163.25 229 CYS B N 1
ATOM 12216 C CA . CYS B 1 254 ? 99.305 152.974 89.856 1.00 167.26 229 CYS B CA 1
ATOM 12217 C C . CYS B 1 254 ? 98.130 153.902 89.576 1.00 167.83 229 CYS B C 1
ATOM 12218 O O . CYS B 1 254 ? 98.200 155.091 89.904 1.00 167.47 229 CYS B O 1
ATOM 12225 N N . ALA B 1 255 ? 97.059 153.388 88.978 1.00 167.11 230 ALA B N 1
ATOM 12226 C CA . ALA B 1 255 ? 95.832 154.142 88.759 1.00 168.04 230 ALA B CA 1
ATOM 12227 C C . ALA B 1 255 ? 94.699 153.453 89.507 1.00 169.10 230 ALA B C 1
ATOM 12228 O O . ALA B 1 255 ? 94.423 152.271 89.239 1.00 169.87 230 ALA B O 1
ATOM 12235 N N . PRO B 1 256 ? 94.020 154.119 90.443 1.00 167.63 231 PRO B N 1
ATOM 12236 C CA . PRO B 1 256 ? 92.951 153.443 91.187 1.00 167.00 231 PRO B CA 1
ATOM 12237 C C . PRO B 1 256 ? 91.869 152.908 90.262 1.00 169.87 231 PRO B C 1
ATOM 12238 O O . PRO B 1 256 ? 91.550 153.501 89.229 1.00 169.52 231 PRO B O 1
ATOM 12249 N N . VAL B 1 257 ? 91.304 151.766 90.650 1.00 170.37 232 VAL B N 1
ATOM 12250 C CA . VAL B 1 257 ? 90.254 151.110 89.878 1.00 168.42 232 VAL B CA 1
ATOM 12251 C C . VAL B 1 257 ? 88.980 151.069 90.710 1.00 168.50 232 VAL B C 1
ATOM 12252 O O . VAL B 1 257 ? 88.953 151.548 91.849 1.00 168.21 232 VAL B O 1
ATOM 12265 N N . ALA B 1 258 ? 87.917 150.496 90.146 1.00 169.75 233 ALA B N 1
ATOM 12266 C CA . ALA B 1 258 ? 86.631 150.440 90.829 1.00 169.43 233 ALA B CA 1
ATOM 12267 C C . ALA B 1 258 ? 86.745 149.692 92.151 1.00 168.55 233 ALA B C 1
ATOM 12268 O O . ALA B 1 258 ? 86.562 150.283 93.221 1.00 169.21 233 ALA B O 1
ATOM 12275 N N . SER B 1 259 ? 87.050 148.399 92.091 1.00 164.81 234 SER B N 1
ATOM 12276 C CA . SER B 1 259 ? 87.179 147.582 93.290 1.00 162.30 234 SER B CA 1
ATOM 12277 C C . SER B 1 259 ? 87.636 146.189 92.890 1.00 158.09 234 SER B C 1
ATOM 12278 O O . SER B 1 259 ? 87.394 145.743 91.765 1.00 156.23 234 SER B O 1
ATOM 12286 N N . LEU B 1 260 ? 88.300 145.510 93.828 1.00 154.76 235 LEU B N 1
ATOM 12287 C CA . LEU B 1 260 ? 88.730 144.133 93.638 1.00 152.76 235 LEU B CA 1
ATOM 12288 C C . LEU B 1 260 ? 88.004 143.145 94.537 1.00 150.91 235 LEU B C 1
ATOM 12289 O O . LEU B 1 260 ? 88.045 141.942 94.262 1.00 151.64 235 LEU B O 1
ATOM 12305 N N . LYS B 1 261 ? 87.345 143.617 95.595 1.00 149.45 236 LYS B N 1
ATOM 12306 C CA . LYS B 1 261 ? 86.566 142.764 96.488 1.00 148.95 236 LYS B CA 1
ATOM 12307 C C . LYS B 1 261 ? 87.456 141.713 97.153 1.00 146.06 236 LYS B C 1
ATOM 12308 O O . LYS B 1 261 ? 87.260 140.504 97.011 1.00 145.47 236 LYS B O 1
ATOM 12327 N N . GLY B 1 262 ? 88.449 142.203 97.891 1.00 145.14 237 GLY B N 1
ATOM 12328 C CA . GLY B 1 262 ? 89.341 141.319 98.620 1.00 143.47 237 GLY B CA 1
ATOM 12329 C C . GLY B 1 262 ? 90.120 140.371 97.740 1.00 142.04 237 GLY B C 1
ATOM 12330 O O . GLY B 1 262 ? 90.375 139.230 98.140 1.00 140.67 237 GLY B O 1
ATOM 12334 N N . ALA B 1 263 ? 90.509 140.813 96.548 1.00 140.89 238 ALA B N 1
ATOM 12335 C CA . ALA B 1 263 ? 91.272 140.002 95.611 1.00 139.58 238 ALA B CA 1
ATOM 12336 C C . ALA B 1 263 ? 92.671 140.581 95.469 1.00 137.42 238 ALA B C 1
ATOM 12337 O O . ALA B 1 263 ? 92.827 141.779 95.209 1.00 143.27 238 ALA B O 1
ATOM 12344 N N . VAL B 1 264 ? 93.683 139.729 95.641 1.00 131.47 239 VAL B N 1
ATOM 12345 C CA . VAL B 1 264 ? 95.060 140.184 95.513 1.00 130.71 239 VAL B CA 1
ATOM 12346 C C . VAL B 1 264 ? 95.282 140.747 94.118 1.00 133.80 239 VAL B C 1
ATOM 12347 O O . VAL B 1 264 ? 94.837 140.175 93.114 1.00 138.04 239 VAL B O 1
ATOM 12360 N N . ALA B 1 265 ? 95.973 141.878 94.052 1.00 134.32 240 ALA B N 1
ATOM 12361 C CA . ALA B 1 265 ? 96.228 142.553 92.791 1.00 136.58 240 ALA B CA 1
ATOM 12362 C C . ALA B 1 265 ? 97.455 141.967 92.107 1.00 136.65 240 ALA B C 1
ATOM 12363 O O . ALA B 1 265 ? 98.425 141.574 92.758 1.00 134.60 240 ALA B O 1
ATOM 12370 N N . TRP B 1 266 ? 97.399 141.917 90.779 1.00 139.45 241 TRP B N 1
ATOM 12371 C CA . TRP B 1 266 ? 98.483 141.411 89.940 1.00 138.91 241 TRP B CA 1
ATOM 12372 C C . TRP B 1 266 ? 99.007 142.584 89.120 1.00 143.35 241 TRP B C 1
ATOM 12373 O O . TRP B 1 266 ? 98.439 142.918 88.075 1.00 145.33 241 TRP B O 1
ATOM 12394 N N . VAL B 1 267 ? 100.083 143.210 89.587 1.00 142.37 242 VAL B N 1
ATOM 12395 C CA . VAL B 1 267 ? 100.591 144.430 88.978 1.00 143.92 242 VAL B CA 1
ATOM 12396 C C . VAL B 1 267 ? 101.958 144.163 88.364 1.00 141.88 242 VAL B C 1
ATOM 12397 O O . VAL B 1 267 ? 102.649 143.195 88.699 1.00 141.71 242 VAL B O 1
ATOM 12410 N N . SER B 1 268 ? 102.346 145.045 87.448 1.00 142.75 243 SER B N 1
ATOM 12411 C CA . SER B 1 268 ? 103.603 144.945 86.721 1.00 144.29 243 SER B CA 1
ATOM 12412 C C . SER B 1 268 ? 104.531 146.068 87.158 1.00 150.79 243 SER B C 1
ATOM 12413 O O . SER B 1 268 ? 104.126 147.235 87.194 1.00 156.71 243 SER B O 1
ATOM 12421 N N . GLU B 1 269 ? 105.772 145.716 87.483 1.00 149.21 244 GLU B N 1
ATOM 12422 C CA . GLU B 1 269 ? 106.740 146.716 87.909 1.00 152.04 244 GLU B CA 1
ATOM 12423 C C . GLU B 1 269 ? 107.016 147.703 86.782 1.00 155.96 244 GLU B C 1
ATOM 12424 O O . GLU B 1 269 ? 107.009 147.344 85.601 1.00 155.13 244 GLU B O 1
ATOM 12436 N N . GLY B 1 270 ? 107.258 148.953 87.154 1.00 157.53 245 GLY B N 1
ATOM 12437 C CA . GLY B 1 270 ? 107.567 149.994 86.199 1.00 159.20 245 GLY B CA 1
ATOM 12438 C C . GLY B 1 270 ? 106.354 150.844 85.859 1.00 163.27 245 GLY B C 1
ATOM 12439 O O . GLY B 1 270 ? 105.210 150.520 86.189 1.00 162.85 245 GLY B O 1
ATOM 12443 N N . GLY B 1 271 ? 106.619 151.958 85.183 1.00 168.01 246 GLY B N 1
ATOM 12444 C CA . GLY B 1 271 ? 105.569 152.877 84.790 1.00 170.78 246 GLY B CA 1
ATOM 12445 C C . GLY B 1 271 ? 105.332 153.967 85.814 1.00 171.08 246 GLY B C 1
ATOM 12446 O O . GLY B 1 271 ? 105.303 155.153 85.474 1.00 168.66 246 GLY B O 1
ATOM 12450 N N . CYS B 1 272 ? 105.160 153.575 87.073 1.00 170.91 247 CYS B N 1
ATOM 12451 C CA . CYS B 1 272 ? 104.924 154.519 88.158 1.00 167.66 247 CYS B CA 1
ATOM 12452 C C . CYS B 1 272 ? 105.707 154.050 89.379 1.00 162.93 247 CYS B C 1
ATOM 12453 O O . CYS B 1 272 ? 106.587 153.189 89.283 1.00 160.50 247 CYS B O 1
ATOM 12460 N N . SER B 1 273 ? 105.383 154.621 90.535 1.00 160.13 248 SER B N 1
ATOM 12461 C CA . SER B 1 273 ? 106.082 154.292 91.767 1.00 156.72 248 SER B CA 1
ATOM 12462 C C . SER B 1 273 ? 105.486 153.052 92.421 1.00 156.17 248 SER B C 1
ATOM 12463 O O . SER B 1 273 ? 104.307 152.731 92.248 1.00 159.05 248 SER B O 1
ATOM 12471 N N . PHE B 1 274 ? 106.327 152.353 93.185 1.00 149.66 249 PHE B N 1
ATOM 12472 C CA . PHE B 1 274 ? 105.884 151.149 93.878 1.00 150.68 249 PHE B CA 1
ATOM 12473 C C . PHE B 1 274 ? 104.949 151.497 95.031 1.00 153.86 249 PHE B C 1
ATOM 12474 O O . PHE B 1 274 ? 103.885 150.882 95.189 1.00 157.07 249 PHE B O 1
ATOM 12491 N N . PHE B 1 275 ? 105.328 152.487 95.842 1.00 151.95 250 PHE B N 1
ATOM 12492 C CA . PHE B 1 275 ? 104.448 152.947 96.909 1.00 151.50 250 PHE B CA 1
ATOM 12493 C C . PHE B 1 275 ? 103.117 153.420 96.346 1.00 153.01 250 PHE B C 1
ATOM 12494 O O . PHE B 1 275 ? 102.059 153.161 96.930 1.00 154.37 250 PHE B O 1
ATOM 12511 N N . THR B 1 276 ? 103.151 154.128 95.215 1.00 152.28 251 THR B N 1
ATOM 12512 C CA . THR B 1 276 ? 101.911 154.563 94.583 1.00 153.19 251 THR B CA 1
ATOM 12513 C C . THR B 1 276 ? 101.059 153.369 94.178 1.00 155.23 251 THR B C 1
ATOM 12514 O O . THR B 1 276 ? 99.835 153.382 94.351 1.00 157.70 251 THR B O 1
ATOM 12525 N N . LYS B 1 277 ? 101.689 152.327 93.634 1.00 154.74 252 LYS B N 1
ATOM 12526 C CA . LYS B 1 277 ? 100.950 151.127 93.258 1.00 153.52 252 LYS B CA 1
ATOM 12527 C C . LYS B 1 277 ? 100.260 150.513 94.468 1.00 151.22 252 LYS B C 1
ATOM 12528 O O . LYS B 1 277 ? 99.065 150.192 94.423 1.00 154.01 252 LYS B O 1
ATOM 12547 N N . ILE B 1 278 ? 101.004 150.337 95.562 1.00 145.73 253 ILE B N 1
ATOM 12548 C CA . ILE B 1 278 ? 100.423 149.720 96.752 1.00 145.30 253 ILE B CA 1
ATOM 12549 C C . ILE B 1 278 ? 99.297 150.585 97.303 1.00 148.77 253 ILE B C 1
ATOM 12550 O O . ILE B 1 278 ? 98.251 150.075 97.723 1.00 150.94 253 ILE B O 1
ATOM 12566 N N . LYS B 1 279 ? 99.493 151.905 97.319 1.00 149.35 254 LYS B N 1
ATOM 12567 C CA . LYS B 1 279 ? 98.464 152.798 97.840 1.00 150.03 254 LYS B CA 1
ATOM 12568 C C . LYS B 1 279 ? 97.197 152.723 97.000 1.00 154.55 254 LYS B C 1
ATOM 12569 O O . LYS B 1 279 ? 96.087 152.653 97.542 1.00 157.18 254 LYS B O 1
ATOM 12588 N N . ASN B 1 280 ? 97.340 152.736 95.674 1.00 153.74 255 ASN B N 1
ATOM 12589 C CA . ASN B 1 280 ? 96.169 152.659 94.809 1.00 155.22 255 ASN B CA 1
ATOM 12590 C C . ASN B 1 280 ? 95.456 151.324 94.971 1.00 155.58 255 ASN B C 1
ATOM 12591 O O . ASN B 1 280 ? 94.221 151.268 94.978 1.00 157.02 255 ASN B O 1
ATOM 12602 N N . MET B 1 281 ? 96.215 150.234 95.103 1.00 153.71 256 MET B N 1
ATOM 12603 C CA . MET B 1 281 ? 95.588 148.930 95.283 1.00 151.82 256 MET B CA 1
ATOM 12604 C C . MET B 1 281 ? 94.844 148.854 96.610 1.00 152.14 256 MET B C 1
ATOM 12605 O O . MET B 1 281 ? 93.734 148.312 96.674 1.00 155.01 256 MET B O 1
ATOM 12619 N N . GLU B 1 282 ? 95.434 149.392 97.680 1.00 150.55 257 GLU B N 1
ATOM 12620 C CA . GLU B 1 282 ? 94.742 149.412 98.964 1.00 149.12 257 GLU B CA 1
ATOM 12621 C C . GLU B 1 282 ? 93.479 150.258 98.887 1.00 152.18 257 GLU B C 1
ATOM 12622 O O . GLU B 1 282 ? 92.434 149.882 99.431 1.00 152.97 257 GLU B O 1
ATOM 12634 N N . LYS B 1 283 ? 93.556 151.407 98.213 1.00 153.11 258 LYS B N 1
ATOM 12635 C CA . LYS B 1 283 ? 92.378 152.246 98.033 1.00 155.71 258 LYS B CA 1
ATOM 12636 C C . LYS B 1 283 ? 91.304 151.549 97.210 1.00 157.00 258 LYS B C 1
ATOM 12637 O O . LYS B 1 283 ? 90.126 151.904 97.320 1.00 156.87 258 LYS B O 1
ATOM 12656 N N . SER B 1 284 ? 91.682 150.568 96.391 1.00 157.70 259 SER B N 1
ATOM 12657 C CA . SER B 1 284 ? 90.740 149.810 95.582 1.00 158.90 259 SER B CA 1
ATOM 12658 C C . SER B 1 284 ? 90.199 148.585 96.310 1.00 157.20 259 SER B C 1
ATOM 12659 O O . SER B 1 284 ? 89.684 147.667 95.661 1.00 157.16 259 SER B O 1
ATOM 12667 N N . ASN B 1 285 ? 90.306 148.550 97.638 1.00 156.51 260 ASN B N 1
ATOM 12668 C CA . ASN B 1 285 ? 89.799 147.442 98.445 1.00 154.29 260 ASN B CA 1
ATOM 12669 C C . ASN B 1 285 ? 90.442 146.121 98.016 1.00 151.29 260 ASN B C 1
ATOM 12670 O O . ASN B 1 285 ? 89.783 145.199 97.532 1.00 154.29 260 ASN B O 1
ATOM 12680 N N . ALA B 1 286 ? 91.757 146.051 98.205 1.00 146.47 261 ALA B N 1
ATOM 12681 C CA . ALA B 1 286 ? 92.545 144.872 97.880 1.00 141.66 261 ALA B CA 1
ATOM 12682 C C . ALA B 1 286 ? 93.253 144.372 99.130 1.00 139.05 261 ALA B C 1
ATOM 12683 O O . ALA B 1 286 ? 93.827 145.160 99.888 1.00 144.56 261 ALA B O 1
ATOM 12690 N N . THR B 1 287 ? 93.211 143.057 99.339 1.00 134.03 262 THR B N 1
ATOM 12691 C CA . THR B 1 287 ? 93.852 142.450 100.497 1.00 135.33 262 THR B CA 1
ATOM 12692 C C . THR B 1 287 ? 95.362 142.334 100.343 1.00 130.81 262 THR B C 1
ATOM 12693 O O . THR B 1 287 ? 96.056 142.125 101.343 1.00 131.02 262 THR B O 1
ATOM 12704 N N . GLY B 1 288 ? 95.884 142.471 99.130 1.00 129.25 263 GLY B N 1
ATOM 12705 C CA . GLY B 1 288 ? 97.315 142.359 98.914 1.00 129.92 263 GLY B CA 1
ATOM 12706 C C . GLY B 1 288 ? 97.665 142.724 97.490 1.00 133.39 263 GLY B C 1
ATOM 12707 O O . GLY B 1 288 ? 96.792 142.910 96.637 1.00 139.19 263 GLY B O 1
ATOM 12711 N N . VAL B 1 289 ? 98.969 142.824 97.246 1.00 129.18 264 VAL B N 1
ATOM 12712 C CA . VAL B 1 289 ? 99.499 143.182 95.939 1.00 131.09 264 VAL B CA 1
ATOM 12713 C C . VAL B 1 289 ? 100.661 142.258 95.612 1.00 129.20 264 VAL B C 1
ATOM 12714 O O . VAL B 1 289 ? 101.400 141.819 96.498 1.00 126.71 264 VAL B O 1
ATOM 12727 N N . LEU B 1 290 ? 100.819 141.963 94.323 1.00 128.88 265 LEU B N 1
ATOM 12728 C CA . LEU B 1 290 ? 101.900 141.110 93.840 1.00 125.96 265 LEU B CA 1
ATOM 12729 C C . LEU B 1 290 ? 102.459 141.742 92.575 1.00 129.57 265 LEU B C 1
ATOM 12730 O O . LEU B 1 290 ? 101.755 141.844 91.564 1.00 131.19 265 LEU B O 1
ATOM 12746 N N . VAL B 1 291 ? 103.717 142.167 92.636 1.00 127.73 266 VAL B N 1
ATOM 12747 C CA . VAL B 1 291 ? 104.399 142.797 91.513 1.00 134.00 266 VAL B CA 1
ATOM 12748 C C . VAL B 1 291 ? 105.191 141.724 90.783 1.00 133.68 266 VAL B C 1
ATOM 12749 O O . VAL B 1 291 ? 106.027 141.041 91.386 1.00 130.18 266 VAL B O 1
ATOM 12762 N N . TYR B 1 292 ? 104.932 141.572 89.488 1.00 133.65 267 TYR B N 1
ATOM 12763 C CA . TYR B 1 292 ? 105.679 140.641 88.655 1.00 130.69 267 TYR B CA 1
ATOM 12764 C C . TYR B 1 292 ? 106.671 141.422 87.805 1.00 134.60 267 TYR B C 1
ATOM 12765 O O . TYR B 1 292 ? 106.291 142.363 87.101 1.00 139.77 267 TYR B O 1
ATOM 12783 N N . ALA B 1 293 ? 107.942 141.045 87.895 1.00 135.12 268 ALA B N 1
ATOM 12784 C CA . ALA B 1 293 ? 108.975 141.717 87.123 1.00 138.51 268 ALA B CA 1
ATOM 12785 C C . ALA B 1 293 ? 108.840 141.372 85.647 1.00 141.82 268 ALA B C 1
ATOM 12786 O O . ALA B 1 293 ? 108.471 140.252 85.284 1.00 143.73 268 ALA B O 1
ATOM 12793 N N . LEU B 1 294 ? 109.146 142.344 84.793 1.00 146.06 269 LEU B N 1
ATOM 12794 C CA . LEU B 1 294 ? 109.057 142.119 83.362 1.00 150.18 269 LEU B CA 1
ATOM 12795 C C . LEU B 1 294 ? 110.044 141.029 82.947 1.00 152.44 269 LEU B C 1
ATOM 12796 O O . LEU B 1 294 ? 111.053 140.804 83.622 1.00 151.43 269 LEU B O 1
ATOM 12812 N N . PRO B 1 295 ? 109.775 140.329 81.846 1.00 152.27 270 PRO B N 1
ATOM 12813 C CA . PRO B 1 295 ? 110.681 139.253 81.425 1.00 151.56 270 PRO B CA 1
ATOM 12814 C C . PRO B 1 295 ? 112.099 139.769 81.232 1.00 151.43 270 PRO B C 1
ATOM 12815 O O . PRO B 1 295 ? 112.319 140.828 80.641 1.00 148.89 270 PRO B O 1
ATOM 12826 N N . GLY B 1 296 ? 113.064 139.007 81.741 1.00 150.64 271 GLY B N 1
ATOM 12827 C CA . GLY B 1 296 ? 114.457 139.387 81.670 1.00 151.26 271 GLY B CA 1
ATOM 12828 C C . GLY B 1 296 ? 114.924 140.311 82.771 1.00 153.69 271 GLY B C 1
ATOM 12829 O O . GLY B 1 296 ? 116.121 140.621 82.828 1.00 156.26 271 GLY B O 1
ATOM 12833 N N . ASN B 1 297 ? 114.029 140.760 83.646 1.00 152.39 272 ASN B N 1
ATOM 12834 C CA . ASN B 1 297 ? 114.390 141.652 84.736 1.00 149.60 272 ASN B CA 1
ATOM 12835 C C . ASN B 1 297 ? 114.663 140.831 85.995 1.00 148.71 272 ASN B C 1
ATOM 12836 O O . ASN B 1 297 ? 114.710 139.599 85.964 1.00 150.80 272 ASN B O 1
ATOM 12847 N N . ASN B 1 298 ? 114.846 141.513 87.124 1.00 145.22 273 ASN B N 1
ATOM 12848 C CA . ASN B 1 298 ? 115.159 140.867 88.388 1.00 144.70 273 ASN B CA 1
ATOM 12849 C C . ASN B 1 298 ? 114.278 141.439 89.489 1.00 138.73 273 ASN B C 1
ATOM 12850 O O . ASN B 1 298 ? 113.765 142.556 89.390 1.00 138.26 273 ASN B O 1
ATOM 12861 N N . ILE B 1 299 ? 114.108 140.647 90.548 1.00 134.67 274 ILE B N 1
ATOM 12862 C CA . ILE B 1 299 ? 113.318 141.085 91.689 1.00 132.25 274 ILE B CA 1
ATOM 12863 C C . ILE B 1 299 ? 114.028 142.239 92.389 1.00 137.52 274 ILE B C 1
ATOM 12864 O O . ILE B 1 299 ? 115.261 142.348 92.369 1.00 142.36 274 ILE B O 1
ATOM 12880 N N . GLN B 1 300 ? 113.240 143.112 93.012 1.00 133.06 275 GLN B N 1
ATOM 12881 C CA . GLN B 1 300 ? 113.758 144.274 93.716 1.00 131.84 275 GLN B CA 1
ATOM 12882 C C . GLN B 1 300 ? 113.185 144.312 95.125 1.00 132.45 275 GLN B C 1
ATOM 12883 O O . GLN B 1 300 ? 112.135 143.731 95.408 1.00 135.21 275 GLN B O 1
ATOM 12897 N N . ASP B 1 301 ? 113.894 145.008 96.011 1.00 131.89 276 ASP B N 1
ATOM 12898 C CA . ASP B 1 301 ? 113.465 145.170 97.396 1.00 134.45 276 ASP B CA 1
ATOM 12899 C C . ASP B 1 301 ? 112.510 146.355 97.472 1.00 136.79 276 ASP B C 1
ATOM 12900 O O . ASP B 1 301 ? 112.883 147.486 97.145 1.00 136.72 276 ASP B O 1
ATOM 12909 N N . MET B 1 302 ? 111.282 146.094 97.908 1.00 135.76 277 MET B N 1
ATOM 12910 C CA . MET B 1 302 ? 110.262 147.129 97.993 1.00 137.80 277 MET B CA 1
ATOM 12911 C C . MET B 1 302 ? 110.492 147.990 99.227 1.00 139.81 277 MET B C 1
ATOM 12912 O O . MET B 1 302 ? 110.510 147.483 100.352 1.00 139.29 277 MET B O 1
ATOM 12926 N N . ASN B 1 303 ? 110.658 149.294 99.018 1.00 139.09 278 ASN B N 1
ATOM 12927 C CA . ASN B 1 303 ? 110.850 150.218 100.125 1.00 141.20 278 ASN B CA 1
ATOM 12928 C C . ASN B 1 303 ? 110.379 151.603 99.704 1.00 145.50 278 ASN B C 1
ATOM 12929 O O . ASN B 1 303 ? 110.159 151.876 98.521 1.00 145.06 278 ASN B O 1
ATOM 12940 N N . CYS B 1 304 ? 110.225 152.479 100.694 1.00 150.03 279 CYS B N 1
ATOM 12941 C CA . CYS B 1 304 ? 109.710 153.818 100.469 1.00 155.25 279 CYS B CA 1
ATOM 12942 C C . CYS B 1 304 ? 110.859 154.783 100.184 1.00 163.16 279 CYS B C 1
ATOM 12943 O O . CYS B 1 304 ? 112.028 154.398 100.103 1.00 163.76 279 CYS B O 1
ATOM 12950 N N . LYS B 1 305 ? 110.519 156.065 100.031 1.00 168.21 280 LYS B N 1
ATOM 12951 C CA . LYS B 1 305 ? 111.518 157.114 99.812 1.00 169.58 280 LYS B CA 1
ATOM 12952 C C . LYS B 1 305 ? 110.959 158.415 100.394 1.00 171.92 280 LYS B C 1
ATOM 12953 O O . LYS B 1 305 ? 110.165 159.106 99.752 1.00 173.27 280 LYS B O 1
ATOM 12972 N N . GLY B 1 306 ? 111.385 158.735 101.614 1.00 171.77 281 GLY B N 1
ATOM 12973 C CA . GLY B 1 306 ? 111.038 160.000 102.231 1.00 170.77 281 GLY B CA 1
ATOM 12974 C C . GLY B 1 306 ? 109.560 160.172 102.515 1.00 173.05 281 GLY B C 1
ATOM 12975 O O . GLY B 1 306 ? 109.020 159.553 103.437 1.00 171.75 281 GLY B O 1
ATOM 12979 N N . ASP B 1 307 ? 108.897 161.020 101.725 1.00 174.56 282 ASP B N 1
ATOM 12980 C CA . ASP B 1 307 ? 107.494 161.333 101.977 1.00 173.51 282 ASP B CA 1
ATOM 12981 C C . ASP B 1 307 ? 106.625 160.082 101.983 1.00 171.19 282 ASP B C 1
ATOM 12982 O O . ASP B 1 307 ? 105.562 160.070 102.612 1.00 170.13 282 ASP B O 1
ATOM 12991 N N . GLU B 1 308 ? 107.056 159.026 101.293 1.00 169.83 283 GLU B N 1
ATOM 12992 C CA . GLU B 1 308 ? 106.249 157.816 101.199 1.00 168.27 283 GLU B CA 1
ATOM 12993 C C . GLU B 1 308 ? 106.187 157.089 102.540 1.00 170.13 283 GLU B C 1
ATOM 12994 O O . GLU B 1 308 ? 105.198 156.414 102.851 1.00 171.12 283 GLU B O 1
ATOM 13006 N N . CYS B 1 309 ? 107.240 157.213 103.350 1.00 169.22 284 CYS B N 1
ATOM 13007 C CA . CYS B 1 309 ? 107.339 156.447 104.589 1.00 168.86 284 CYS B CA 1
ATOM 13008 C C . CYS B 1 309 ? 106.438 156.975 105.700 1.00 170.28 284 CYS B C 1
ATOM 13009 O O . CYS B 1 309 ? 105.993 156.198 106.551 1.00 170.87 284 CYS B O 1
ATOM 13016 N N . PHE B 1 310 ? 106.163 158.279 105.717 1.00 170.24 285 PHE B N 1
ATOM 13017 C CA . PHE B 1 310 ? 105.257 158.819 106.722 1.00 170.18 285 PHE B CA 1
ATOM 13018 C C . PHE B 1 310 ? 103.906 158.123 106.639 1.00 169.84 285 PHE B C 1
ATOM 13019 O O . PHE B 1 310 ? 103.337 157.734 107.664 1.00 169.40 285 PHE B O 1
ATOM 13036 N N . THR B 1 311 ? 103.390 157.959 105.423 1.00 168.19 286 THR B N 1
ATOM 13037 C CA . THR B 1 311 ? 102.132 157.252 105.237 1.00 165.39 286 THR B CA 1
ATOM 13038 C C . THR B 1 311 ? 102.286 155.788 105.629 1.00 163.12 286 THR B C 1
ATOM 13039 O O . THR B 1 311 ? 103.332 155.171 105.409 1.00 162.35 286 THR B O 1
ATOM 13050 N N . SER B 1 312 ? 101.230 155.233 106.215 1.00 158.01 287 SER B N 1
ATOM 13051 C CA . SER B 1 312 ? 101.214 153.852 106.676 1.00 157.04 287 SER B CA 1
ATOM 13052 C C . SER B 1 312 ? 100.206 153.057 105.859 1.00 155.52 287 SER B C 1
ATOM 13053 O O . SER B 1 312 ? 99.070 153.502 105.662 1.00 153.29 287 SER B O 1
ATOM 13061 N N . LEU B 1 313 ? 100.625 151.886 105.387 1.00 152.91 288 LEU B N 1
ATOM 13062 C CA . LEU B 1 313 ? 99.780 150.992 104.609 1.00 146.78 288 LEU B CA 1
ATOM 13063 C C . LEU B 1 313 ? 99.629 149.683 105.368 1.00 146.24 288 LEU B C 1
ATOM 13064 O O . LEU B 1 313 ? 100.617 149.133 105.867 1.00 144.86 288 LEU B O 1
ATOM 13080 N N . HIS B 1 314 ? 98.397 149.187 105.450 1.00 146.59 289 HIS B N 1
ATOM 13081 C CA . HIS B 1 314 ? 98.064 148.049 106.294 1.00 147.60 289 HIS B CA 1
ATOM 13082 C C . HIS B 1 314 ? 97.853 146.762 105.506 1.00 145.32 289 HIS B C 1
ATOM 13083 O O . HIS B 1 314 ? 97.243 145.824 106.030 1.00 142.94 289 HIS B O 1
ATOM 13097 N N . ILE B 1 315 ? 98.337 146.693 104.270 1.00 141.13 290 ILE B N 1
ATOM 13098 C CA . ILE B 1 315 ? 98.215 145.480 103.465 1.00 134.03 290 ILE B CA 1
ATOM 13099 C C . ILE B 1 315 ? 99.611 144.983 103.107 1.00 133.11 290 ILE B C 1
ATOM 13100 O O . ILE B 1 315 ? 100.533 145.796 102.947 1.00 137.48 290 ILE B O 1
ATOM 13116 N N . PRO B 1 316 ? 99.818 143.678 102.971 1.00 130.33 291 PRO B N 1
ATOM 13117 C CA . PRO B 1 316 ? 101.139 143.169 102.602 1.00 126.93 291 PRO B CA 1
ATOM 13118 C C . PRO B 1 316 ? 101.358 143.232 101.095 1.00 126.82 291 PRO B C 1
ATOM 13119 O O . PRO B 1 316 ? 100.440 143.468 100.310 1.00 131.78 291 PRO B O 1
ATOM 13130 N N . ALA B 1 317 ? 102.610 143.013 100.703 1.00 120.83 292 ALA B N 1
ATOM 13131 C CA . ALA B 1 317 ? 102.976 143.028 99.296 1.00 120.78 292 ALA B CA 1
ATOM 13132 C C . ALA B 1 317 ? 104.255 142.228 99.113 1.00 125.47 292 ALA B C 1
ATOM 13133 O O . ALA B 1 317 ? 105.020 142.019 100.057 1.00 126.17 292 ALA B O 1
ATOM 13140 N N . SER B 1 318 ? 104.473 141.784 97.878 1.00 129.51 293 SER B N 1
ATOM 13141 C CA . SER B 1 318 ? 105.669 141.028 97.536 1.00 127.68 293 SER B CA 1
ATOM 13142 C C . SER B 1 318 ? 105.911 141.160 96.041 1.00 126.81 293 SER B C 1
ATOM 13143 O O . SER B 1 318 ? 105.008 141.509 95.275 1.00 124.20 293 SER B O 1
ATOM 13151 N N . MET B 1 319 ? 107.145 140.873 95.637 1.00 123.47 294 MET B N 1
ATOM 13152 C CA . MET B 1 319 ? 107.565 140.978 94.248 1.00 126.40 294 MET B CA 1
ATOM 13153 C C . MET B 1 319 ? 108.019 139.612 93.756 1.00 129.41 294 MET B C 1
ATOM 13154 O O . MET B 1 319 ? 108.748 138.901 94.456 1.00 127.91 294 MET B O 1
ATOM 13168 N N . VAL B 1 320 ? 107.583 139.248 92.553 1.00 129.68 295 VAL B N 1
ATOM 13169 C CA . VAL B 1 320 ? 107.856 137.948 91.961 1.00 126.23 295 VAL B CA 1
ATOM 13170 C C . VAL B 1 320 ? 108.250 138.150 90.502 1.00 130.62 295 VAL B C 1
ATOM 13171 O O . VAL B 1 320 ? 108.346 139.277 90.010 1.00 133.00 295 VAL B O 1
ATOM 13184 N N . HIS B 1 321 ? 108.483 137.038 89.809 1.00 130.52 296 HIS B N 1
ATOM 13185 C CA . HIS B 1 321 ? 108.806 137.058 88.393 1.00 129.73 296 HIS B CA 1
ATOM 13186 C C . HIS B 1 321 ? 107.523 136.974 87.568 1.00 129.06 296 HIS B C 1
ATOM 13187 O O . HIS B 1 321 ? 106.418 136.837 88.098 1.00 131.96 296 HIS B O 1
ATOM 13201 N N . PHE B 1 322 ? 107.671 137.055 86.249 1.00 129.80 297 PHE B N 1
ATOM 13202 C CA . PHE B 1 322 ? 106.535 137.021 85.339 1.00 131.68 297 PHE B CA 1
ATOM 13203 C C . PHE B 1 322 ? 106.269 135.590 84.891 1.00 139.42 297 PHE B C 1
ATOM 13204 O O . PHE B 1 322 ? 107.195 134.873 84.498 1.00 144.80 297 PHE B O 1
ATOM 13221 N N . GLN B 1 323 ? 105.004 135.183 84.952 1.00 138.29 298 GLN B N 1
ATOM 13222 C CA . GLN B 1 323 ? 104.578 133.855 84.528 1.00 140.88 298 GLN B CA 1
ATOM 13223 C C . GLN B 1 323 ? 103.603 133.997 83.367 1.00 146.59 298 GLN B C 1
ATOM 13224 O O . GLN B 1 323 ? 102.541 134.620 83.535 1.00 149.56 298 GLN B O 1
ATOM 13238 N N . PRO B 1 324 ? 103.904 133.470 82.178 1.00 147.86 299 PRO B N 1
ATOM 13239 C CA . PRO B 1 324 ? 102.926 133.565 81.082 1.00 149.36 299 PRO B CA 1
ATOM 13240 C C . PRO B 1 324 ? 101.612 132.870 81.385 1.00 152.29 299 PRO B C 1
ATOM 13241 O O . PRO B 1 324 ? 100.564 133.295 80.880 1.00 153.32 299 PRO B O 1
ATOM 13252 N N . LYS B 1 325 ? 101.634 131.809 82.193 1.00 151.67 300 LYS B N 1
ATOM 13253 C CA . LYS B 1 325 ? 100.425 131.023 82.420 1.00 153.03 300 LYS B CA 1
ATOM 13254 C C . LYS B 1 325 ? 99.360 131.837 83.145 1.00 152.59 300 LYS B C 1
ATOM 13255 O O . LYS B 1 325 ? 98.184 131.813 82.765 1.00 154.32 300 LYS B O 1
ATOM 13274 N N . VAL B 1 326 ? 99.749 132.559 84.198 1.00 148.75 301 VAL B N 1
ATOM 13275 C CA . VAL B 1 326 ? 98.771 133.348 84.942 1.00 149.04 301 VAL B CA 1
ATOM 13276 C C . VAL B 1 326 ? 98.213 134.461 84.065 1.00 151.39 301 VAL B C 1
ATOM 13277 O O . VAL B 1 326 ? 97.015 134.761 84.108 1.00 154.93 301 VAL B O 1
ATOM 13290 N N . LYS B 1 327 ? 99.068 135.090 83.257 1.00 150.26 302 LYS B N 1
ATOM 13291 C CA . LYS B 1 327 ? 98.595 136.134 82.354 1.00 153.66 302 LYS B CA 1
ATOM 13292 C C . LYS B 1 327 ? 97.586 135.578 81.359 1.00 157.11 302 LYS B C 1
ATOM 13293 O O . LYS B 1 327 ? 96.536 136.187 81.118 1.00 158.47 302 LYS B O 1
ATOM 13312 N N . GLU B 1 328 ? 97.886 134.417 80.773 1.00 158.11 303 GLU B N 1
ATOM 13313 C CA . GLU B 1 328 ? 96.966 133.817 79.814 1.00 163.12 303 GLU B CA 1
ATOM 13314 C C . GLU B 1 328 ? 95.649 133.439 80.481 1.00 164.62 303 GLU B C 1
ATOM 13315 O O . GLU B 1 328 ? 94.573 133.639 79.907 1.00 166.43 303 GLU B O 1
ATOM 13327 N N . ALA B 1 329 ? 95.715 132.892 81.696 1.00 161.82 304 ALA B N 1
ATOM 13328 C CA . ALA B 1 329 ? 94.495 132.527 82.407 1.00 162.49 304 ALA B CA 1
ATOM 13329 C C . ALA B 1 329 ? 93.647 133.755 82.710 1.00 162.73 304 ALA B C 1
ATOM 13330 O O . ALA B 1 329 ? 92.422 133.731 82.541 1.00 164.38 304 ALA B O 1
ATOM 13337 N N . LEU B 1 330 ? 94.282 134.840 83.159 1.00 160.05 305 LEU B N 1
ATOM 13338 C CA . LEU B 1 330 ? 93.539 136.063 83.442 1.00 158.13 305 LEU B CA 1
ATOM 13339 C C . LEU B 1 330 ? 92.920 136.631 82.173 1.00 160.54 305 LEU B C 1
ATOM 13340 O O . LEU B 1 330 ? 91.787 137.126 82.193 1.00 160.95 305 LEU B O 1
ATOM 13356 N N . GLN B 1 331 ? 93.650 136.572 81.056 1.00 162.74 306 GLN B N 1
ATOM 13357 C CA . GLN B 1 331 ? 93.079 137.007 79.787 1.00 166.80 306 GLN B CA 1
ATOM 13358 C C . GLN B 1 331 ? 91.862 136.166 79.425 1.00 168.89 306 GLN B C 1
ATOM 13359 O O . GLN B 1 331 ? 90.841 136.697 78.971 1.00 168.59 306 GLN B O 1
ATOM 13373 N N . LYS B 1 332 ? 91.949 134.849 79.624 1.00 168.53 307 LYS B N 1
ATOM 13374 C CA . LYS B 1 332 ? 90.802 133.983 79.386 1.00 168.36 307 LYS B CA 1
ATOM 13375 C C . LYS B 1 332 ? 89.646 134.291 80.326 1.00 168.42 307 LYS B C 1
ATOM 13376 O O . LYS B 1 332 ? 88.497 133.966 80.007 1.00 167.26 307 LYS B O 1
ATOM 13395 N N . GLY B 1 333 ? 89.922 134.909 81.472 1.00 168.90 308 GLY B N 1
ATOM 13396 C CA . GLY B 1 333 ? 88.913 135.143 82.482 1.00 168.40 308 GLY B CA 1
ATOM 13397 C C . GLY B 1 333 ? 88.725 134.006 83.462 1.00 167.02 308 GLY B C 1
ATOM 13398 O O . GLY B 1 333 ? 87.843 134.096 84.325 1.00 161.16 308 GLY B O 1
ATOM 13402 N N . ARG B 1 334 ? 89.519 132.944 83.358 1.00 167.17 309 ARG B N 1
ATOM 13403 C CA . ARG B 1 334 ? 89.377 131.818 84.263 1.00 165.55 309 ARG B CA 1
ATOM 13404 C C . ARG B 1 334 ? 89.776 132.222 85.683 1.00 161.27 309 ARG B C 1
ATOM 13405 O O . ARG B 1 334 ? 90.706 133.010 85.873 1.00 156.41 309 ARG B O 1
ATOM 13426 N N . PRO B 1 335 ? 89.089 131.698 86.698 1.00 160.36 310 PRO B N 1
ATOM 13427 C CA . PRO B 1 335 ? 89.498 131.987 88.077 1.00 155.10 310 PRO B CA 1
ATOM 13428 C C . PRO B 1 335 ? 90.918 131.510 88.342 1.00 149.43 310 PRO B C 1
ATOM 13429 O O . PRO B 1 335 ? 91.351 130.474 87.835 1.00 151.33 310 PRO B O 1
ATOM 13440 N N . VAL B 1 336 ? 91.643 132.284 89.145 1.00 145.67 311 VAL B N 1
ATOM 13441 C CA . VAL B 1 336 ? 93.013 131.966 89.527 1.00 141.24 311 VAL B CA 1
ATOM 13442 C C . VAL B 1 336 ? 93.156 132.195 91.023 1.00 135.99 311 VAL B C 1
ATOM 13443 O O . VAL B 1 336 ? 92.713 133.225 91.542 1.00 140.43 311 VAL B O 1
ATOM 13456 N N . ASN B 1 337 ? 93.773 131.239 91.710 1.00 132.17 312 ASN B N 1
ATOM 13457 C CA . ASN B 1 337 ? 94.012 131.330 93.141 1.00 132.18 312 ASN B CA 1
ATOM 13458 C C . ASN B 1 337 ? 95.510 131.337 93.407 1.00 127.76 312 ASN B C 1
ATOM 13459 O O . ASN B 1 337 ? 96.290 130.721 92.675 1.00 134.68 312 ASN B O 1
ATOM 13470 N N . VAL B 1 338 ? 95.906 132.047 94.460 1.00 122.81 313 VAL B N 1
ATOM 13471 C CA . VAL B 1 338 ? 97.308 132.198 94.823 1.00 120.14 313 VAL B CA 1
ATOM 13472 C C . VAL B 1 338 ? 97.466 131.918 96.310 1.00 118.13 313 VAL B C 1
ATOM 13473 O O . VAL B 1 338 ? 96.639 132.339 97.126 1.00 127.83 313 VAL B O 1
ATOM 13486 N N . LYS B 1 339 ? 98.533 131.204 96.655 1.00 107.43 314 LYS B N 1
ATOM 13487 C CA . LYS B 1 339 ? 98.842 130.836 98.027 1.00 112.51 314 LYS B CA 1
ATOM 13488 C C . LYS B 1 339 ? 100.298 131.175 98.312 1.00 114.55 314 LYS B C 1
ATOM 13489 O O . LYS B 1 339 ? 101.135 131.178 97.407 1.00 121.17 314 LYS B O 1
ATOM 13508 N N . PHE B 1 340 ? 100.593 131.466 99.574 1.00 111.89 315 PHE B N 1
ATOM 13509 C CA . PHE B 1 340 ? 101.934 131.841 100.003 1.00 109.89 315 PHE B CA 1
ATOM 13510 C C . PHE B 1 340 ? 102.414 130.857 101.058 1.00 107.97 315 PHE B C 1
ATOM 13511 O O . PHE B 1 340 ? 101.674 130.537 101.994 1.00 114.30 315 PHE B O 1
ATOM 13528 N N . GLN B 1 341 ? 103.649 130.382 100.909 1.00 105.97 316 GLN B N 1
ATOM 13529 C CA . GLN B 1 341 ? 104.206 129.403 101.830 1.00 109.12 316 GLN B CA 1
ATOM 13530 C C . GLN B 1 341 ? 105.671 129.721 102.089 1.00 109.32 316 GLN B C 1
ATOM 13531 O O . GLN B 1 341 ? 106.302 130.493 101.364 1.00 113.07 316 GLN B O 1
ATOM 13545 N N . VAL B 1 342 ? 106.205 129.110 103.144 1.00 108.87 317 VAL B N 1
ATOM 13546 C CA . VAL B 1 342 ? 107.598 129.277 103.543 1.00 112.18 317 VAL B CA 1
ATOM 13547 C C . VAL B 1 342 ? 108.172 127.878 103.726 1.00 116.17 317 VAL B C 1
ATOM 13548 O O . VAL B 1 342 ? 107.947 127.235 104.757 1.00 120.08 317 VAL B O 1
ATOM 13561 N N . THR B 1 343 ? 108.908 127.405 102.730 1.00 113.70 318 THR B N 1
ATOM 13562 C CA . THR B 1 343 ? 109.565 126.111 102.820 1.00 111.57 318 THR B CA 1
ATOM 13563 C C . THR B 1 343 ? 110.855 126.248 103.621 1.00 112.40 318 THR B C 1
ATOM 13564 O O . THR B 1 343 ? 111.697 127.085 103.275 1.00 121.47 318 THR B O 1
ATOM 13575 N N . PRO B 1 344 ? 111.050 125.469 104.686 1.00 106.19 319 PRO B N 1
ATOM 13576 C CA . PRO B 1 344 ? 112.316 125.550 105.420 1.00 112.62 319 PRO B CA 1
ATOM 13577 C C . PRO B 1 344 ? 113.489 125.165 104.533 1.00 113.23 319 PRO B C 1
ATOM 13578 O O . PRO B 1 344 ? 113.373 124.322 103.641 1.00 112.13 319 PRO B O 1
ATOM 13589 N N . SER B 1 345 ? 114.631 125.800 104.790 1.00 120.20 320 SER B N 1
ATOM 13590 C CA . SER B 1 345 ? 115.810 125.605 103.958 1.00 120.02 320 SER B CA 1
ATOM 13591 C C . SER B 1 345 ? 117.039 125.310 104.805 1.00 119.75 320 SER B C 1
ATOM 13592 O O . SER B 1 345 ? 116.941 125.137 106.023 1.00 124.71 320 SER B O 1
ATOM 13600 N N . ARG B 1 346 ? 118.198 125.252 104.161 1.00 116.48 321 ARG B N 1
ATOM 13601 C CA . ARG B 1 346 ? 119.466 125.023 104.832 1.00 117.39 321 ARG B CA 1
ATOM 13602 C C . ARG B 1 346 ? 120.136 126.357 105.134 1.00 117.20 321 ARG B C 1
ATOM 13603 O O . ARG B 1 346 ? 119.928 127.350 104.433 1.00 124.97 321 ARG B O 1
ATOM 13624 N N . SER B 1 347 ? 120.941 126.371 106.193 1.00 113.06 322 SER B N 1
ATOM 13625 C CA . SER B 1 347 ? 121.610 127.598 106.602 1.00 113.43 322 SER B CA 1
ATOM 13626 C C . SER B 1 347 ? 122.445 128.153 105.457 1.00 116.63 322 SER B C 1
ATOM 13627 O O . SER B 1 347 ? 123.229 127.430 104.835 1.00 122.53 322 SER B O 1
ATOM 13635 N N . PHE B 1 348 ? 122.273 129.443 105.179 1.00 115.58 323 PHE B N 1
ATOM 13636 C CA . PHE B 1 348 ? 122.992 130.105 104.101 1.00 112.93 323 PHE B CA 1
ATOM 13637 C C . PHE B 1 348 ? 124.255 130.813 104.570 1.00 111.97 323 PHE B C 1
ATOM 13638 O O . PHE B 1 348 ? 125.025 131.288 103.729 1.00 115.22 323 PHE B O 1
ATOM 13655 N N . PHE B 1 349 ? 124.484 130.903 105.877 1.00 111.66 324 PHE B N 1
ATOM 13656 C CA . PHE B 1 349 ? 125.646 131.598 106.408 1.00 109.42 324 PHE B CA 1
ATOM 13657 C C . PHE B 1 349 ? 126.050 130.968 107.730 1.00 111.17 324 PHE B C 1
ATOM 13658 O O . PHE B 1 349 ? 125.195 130.673 108.570 1.00 116.42 324 PHE B O 1
ATOM 13675 N N . PHE B 1 350 ? 127.353 130.765 107.910 1.00 109.33 325 PHE B N 1
ATOM 13676 C CA . PHE B 1 350 ? 127.882 130.406 109.218 1.00 110.55 325 PHE B CA 1
ATOM 13677 C C . PHE B 1 350 ? 129.331 130.861 109.302 1.00 111.46 325 PHE B C 1
ATOM 13678 O O . PHE B 1 350 ? 130.071 130.792 108.318 1.00 112.22 325 PHE B O 1
ATOM 13695 N N . GLY B 1 351 ? 129.726 131.328 110.481 1.00 110.73 326 GLY B N 1
ATOM 13696 C CA . GLY B 1 351 ? 131.006 131.981 110.660 1.00 113.67 326 GLY B CA 1
ATOM 13697 C C . GLY B 1 351 ? 131.899 131.251 111.644 1.00 114.12 326 GLY B C 1
ATOM 13698 O O . GLY B 1 351 ? 131.425 130.583 112.565 1.00 116.91 326 GLY B O 1
ATOM 13702 N N . ILE B 1 352 ? 133.204 131.388 111.434 1.00 113.54 327 ILE B N 1
ATOM 13703 C CA . ILE B 1 352 ? 134.231 130.886 112.336 1.00 117.81 327 ILE B CA 1
ATOM 13704 C C . ILE B 1 352 ? 134.996 132.091 112.859 1.00 118.26 327 ILE B C 1
ATOM 13705 O O . ILE B 1 352 ? 135.570 132.858 112.074 1.00 119.53 327 ILE B O 1
ATOM 13721 N N . ASP B 1 353 ? 135.005 132.258 114.179 1.00 119.89 328 ASP B N 1
ATOM 13722 C CA . ASP B 1 353 ? 135.628 133.417 114.794 1.00 119.71 328 ASP B CA 1
ATOM 13723 C C . ASP B 1 353 ? 137.136 133.401 114.553 1.00 125.36 328 ASP B C 1
ATOM 13724 O O . ASP B 1 353 ? 137.697 132.469 113.970 1.00 129.46 328 ASP B O 1
ATOM 13733 N N . GLN B 1 354 ? 137.800 134.461 115.017 1.00 124.57 329 GLN B N 1
ATOM 13734 C CA . GLN B 1 354 ? 139.247 134.555 114.872 1.00 125.73 329 GLN B CA 1
ATOM 13735 C C . GLN B 1 354 ? 139.972 133.454 115.633 1.00 127.64 329 GLN B C 1
ATOM 13736 O O . GLN B 1 354 ? 141.133 133.164 115.324 1.00 135.88 329 GLN B O 1
ATOM 13750 N N . ARG B 1 355 ? 139.317 132.837 116.615 1.00 123.46 330 ARG B N 1
ATOM 13751 C CA . ARG B 1 355 ? 139.915 131.782 117.418 1.00 129.15 330 ARG B CA 1
ATOM 13752 C C . ARG B 1 355 ? 139.428 130.395 117.019 1.00 126.84 330 ARG B C 1
ATOM 13753 O O . ARG B 1 355 ? 139.664 129.431 117.754 1.00 129.60 330 ARG B O 1
ATOM 13774 N N . GLY B 1 356 ? 138.756 130.272 115.877 1.00 121.32 331 GLY B N 1
ATOM 13775 C CA . GLY B 1 356 ? 138.330 128.975 115.395 1.00 118.70 331 GLY B CA 1
ATOM 13776 C C . GLY B 1 356 ? 137.039 128.462 115.986 1.00 118.90 331 GLY B C 1
ATOM 13777 O O . GLY B 1 356 ? 136.765 127.262 115.892 1.00 124.80 331 GLY B O 1
ATOM 13781 N N . VAL B 1 357 ? 136.235 129.329 116.588 1.00 115.19 332 VAL B N 1
ATOM 13782 C CA . VAL B 1 357 ? 134.980 128.926 117.211 1.00 118.01 332 VAL B CA 1
ATOM 13783 C C . VAL B 1 357 ? 133.840 129.182 116.236 1.00 119.21 332 VAL B C 1
ATOM 13784 O O . VAL B 1 357 ? 133.726 130.275 115.669 1.00 124.98 332 VAL B O 1
ATOM 13797 N N . LEU B 1 358 ? 132.997 128.173 116.039 1.00 117.07 333 LEU B N 1
ATOM 13798 C CA . LEU B 1 358 ? 131.831 128.330 115.183 1.00 116.78 333 LEU B CA 1
ATOM 13799 C C . LEU B 1 358 ? 130.862 129.332 115.795 1.00 119.32 333 LEU B C 1
ATOM 13800 O O . LEU B 1 358 ? 130.614 129.323 117.004 1.00 121.98 333 LEU B O 1
ATOM 13816 N N . SER B 1 359 ? 130.310 130.201 114.951 1.00 114.85 334 SER B N 1
ATOM 13817 C CA . SER B 1 359 ? 129.409 131.249 115.406 1.00 116.50 334 SER B CA 1
ATOM 13818 C C . SER B 1 359 ? 128.284 131.433 114.402 1.00 113.59 334 SER B C 1
ATOM 13819 O O . SER B 1 359 ? 128.497 131.334 113.191 1.00 114.64 334 SER B O 1
ATOM 13827 N N . GLU B 1 360 ? 127.087 131.700 114.916 1.00 112.49 335 GLU B N 1
ATOM 13828 C CA . GLU B 1 360 ? 125.943 131.996 114.071 1.00 110.79 335 GLU B CA 1
ATOM 13829 C C . GLU B 1 360 ? 125.989 133.447 113.610 1.00 112.40 335 GLU B C 1
ATOM 13830 O O . GLU B 1 360 ? 126.473 134.333 114.321 1.00 117.20 335 GLU B O 1
ATOM 13842 N N . MET B 1 361 ? 125.477 133.686 112.405 1.00 108.14 336 MET B N 1
ATOM 13843 C CA . MET B 1 361 ? 125.502 135.007 111.793 1.00 109.91 336 MET B CA 1
ATOM 13844 C C . MET B 1 361 ? 124.170 135.738 111.911 1.00 115.46 336 MET B C 1
ATOM 13845 O O . MET B 1 361 ? 124.012 136.815 111.326 1.00 116.48 336 MET B O 1
ATOM 13859 N N . GLY B 1 362 ? 123.212 135.184 112.650 1.00 115.89 337 GLY B N 1
ATOM 13860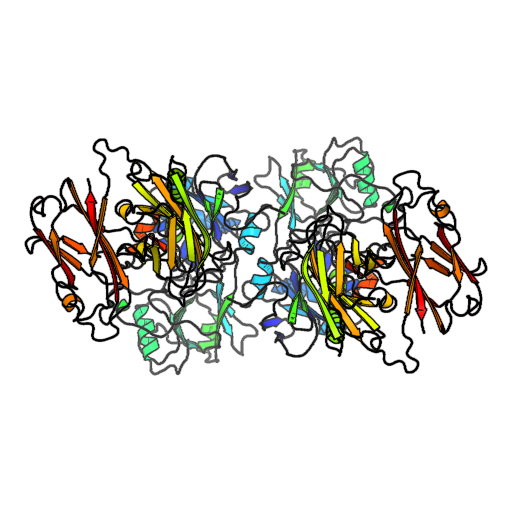 C CA . GLY B 1 362 ? 121.972 135.893 112.888 1.00 114.54 337 GLY B CA 1
ATOM 13861 C C . GLY B 1 362 ? 121.081 135.944 111.659 1.00 117.74 337 GLY B C 1
ATOM 13862 O O . GLY B 1 362 ? 121.157 135.103 110.758 1.00 122.11 337 GLY B O 1
ATOM 13866 N N . TRP B 1 363 ? 120.220 136.956 111.628 1.00 114.60 338 TRP B N 1
ATOM 13867 C CA . TRP B 1 363 ? 119.223 137.125 110.584 1.00 117.96 338 TRP B CA 1
ATOM 13868 C C . TRP B 1 363 ? 119.577 138.306 109.691 1.00 117.43 338 TRP B C 1
ATOM 13869 O O . TRP B 1 363 ? 120.308 139.219 110.085 1.00 118.82 338 TRP B O 1
ATOM 13890 N N . PHE B 1 364 ? 119.042 138.275 108.474 1.00 119.23 339 PHE B N 1
ATOM 13891 C CA . PHE B 1 364 ? 119.211 139.342 107.493 1.00 117.70 339 PHE B CA 1
ATOM 13892 C C . PHE B 1 364 ? 117.852 139.994 107.275 1.00 120.99 339 PHE B C 1
ATOM 13893 O O . PHE B 1 364 ? 116.956 139.388 106.679 1.00 128.29 339 PHE B O 1
ATOM 13910 N N . LEU B 1 365 ? 117.700 141.228 107.758 1.00 116.90 340 LEU B N 1
ATOM 13911 C CA . LEU B 1 365 ? 116.414 141.910 107.647 1.00 115.71 340 LEU B CA 1
ATOM 13912 C C . LEU B 1 365 ? 116.054 142.169 106.189 1.00 117.17 340 LEU B C 1
ATOM 13913 O O . LEU B 1 365 ? 114.916 141.934 105.767 1.00 122.10 340 LEU B O 1
ATOM 13929 N N . TYR B 1 366 ? 117.008 142.655 105.407 1.00 116.23 341 TYR B N 1
ATOM 13930 C CA . TYR B 1 366 ? 116.812 142.912 103.990 1.00 117.27 341 TYR B CA 1
ATOM 13931 C C . TYR B 1 366 ? 118.055 142.469 103.238 1.00 118.10 341 TYR B C 1
ATOM 13932 O O . TYR B 1 366 ? 119.140 142.370 103.823 1.00 121.26 341 TYR B O 1
ATOM 13950 N N . PRO B 1 367 ? 117.931 142.191 101.937 1.00 119.46 342 PRO B N 1
ATOM 13951 C CA . PRO B 1 367 ? 119.065 141.622 101.196 1.00 120.78 342 PRO B CA 1
ATOM 13952 C C . PRO B 1 367 ? 120.197 142.609 100.964 1.00 125.41 342 PRO B C 1
ATOM 13953 O O . PRO B 1 367 ? 120.289 143.230 99.901 1.00 126.33 342 PRO B O 1
ATOM 13964 N N . SER B 1 368 ? 121.063 142.759 101.963 1.00 122.11 343 SER B N 1
ATOM 13965 C CA . SER B 1 368 ? 122.274 143.555 101.837 1.00 117.90 343 SER B CA 1
ATOM 13966 C C . SER B 1 368 ? 123.414 142.828 102.531 1.00 120.29 343 SER B C 1
ATOM 13967 O O . SER B 1 368 ? 123.241 142.290 103.628 1.00 123.12 343 SER B O 1
ATOM 13975 N N . PHE B 1 369 ? 124.581 142.813 101.883 1.00 121.09 344 PHE B N 1
ATOM 13976 C CA . PHE B 1 369 ? 125.742 142.147 102.461 1.00 117.16 344 PHE B CA 1
ATOM 13977 C C . PHE B 1 369 ? 126.213 142.818 103.743 1.00 119.15 344 PHE B C 1
ATOM 13978 O O . PHE B 1 369 ? 126.999 142.223 104.487 1.00 119.39 344 PHE B O 1
ATOM 13995 N N . ARG B 1 370 ? 125.753 144.042 104.015 1.00 119.81 345 ARG B N 1
ATOM 13996 C CA . ARG B 1 370 ? 126.192 144.754 105.210 1.00 117.49 345 ARG B CA 1
ATOM 13997 C C . ARG B 1 370 ? 125.993 143.910 106.461 1.00 112.49 345 ARG B C 1
ATOM 13998 O O . ARG B 1 370 ? 126.830 143.926 107.371 1.00 120.42 345 ARG B O 1
ATOM 14019 N N . PHE B 1 371 ? 124.894 143.154 106.518 1.00 103.17 346 PHE B N 1
ATOM 14020 C CA . PHE B 1 371 ? 124.610 142.353 107.702 1.00 107.61 346 PHE B CA 1
ATOM 14021 C C . PHE B 1 371 ? 125.746 141.390 108.014 1.00 110.91 346 PHE B C 1
ATOM 14022 O O . PHE B 1 371 ? 126.020 141.116 109.188 1.00 117.12 346 PHE B O 1
ATOM 14039 N N . MET B 1 372 ? 126.413 140.864 106.987 1.00 112.03 347 MET B N 1
ATOM 14040 C CA . MET B 1 372 ? 127.592 140.042 107.228 1.00 114.89 347 MET B CA 1
ATOM 14041 C C . MET B 1 372 ? 128.721 140.883 107.811 1.00 117.05 347 MET B C 1
ATOM 14042 O O . MET B 1 372 ? 129.309 140.526 108.839 1.00 117.66 347 MET B O 1
ATOM 14056 N N . ALA B 1 373 ? 129.021 142.018 107.175 1.00 112.43 348 ALA B N 1
ATOM 14057 C CA . ALA B 1 373 ? 130.126 142.856 107.626 1.00 112.68 348 ALA B CA 1
ATOM 14058 C C . ALA B 1 373 ? 129.996 143.182 109.106 1.00 114.09 348 ALA B C 1
ATOM 14059 O O . ALA B 1 373 ? 130.943 143.002 109.881 1.00 120.04 348 ALA B O 1
ATOM 14066 N N . TRP B 1 374 ? 128.818 143.651 109.521 1.00 106.76 349 TRP B N 1
ATOM 14067 C CA . TRP B 1 374 ? 128.596 143.947 110.931 1.00 108.65 349 TRP B CA 1
ATOM 14068 C C . TRP B 1 374 ? 128.975 142.753 111.796 1.00 111.26 349 TRP B C 1
ATOM 14069 O O . TRP B 1 374 ? 129.729 142.887 112.767 1.00 117.72 349 TRP B O 1
ATOM 14090 N N . GLN B 1 375 ? 128.479 141.567 111.440 1.00 106.72 350 GLN B N 1
ATOM 14091 C CA . GLN B 1 375 ? 128.850 140.367 112.181 1.00 105.77 350 GLN B CA 1
ATOM 14092 C C . GLN B 1 375 ? 130.363 140.244 112.272 1.00 108.81 350 GLN B C 1
ATOM 14093 O O . GLN B 1 375 ? 130.922 140.065 113.361 1.00 115.67 350 GLN B O 1
ATOM 14107 N N . ALA B 1 376 ? 131.047 140.368 111.133 1.00 106.03 351 ALA B N 1
ATOM 14108 C CA . ALA B 1 376 ? 132.504 140.324 111.140 1.00 111.47 351 ALA B CA 1
ATOM 14109 C C . ALA B 1 376 ? 133.064 141.324 112.140 1.00 113.58 351 ALA B C 1
ATOM 14110 O O . ALA B 1 376 ? 133.924 140.986 112.962 1.00 116.93 351 ALA B O 1
ATOM 14117 N N . GLN B 1 377 ? 132.565 142.561 112.100 1.00 110.68 352 GLN B N 1
ATOM 14118 C CA . GLN B 1 377 ? 133.016 143.566 113.054 1.00 109.04 352 GLN B CA 1
ATOM 14119 C C . GLN B 1 377 ? 132.917 143.032 114.475 1.00 110.71 352 GLN B C 1
ATOM 14120 O O . GLN B 1 377 ? 133.881 143.095 115.247 1.00 117.61 352 GLN B O 1
ATOM 14134 N N . TRP B 1 378 ? 131.761 142.462 114.822 1.00 106.30 353 TRP B N 1
ATOM 14135 C CA . TRP B 1 378 ? 131.581 141.917 116.161 1.00 106.17 353 TRP B CA 1
ATOM 14136 C C . TRP B 1 378 ? 132.710 140.958 116.508 1.00 112.82 353 TRP B C 1
ATOM 14137 O O . TRP B 1 378 ? 133.318 141.058 117.581 1.00 121.29 353 TRP B O 1
ATOM 14158 N N . PHE B 1 379 ? 133.029 140.041 115.590 1.00 108.57 354 PHE B N 1
ATOM 14159 C CA . PHE B 1 379 ? 134.108 139.096 115.846 1.00 111.06 354 PHE B CA 1
ATOM 14160 C C . PHE B 1 379 ? 135.359 139.832 116.297 1.00 115.20 354 PHE B C 1
ATOM 14161 O O . PHE B 1 379 ? 135.941 139.514 117.341 1.00 124.13 354 PHE B O 1
ATOM 14178 N N . VAL B 1 380 ? 135.762 140.855 115.539 1.00 109.21 355 VAL B N 1
ATOM 14179 C CA . VAL B 1 380 ? 136.929 141.647 115.918 1.00 112.39 355 VAL B CA 1
ATOM 14180 C C . VAL B 1 380 ? 136.802 142.079 117.371 1.00 116.31 355 VAL B C 1
ATOM 14181 O O . VAL B 1 380 ? 137.653 141.767 118.214 1.00 123.97 355 VAL B O 1
ATOM 14194 N N . PHE B 1 381 ? 135.704 142.768 117.690 1.00 110.95 356 PHE B N 1
ATOM 14195 C CA . PHE B 1 381 ? 135.486 143.218 119.058 1.00 113.02 356 PHE B CA 1
ATOM 14196 C C . PHE B 1 381 ? 135.651 142.062 120.032 1.00 115.75 356 PHE B C 1
ATOM 14197 O O . PHE B 1 381 ? 136.382 142.167 121.024 1.00 122.20 356 PHE B O 1
ATOM 14214 N N . ASN B 1 382 ? 135.002 140.932 119.741 1.00 109.43 357 ASN B N 1
ATOM 14215 C CA . ASN B 1 382 ? 135.090 139.784 120.634 1.00 111.48 357 ASN B CA 1
ATOM 14216 C C . ASN B 1 382 ? 136.543 139.445 120.926 1.00 121.87 357 ASN B C 1
ATOM 14217 O O . ASN B 1 382 ? 136.939 139.294 122.087 1.00 128.75 357 ASN B O 1
ATOM 14228 N N . ASP B 1 383 ? 137.365 139.355 119.879 1.00 120.87 358 ASP B N 1
ATOM 14229 C CA . ASP B 1 383 ? 138.783 139.093 120.092 1.00 118.44 358 ASP B CA 1
ATOM 14230 C C . ASP B 1 383 ? 139.386 140.148 121.007 1.00 122.20 358 ASP B C 1
ATOM 14231 O O . ASP B 1 383 ? 139.985 139.825 122.041 1.00 128.13 358 ASP B O 1
ATOM 14240 N N . ALA B 1 384 ? 139.196 141.425 120.664 1.00 118.64 359 ALA B N 1
ATOM 14241 C CA . ALA B 1 384 ? 139.716 142.495 121.505 1.00 120.81 359 ALA B CA 1
ATOM 14242 C C . ALA B 1 384 ? 139.173 142.393 122.921 1.00 125.31 359 ALA B C 1
ATOM 14243 O O . ALA B 1 384 ? 139.841 142.810 123.874 1.00 130.05 359 ALA B O 1
ATOM 14250 N N . LEU B 1 385 ? 137.969 141.845 123.080 1.00 121.43 360 LEU B N 1
ATOM 14251 C CA . LEU B 1 385 ? 137.427 141.638 124.416 1.00 121.13 360 LEU B CA 1
ATOM 14252 C C . LEU B 1 385 ? 138.158 140.508 125.128 1.00 125.97 360 LEU B C 1
ATOM 14253 O O . LEU B 1 385 ? 138.565 140.649 126.287 1.00 131.11 360 LEU B O 1
ATOM 14269 N N . LEU B 1 386 ? 138.354 139.380 124.439 1.00 122.98 361 LEU B N 1
ATOM 14270 C CA . LEU B 1 386 ? 138.970 138.228 125.086 1.00 122.85 361 LEU B CA 1
ATOM 14271 C C . LEU B 1 386 ? 140.402 138.525 125.505 1.00 128.45 361 LEU B C 1
ATOM 14272 O O . LEU B 1 386 ? 140.906 137.925 126.461 1.00 134.07 361 LEU B O 1
ATOM 14288 N N . GLU B 1 387 ? 141.072 139.442 124.806 1.00 127.82 362 GLU B N 1
ATOM 14289 C CA . GLU B 1 387 ? 142.409 139.846 125.220 1.00 132.14 362 GLU B CA 1
ATOM 14290 C C . GLU B 1 387 ? 142.359 140.670 126.500 1.00 135.86 362 GLU B C 1
ATOM 14291 O O . GLU B 1 387 ? 143.249 140.561 127.351 1.00 140.13 362 GLU B O 1
ATOM 14303 N N . GLN B 1 388 ? 141.325 141.500 126.654 1.00 130.54 363 GLN B N 1
ATOM 14304 C CA . GLN B 1 388 ? 141.207 142.320 127.855 1.00 130.66 363 GLN B CA 1
ATOM 14305 C C . GLN B 1 388 ? 141.000 141.454 129.090 1.00 131.79 363 GLN B C 1
ATOM 14306 O O . GLN B 1 388 ? 141.632 141.671 130.130 1.00 136.78 363 GLN B O 1
ATOM 14320 N N . LEU B 1 389 ? 140.112 140.462 128.994 1.00 126.53 364 LEU B N 1
ATOM 14321 C CA . LEU B 1 389 ? 139.840 139.604 130.141 1.00 128.35 364 LEU B CA 1
ATOM 14322 C C . LEU B 1 389 ? 141.075 138.816 130.555 1.00 134.38 364 LEU B C 1
ATOM 14323 O O . LEU B 1 389 ? 141.245 138.507 131.740 1.00 139.41 364 LEU B O 1
ATOM 14339 N N . SER B 1 390 ? 141.945 138.483 129.601 1.00 132.56 365 SER B N 1
ATOM 14340 C CA . SER B 1 390 ? 143.160 137.744 129.915 1.00 134.60 365 SER B CA 1
ATOM 14341 C C . SER B 1 390 ? 144.173 138.579 130.685 1.00 138.92 365 SER B C 1
ATOM 14342 O O . SER B 1 390 ? 145.136 138.015 131.216 1.00 141.13 365 SER B O 1
ATOM 14350 N N . GLN B 1 391 ? 143.985 139.893 130.761 1.00 137.18 366 GLN B N 1
ATOM 14351 C CA . GLN B 1 391 ? 144.925 140.745 131.463 1.00 140.39 366 GLN B CA 1
ATOM 14352 C C . GLN B 1 391 ? 144.834 140.512 132.969 1.00 141.59 366 GLN B C 1
ATOM 14353 O O . GLN B 1 391 ? 143.825 140.010 133.470 1.00 138.34 366 GLN B O 1
ATOM 14367 N N . PRO B 1 392 ? 145.882 140.863 133.714 1.00 147.69 367 PRO B N 1
ATOM 14368 C CA . PRO B 1 392 ? 145.839 140.684 135.171 1.00 145.43 367 PRO B CA 1
ATOM 14369 C C . PRO B 1 392 ? 144.667 141.434 135.785 1.00 142.46 367 PRO B C 1
ATOM 14370 O O . PRO B 1 392 ? 144.414 142.598 135.464 1.00 141.20 367 PRO B O 1
ATOM 14381 N N . ALA B 1 393 ? 143.952 140.757 136.679 1.00 141.08 368 ALA B N 1
ATOM 14382 C CA . ALA B 1 393 ? 142.811 141.353 137.358 1.00 135.32 368 ALA B CA 1
ATOM 14383 C C . ALA B 1 393 ? 142.296 140.375 138.401 1.00 135.45 368 ALA B C 1
ATOM 14384 O O . ALA B 1 393 ? 142.429 139.158 138.244 1.00 139.62 368 ALA B O 1
ATOM 14391 N N . VAL B 1 394 ? 141.707 140.920 139.460 1.00 130.43 369 VAL B N 1
ATOM 14392 C CA . VAL B 1 394 ? 141.076 140.114 140.499 1.00 128.80 369 VAL B CA 1
ATOM 14393 C C . VAL B 1 394 ? 139.641 139.843 140.072 1.00 124.98 369 VAL B C 1
ATOM 14394 O O . VAL B 1 394 ? 138.834 140.771 139.962 1.00 125.52 369 VAL B O 1
ATOM 14407 N N . THR B 1 395 ? 139.322 138.575 139.833 1.00 125.73 370 THR B N 1
ATOM 14408 C CA . THR B 1 395 ? 138.033 138.172 139.290 1.00 128.01 370 THR B CA 1
ATOM 14409 C C . THR B 1 395 ? 137.173 137.562 140.387 1.00 127.56 370 THR B C 1
ATOM 14410 O O . THR B 1 395 ? 137.642 136.711 141.150 1.00 129.91 370 THR B O 1
ATOM 14421 N N . VAL B 1 396 ? 135.920 138.002 140.461 1.00 124.21 371 VAL B N 1
ATOM 14422 C CA . VAL B 1 396 ? 134.938 137.462 141.395 1.00 121.26 371 VAL B CA 1
ATOM 14423 C C . VAL B 1 396 ? 133.692 137.105 140.598 1.00 120.41 371 VAL B C 1
ATOM 14424 O O . VAL B 1 396 ? 133.049 137.988 140.021 1.00 123.99 371 VAL B O 1
ATOM 14437 N N . SER B 1 397 ? 133.348 135.821 140.571 1.00 115.80 372 SER B N 1
ATOM 14438 C CA . SER B 1 397 ? 132.213 135.342 139.792 1.00 121.18 372 SER B CA 1
ATOM 14439 C C . SER B 1 397 ? 130.942 135.462 140.623 1.00 121.92 372 SER B C 1
ATOM 14440 O O . SER B 1 397 ? 130.865 134.915 141.729 1.00 125.70 372 SER B O 1
ATOM 14448 N N . VAL B 1 398 ? 129.950 136.172 140.093 1.00 119.82 373 VAL B N 1
ATOM 14449 C CA . VAL B 1 398 ? 128.673 136.347 140.768 1.00 118.54 373 VAL B CA 1
ATOM 14450 C C . VAL B 1 398 ? 127.626 135.377 140.239 1.00 119.54 373 VAL B C 1
ATOM 14451 O O . VAL B 1 398 ? 126.890 134.770 141.017 1.00 122.79 373 VAL B O 1
ATOM 14464 N N . PHE B 1 399 ? 127.548 135.225 138.920 1.00 116.32 374 PHE B N 1
ATOM 14465 C CA . PHE B 1 399 ? 126.618 134.306 138.283 1.00 118.85 374 PHE B CA 1
ATOM 14466 C C . PHE B 1 399 ? 127.367 133.457 137.269 1.00 120.50 374 PHE B C 1
ATOM 14467 O O . PHE B 1 399 ? 128.265 133.946 136.578 1.00 123.10 374 PHE B O 1
ATOM 14484 N N . ASP B 1 400 ? 126.994 132.181 137.188 1.00 121.53 375 ASP B N 1
ATOM 14485 C CA . ASP B 1 400 ? 127.551 131.240 136.216 1.00 123.77 375 ASP B CA 1
ATOM 14486 C C . ASP B 1 400 ? 126.368 130.588 135.510 1.00 124.74 375 ASP B C 1
ATOM 14487 O O . ASP B 1 400 ? 125.886 129.532 135.927 1.00 130.02 375 ASP B O 1
ATOM 14496 N N . HIS B 1 401 ? 125.900 131.227 134.438 1.00 122.21 376 HIS B N 1
ATOM 14497 C CA . HIS B 1 401 ? 124.730 130.762 133.697 1.00 122.91 376 HIS B CA 1
ATOM 14498 C C . HIS B 1 401 ? 123.497 130.690 134.592 1.00 121.79 376 HIS B C 1
ATOM 14499 O O . HIS B 1 401 ? 122.634 129.828 134.412 1.00 120.96 376 HIS B O 1
ATOM 14513 N N . HIS B 1 402 ? 123.410 131.594 135.564 1.00 119.31 377 HIS B N 1
ATOM 14514 C CA . HIS B 1 402 ? 122.265 131.622 136.464 1.00 120.47 377 HIS B CA 1
ATOM 14515 C C . HIS B 1 402 ? 121.004 131.987 135.694 1.00 123.71 377 HIS B C 1
ATOM 14516 O O . HIS B 1 402 ? 121.006 132.918 134.884 1.00 126.91 377 HIS B O 1
ATOM 14530 N N . ASP B 1 403 ? 119.926 131.250 135.948 1.00 126.60 378 ASP B N 1
ATOM 14531 C CA . ASP B 1 403 ? 118.673 131.493 135.249 1.00 127.25 378 ASP B CA 1
ATOM 14532 C C . ASP B 1 403 ? 118.035 132.790 135.726 1.00 127.37 378 ASP B C 1
ATOM 14533 O O . ASP B 1 403 ? 118.108 133.142 136.907 1.00 131.43 378 ASP B O 1
ATOM 14542 N N . MET B 1 404 ? 117.406 133.504 134.795 1.00 125.80 379 MET B N 1
ATOM 14543 C CA . MET B 1 404 ? 116.694 134.738 135.093 1.00 128.28 379 MET B CA 1
ATOM 14544 C C . MET B 1 404 ? 115.309 134.694 134.472 1.00 131.98 379 MET B C 1
ATOM 14545 O O . MET B 1 404 ? 115.169 134.444 133.269 1.00 130.03 379 MET B O 1
ATOM 14559 N N . HIS B 1 405 ? 114.295 134.946 135.296 1.00 132.99 380 HIS B N 1
ATOM 14560 C CA . HIS B 1 405 ? 112.915 135.097 134.860 1.00 135.15 380 HIS B CA 1
ATOM 14561 C C . HIS B 1 405 ? 112.088 135.475 136.080 1.00 137.78 380 HIS B C 1
ATOM 14562 O O . HIS B 1 405 ? 112.435 135.130 137.214 1.00 136.39 380 HIS B O 1
ATOM 14576 N N . GLY B 1 406 ? 110.995 136.188 135.835 1.00 139.26 381 GLY B N 1
ATOM 14577 C CA . GLY B 1 406 ? 110.127 136.603 136.915 1.00 138.35 381 GLY B CA 1
ATOM 14578 C C . GLY B 1 406 ? 110.682 137.791 137.689 1.00 137.62 381 GLY B C 1
ATOM 14579 O O . GLY B 1 406 ? 111.638 138.456 137.290 1.00 136.79 381 GLY B O 1
ATOM 14583 N N . ASN B 1 407 ? 110.044 138.045 138.833 1.00 135.58 382 ASN B N 1
ATOM 14584 C CA . ASN B 1 407 ? 110.428 139.186 139.658 1.00 136.75 382 ASN B CA 1
ATOM 14585 C C . ASN B 1 407 ? 111.782 138.963 140.319 1.00 136.74 382 ASN B C 1
ATOM 14586 O O . ASN B 1 407 ? 112.621 139.872 140.349 1.00 133.69 382 ASN B O 1
ATOM 14597 N N . ALA B 1 408 ? 112.015 137.764 140.855 1.00 134.56 383 ALA B N 1
ATOM 14598 C CA . ALA B 1 408 ? 113.271 137.499 141.548 1.00 134.87 383 ALA B CA 1
ATOM 14599 C C . ALA B 1 408 ? 114.463 137.610 140.609 1.00 134.15 383 ALA B C 1
ATOM 14600 O O . ALA B 1 408 ? 115.537 138.063 141.021 1.00 130.97 383 ALA B O 1
ATOM 14607 N N . GLY B 1 409 ? 114.299 137.206 139.353 1.00 133.41 384 GLY B N 1
ATOM 14608 C CA . GLY B 1 409 ? 115.389 137.251 138.401 1.00 128.10 384 GLY B CA 1
ATOM 14609 C C . GLY B 1 409 ? 116.504 136.294 138.762 1.00 127.31 384 GLY B C 1
ATOM 14610 O O . GLY B 1 409 ? 116.330 135.074 138.692 1.00 128.39 384 GLY B O 1
ATOM 14614 N N . ALA B 1 410 ? 117.657 136.835 139.148 1.00 126.50 385 ALA B N 1
ATOM 14615 C CA . ALA B 1 410 ? 118.802 136.024 139.556 1.00 123.16 385 ALA B CA 1
ATOM 14616 C C . ALA B 1 410 ? 119.449 136.690 140.760 1.00 122.71 385 ALA B C 1
ATOM 14617 O O . ALA B 1 410 ? 120.038 137.767 140.632 1.00 123.17 385 ALA B O 1
ATOM 14624 N N . HIS B 1 411 ? 119.340 136.053 141.921 1.00 126.57 386 HIS B N 1
ATOM 14625 C CA . HIS B 1 411 ? 119.901 136.565 143.162 1.00 125.81 386 HIS B CA 1
ATOM 14626 C C . HIS B 1 411 ? 121.072 135.695 143.592 1.00 128.50 386 HIS B C 1
ATOM 14627 O O . HIS B 1 411 ? 121.001 134.464 143.526 1.00 131.02 386 HIS B O 1
ATOM 14641 N N . ALA B 1 412 ? 122.151 136.340 144.030 1.00 126.69 387 ALA B N 1
ATOM 14642 C CA . ALA B 1 412 ? 123.325 135.618 144.494 1.00 127.11 387 ALA B CA 1
ATOM 14643 C C . ALA B 1 412 ? 123.987 136.412 145.607 1.00 129.62 387 ALA B C 1
ATOM 14644 O O . ALA B 1 412 ? 123.751 137.611 145.766 1.00 131.46 387 ALA B O 1
ATOM 14651 N N . VAL B 1 413 ? 124.818 135.723 146.384 1.00 130.31 388 VAL B N 1
ATOM 14652 C CA . VAL B 1 413 ? 125.580 136.330 147.467 1.00 131.40 388 VAL B CA 1
ATOM 14653 C C . VAL B 1 413 ? 127.048 136.003 147.247 1.00 132.50 388 VAL B C 1
ATOM 14654 O O . VAL B 1 413 ? 127.396 134.847 146.979 1.00 131.83 388 VAL B O 1
ATOM 14667 N N . VAL B 1 414 ? 127.906 137.017 147.358 1.00 134.55 389 VAL B N 1
ATOM 14668 C CA . VAL B 1 414 ? 129.331 136.859 147.115 1.00 136.12 389 VAL B CA 1
ATOM 14669 C C . VAL B 1 414 ? 130.107 137.455 148.281 1.00 138.64 389 VAL B C 1
ATOM 14670 O O . VAL B 1 414 ? 129.606 138.295 149.033 1.00 140.55 389 VAL B O 1
ATOM 14683 N N . ASP B 1 415 ? 131.346 136.996 148.424 1.00 138.95 390 ASP B N 1
ATOM 14684 C CA . ASP B 1 415 ? 132.272 137.473 149.447 1.00 144.99 390 ASP B CA 1
ATOM 14685 C C . ASP B 1 415 ? 133.425 138.162 148.726 1.00 147.15 390 ASP B C 1
ATOM 14686 O O . ASP B 1 415 ? 134.304 137.501 148.165 1.00 147.39 390 ASP B O 1
ATOM 14695 N N . LEU B 1 416 ? 133.417 139.491 148.743 1.00 148.30 391 LEU B N 1
ATOM 14696 C CA . LEU B 1 416 ? 134.425 140.256 148.036 1.00 147.50 391 LEU B CA 1
ATOM 14697 C C . LEU B 1 416 ? 135.755 140.201 148.783 1.00 149.48 391 LEU B C 1
ATOM 14698 O O . LEU B 1 416 ? 135.803 139.836 149.960 1.00 151.79 391 LEU B O 1
ATOM 14714 N N . PRO B 1 417 ? 136.858 140.552 148.111 1.00 150.06 392 PRO B N 1
ATOM 14715 C CA . PRO B 1 417 ? 138.166 140.538 148.781 1.00 154.32 392 PRO B CA 1
ATOM 14716 C C . PRO B 1 417 ? 138.165 141.297 150.098 1.00 156.75 392 PRO B C 1
ATOM 14717 O O . PRO B 1 417 ? 137.275 142.113 150.356 1.00 154.56 392 PRO B O 1
ATOM 14728 N N . ALA B 1 418 ? 139.166 141.031 150.939 1.00 161.37 393 ALA B N 1
ATOM 14729 C CA . ALA B 1 418 ? 139.216 141.665 152.252 1.00 162.34 393 ALA B CA 1
ATOM 14730 C C . ALA B 1 418 ? 139.318 143.179 152.132 1.00 165.23 393 ALA B C 1
ATOM 14731 O O . ALA B 1 418 ? 138.643 143.914 152.862 1.00 164.26 393 ALA B O 1
ATOM 14738 N N . ASP B 1 419 ? 140.155 143.666 151.218 1.00 165.35 394 ASP B N 1
ATOM 14739 C CA . ASP B 1 419 ? 140.379 145.097 151.035 1.00 164.29 394 ASP B CA 1
ATOM 14740 C C . ASP B 1 419 ? 140.342 145.409 149.546 1.00 159.20 394 ASP B C 1
ATOM 14741 O O . ASP B 1 419 ? 141.219 144.970 148.794 1.00 157.03 394 ASP B O 1
ATOM 14750 N N . ILE B 1 420 ? 139.329 146.166 149.124 1.00 156.93 395 ILE B N 1
ATOM 14751 C CA . ILE B 1 420 ? 139.217 146.621 147.743 1.00 153.20 395 ILE B CA 1
ATOM 14752 C C . ILE B 1 420 ? 139.700 148.058 147.583 1.00 153.86 395 ILE B C 1
ATOM 14753 O O . ILE B 1 420 ? 139.589 148.628 146.493 1.00 153.74 395 ILE B O 1
ATOM 14769 N N . SER B 1 421 ? 140.232 148.659 148.647 1.00 154.55 396 SER B N 1
ATOM 14770 C CA . SER B 1 421 ? 140.736 150.027 148.554 1.00 154.71 396 SER B CA 1
ATOM 14771 C C . SER B 1 421 ? 141.812 150.183 147.489 1.00 156.91 396 SER B C 1
ATOM 14772 O O . SER B 1 421 ? 141.707 151.112 146.670 1.00 157.75 396 SER B O 1
ATOM 14780 N N . PRO B 1 422 ? 142.852 149.346 147.433 1.00 157.53 397 PRO B N 1
ATOM 14781 C CA . PRO B 1 422 ? 143.890 149.560 146.411 1.00 157.31 397 PRO B CA 1
ATOM 14782 C C . PRO B 1 422 ? 143.366 149.469 144.990 1.00 154.98 397 PRO B C 1
ATOM 14783 O O . PRO B 1 422 ? 143.925 150.111 144.092 1.00 156.63 397 PRO B O 1
ATOM 14794 N N . TYR B 1 423 ? 142.312 148.693 144.757 1.00 149.82 398 TYR B N 1
ATOM 14795 C CA . TYR B 1 423 ? 141.738 148.548 143.421 1.00 146.36 398 TYR B CA 1
ATOM 14796 C C . TYR B 1 423 ? 140.895 149.780 143.121 1.00 145.37 398 TYR B C 1
ATOM 14797 O O . TYR B 1 423 ? 139.768 149.911 143.604 1.00 143.84 398 TYR B O 1
ATOM 14815 N N . ASP B 1 424 ? 141.443 150.689 142.321 1.00 147.08 399 ASP B N 1
ATOM 14816 C CA . ASP B 1 424 ? 140.749 151.908 141.931 1.00 144.64 399 ASP B CA 1
ATOM 14817 C C . ASP B 1 424 ? 139.923 151.740 140.664 1.00 137.75 399 ASP B C 1
ATOM 14818 O O . ASP B 1 424 ? 139.264 152.696 140.242 1.00 137.71 399 ASP B O 1
ATOM 14827 N N . VAL B 1 425 ? 139.942 150.561 140.048 1.00 133.66 400 VAL B N 1
ATOM 14828 C CA . VAL B 1 425 ? 139.193 150.293 138.827 1.00 131.78 400 VAL B CA 1
ATOM 14829 C C . VAL B 1 425 ? 138.357 149.041 139.040 1.00 129.16 400 VAL B C 1
ATOM 14830 O O . VAL B 1 425 ? 138.878 148.008 139.474 1.00 133.23 400 VAL B O 1
ATOM 14843 N N . LEU B 1 426 ? 137.066 149.134 138.734 1.00 125.74 401 LEU B N 1
ATOM 14844 C CA . LEU B 1 426 ? 136.146 148.010 138.831 1.00 124.14 401 LEU B CA 1
ATOM 14845 C C . LEU B 1 426 ? 135.356 147.919 137.537 1.00 119.99 401 LEU B C 1
ATOM 14846 O O . LEU B 1 426 ? 134.781 148.916 137.087 1.00 124.90 401 LEU B O 1
ATOM 14862 N N . GLU B 1 427 ? 135.330 146.730 136.942 1.00 115.10 402 GLU B N 1
ATOM 14863 C CA . GLU B 1 427 ? 134.607 146.494 135.704 1.00 118.04 402 GLU B CA 1
ATOM 14864 C C . GLU B 1 427 ? 133.707 145.278 135.866 1.00 118.18 402 GLU B C 1
ATOM 14865 O O . GLU B 1 427 ? 133.942 144.411 136.709 1.00 122.48 402 GLU B O 1
ATOM 14877 N N . LEU B 1 428 ? 132.664 145.230 135.043 1.00 116.49 403 LEU B N 1
ATOM 14878 C CA . LEU B 1 428 ? 131.718 144.124 135.028 1.00 115.62 403 LEU B CA 1
ATOM 14879 C C . LEU B 1 428 ? 131.770 143.460 133.663 1.00 116.36 403 LEU B C 1
ATOM 14880 O O . LEU B 1 428 ? 131.555 144.121 132.640 1.00 119.55 403 LEU B O 1
ATOM 14896 N N . ASP B 1 429 ? 132.064 142.163 133.652 1.00 115.45 404 ASP B N 1
ATOM 14897 C CA . ASP B 1 429 ? 132.009 141.343 132.451 1.00 114.92 404 ASP B CA 1
ATOM 14898 C C . ASP B 1 429 ? 130.727 140.522 132.508 1.00 111.87 404 ASP B C 1
ATOM 14899 O O . ASP B 1 429 ? 130.548 139.710 133.423 1.00 116.27 404 ASP B O 1
ATOM 14908 N N . THR B 1 430 ? 129.846 140.731 131.533 1.00 111.05 405 THR B N 1
ATOM 14909 C CA . THR B 1 430 ? 128.524 140.125 131.536 1.00 113.20 405 THR B CA 1
ATOM 14910 C C . THR B 1 430 ? 128.286 139.374 130.235 1.00 114.13 405 THR B C 1
ATOM 14911 O O . THR B 1 430 ? 128.733 139.792 129.163 1.00 118.54 405 THR B O 1
ATOM 14922 N N . SER B 1 431 ? 127.573 138.256 130.349 1.00 111.52 406 SER B N 1
ATOM 14923 C CA . SER B 1 431 ? 127.188 137.449 129.198 1.00 112.60 406 SER B CA 1
ATOM 14924 C C . SER B 1 431 ? 125.766 136.960 129.416 1.00 112.91 406 SER B C 1
ATOM 14925 O O . SER B 1 431 ? 125.504 136.215 130.365 1.00 119.09 406 SER B O 1
ATOM 14933 N N . LEU B 1 432 ? 124.856 137.377 128.543 1.00 111.10 407 LEU B N 1
ATOM 14934 C CA . LEU B 1 432 ? 123.443 137.015 128.622 1.00 108.45 407 LEU B CA 1
ATOM 14935 C C . LEU B 1 432 ? 123.152 136.028 127.495 1.00 111.86 407 LEU B C 1
ATOM 14936 O O . LEU B 1 432 ? 122.895 136.421 126.356 1.00 117.68 407 LEU B O 1
ATOM 14952 N N . SER B 1 433 ? 123.197 134.741 127.822 1.00 111.22 408 SER B N 1
ATOM 14953 C CA . SER B 1 433 ? 122.949 133.681 126.864 1.00 113.75 408 SER B CA 1
ATOM 14954 C C . SER B 1 433 ? 121.546 133.113 127.062 1.00 116.94 408 SER B C 1
ATOM 14955 O O . SER B 1 433 ? 120.778 133.547 127.926 1.00 122.40 408 SER B O 1
ATOM 14963 N N . CYS B 1 434 ? 121.218 132.120 126.254 1.00 119.07 409 CYS B N 1
ATOM 14964 C CA . CYS B 1 434 ? 119.926 131.464 126.248 1.00 121.50 409 CYS B CA 1
ATOM 14965 C C . CYS B 1 434 ? 120.040 130.047 126.789 1.00 124.40 409 CYS B C 1
ATOM 14966 O O . CYS B 1 434 ? 121.143 129.516 126.958 1.00 126.57 409 CYS B O 1
ATOM 14973 N N . PRO B 1 435 ? 118.910 129.400 127.082 1.00 122.44 410 PRO B N 1
ATOM 14974 C CA . PRO B 1 435 ? 118.977 128.030 127.613 1.00 126.36 410 PRO B CA 1
ATOM 14975 C C . PRO B 1 435 ? 119.754 127.079 126.723 1.00 129.25 410 PRO B C 1
ATOM 14976 O O . PRO B 1 435 ? 120.433 126.181 127.236 1.00 131.14 410 PRO B O 1
ATOM 14987 N N . GLY B 1 436 ? 119.676 127.248 125.406 1.00 126.24 411 GLY B N 1
ATOM 14988 C CA . GLY B 1 436 ? 120.403 126.397 124.486 1.00 125.87 411 GLY B CA 1
ATOM 14989 C C . GLY B 1 436 ? 121.492 127.140 123.742 1.00 130.73 411 GLY B C 1
ATOM 14990 O O . GLY B 1 436 ? 121.512 128.375 123.723 1.00 132.93 411 GLY B O 1
ATOM 14994 N N . ARG B 1 437 ? 122.409 126.394 123.124 1.00 131.84 412 ARG B N 1
ATOM 14995 C CA . ARG B 1 437 ? 123.491 127.023 122.376 1.00 130.93 412 ARG B CA 1
ATOM 14996 C C . ARG B 1 437 ? 122.953 127.798 121.180 1.00 130.59 412 ARG B C 1
ATOM 14997 O O . ARG B 1 437 ? 123.428 128.898 120.875 1.00 128.39 412 ARG B O 1
ATOM 15018 N N . ARG B 1 438 ? 121.962 127.240 120.491 1.00 129.68 413 ARG B N 1
ATOM 15019 C CA . ARG B 1 438 ? 121.425 127.871 119.296 1.00 127.06 413 ARG B CA 1
ATOM 15020 C C . ARG B 1 438 ? 120.645 129.130 119.652 1.00 124.26 413 ARG B C 1
ATOM 15021 O O . ARG B 1 438 ? 120.099 129.264 120.751 1.00 127.37 413 ARG B O 1
ATOM 15042 N N . ASP B 1 439 ? 120.595 130.063 118.699 1.00 120.54 414 ASP B N 1
ATOM 15043 C CA . ASP B 1 439 ? 119.881 131.314 118.916 1.00 119.34 414 ASP B CA 1
ATOM 15044 C C . ASP B 1 439 ? 118.370 131.138 118.845 1.00 122.15 414 ASP B C 1
ATOM 15045 O O . ASP B 1 439 ? 117.635 132.012 119.316 1.00 127.40 414 ASP B O 1
ATOM 15054 N N . GLU B 1 440 ? 117.891 130.033 118.271 1.00 120.41 415 GLU B N 1
ATOM 15055 C CA . GLU B 1 440 ? 116.455 129.813 118.155 1.00 123.92 415 GLU B CA 1
ATOM 15056 C C . GLU B 1 440 ? 115.782 129.645 119.510 1.00 127.37 415 GLU B C 1
ATOM 15057 O O . GLU B 1 440 ? 114.574 129.879 119.620 1.00 125.72 415 GLU B O 1
ATOM 15069 N N . THR B 1 441 ? 116.531 129.246 120.540 1.00 128.40 416 THR B N 1
ATOM 15070 C CA . THR B 1 441 ? 115.986 129.028 121.874 1.00 125.69 416 THR B CA 1
ATOM 15071 C C . THR B 1 441 ? 116.060 130.273 122.747 1.00 123.03 416 THR B C 1
ATOM 15072 O O . THR B 1 441 ? 116.110 130.160 123.979 1.00 125.54 416 THR B O 1
ATOM 15083 N N . CYS B 1 442 ? 116.063 131.457 122.145 1.00 121.30 417 CYS B N 1
ATOM 15084 C CA . CYS B 1 442 ? 116.228 132.709 122.863 1.00 120.22 417 CYS B CA 1
ATOM 15085 C C . CYS B 1 442 ? 114.935 133.512 122.848 1.00 120.67 417 CYS B C 1
ATOM 15086 O O . CYS B 1 442 ? 114.017 133.246 122.068 1.00 127.40 417 CYS B O 1
ATOM 15093 N N . ALA B 1 443 ? 114.876 134.505 123.731 1.00 115.47 418 ALA B N 1
ATOM 15094 C CA . ALA B 1 443 ? 113.708 135.368 123.810 1.00 117.32 418 ALA B CA 1
ATOM 15095 C C . ALA B 1 443 ? 113.534 136.150 122.514 1.00 120.02 418 ALA B C 1
ATOM 15096 O O . ALA B 1 443 ? 114.504 136.541 121.860 1.00 123.31 418 ALA B O 1
ATOM 15103 N N . HIS B 1 444 ? 112.274 136.381 122.148 1.00 122.66 419 HIS B N 1
ATOM 15104 C CA . HIS B 1 444 ? 111.926 137.064 120.910 1.00 123.77 419 HIS B CA 1
ATOM 15105 C C . HIS B 1 444 ? 111.685 138.555 121.115 1.00 125.38 419 HIS B C 1
ATOM 15106 O O . HIS B 1 444 ? 111.003 139.183 120.298 1.00 133.97 419 HIS B O 1
ATOM 15120 N N . TRP B 1 445 ? 112.230 139.135 122.182 1.00 121.38 420 TRP B N 1
ATOM 15121 C CA . TRP B 1 445 ? 112.014 140.545 122.471 1.00 125.42 420 TRP B CA 1
ATOM 15122 C C . TRP B 1 445 ? 113.213 141.095 123.228 1.00 120.55 420 TRP B C 1
ATOM 15123 O O . TRP B 1 445 ? 114.001 140.348 123.815 1.00 118.77 420 TRP B O 1
ATOM 15144 N N . ASP B 1 446 ? 113.340 142.419 123.205 1.00 120.32 421 ASP B N 1
ATOM 15145 C CA . ASP B 1 446 ? 114.404 143.125 123.907 1.00 117.75 421 ASP B CA 1
ATOM 15146 C C . ASP B 1 446 ? 113.849 143.675 125.214 1.00 123.72 421 ASP B C 1
ATOM 15147 O O . ASP B 1 446 ? 112.870 144.429 125.210 1.00 130.08 421 ASP B O 1
ATOM 15156 N N . HIS B 1 447 ? 114.472 143.297 126.327 1.00 118.83 422 HIS B N 1
ATOM 15157 C CA . HIS B 1 447 ? 114.037 143.716 127.649 1.00 113.62 422 HIS B CA 1
ATOM 15158 C C . HIS B 1 447 ? 115.234 144.216 128.442 1.00 110.13 422 HIS B C 1
ATOM 15159 O O . HIS B 1 447 ? 116.317 143.626 128.388 1.00 110.82 422 HIS B O 1
ATOM 15173 N N . THR B 1 448 ? 115.031 145.306 129.175 1.00 109.38 423 THR B N 1
ATOM 15174 C CA . THR B 1 448 ? 116.099 145.880 129.977 1.00 104.54 423 THR B CA 1
ATOM 15175 C C . THR B 1 448 ? 116.473 144.947 131.123 1.00 111.36 423 THR B C 1
ATOM 15176 O O . THR B 1 448 ? 115.652 144.172 131.620 1.00 123.06 423 THR B O 1
ATOM 15187 N N . VAL B 1 449 ? 117.734 145.029 131.541 1.00 107.71 424 VAL B N 1
ATOM 15188 C CA . VAL B 1 449 ? 118.268 144.232 132.637 1.00 106.96 424 VAL B CA 1
ATOM 15189 C C . VAL B 1 449 ? 119.038 145.164 133.558 1.00 106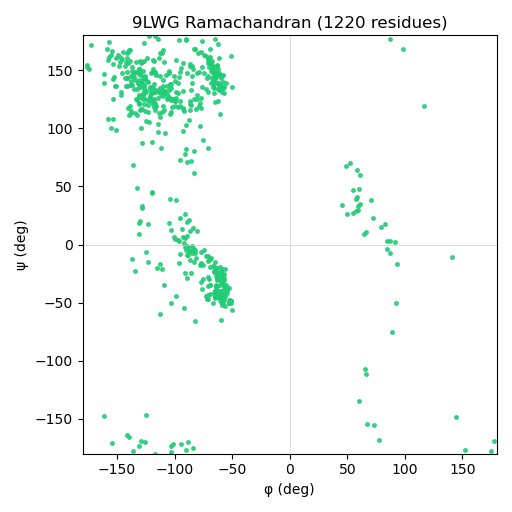.49 424 VAL B C 1
ATOM 15190 O O . VAL B 1 449 ? 119.837 145.982 133.091 1.00 111.05 424 VAL B O 1
ATOM 15203 N N . GLN B 1 450 ? 118.801 145.040 134.861 1.00 107.25 425 GLN B N 1
ATOM 15204 C CA . GLN B 1 450 ? 119.418 145.908 135.852 1.00 108.49 425 GLN B CA 1
ATOM 15205 C C . GLN B 1 450 ? 120.045 145.069 136.953 1.00 113.07 425 GLN B C 1
ATOM 15206 O O . GLN B 1 450 ? 119.467 144.070 137.391 1.00 122.36 425 GLN B O 1
ATOM 15220 N N . LEU B 1 451 ? 121.227 145.484 137.401 1.00 109.39 426 LEU B N 1
ATOM 15221 C CA . LEU B 1 451 ? 121.947 144.815 138.479 1.00 113.87 426 LEU B CA 1
ATOM 15222 C C . LEU B 1 451 ? 121.913 145.714 139.708 1.00 116.59 426 LEU B C 1
ATOM 15223 O O . LEU B 1 451 ? 122.474 146.816 139.695 1.00 117.96 426 LEU B O 1
ATOM 15239 N N . PHE B 1 452 ? 121.258 145.244 140.762 1.00 115.73 427 PHE B N 1
ATOM 15240 C CA . PHE B 1 452 ? 121.226 145.930 142.042 1.00 114.93 427 PHE B CA 1
ATOM 15241 C C . PHE B 1 452 ? 122.135 145.213 143.030 1.00 116.81 427 PHE B C 1
ATOM 15242 O O . PHE B 1 452 ? 122.324 143.996 142.958 1.00 122.14 427 PHE B O 1
ATOM 15259 N N . VAL B 1 453 ? 122.703 145.981 143.954 1.00 118.05 428 VAL B N 1
ATOM 15260 C CA . VAL B 1 453 ? 123.644 145.465 144.937 1.00 122.80 428 VAL B CA 1
ATOM 15261 C C . VAL B 1 453 ? 123.221 145.939 146.318 1.00 131.21 428 VAL B C 1
ATOM 15262 O O . VAL B 1 453 ? 122.868 147.109 146.504 1.00 134.14 428 VAL B O 1
ATOM 15275 N N . CYS B 1 454 ? 123.250 145.025 147.287 1.00 133.91 429 CYS B N 1
ATOM 15276 C CA . CYS B 1 454 ? 122.946 145.347 148.676 1.00 136.93 429 CYS B CA 1
ATOM 15277 C C . CYS B 1 454 ? 124.022 144.742 149.563 1.00 139.86 429 CYS B C 1
ATOM 15278 O O . CYS B 1 454 ? 124.270 143.534 149.507 1.00 141.69 429 CYS B O 1
ATOM 15285 N N . CYS B 1 455 ? 124.660 145.583 150.376 1.00 139.84 430 CYS B N 1
ATOM 15286 C CA . CYS B 1 455 ? 125.680 145.135 151.310 1.00 145.28 430 CYS B CA 1
ATOM 15287 C C . CYS B 1 455 ? 125.378 145.493 152.755 1.00 149.03 430 CYS B C 1
ATOM 15288 O O . CYS B 1 455 ? 126.011 144.931 153.655 1.00 153.52 430 CYS B O 1
ATOM 15295 N N . ASN B 1 456 ? 124.437 146.402 153.004 1.00 147.30 431 ASN B N 1
ATOM 15296 C CA . ASN B 1 456 ? 124.050 146.753 154.368 1.00 151.07 431 ASN B CA 1
ATOM 15297 C C . ASN B 1 456 ? 122.650 147.347 154.305 1.00 154.02 431 ASN B C 1
ATOM 15298 O O . ASN B 1 456 ? 122.477 148.471 153.824 1.00 154.65 431 ASN B O 1
ATOM 15308 N N . ASP B 1 457 ? 121.659 146.594 154.788 1.00 155.09 432 ASP B N 1
ATOM 15309 C CA . ASP B 1 457 ? 120.278 147.059 154.731 1.00 154.08 432 ASP B CA 1
ATOM 15310 C C . ASP B 1 457 ? 120.079 148.367 155.483 1.00 154.61 432 ASP B C 1
ATOM 15311 O O . ASP B 1 457 ? 119.122 149.094 155.197 1.00 151.97 432 ASP B O 1
ATOM 15320 N N . SER B 1 458 ? 120.958 148.685 156.433 1.00 156.50 433 SER B N 1
ATOM 15321 C CA . SER B 1 458 ? 120.878 149.923 157.193 1.00 156.81 433 SER B CA 1
ATOM 15322 C C . SER B 1 458 ? 121.606 151.076 156.511 1.00 154.89 433 SER B C 1
ATOM 15323 O O . SER B 1 458 ? 121.964 152.052 157.180 1.00 152.94 433 SER B O 1
ATOM 15331 N N . SER B 1 459 ? 121.832 150.985 155.205 1.00 154.05 434 SER B N 1
ATOM 15332 C CA . SER B 1 459 ? 122.526 152.015 154.452 1.00 151.90 434 SER B CA 1
ATOM 15333 C C . SER B 1 459 ? 121.737 152.363 153.200 1.00 148.04 434 SER B C 1
ATOM 15334 O O . SER B 1 459 ? 121.017 151.518 152.658 1.00 147.62 434 SER B O 1
ATOM 15342 N N . PRO B 1 460 ? 121.853 153.603 152.715 1.00 145.00 435 PRO B N 1
ATOM 15343 C CA . PRO B 1 460 ? 121.115 153.983 151.502 1.00 143.24 435 PRO B CA 1
ATOM 15344 C C . PRO B 1 460 ? 121.585 153.262 150.253 1.00 137.20 435 PRO B C 1
ATOM 15345 O O . PRO B 1 460 ? 120.842 153.227 149.263 1.00 132.97 435 PRO B O 1
ATOM 15356 N N . TYR B 1 461 ? 122.788 152.687 150.262 1.00 136.76 436 TYR B N 1
ATOM 15357 C CA . TYR B 1 461 ? 123.335 152.057 149.067 1.00 135.27 436 TYR B CA 1
ATOM 15358 C C . TYR B 1 461 ? 122.630 150.758 148.701 1.00 135.78 436 TYR B C 1
ATOM 15359 O O . TYR B 1 461 ? 122.815 150.273 147.580 1.00 135.76 436 TYR B O 1
ATOM 15377 N N . CYS B 1 462 ? 121.837 150.187 149.603 1.00 137.61 437 CYS B N 1
ATOM 15378 C CA . CYS B 1 462 ? 121.174 148.924 149.313 1.00 142.51 437 CYS B CA 1
ATOM 15379 C C . CYS B 1 462 ? 120.174 149.092 148.177 1.00 142.40 437 CYS B C 1
ATOM 15380 O O . CYS B 1 462 ? 119.508 150.124 148.060 1.00 137.80 437 CYS B O 1
ATOM 15387 N N . ASN B 1 463 ? 120.076 148.066 147.338 1.00 141.11 438 ASN B N 1
ATOM 15388 C CA . ASN B 1 463 ? 119.162 148.013 146.202 1.00 136.28 438 ASN B CA 1
ATOM 15389 C C . ASN B 1 463 ? 119.467 149.068 145.145 1.00 133.59 438 ASN B C 1
ATOM 15390 O O . ASN B 1 463 ? 118.671 149.255 144.217 1.00 136.68 438 ASN B O 1
ATOM 15401 N N . GLN B 1 464 ? 120.594 149.765 145.256 1.00 128.58 439 GLN B N 1
ATOM 15402 C CA . GLN B 1 464 ? 120.969 150.735 144.240 1.00 120.95 439 GLN B CA 1
ATOM 15403 C C . GLN B 1 464 ? 121.463 150.026 142.985 1.00 120.52 439 GLN B C 1
ATOM 15404 O O . GLN B 1 464 ? 122.062 148.949 143.046 1.00 125.33 439 GLN B O 1
ATOM 15418 N N . GLU B 1 465 ? 121.202 150.643 141.838 1.00 119.04 440 GLU B N 1
ATOM 15419 C CA . GLU B 1 465 ? 121.589 150.061 140.562 1.00 118.74 440 GLU B CA 1
ATOM 15420 C C . GLU B 1 465 ? 123.082 150.238 140.329 1.00 119.59 440 GLU B C 1
ATOM 15421 O O . GLU B 1 465 ? 123.642 151.313 140.564 1.00 115.21 440 GLU B O 1
ATOM 15433 N N . LEU B 1 466 ? 123.724 149.171 139.864 1.00 120.83 441 LEU B N 1
ATOM 15434 C CA . LEU B 1 466 ? 125.149 149.168 139.557 1.00 116.76 441 LEU B CA 1
ATOM 15435 C C . LEU B 1 466 ? 125.437 149.100 138.068 1.00 115.38 441 LEU B C 1
ATOM 15436 O O . LEU B 1 466 ? 126.410 149.699 137.605 1.00 119.04 441 LEU B O 1
ATOM 15452 N N . GLY B 1 467 ? 124.614 148.386 137.306 1.00 109.39 442 GLY B N 1
ATOM 15453 C CA . GLY B 1 467 ? 124.812 148.282 135.873 1.00 107.27 442 GLY B CA 1
ATOM 15454 C C . GLY B 1 467 ? 123.501 148.015 135.168 1.00 111.17 442 GLY B C 1
ATOM 15455 O O . GLY B 1 467 ? 122.553 147.475 135.749 1.00 119.26 442 GLY B O 1
ATOM 15459 N N . ARG B 1 468 ? 123.459 148.402 133.896 1.00 105.14 443 ARG B N 1
ATOM 15460 C CA . ARG B 1 468 ? 122.279 148.234 133.064 1.00 104.44 443 ARG B CA 1
ATOM 15461 C C . ARG B 1 468 ? 122.683 147.680 131.707 1.00 103.03 443 ARG B C 1
ATOM 15462 O O . ARG B 1 468 ? 123.721 148.057 131.155 1.00 107.20 443 ARG B O 1
ATOM 15483 N N . TRP B 1 469 ? 121.855 146.783 131.179 1.00 104.70 444 TRP B N 1
ATOM 15484 C CA . TRP B 1 469 ? 122.089 146.161 129.886 1.00 103.58 444 TRP B CA 1
ATOM 15485 C C . TRP B 1 469 ? 120.761 146.037 129.154 1.00 105.15 444 TRP B C 1
ATOM 15486 O O . TRP B 1 469 ? 119.686 146.172 129.743 1.00 111.41 444 TRP B O 1
ATOM 15507 N N . VAL B 1 470 ? 120.844 145.773 127.854 1.00 102.92 445 VAL B N 1
ATOM 15508 C CA . VAL B 1 470 ? 119.671 145.571 127.015 1.00 102.63 445 VAL B CA 1
ATOM 15509 C C . VAL B 1 470 ? 119.873 144.293 126.217 1.00 105.80 445 VAL B C 1
ATOM 15510 O O . VAL B 1 470 ? 120.892 144.135 125.536 1.00 111.93 445 VAL B O 1
ATOM 15523 N N . THR B 1 471 ? 118.905 143.387 126.300 1.00 106.24 446 THR B N 1
ATOM 15524 C CA . THR B 1 471 ? 119.005 142.120 125.598 1.00 110.00 446 THR B CA 1
ATOM 15525 C C . THR B 1 471 ? 118.805 142.318 124.099 1.00 114.54 446 THR B C 1
ATOM 15526 O O . THR B 1 471 ? 118.287 143.339 123.639 1.00 118.50 446 THR B O 1
ATOM 15537 N N . ALA B 1 472 ? 119.227 141.318 123.337 1.00 110.10 447 ALA B N 1
ATOM 15538 C CA . ALA B 1 472 ? 119.112 141.325 121.889 1.00 109.95 447 ALA B CA 1
ATOM 15539 C C . ALA B 1 472 ? 117.900 140.514 121.447 1.00 113.75 447 ALA B C 1
ATOM 15540 O O . ALA B 1 472 ? 117.392 139.660 122.176 1.00 115.34 447 ALA B O 1
ATOM 15547 N N . PHE B 1 473 ? 117.440 140.796 120.229 1.00 113.56 448 PHE B N 1
ATOM 15548 C CA . PHE B 1 473 ? 116.287 140.099 119.677 1.00 114.00 448 PHE B CA 1
ATOM 15549 C C . PHE B 1 473 ? 116.663 138.688 119.245 1.00 115.84 448 PHE B C 1
ATOM 15550 O O . PHE B 1 473 ? 117.060 138.469 118.096 1.00 118.24 448 PHE B O 1
ATOM 15567 N N . ARG B 1 474 ? 116.545 137.726 120.160 1.00 117.34 449 ARG B N 1
ATOM 15568 C CA . ARG B 1 474 ? 116.741 136.313 119.841 1.00 116.54 449 ARG B CA 1
ATOM 15569 C C . ARG B 1 474 ? 118.210 135.996 119.565 1.00 115.32 449 ARG B C 1
ATOM 15570 O O . ARG B 1 474 ? 118.531 135.196 118.686 1.00 119.04 449 ARG B O 1
ATOM 15591 N N . ARG B 1 475 ? 119.108 136.623 120.321 1.00 113.68 450 ARG B N 1
ATOM 15592 C CA . ARG B 1 475 ? 120.538 136.370 120.215 1.00 111.45 450 ARG B CA 1
ATOM 15593 C C . ARG B 1 475 ? 121.115 136.134 121.602 1.00 114.88 450 ARG B C 1
ATOM 15594 O O . ARG B 1 475 ? 120.755 136.825 122.559 1.00 117.81 450 ARG B O 1
ATOM 15615 N N . GLY B 1 476 ? 122.013 135.156 121.701 1.00 115.04 451 GLY B N 1
ATOM 15616 C CA . GLY B 1 476 ? 122.609 134.797 122.973 1.00 114.56 451 GLY B CA 1
ATOM 15617 C C . GLY B 1 476 ? 124.121 134.868 122.977 1.00 114.07 451 GLY B C 1
ATOM 15618 O O . GLY B 1 476 ? 124.771 134.298 123.858 1.00 118.08 451 GLY B O 1
ATOM 15622 N N . THR B 1 477 ? 124.693 135.565 122.001 1.00 115.49 452 THR B N 1
ATOM 15623 C CA . THR B 1 477 ? 126.137 135.732 121.908 1.00 119.51 452 THR B CA 1
ATOM 15624 C C . THR B 1 477 ? 126.634 136.972 122.637 1.00 118.78 452 THR B C 1
ATOM 15625 O O . THR B 1 477 ? 127.826 137.285 122.555 1.00 119.95 452 THR B O 1
ATOM 15636 N N . GLY B 1 478 ? 125.757 137.681 123.343 1.00 114.29 453 GLY B N 1
ATOM 15637 C CA . GLY B 1 478 ? 126.141 138.897 124.029 1.00 109.64 453 GLY B CA 1
ATOM 15638 C C . GLY B 1 478 ? 127.247 138.695 125.042 1.00 110.79 453 GLY B C 1
ATOM 15639 O O . GLY B 1 478 ? 127.184 137.785 125.874 1.00 114.94 453 GLY B O 1
ATOM 15643 N N . HIS B 1 479 ? 128.269 139.544 124.977 1.00 109.46 454 HIS B N 1
ATOM 15644 C CA . HIS B 1 479 ? 129.380 139.496 125.923 1.00 109.82 454 HIS B CA 1
ATOM 15645 C C . HIS B 1 479 ? 129.967 140.897 125.997 1.00 108.63 454 HIS B C 1
ATOM 15646 O O . HIS B 1 479 ? 130.625 141.341 125.051 1.00 114.04 454 HIS B O 1
ATOM 15660 N N . TRP B 1 480 ? 129.732 141.587 127.110 1.00 107.35 455 TRP B N 1
ATOM 15661 C CA . TRP B 1 480 ? 130.081 142.993 127.240 1.00 108.04 455 TRP B CA 1
ATOM 15662 C C . TRP B 1 480 ? 130.932 143.216 128.481 1.00 109.71 455 TRP B C 1
ATOM 15663 O O . TRP B 1 480 ? 130.921 142.423 129.426 1.00 115.97 455 TRP B O 1
ATOM 15684 N N . LEU B 1 481 ? 131.678 144.319 128.456 1.00 109.34 456 LEU B N 1
ATOM 15685 C CA . LEU B 1 481 ? 132.493 144.760 129.581 1.00 111.07 456 LEU B CA 1
ATOM 15686 C C . LEU B 1 481 ? 132.209 146.234 129.822 1.00 112.43 456 LEU B C 1
ATOM 15687 O O . LEU B 1 481 ? 132.399 147.058 128.921 1.00 116.23 456 LEU B O 1
ATOM 15703 N N . THR B 1 482 ? 131.757 146.564 131.029 1.00 111.20 457 THR B N 1
ATOM 15704 C CA . THR B 1 482 ? 131.373 147.926 131.375 1.00 114.52 457 THR B CA 1
ATOM 15705 C C . THR B 1 482 ? 132.170 148.413 132.577 1.00 118.50 457 THR B C 1
ATOM 15706 O O . THR B 1 482 ? 132.391 147.666 133.534 1.00 123.10 457 THR B O 1
ATOM 15717 N N . ASP B 1 483 ? 132.592 149.673 132.525 1.00 117.63 458 ASP B N 1
ATOM 15718 C CA . ASP B 1 483 ? 133.373 150.281 133.595 1.00 118.38 458 ASP B CA 1
ATOM 15719 C C . ASP B 1 483 ? 132.436 150.981 134.571 1.00 119.41 458 ASP B C 1
ATOM 15720 O O . ASP B 1 483 ? 131.736 151.929 134.198 1.00 119.50 458 ASP B O 1
ATOM 15729 N N . VAL B 1 484 ? 132.426 150.514 135.819 1.00 119.94 459 VAL B N 1
ATOM 15730 C CA . VAL B 1 484 ? 131.560 151.068 136.853 1.00 117.35 459 VAL B CA 1
ATOM 15731 C C . VAL B 1 484 ? 132.392 151.405 138.083 1.00 119.05 459 VAL B C 1
ATOM 15732 O O . VAL B 1 484 ? 131.901 151.334 139.215 1.00 123.55 459 VAL B O 1
ATOM 15745 N N . SER B 1 485 ? 133.654 151.771 137.869 1.00 120.51 460 SER B N 1
ATOM 15746 C CA . SER B 1 485 ? 134.551 152.011 138.996 1.00 124.53 460 SER B CA 1
ATOM 15747 C C . SER B 1 485 ? 134.008 153.026 139.995 1.00 128.88 460 SER B C 1
ATOM 15748 O O . SER B 1 485 ? 134.143 152.785 141.208 1.00 136.33 460 SER B O 1
ATOM 15756 N N . PRO B 1 486 ? 133.395 154.142 139.589 1.00 123.00 461 PRO B N 1
ATOM 15757 C CA . PRO B 1 486 ? 132.960 155.132 140.589 1.00 124.38 461 PRO B CA 1
ATOM 15758 C C . PRO B 1 486 ? 131.954 154.588 141.585 1.00 126.30 461 PRO B C 1
ATOM 15759 O O . PRO B 1 486 ? 131.784 155.183 142.656 1.00 128.59 461 PRO B O 1
ATOM 15770 N N . LEU B 1 487 ? 131.281 153.484 141.272 1.00 123.72 462 LEU B N 1
ATOM 15771 C CA . LEU B 1 487 ? 130.308 152.877 142.168 1.00 121.38 462 LEU B CA 1
ATOM 15772 C C . LEU B 1 487 ? 130.942 151.903 143.151 1.00 125.28 462 LEU B C 1
ATOM 15773 O O . LEU B 1 487 ? 130.219 151.154 143.816 1.00 131.09 462 LEU B O 1
ATOM 15789 N N . ILE B 1 488 ? 132.273 151.892 143.254 1.00 126.35 463 ILE B N 1
ATOM 15790 C CA . ILE B 1 488 ? 132.934 150.993 144.202 1.00 128.74 463 ILE B CA 1
ATOM 15791 C C . ILE B 1 488 ? 132.438 151.226 145.621 1.00 130.80 463 ILE B C 1
ATOM 15792 O O . ILE B 1 488 ? 132.197 150.244 146.338 1.00 133.23 463 ILE B O 1
ATOM 15808 N N . PRO B 1 489 ? 132.268 152.462 146.098 1.00 126.37 464 PRO B N 1
ATOM 15809 C CA . PRO B 1 489 ? 131.857 152.655 147.498 1.00 128.23 464 PRO B CA 1
ATOM 15810 C C . PRO B 1 489 ? 130.564 151.950 147.865 1.00 131.37 464 PRO B C 1
ATOM 15811 O O . PRO B 1 489 ? 130.325 151.716 149.056 1.00 135.58 464 PRO B O 1
ATOM 15822 N N . LEU B 1 490 ? 129.719 151.606 146.891 1.00 128.48 465 LEU B N 1
ATOM 15823 C CA . LEU B 1 490 ? 128.503 150.866 147.209 1.00 128.57 465 LEU B CA 1
ATOM 15824 C C . LEU B 1 490 ? 128.823 149.538 147.881 1.00 133.29 465 LEU B C 1
ATOM 15825 O O . LEU B 1 490 ? 128.003 149.015 148.644 1.00 139.35 465 LEU B O 1
ATOM 15841 N N . LEU B 1 491 ? 130.003 148.980 147.611 1.00 131.01 466 LEU B N 1
ATOM 15842 C CA . LEU B 1 491 ? 130.430 147.720 148.217 1.00 134.06 466 LEU B CA 1
ATOM 15843 C C . LEU B 1 491 ? 131.179 148.040 149.507 1.00 139.55 466 LEU B C 1
ATOM 15844 O O . LEU B 1 491 ? 132.409 148.006 149.583 1.00 139.97 466 LEU B O 1
ATOM 15860 N N . ASN B 1 492 ? 130.407 148.359 150.543 1.00 142.21 467 ASN B N 1
ATOM 15861 C CA . ASN B 1 492 ? 130.957 148.729 151.841 1.00 145.63 467 ASN B CA 1
ATOM 15862 C C . ASN B 1 492 ? 131.106 147.542 152.783 1.00 148.41 467 ASN B C 1
ATOM 15863 O O . ASN B 1 492 ? 131.533 147.730 153.927 1.00 147.44 467 ASN B O 1
ATOM 15874 N N . ASN B 1 493 ? 130.767 146.335 152.337 1.00 148.63 468 ASN B N 1
ATOM 15875 C CA . ASN B 1 493 ? 130.880 145.136 153.152 1.00 151.26 468 ASN B CA 1
ATOM 15876 C C . ASN B 1 493 ? 131.596 144.051 152.362 1.00 150.69 468 ASN B C 1
ATOM 15877 O O . ASN B 1 493 ? 131.465 143.961 151.139 1.00 150.44 468 ASN B O 1
ATOM 15888 N N . LYS B 1 494 ? 132.360 143.224 153.079 1.00 150.20 469 LYS B N 1
ATOM 15889 C CA . LYS B 1 494 ? 133.083 142.140 152.423 1.00 152.67 469 LYS B CA 1
ATOM 15890 C C . LYS B 1 494 ? 132.130 141.145 151.776 1.00 150.86 469 LYS B C 1
ATOM 15891 O O . LYS B 1 494 ? 132.487 140.499 150.785 1.00 150.74 469 LYS B O 1
ATOM 15910 N N . LYS B 1 495 ? 130.924 141.007 152.319 1.00 146.75 470 LYS B N 1
ATOM 15911 C CA . LYS B 1 495 ? 129.899 140.131 151.769 1.00 146.06 470 LYS B CA 1
ATOM 15912 C C . LYS B 1 495 ? 128.748 140.983 151.254 1.00 144.70 470 LYS B C 1
ATOM 15913 O O . LYS B 1 495 ? 128.263 141.872 151.962 1.00 142.51 470 LYS B O 1
ATOM 15932 N N . CYS B 1 496 ? 128.315 140.710 150.025 1.00 142.86 471 CYS B N 1
ATOM 15933 C CA . CYS B 1 496 ? 127.275 141.497 149.380 1.00 138.77 471 CYS B CA 1
ATOM 15934 C C . CYS B 1 496 ? 126.329 140.568 148.633 1.00 135.44 471 CYS B C 1
ATOM 15935 O O . CYS B 1 496 ? 126.607 139.381 148.443 1.00 135.89 471 CYS B O 1
ATOM 15942 N N . SER B 1 497 ? 125.195 141.126 148.214 1.00 133.10 472 SER B N 1
ATOM 15943 C CA . SER B 1 497 ? 124.174 140.401 147.473 1.00 134.55 472 SER B CA 1
ATOM 15944 C C . SER B 1 497 ? 123.891 141.139 146.174 1.00 130.46 472 SER B C 1
ATOM 15945 O O . SER B 1 497 ? 123.669 142.355 146.181 1.00 131.41 472 SER B O 1
ATOM 15953 N N . PHE B 1 498 ? 123.894 140.400 145.069 1.00 126.07 473 PHE B N 1
ATOM 15954 C CA . PHE B 1 498 ? 123.688 140.949 143.738 1.00 122.19 473 PHE B CA 1
ATOM 15955 C C . PHE B 1 498 ? 122.424 140.353 143.137 1.00 121.98 473 PHE B C 1
ATOM 15956 O O . PHE B 1 498 ? 122.238 139.131 143.154 1.00 128.16 473 PHE B O 1
ATOM 15973 N N . THR B 1 499 ? 121.565 141.219 142.603 1.00 119.26 474 THR B N 1
ATOM 15974 C CA . THR B 1 499 ? 120.298 140.815 142.007 1.00 120.98 474 THR B CA 1
ATOM 15975 C C . THR B 1 499 ? 120.226 141.361 140.590 1.00 120.64 474 THR B C 1
ATOM 15976 O O . THR B 1 499 ? 120.199 142.579 140.394 1.00 123.66 474 THR B O 1
ATOM 15987 N N . MET B 1 500 ? 120.200 140.463 139.611 1.00 120.40 475 MET B N 1
ATOM 15988 C CA . MET B 1 500 ? 120.017 140.826 138.212 1.00 117.73 475 MET B CA 1
ATOM 15989 C C . MET B 1 500 ? 118.555 140.589 137.852 1.00 121.28 475 MET B C 1
ATOM 15990 O O . MET B 1 500 ? 118.068 139.456 137.937 1.00 127.37 475 MET B O 1
ATOM 16004 N N . LYS B 1 501 ? 117.862 141.656 137.458 1.00 121.00 476 LYS B N 1
ATOM 16005 C CA . LYS B 1 501 ? 116.423 141.620 137.244 1.00 120.47 476 LYS B CA 1
ATOM 16006 C C . LYS B 1 501 ? 116.077 142.151 135.862 1.00 122.38 476 LYS B C 1
ATOM 16007 O O . LYS B 1 501 ? 116.697 143.101 135.375 1.00 125.13 476 LYS B O 1
ATOM 16026 N N . THR B 1 502 ? 115.073 141.534 135.243 1.00 123.65 477 THR B N 1
ATOM 16027 C CA . THR B 1 502 ? 114.543 141.992 133.966 1.00 126.96 477 THR B CA 1
ATOM 16028 C C . THR B 1 502 ? 113.028 142.122 134.058 1.00 131.24 477 THR B C 1
ATOM 16029 O O . THR B 1 502 ? 112.462 142.055 135.154 1.00 131.80 477 THR B O 1
ATOM 16040 N N . ALA B 1 503 ? 112.366 142.309 132.924 1.00 132.77 478 ALA B N 1
ATOM 16041 C CA . ALA B 1 503 ? 110.916 142.424 132.928 1.00 133.19 478 ALA B CA 1
ATOM 16042 C C . ALA B 1 503 ? 110.299 141.123 133.436 1.00 136.63 478 ALA B C 1
ATOM 16043 O O . ALA B 1 503 ? 110.709 140.038 132.999 1.00 136.10 478 ALA B O 1
ATOM 16050 N N . PRO B 1 504 ? 109.326 141.179 134.353 1.00 136.93 479 PRO B N 1
ATOM 16051 C CA . PRO B 1 504 ? 108.751 139.924 134.868 1.00 135.88 479 PRO B CA 1
ATOM 16052 C C . PRO B 1 504 ? 108.183 139.029 133.783 1.00 137.55 479 PRO B C 1
ATOM 16053 O O . PRO B 1 504 ? 108.326 137.802 133.858 1.00 137.93 479 PRO B O 1
ATOM 16064 N N . TRP B 1 505 ? 107.541 139.608 132.771 1.00 136.41 480 TRP B N 1
ATOM 16065 C CA . TRP B 1 505 ? 106.937 138.840 131.691 1.00 133.76 480 TRP B CA 1
ATOM 16066 C C . TRP B 1 505 ? 107.932 138.469 130.600 1.00 132.65 480 TRP B C 1
ATOM 16067 O O . TRP B 1 505 ? 107.511 138.059 129.513 1.00 135.05 480 TRP B O 1
ATOM 16088 N N . ALA B 1 506 ? 109.229 138.599 130.860 1.00 127.34 481 ALA B N 1
ATOM 16089 C CA . ALA B 1 506 ? 110.235 138.292 129.858 1.00 126.38 481 ALA B CA 1
ATOM 16090 C C . ALA B 1 506 ? 110.550 136.802 129.847 1.00 124.61 481 ALA B C 1
ATOM 16091 O O . ALA B 1 506 ? 110.433 136.110 130.863 1.00 126.44 481 ALA B O 1
ATOM 16098 N N . MET B 1 507 ? 110.953 136.311 128.679 1.00 124.39 482 MET B N 1
ATOM 16099 C CA . MET B 1 507 ? 111.343 134.922 128.550 1.00 126.12 482 MET B CA 1
ATOM 16100 C C . MET B 1 507 ? 112.640 134.672 129.315 1.00 126.47 482 MET B C 1
ATOM 16101 O O . MET B 1 507 ? 113.427 135.593 129.543 1.00 126.11 482 MET B O 1
ATOM 16115 N N . PRO B 1 508 ? 112.882 133.429 129.728 1.00 126.59 483 PRO B N 1
ATOM 16116 C CA . PRO B 1 508 ? 114.050 133.154 130.572 1.00 127.99 483 PRO B CA 1
ATOM 16117 C C . PRO B 1 508 ? 115.360 133.446 129.856 1.00 126.71 483 PRO B C 1
ATOM 16118 O O . PRO B 1 508 ? 115.492 133.255 128.645 1.00 124.24 483 PRO B O 1
ATOM 16129 N N . TRP B 1 509 ? 116.336 133.915 130.630 1.00 125.79 484 TRP B N 1
ATOM 16130 C CA . TRP B 1 509 ? 117.694 134.137 130.156 1.00 119.73 484 TRP B CA 1
ATOM 16131 C C . TRP B 1 509 ? 118.658 133.407 131.080 1.00 119.72 484 TRP B C 1
ATOM 16132 O O . TRP B 1 509 ? 118.266 132.872 132.119 1.00 128.69 484 TRP B O 1
ATOM 16153 N N . MET B 1 510 ? 119.938 133.403 130.710 1.00 112.31 485 MET B N 1
ATOM 16154 C CA . MET B 1 510 ? 120.988 132.810 131.532 1.00 115.28 485 MET B CA 1
ATOM 16155 C C . MET B 1 510 ? 122.138 133.804 131.601 1.00 115.68 485 MET B C 1
ATOM 16156 O O . MET B 1 510 ? 122.813 134.049 130.597 1.00 120.43 485 MET B O 1
ATOM 16170 N N . THR B 1 511 ? 122.356 134.376 132.779 1.00 114.79 486 THR B N 1
ATOM 16171 C CA . THR B 1 511 ? 123.336 135.435 132.962 1.00 115.45 486 THR B CA 1
ATOM 16172 C C . THR B 1 511 ? 124.596 134.892 133.621 1.00 116.65 486 THR B C 1
ATOM 16173 O O . THR B 1 511 ? 124.528 134.082 134.550 1.00 123.30 486 THR B O 1
ATOM 16184 N N . THR B 1 512 ? 125.745 135.339 133.121 1.00 113.15 487 THR B N 1
ATOM 16185 C CA . THR B 1 512 ? 127.044 135.041 133.710 1.00 116.72 487 THR B CA 1
ATOM 16186 C C . THR B 1 512 ? 127.758 136.362 133.939 1.00 115.37 487 THR B C 1
ATOM 16187 O O . THR B 1 512 ? 127.989 137.116 132.988 1.00 118.22 487 THR B O 1
ATOM 16198 N N . LEU B 1 513 ? 128.104 136.645 135.193 1.00 113.39 488 LEU B N 1
ATOM 16199 C CA . LEU B 1 513 ? 128.655 137.936 135.575 1.00 111.16 488 LEU B CA 1
ATOM 16200 C C . LEU B 1 513 ? 129.931 137.754 136.382 1.00 115.22 488 LEU B C 1
ATOM 16201 O O . LEU B 1 513 ? 130.012 136.886 137.258 1.00 122.76 488 LEU B O 1
ATOM 16217 N N . ASN B 1 514 ? 130.921 138.594 136.088 1.00 115.25 489 ASN B N 1
ATOM 16218 C CA . ASN B 1 514 ? 132.172 138.608 136.827 1.00 113.57 489 ASN B CA 1
ATOM 16219 C C . ASN B 1 514 ? 132.583 140.046 137.099 1.00 111.63 489 ASN B C 1
ATOM 16220 O O . ASN B 1 514 ? 132.470 140.911 136.226 1.00 120.17 489 ASN B O 1
ATOM 16231 N N . LEU B 1 515 ? 133.047 140.296 138.317 1.00 109.15 490 LEU B N 1
ATOM 16232 C CA . LEU B 1 515 ? 133.589 141.589 138.707 1.00 113.83 490 LEU B CA 1
ATOM 16233 C C . LEU B 1 515 ? 135.106 141.525 138.637 1.00 118.50 490 LEU B C 1
ATOM 16234 O O . LEU B 1 515 ? 135.723 140.635 139.233 1.00 126.85 490 LEU B O 1
ATOM 16250 N N . ARG B 1 516 ? 135.700 142.463 137.907 1.00 117.67 491 ARG B N 1
ATOM 16251 C CA . ARG B 1 516 ? 137.142 142.524 137.706 1.00 119.78 491 ARG B CA 1
ATOM 16252 C C . ARG B 1 516 ? 137.665 143.780 138.389 1.00 118.47 491 ARG B C 1
ATOM 16253 O O . ARG B 1 516 ? 137.347 144.900 137.973 1.00 123.19 491 ARG B O 1
ATOM 16274 N N . PHE B 1 517 ? 138.450 143.588 139.443 1.00 122.02 492 PHE B N 1
ATOM 16275 C CA . PHE B 1 517 ? 139.114 144.673 140.148 1.00 123.35 492 PHE B CA 1
ATOM 16276 C C . PHE B 1 517 ? 140.545 144.798 139.647 1.00 128.30 492 PHE B C 1
ATOM 16277 O O . PHE B 1 517 ? 141.228 143.793 139.429 1.00 134.98 492 PHE B O 1
ATOM 16294 N N . SER B 1 518 ? 140.994 146.037 139.467 1.00 131.11 493 SER B N 1
ATOM 16295 C CA . SER B 1 518 ? 142.323 146.291 138.934 1.00 135.08 493 SER B CA 1
ATOM 16296 C C . SER B 1 518 ? 142.787 147.664 139.393 1.00 140.73 493 SER B C 1
ATOM 16297 O O . SER B 1 518 ? 141.989 148.502 139.821 1.00 146.48 493 SER B O 1
ATOM 16305 N N . GLN B 1 519 ? 144.095 147.880 139.291 1.00 143.21 494 GLN B N 1
ATOM 16306 C CA . GLN B 1 519 ? 144.725 149.145 139.639 1.00 149.52 494 GLN B CA 1
ATOM 16307 C C . GLN B 1 519 ? 145.131 149.865 138.361 1.00 155.22 494 GLN B C 1
ATOM 16308 O O . GLN B 1 519 ? 145.785 149.277 137.493 1.00 158.11 494 GLN B O 1
ATOM 16322 N N . SER B 1 520 ? 144.742 151.131 138.250 1.00 160.95 495 SER B N 1
ATOM 16323 C CA . SER B 1 520 ? 145.034 151.900 137.053 1.00 167.63 495 SER B CA 1
ATOM 16324 C C . SER B 1 520 ? 146.522 152.230 136.972 1.00 172.70 495 SER B C 1
ATOM 16325 O O . SER B 1 520 ? 147.254 152.192 137.964 1.00 169.85 495 SER B O 1
ATOM 16333 N N . ASN B 1 521 ? 146.964 152.557 135.759 1.00 177.42 496 ASN B N 1
ATOM 16334 C CA . ASN B 1 521 ? 148.345 152.955 135.519 1.00 179.12 496 ASN B CA 1
ATOM 16335 C C . ASN B 1 521 ? 148.597 154.423 135.834 1.00 180.43 496 ASN B C 1
ATOM 16336 O O . ASN B 1 521 ? 149.747 154.869 135.751 1.00 180.27 496 ASN B O 1
ATOM 16347 N N . LYS B 1 522 ? 147.561 155.179 136.189 1.00 179.52 497 LYS B N 1
ATOM 16348 C CA . LYS B 1 522 ? 147.732 156.596 136.475 1.00 179.62 497 LYS B CA 1
ATOM 16349 C C . LYS B 1 522 ? 148.638 156.794 137.683 1.00 180.82 497 LYS B C 1
ATOM 16350 O O . LYS B 1 522 ? 148.544 156.072 138.680 1.00 178.73 497 LYS B O 1
ATOM 16369 N N . THR B 1 523 ? 149.527 157.785 137.587 1.00 184.26 498 THR B N 1
ATOM 16370 C CA . THR B 1 523 ? 150.413 158.090 138.706 1.00 183.10 498 THR B CA 1
ATOM 16371 C C . THR B 1 523 ? 149.652 158.760 139.843 1.00 181.96 498 THR B C 1
ATOM 16372 O O . THR B 1 523 ? 149.834 158.404 141.013 1.00 177.54 498 THR B O 1
ATOM 16383 N N . GLU B 1 524 ? 148.797 159.729 139.519 1.00 183.80 499 GLU B N 1
ATOM 16384 C CA . GLU B 1 524 ? 147.995 160.429 140.524 1.00 182.47 499 GLU B CA 1
ATOM 16385 C C . GLU B 1 524 ? 146.680 159.676 140.730 1.00 177.49 499 GLU B C 1
ATOM 16386 O O . GLU B 1 524 ? 145.596 160.111 140.340 1.00 176.24 499 GLU B O 1
ATOM 16398 N N . ARG B 1 525 ? 146.803 158.513 141.362 1.00 174.16 500 ARG B N 1
ATOM 16399 C CA . ARG B 1 525 ? 145.648 157.656 141.583 1.00 171.96 500 ARG B CA 1
ATOM 16400 C C . ARG B 1 525 ? 144.691 158.289 142.585 1.00 170.57 500 ARG B C 1
ATOM 16401 O O . ARG B 1 525 ? 145.110 158.865 143.593 1.00 169.22 500 ARG B O 1
ATOM 16422 N N . LEU B 1 526 ? 143.396 158.178 142.299 1.00 168.37 501 LEU B N 1
ATOM 16423 C CA . LEU B 1 526 ? 142.345 158.675 143.174 1.00 163.44 501 LEU B CA 1
ATOM 16424 C C . LEU B 1 526 ? 141.380 157.541 143.482 1.00 160.72 501 LEU B C 1
ATOM 16425 O O . LEU B 1 526 ? 141.082 156.716 142.613 1.00 157.26 501 LEU B O 1
ATOM 16441 N N . TYR B 1 527 ? 140.892 157.507 144.719 1.00 158.80 502 TYR B N 1
ATOM 16442 C CA . TYR B 1 527 ? 140.060 156.412 145.203 1.00 155.68 502 TYR B CA 1
ATOM 16443 C C . TYR B 1 527 ? 138.690 156.943 145.606 1.00 153.85 502 TYR B C 1
ATOM 16444 O O . TYR B 1 527 ? 138.613 157.861 146.441 1.00 155.90 502 TYR B O 1
ATOM 16462 N N . PRO B 1 528 ? 137.592 156.421 145.061 1.00 150.02 503 PRO B N 1
ATOM 16463 C CA . PRO B 1 528 ? 136.271 156.849 145.533 1.00 146.57 503 PRO B CA 1
ATOM 16464 C C . PRO B 1 528 ? 136.048 156.444 146.980 1.00 149.25 503 PRO B C 1
ATOM 16465 O O . PRO B 1 528 ? 136.535 155.410 147.444 1.00 154.38 503 PRO B O 1
ATOM 16476 N N . PHE B 1 529 ? 135.298 157.280 147.700 1.00 146.75 504 PHE B N 1
ATOM 16477 C CA . PHE B 1 529 ? 134.961 156.978 149.083 1.00 148.11 504 PHE B CA 1
ATOM 16478 C C . PHE B 1 529 ? 133.511 157.268 149.441 1.00 147.64 504 PHE B C 1
ATOM 16479 O O . PHE B 1 529 ? 133.065 156.833 150.508 1.00 146.85 504 PHE B O 1
ATOM 16496 N N . GLU B 1 530 ? 132.761 157.979 148.603 1.00 145.95 505 GLU B N 1
ATOM 16497 C CA . GLU B 1 530 ? 131.376 158.286 148.927 1.00 142.17 505 GLU B CA 1
ATOM 16498 C C . GLU B 1 530 ? 130.576 158.450 147.644 1.00 138.18 505 GLU B C 1
ATOM 16499 O O . GLU B 1 530 ? 131.024 159.095 146.689 1.00 141.05 505 GLU B O 1
ATOM 16511 N N . VAL B 1 531 ? 129.382 157.859 147.646 1.00 131.58 506 VAL B N 1
ATOM 16512 C CA . VAL B 1 531 ? 128.452 157.905 146.523 1.00 128.88 506 VAL B CA 1
ATOM 16513 C C . VAL B 1 531 ? 127.097 158.311 147.087 1.00 134.10 506 VAL B C 1
ATOM 16514 O O . VAL B 1 531 ? 126.554 157.621 147.957 1.00 138.11 506 VAL B O 1
ATOM 16527 N N . MET B 1 532 ? 126.551 159.422 146.600 1.00 132.83 507 MET B N 1
ATOM 16528 C CA . MET B 1 532 ? 125.256 159.911 147.061 1.00 131.93 507 MET B CA 1
ATOM 16529 C C . MET B 1 532 ? 124.271 159.899 145.900 1.00 130.79 507 MET B C 1
ATOM 16530 O O . MET B 1 532 ? 124.485 160.618 144.912 1.00 134.78 507 MET B O 1
ATOM 16544 N N . PRO B 1 533 ? 123.204 159.102 145.947 1.00 124.96 508 PRO B N 1
ATOM 16545 C CA . PRO B 1 533 ? 122.189 159.185 144.892 1.00 127.15 508 PRO B CA 1
ATOM 16546 C C . PRO B 1 533 ? 121.559 160.568 144.847 1.00 130.56 508 PRO B C 1
ATOM 16547 O O . PRO B 1 533 ? 121.394 161.233 145.872 1.00 133.58 508 PRO B O 1
ATOM 16558 N N . LEU B 1 534 ? 121.204 161.000 143.637 1.00 127.46 509 LEU B N 1
ATOM 16559 C CA . LEU B 1 534 ? 120.665 162.335 143.417 1.00 129.71 509 LEU B CA 1
ATOM 16560 C C . LEU B 1 534 ? 119.206 162.305 142.983 1.00 133.75 509 LEU B C 1
ATOM 16561 O O . LEU B 1 534 ? 118.346 162.870 143.665 1.00 139.25 509 LEU B O 1
ATOM 16577 N N . PHE B 1 535 ? 118.898 161.652 141.864 1.00 129.22 510 PHE B N 1
ATOM 16578 C CA . PHE B 1 535 ? 117.536 161.608 141.353 1.00 127.80 510 PHE B CA 1
ATOM 16579 C C . PHE B 1 535 ? 117.301 160.283 140.647 1.00 127.77 510 PHE B C 1
ATOM 16580 O O . PHE B 1 535 ? 118.242 159.626 140.193 1.00 129.36 510 PHE B O 1
ATOM 16597 N N . ASN B 1 536 ? 116.031 159.901 140.563 1.00 127.96 511 ASN B N 1
ATOM 16598 C CA . ASN B 1 536 ? 115.605 158.712 139.847 1.00 126.48 511 ASN B CA 1
ATOM 16599 C C . ASN B 1 536 ? 114.753 159.117 138.646 1.00 128.93 511 ASN B C 1
ATOM 16600 O O . ASN B 1 536 ? 114.456 160.293 138.427 1.00 131.79 511 ASN B O 1
ATOM 16611 N N . GLY B 1 537 ? 114.355 158.125 137.858 1.00 128.61 512 GLY B N 1
ATOM 16612 C CA . GLY B 1 537 ? 113.554 158.348 136.674 1.00 131.62 512 GLY B CA 1
ATOM 16613 C C . GLY B 1 537 ? 112.069 158.331 136.966 1.00 138.08 512 GLY B C 1
ATOM 16614 O O . GLY B 1 537 ? 111.631 158.323 138.119 1.00 146.90 512 GLY B O 1
ATOM 16618 N N . GLY B 1 538 ? 111.286 158.326 135.896 1.00 140.74 513 GLY B N 1
ATOM 16619 C CA . GLY B 1 538 ? 109.844 158.299 136.028 1.00 144.63 513 GLY B CA 1
ATOM 16620 C C . GLY B 1 538 ? 109.178 158.424 134.676 1.00 143.91 513 GLY B C 1
ATOM 16621 O O . GLY B 1 538 ? 109.834 158.494 133.632 1.00 143.05 513 GLY B O 1
ATOM 16625 N N . THR B 1 539 ? 107.849 158.451 134.719 1.00 145.11 514 THR B N 1
ATOM 16626 C CA . THR B 1 539 ? 107.063 158.568 133.499 1.00 146.26 514 THR B CA 1
ATOM 16627 C C . THR B 1 539 ? 107.277 159.933 132.859 1.00 146.34 514 THR B C 1
ATOM 16628 O O . THR B 1 539 ? 107.264 160.965 133.535 1.00 147.65 514 THR B O 1
ATOM 16639 N N . PHE B 1 540 ? 107.464 159.934 131.539 1.00 144.19 515 PHE B N 1
ATOM 16640 C CA . PHE B 1 540 ? 107.742 161.159 130.790 1.00 146.45 515 PHE B CA 1
ATOM 16641 C C . PHE B 1 540 ? 106.419 161.853 130.479 1.00 149.31 515 PHE B C 1
ATOM 16642 O O . PHE B 1 540 ? 105.862 161.754 129.383 1.00 151.65 515 PHE B O 1
ATOM 16659 N N . ASP B 1 541 ? 105.912 162.571 131.474 1.00 150.46 516 ASP B N 1
ATOM 16660 C CA . ASP B 1 541 ? 104.680 163.338 131.367 1.00 150.69 516 ASP B CA 1
ATOM 16661 C C . ASP B 1 541 ? 104.965 164.804 131.680 1.00 154.11 516 ASP B C 1
ATOM 16662 O O . ASP B 1 541 ? 106.095 165.191 131.987 1.00 157.09 516 ASP B O 1
ATOM 16671 N N . LYS B 1 542 ? 103.916 165.626 131.599 1.00 153.68 517 LYS B N 1
ATOM 16672 C CA . LYS B 1 542 ? 104.073 167.049 131.883 1.00 155.88 517 LYS B CA 1
ATOM 16673 C C . LYS B 1 542 ? 104.501 167.287 133.325 1.00 156.23 517 LYS B C 1
ATOM 16674 O O . LYS B 1 542 ? 105.121 168.314 133.626 1.00 154.70 517 LYS B O 1
ATOM 16693 N N . ASP B 1 543 ? 104.183 166.360 134.224 1.00 157.48 518 ASP B N 1
ATOM 16694 C CA . ASP B 1 543 ? 104.573 166.455 135.623 1.00 158.25 518 ASP B CA 1
ATOM 16695 C C . ASP B 1 543 ? 105.931 165.821 135.896 1.00 156.48 518 ASP B C 1
ATOM 16696 O O . ASP B 1 543 ? 106.327 165.709 137.060 1.00 156.37 518 ASP B O 1
ATOM 16705 N N . TYR B 1 544 ? 106.649 165.405 134.850 1.00 153.10 519 TYR B N 1
ATOM 16706 C CA . TYR B 1 544 ? 107.933 164.739 135.047 1.00 149.58 519 TYR B CA 1
ATOM 16707 C C . TYR B 1 544 ? 108.914 165.635 135.792 1.00 150.36 519 TYR B C 1
ATOM 16708 O O . TYR B 1 544 ? 109.596 165.184 136.719 1.00 153.54 519 TYR B O 1
ATOM 16726 N N . ASN B 1 545 ? 108.998 166.905 135.404 1.00 147.81 520 ASN B N 1
ATOM 16727 C CA . ASN B 1 545 ? 109.928 167.839 136.021 1.00 148.16 520 ASN B CA 1
ATOM 16728 C C . ASN B 1 545 ? 109.378 168.484 137.286 1.00 149.43 520 ASN B C 1
ATOM 16729 O O . ASN B 1 545 ? 110.124 169.186 137.977 1.00 149.17 520 ASN B O 1
ATOM 16740 N N . ARG B 1 546 ? 108.101 168.267 137.606 1.00 150.64 521 ARG B N 1
ATOM 16741 C CA . ARG B 1 546 ? 107.511 168.875 138.791 1.00 154.60 521 ARG B CA 1
ATOM 16742 C C . ARG B 1 546 ? 107.792 168.086 140.062 1.00 156.35 521 ARG B C 1
ATOM 16743 O O . ARG B 1 546 ? 107.602 168.620 141.160 1.00 156.65 521 ARG B O 1
ATOM 16764 N N . ARG B 1 547 ? 108.239 166.838 139.944 1.00 154.87 522 ARG B N 1
ATOM 16765 C CA . ARG B 1 547 ? 108.527 166.001 141.100 1.00 154.02 522 ARG B CA 1
ATOM 16766 C C . ARG B 1 547 ? 109.972 166.110 141.567 1.00 151.53 522 ARG B C 1
ATOM 16767 O O . ARG B 1 547 ? 110.331 165.483 142.569 1.00 153.90 522 ARG B O 1
ATOM 16788 N N . TYR B 1 548 ? 110.803 166.882 140.875 1.00 147.99 523 TYR B N 1
ATOM 16789 C CA . TYR B 1 548 ? 112.216 167.013 141.199 1.00 146.61 523 TYR B CA 1
ATOM 16790 C C . TYR B 1 548 ? 112.468 168.377 141.824 1.00 149.78 523 TYR B C 1
ATOM 16791 O O . TYR B 1 548 ? 112.123 169.408 141.237 1.00 151.05 523 TYR B O 1
ATOM 16809 N N . HIS B 1 549 ? 113.069 168.376 143.011 1.00 152.65 524 HIS B N 1
ATOM 16810 C CA . HIS B 1 549 ? 113.384 169.592 143.741 1.00 157.72 524 HIS B CA 1
ATOM 16811 C C . HIS B 1 549 ? 114.892 169.711 143.913 1.00 158.35 524 HIS B C 1
ATOM 16812 O O . HIS B 1 549 ? 115.628 168.723 143.838 1.00 154.70 524 HIS B O 1
ATOM 16826 N N . GLU B 1 550 ? 115.346 170.940 144.144 1.00 160.90 525 GLU B N 1
ATOM 16827 C CA . GLU B 1 550 ? 116.771 171.187 144.309 1.00 159.56 525 GLU B CA 1
ATOM 16828 C C . GLU B 1 550 ? 117.306 170.427 145.514 1.00 157.32 525 GLU B C 1
ATOM 16829 O O . GLU B 1 550 ? 116.717 170.459 146.598 1.00 159.16 525 GLU B O 1
ATOM 16841 N N . ILE B 1 551 ? 118.428 169.742 145.319 1.00 153.15 526 ILE B N 1
ATOM 16842 C CA . ILE B 1 551 ? 119.116 169.027 146.385 1.00 151.80 526 ILE B CA 1
ATOM 16843 C C . ILE B 1 551 ? 120.324 169.854 146.796 1.00 154.53 526 ILE B C 1
ATOM 16844 O O . ILE B 1 551 ? 121.169 170.192 145.957 1.00 156.72 526 ILE B O 1
ATOM 16860 N N . THR B 1 552 ? 120.403 170.182 148.082 1.00 156.68 527 THR B N 1
ATOM 16861 C CA . THR B 1 552 ? 121.518 170.931 148.641 1.00 160.16 527 THR B CA 1
ATOM 16862 C C . THR B 1 552 ? 122.412 169.981 149.425 1.00 161.04 527 THR B C 1
ATOM 16863 O O . THR B 1 552 ? 121.935 169.255 150.303 1.00 160.17 527 THR B O 1
ATOM 16874 N N . PHE B 1 553 ? 123.704 169.987 149.104 1.00 163.71 528 PHE B N 1
ATOM 16875 C CA . PHE B 1 553 ? 124.654 169.078 149.725 1.00 163.20 528 PHE B CA 1
ATOM 16876 C C . PHE B 1 553 ? 125.932 169.822 150.081 1.00 164.39 528 PHE B C 1
ATOM 16877 O O . PHE B 1 553 ? 126.362 170.734 149.369 1.00 165.97 528 PHE B O 1
ATOM 16894 N N . SER B 1 554 ? 126.532 169.416 151.195 1.00 164.71 529 SER B N 1
ATOM 16895 C CA . SER B 1 554 ? 127.827 169.916 151.628 1.00 168.68 529 SER B CA 1
ATOM 16896 C C . SER B 1 554 ? 128.887 168.862 151.343 1.00 170.18 529 SER B C 1
ATOM 16897 O O . SER B 1 554 ? 128.665 167.668 151.565 1.00 167.45 529 SER B O 1
ATOM 16905 N N . ILE B 1 555 ? 130.038 169.306 150.849 1.00 172.66 530 ILE B N 1
ATOM 16906 C CA . ILE B 1 555 ? 131.087 168.386 150.418 1.00 171.82 530 ILE B CA 1
ATOM 16907 C C . ILE B 1 555 ? 131.942 168.007 151.622 1.00 174.51 530 ILE B C 1
ATOM 16908 O O . ILE B 1 555 ? 132.339 168.889 152.398 1.00 174.85 530 ILE B O 1
ATOM 16924 N N . PRO B 1 556 ? 132.247 166.727 151.825 1.00 173.35 531 PRO B N 1
ATOM 16925 C CA . PRO B 1 556 ? 133.125 166.350 152.936 1.00 173.27 531 PRO B CA 1
ATOM 16926 C C . PRO B 1 556 ? 134.547 166.842 152.717 1.00 173.54 531 PRO B C 1
ATOM 16927 O O . PRO B 1 556 ? 134.984 167.105 151.594 1.00 174.38 531 PRO B O 1
ATOM 16938 N N . ALA B 1 557 ? 135.273 166.967 153.824 1.00 174.14 532 ALA B N 1
ATOM 16939 C CA . ALA B 1 557 ? 136.654 167.411 153.766 1.00 175.96 532 ALA B CA 1
ATOM 16940 C C . ALA B 1 557 ? 137.529 166.342 153.112 1.00 177.75 532 ALA B C 1
ATOM 16941 O O . ALA B 1 557 ? 137.115 165.199 152.898 1.00 175.07 532 ALA B O 1
ATOM 16948 N N . ALA B 1 558 ? 138.762 166.733 152.793 1.00 180.12 533 ALA B N 1
ATOM 16949 C CA . ALA B 1 558 ? 139.730 165.833 152.167 1.00 180.54 533 ALA B CA 1
ATOM 16950 C C . ALA B 1 558 ? 139.201 165.295 150.840 1.00 180.14 533 ALA B C 1
ATOM 16951 O O . ALA B 1 558 ? 139.365 164.116 150.516 1.00 176.83 533 ALA B O 1
ATOM 16958 N N . THR B 1 559 ? 138.562 166.166 150.065 1.00 179.73 534 THR B N 1
ATOM 16959 C CA . THR B 1 559 ? 138.032 165.823 148.754 1.00 175.31 534 THR B CA 1
ATOM 16960 C C . THR B 1 559 ? 138.806 166.568 147.676 1.00 175.18 534 THR B C 1
ATOM 16961 O O . THR B 1 559 ? 139.066 167.768 147.801 1.00 175.37 534 THR B O 1
ATOM 16972 N N . LYS B 1 560 ? 139.170 165.846 146.614 1.00 171.44 535 LYS B N 1
ATOM 16973 C CA . LYS B 1 560 ? 139.927 166.417 145.511 1.00 170.49 535 LYS B CA 1
ATOM 16974 C C . LYS B 1 560 ? 139.169 166.436 144.194 1.00 166.38 535 LYS B C 1
ATOM 16975 O O . LYS B 1 560 ? 139.536 167.210 143.304 1.00 163.90 535 LYS B O 1
ATOM 16994 N N . LYS B 1 561 ? 138.131 165.615 144.042 1.00 161.95 536 LYS B N 1
ATOM 16995 C CA . LYS B 1 561 ? 137.401 165.548 142.787 1.00 158.23 536 LYS B CA 1
ATOM 16996 C C . LYS B 1 561 ? 135.969 165.110 143.054 1.00 159.10 536 LYS B C 1
ATOM 16997 O O . LYS B 1 561 ? 135.704 164.292 143.940 1.00 159.56 536 LYS B O 1
ATOM 17016 N N . VAL B 1 562 ? 135.048 165.671 142.274 1.00 157.63 537 VAL B N 1
ATOM 17017 C CA . VAL B 1 562 ? 133.630 165.344 142.346 1.00 151.64 537 VAL B CA 1
ATOM 17018 C C . VAL B 1 562 ? 133.154 164.990 140.946 1.00 148.07 537 VAL B C 1
ATOM 17019 O O . VAL B 1 562 ? 133.522 165.654 139.970 1.00 151.20 537 VAL B O 1
ATOM 17032 N N . GLU B 1 563 ? 132.335 163.946 140.846 1.00 138.72 538 GLU B N 1
ATOM 17033 C CA . GLU B 1 563 ? 131.880 163.449 139.558 1.00 137.42 538 GLU B CA 1
ATOM 17034 C C . GLU B 1 563 ? 130.384 163.179 139.602 1.00 133.40 538 GLU B C 1
ATOM 17035 O O . GLU B 1 563 ? 129.830 162.821 140.644 1.00 138.18 538 GLU B O 1
ATOM 17047 N N . LEU B 1 564 ? 129.738 163.360 138.455 1.00 129.56 539 LEU B N 1
ATOM 17048 C CA . LEU B 1 564 ? 128.356 162.956 138.243 1.00 123.98 539 LEU B CA 1
ATOM 17049 C C . LEU B 1 564 ? 128.345 161.708 137.376 1.00 119.09 539 LEU B C 1
ATOM 17050 O O . LEU B 1 564 ? 128.948 161.694 136.297 1.00 127.51 539 LEU B O 1
ATOM 17066 N N . TYR B 1 565 ? 127.661 160.669 137.852 1.00 108.20 540 TYR B N 1
ATOM 17067 C CA . TYR B 1 565 ? 127.568 159.383 137.170 1.00 111.04 540 TYR B CA 1
ATOM 17068 C C . TYR B 1 565 ? 126.089 159.068 136.993 1.00 114.38 540 TYR B C 1
ATOM 17069 O O . TYR B 1 565 ? 125.404 158.733 137.964 1.00 118.94 540 TYR B O 1
ATOM 17087 N N . ALA B 1 566 ? 125.594 159.186 135.763 1.00 116.25 541 ALA B N 1
ATOM 17088 C CA . ALA B 1 566 ? 124.173 159.032 135.483 1.00 110.90 541 ALA B CA 1
ATOM 17089 C C . ALA B 1 566 ? 123.969 158.014 134.374 1.00 107.68 541 ALA B C 1
ATOM 17090 O O . ALA B 1 566 ? 124.591 158.114 133.313 1.00 113.94 541 ALA B O 1
ATOM 17097 N N . VAL B 1 567 ? 123.094 157.046 134.622 1.00 101.66 542 VAL B N 1
ATOM 17098 C CA . VAL B 1 567 ? 122.667 156.077 133.620 1.00 102.30 542 VAL B CA 1
ATOM 17099 C C . VAL B 1 567 ? 121.213 156.384 133.300 1.00 109.59 542 VAL B C 1
ATOM 17100 O O . VAL B 1 567 ? 120.337 156.238 134.161 1.00 116.47 542 VAL B O 1
ATOM 17113 N N . ILE B 1 568 ? 120.951 156.809 132.067 1.00 112.51 543 ILE B N 1
ATOM 17114 C CA . ILE B 1 568 ? 119.629 157.254 131.646 1.00 111.97 543 ILE B CA 1
ATOM 17115 C C . ILE B 1 568 ? 119.222 156.483 130.400 1.00 112.58 543 ILE B C 1
ATOM 17116 O O . ILE B 1 568 ? 120.035 156.276 129.493 1.00 115.97 543 ILE B O 1
ATOM 17132 N N . THR B 1 569 ? 117.961 156.058 130.358 1.00 114.56 544 THR B N 1
ATOM 17133 C CA . THR B 1 569 ? 117.436 155.342 129.203 1.00 115.59 544 THR B CA 1
ATOM 17134 C C . THR B 1 569 ? 115.966 155.685 129.022 1.00 122.49 544 THR B C 1
ATOM 17135 O O . THR B 1 569 ? 115.188 155.626 129.978 1.00 127.70 544 THR B O 1
ATOM 17146 N N . GLY B 1 570 ? 115.590 156.033 127.797 1.00 122.49 545 GLY B N 1
ATOM 17147 C CA . GLY B 1 570 ? 114.203 156.298 127.457 1.00 124.16 545 GLY B CA 1
ATOM 17148 C C . GLY B 1 570 ? 113.558 155.064 126.850 1.00 126.21 545 GLY B C 1
ATOM 17149 O O . GLY B 1 570 ? 114.203 154.306 126.125 1.00 129.40 545 GLY B O 1
ATOM 17153 N N . HIS B 1 571 ? 112.278 154.870 127.158 1.00 123.72 546 HIS B N 1
ATOM 17154 C CA . HIS B 1 571 ? 111.541 153.702 126.705 1.00 126.02 546 HIS B CA 1
ATOM 17155 C C . HIS B 1 571 ? 110.118 154.108 126.352 1.00 132.78 546 HIS B C 1
ATOM 17156 O O . HIS B 1 571 ? 109.599 155.119 126.832 1.00 136.24 546 HIS B O 1
ATOM 17170 N N . GLY B 1 572 ? 109.490 153.297 125.505 1.00 135.49 547 GLY B N 1
ATOM 17171 C CA . GLY B 1 572 ? 108.119 153.529 125.104 1.00 134.97 547 GLY B CA 1
ATOM 17172 C C . GLY B 1 572 ? 108.004 154.455 123.912 1.00 139.76 547 GLY B C 1
ATOM 17173 O O . GLY B 1 572 ? 108.981 154.998 123.390 1.00 141.85 547 GLY B O 1
ATOM 17177 N N . SER B 1 573 ? 106.760 154.630 123.471 1.00 146.00 548 SER B N 1
ATOM 17178 C CA . SER B 1 573 ? 106.440 155.512 122.360 1.00 150.02 548 SER B CA 1
ATOM 17179 C C . SER B 1 573 ? 105.190 156.307 122.704 1.00 151.21 548 SER B C 1
ATOM 17180 O O . SER B 1 573 ? 104.347 155.860 123.486 1.00 156.34 548 SER B O 1
ATOM 17188 N N . ASP B 1 574 ? 105.079 157.490 122.111 1.00 151.86 549 ASP B N 1
ATOM 17189 C CA . ASP B 1 574 ? 103.954 158.382 122.365 1.00 158.34 549 ASP B CA 1
ATOM 17190 C C . ASP B 1 574 ? 103.565 159.034 121.042 1.00 162.01 549 ASP B C 1
ATOM 17191 O O . ASP B 1 574 ? 103.954 158.580 119.961 1.00 162.16 549 ASP B O 1
ATOM 17200 N N . ASP B 1 575 ? 102.781 160.112 121.124 1.00 165.77 550 ASP B N 1
ATOM 17201 C CA . ASP B 1 575 ? 102.359 160.817 119.918 1.00 169.39 550 ASP B CA 1
ATOM 17202 C C . ASP B 1 575 ? 103.557 161.224 119.071 1.00 167.99 550 ASP B C 1
ATOM 17203 O O . ASP B 1 575 ? 103.510 161.153 117.838 1.00 168.93 550 ASP B O 1
ATOM 17212 N N . ASN B 1 576 ? 104.638 161.654 119.716 1.00 164.04 551 ASN B N 1
ATOM 17213 C CA . ASN B 1 576 ? 105.866 162.026 119.030 1.00 160.31 551 ASN B CA 1
ATOM 17214 C C . ASN B 1 576 ? 106.854 160.873 118.938 1.00 156.62 551 ASN B C 1
ATOM 17215 O O . ASN B 1 576 ? 108.022 161.098 118.603 1.00 151.60 551 ASN B O 1
ATOM 17226 N N . ASN B 1 577 ? 106.417 159.647 119.226 1.00 158.83 552 ASN B N 1
ATOM 17227 C CA . ASN B 1 577 ? 107.306 158.488 119.251 1.00 154.12 552 ASN B CA 1
ATOM 17228 C C . ASN B 1 577 ? 108.424 158.679 120.269 1.00 150.06 552 ASN B C 1
ATOM 17229 O O . ASN B 1 577 ? 109.527 158.152 120.107 1.00 146.39 552 ASN B O 1
ATOM 17240 N N . CYS B 1 578 ? 108.142 159.433 121.327 1.00 153.25 553 CYS B N 1
ATOM 17241 C CA . CYS B 1 578 ? 109.161 159.790 122.296 1.00 149.04 553 CYS B CA 1
ATOM 17242 C C . CYS B 1 578 ? 109.468 158.613 123.218 1.00 143.49 553 CYS B C 1
ATOM 17243 O O . CYS B 1 578 ? 108.834 157.557 123.165 1.00 144.47 553 CYS B O 1
ATOM 17250 N N . GLY B 1 579 ? 110.460 158.814 124.081 1.00 135.65 554 GLY B N 1
ATOM 17251 C CA . GLY B 1 579 ? 110.916 157.772 124.977 1.00 132.29 554 GLY B CA 1
ATOM 17252 C C . GLY B 1 579 ? 111.999 156.907 124.368 1.00 133.11 554 GLY B C 1
ATOM 17253 O O . GLY B 1 579 ? 113.177 157.049 124.707 1.00 132.91 554 GLY B O 1
ATOM 17257 N N . GLU B 1 580 ? 111.618 156.018 123.453 1.00 134.08 555 GLU B N 1
ATOM 17258 C CA . GLU B 1 580 ? 112.567 155.093 122.847 1.00 127.27 555 GLU B CA 1
ATOM 17259 C C . GLU B 1 580 ? 113.199 155.632 121.573 1.00 127.13 555 GLU B C 1
ATOM 17260 O O . GLU B 1 580 ? 114.297 155.196 121.212 1.00 132.31 555 GLU B O 1
ATOM 17272 N N . PHE B 1 581 ? 112.540 156.562 120.889 1.00 128.40 556 PHE B N 1
ATOM 17273 C CA . PHE B 1 581 ? 113.027 157.110 119.627 1.00 129.22 556 PHE B CA 1
ATOM 17274 C C . PHE B 1 581 ? 112.934 158.630 119.664 1.00 132.63 556 PHE B C 1
ATOM 17275 O O . PHE B 1 581 ? 112.425 159.273 118.745 1.00 134.02 556 PHE B O 1
ATOM 17292 N N . CYS B 1 582 ? 113.435 159.219 120.746 1.00 135.18 557 CYS B N 1
ATOM 17293 C CA . CYS B 1 582 ? 113.296 160.641 121.010 1.00 137.03 557 CYS B CA 1
ATOM 17294 C C . CYS B 1 582 ? 114.663 161.277 121.207 1.00 137.83 557 CYS B C 1
ATOM 17295 O O . CYS B 1 582 ? 115.556 160.692 121.828 1.00 137.97 557 CYS B O 1
ATOM 17302 N N . VAL B 1 583 ? 114.818 162.488 120.677 1.00 136.37 558 VAL B N 1
ATOM 17303 C CA . VAL B 1 583 ? 115.998 163.308 120.948 1.00 137.44 558 VAL B CA 1
ATOM 17304 C C . VAL B 1 583 ? 115.650 164.137 122.181 1.00 140.57 558 VAL B C 1
ATOM 17305 O O . VAL B 1 583 ? 115.258 165.301 122.090 1.00 139.60 558 VAL B O 1
ATOM 17318 N N . THR B 1 584 ? 115.799 163.523 123.350 1.00 139.93 559 THR B N 1
ATOM 17319 C CA . THR B 1 584 ? 115.453 164.145 124.620 1.00 140.40 559 THR B CA 1
ATOM 17320 C C . THR B 1 584 ? 116.723 164.595 125.326 1.00 138.97 559 THR B C 1
ATOM 17321 O O . THR B 1 584 ? 117.703 163.845 125.387 1.00 136.07 559 THR B O 1
ATOM 17332 N N . SER B 1 585 ? 116.703 165.812 125.856 1.00 139.53 560 SER B N 1
ATOM 17333 C CA . SER B 1 585 ? 117.844 166.367 126.564 1.00 136.11 560 SER B CA 1
ATOM 17334 C C . SER B 1 585 ? 117.623 166.262 128.067 1.00 136.88 560 SER B C 1
ATOM 17335 O O . SER B 1 585 ? 116.498 166.373 128.558 1.00 142.75 560 SER B O 1
ATOM 17343 N N . HIS B 1 586 ? 118.712 166.030 128.794 1.00 135.15 561 HIS B N 1
ATOM 17344 C CA . HIS B 1 586 ? 118.681 165.928 130.245 1.00 134.58 561 HIS B CA 1
ATOM 17345 C C . HIS B 1 586 ? 119.709 166.888 130.820 1.00 135.09 561 HIS B C 1
ATOM 17346 O O . HIS B 1 586 ? 120.883 166.839 130.440 1.00 139.94 561 HIS B O 1
ATOM 17360 N N . TYR B 1 587 ? 119.271 167.752 131.732 1.00 134.17 562 TYR B N 1
ATOM 17361 C CA . TYR B 1 587 ? 120.104 168.803 132.293 1.00 138.68 562 TYR B CA 1
ATOM 17362 C C . TYR B 1 587 ? 120.267 168.573 133.786 1.00 137.90 562 TYR B C 1
ATOM 17363 O O . TYR B 1 587 ? 119.280 168.334 134.493 1.00 141.40 562 TYR B O 1
ATOM 17381 N N . PHE B 1 588 ? 121.510 168.643 134.258 1.00 135.70 563 PHE B N 1
ATOM 17382 C CA . PHE B 1 588 ? 121.833 168.615 135.681 1.00 135.94 563 PHE B CA 1
ATOM 17383 C C . PHE B 1 588 ? 122.360 169.998 136.050 1.00 140.49 563 PHE B C 1
ATOM 17384 O O . PHE B 1 588 ? 123.567 170.237 136.098 1.00 144.64 563 PHE B O 1
ATOM 17401 N N . LEU B 1 589 ? 121.436 170.916 136.316 1.00 143.43 564 LEU B N 1
ATOM 17402 C CA . LEU B 1 589 ? 121.812 172.272 136.685 1.00 148.21 564 LEU B CA 1
ATOM 17403 C C . LEU B 1 589 ? 122.527 172.259 138.029 1.00 152.69 564 LEU B C 1
ATOM 17404 O O . LEU B 1 589 ? 122.041 171.666 138.998 1.00 154.88 564 LEU B O 1
ATOM 17420 N N . ILE B 1 590 ? 123.681 172.918 138.084 1.00 154.69 565 ILE B N 1
ATOM 17421 C CA . ILE B 1 590 ? 124.545 172.918 139.257 1.00 152.85 565 ILE B CA 1
ATOM 17422 C C . ILE B 1 590 ? 124.657 174.345 139.772 1.00 158.13 565 ILE B C 1
ATOM 17423 O O . ILE B 1 590 ? 125.023 175.255 139.019 1.00 159.59 565 ILE B O 1
ATOM 17439 N N . ASN B 1 591 ? 124.344 174.536 141.053 1.00 161.52 566 ASN B N 1
ATOM 17440 C CA . ASN B 1 591 ? 124.428 175.850 141.690 1.00 164.24 566 ASN B CA 1
ATOM 17441 C C . ASN B 1 591 ? 123.613 176.888 140.925 1.00 166.40 566 ASN B C 1
ATOM 17442 O O . ASN B 1 591 ? 123.911 178.085 140.965 1.00 165.34 566 ASN B O 1
ATOM 17453 N N . ARG B 1 592 ? 122.576 176.429 140.220 1.00 167.34 567 ARG B N 1
ATOM 17454 C CA . ARG B 1 592 ? 121.700 177.301 139.435 1.00 168.76 567 ARG B CA 1
ATOM 17455 C C . ARG B 1 592 ? 122.498 178.303 138.605 1.00 168.93 567 ARG B C 1
ATOM 17456 O O . ARG B 1 592 ? 122.064 179.438 138.390 1.00 170.27 567 ARG B O 1
ATOM 17477 N N . SER B 1 593 ? 123.670 177.888 138.123 1.00 165.96 568 SER B N 1
ATOM 17478 C CA . SER B 1 593 ? 124.553 178.775 137.376 1.00 165.14 568 SER B CA 1
ATOM 17479 C C . SER B 1 593 ? 125.140 178.168 136.110 1.00 164.03 568 SER B C 1
ATOM 17480 O O . SER B 1 593 ? 125.535 178.931 135.220 1.00 163.03 568 SER B O 1
ATOM 17488 N N . ILE B 1 594 ? 125.215 176.845 135.989 1.00 162.85 569 ILE B N 1
ATOM 17489 C CA . ILE B 1 594 ? 125.842 176.204 134.838 1.00 160.38 569 ILE B CA 1
ATOM 17490 C C . ILE B 1 594 ? 125.041 174.967 134.458 1.00 158.46 569 ILE B C 1
ATOM 17491 O O . ILE B 1 594 ? 124.532 174.250 135.326 1.00 156.99 569 ILE B O 1
ATOM 17507 N N . ASN B 1 595 ? 124.940 174.716 133.155 1.00 156.98 570 ASN B N 1
ATOM 17508 C CA . ASN B 1 595 ? 124.229 173.557 132.644 1.00 154.55 570 ASN B CA 1
ATOM 17509 C C . ASN B 1 595 ? 125.129 172.322 132.656 1.00 150.49 570 ASN B C 1
ATOM 17510 O O . ASN B 1 595 ? 126.344 172.397 132.860 1.00 149.18 570 ASN B O 1
ATOM 17520 N N . ASN B 1 596 ? 124.504 171.165 132.432 1.00 149.25 571 ASN B N 1
ATOM 17521 C CA . ASN B 1 596 ? 125.222 169.907 132.230 1.00 144.42 571 ASN B CA 1
ATOM 17522 C C . ASN B 1 596 ? 124.292 169.013 131.416 1.00 143.40 571 ASN B C 1
ATOM 17523 O O . ASN B 1 596 ? 123.374 168.402 131.971 1.00 145.56 571 ASN B O 1
ATOM 17534 N N . THR B 1 597 ? 124.538 168.937 130.112 1.00 142.04 572 THR B N 1
ATOM 17535 C CA . THR B 1 597 ? 123.574 168.403 129.161 1.00 140.34 572 THR B CA 1
ATOM 17536 C C . THR B 1 597 ? 123.988 167.025 128.668 1.00 135.58 572 THR B C 1
ATOM 17537 O O . THR B 1 597 ? 125.159 166.786 128.358 1.00 140.80 572 THR B O 1
ATOM 17548 N N . LEU B 1 598 ? 123.012 166.124 128.601 1.00 128.09 573 LEU B N 1
ATOM 17549 C CA . LEU B 1 598 ? 123.147 164.842 127.925 1.00 127.24 573 LEU B CA 1
ATOM 17550 C C . LEU B 1 598 ? 122.041 164.740 126.885 1.00 132.75 573 LEU B C 1
ATOM 17551 O O . LEU B 1 598 ? 120.860 164.880 127.217 1.00 141.41 573 LEU B O 1
ATOM 17567 N N . VAL B 1 599 ? 122.424 164.501 125.633 1.00 132.04 574 VAL B N 1
ATOM 17568 C CA . VAL B 1 599 ? 121.498 164.519 124.509 1.00 134.16 574 VAL B CA 1
ATOM 17569 C C . VAL B 1 599 ? 121.622 163.214 123.737 1.00 134.04 574 VAL B C 1
ATOM 17570 O O . VAL B 1 599 ? 122.732 162.743 123.467 1.00 137.17 574 VAL B O 1
ATOM 17583 N N . PHE B 1 600 ? 120.478 162.634 123.384 1.00 130.54 575 PHE B N 1
ATOM 17584 C CA . PHE B 1 600 ? 120.435 161.441 122.542 1.00 131.35 575 PHE B CA 1
ATOM 17585 C C . PHE B 1 600 ? 120.220 161.859 121.088 1.00 136.99 575 PHE B C 1
ATOM 17586 O O . PHE B 1 600 ? 119.152 161.685 120.500 1.00 140.16 575 PHE B O 1
ATOM 17603 N N . GLU B 1 601 ? 121.281 162.427 120.511 1.00 134.90 576 GLU B N 1
ATOM 17604 C CA . GLU B 1 601 ? 121.195 162.933 119.146 1.00 135.50 576 GLU B CA 1
ATOM 17605 C C . GLU B 1 601 ? 120.909 161.811 118.156 1.00 135.68 576 GLU B C 1
ATOM 17606 O O . GLU B 1 601 ? 120.116 161.983 117.223 1.00 135.16 576 GLU B O 1
ATOM 17618 N N . ALA B 1 602 ? 121.545 160.654 118.342 1.00 133.95 577 ALA B N 1
ATOM 17619 C CA . ALA B 1 602 ? 121.366 159.538 117.423 1.00 132.49 577 ALA B CA 1
ATOM 17620 C C . ALA B 1 602 ? 119.972 158.932 117.491 1.00 132.68 577 ALA B C 1
ATOM 17621 O O . ALA B 1 602 ? 119.627 158.123 116.623 1.00 136.59 577 ALA B O 1
ATOM 17628 N N . ALA B 1 603 ? 119.170 159.295 118.488 1.00 130.07 578 ALA B N 1
ATOM 17629 C CA . ALA B 1 603 ? 117.841 158.717 118.622 1.00 129.64 578 ALA B CA 1
ATOM 17630 C C . ALA B 1 603 ? 116.990 159.039 117.401 1.00 133.06 578 ALA B C 1
ATOM 17631 O O . ALA B 1 603 ? 116.994 160.165 116.896 1.00 132.68 578 ALA B O 1
ATOM 17638 N N . GLY B 1 604 ? 116.254 158.035 116.925 1.00 132.02 579 GLY B N 1
ATOM 17639 C CA . GLY B 1 604 ? 115.376 158.191 115.789 1.00 131.71 579 GLY B CA 1
ATOM 17640 C C . GLY B 1 604 ? 116.029 157.976 114.441 1.00 131.29 579 GLY B C 1
ATOM 17641 O O . GLY B 1 604 ? 115.322 157.964 113.425 1.00 132.89 579 GLY B O 1
ATOM 17645 N N . SER B 1 605 ? 117.347 157.807 114.394 1.00 129.55 580 SER B N 1
ATOM 17646 C CA . SER B 1 605 ? 118.020 157.607 113.123 1.00 127.16 580 SER B CA 1
ATOM 17647 C C . SER B 1 605 ? 117.843 156.166 112.645 1.00 127.45 580 SER B C 1
ATOM 17648 O O . SER B 1 605 ? 117.751 155.242 113.457 1.00 128.13 580 SER B O 1
ATOM 17656 N N . PRO B 1 606 ? 117.791 155.947 111.328 1.00 126.35 581 PRO B N 1
ATOM 17657 C CA . PRO B 1 606 ? 117.626 154.570 110.832 1.00 124.73 581 PRO B CA 1
ATOM 17658 C C . PRO B 1 606 ? 118.748 153.637 111.246 1.00 121.97 581 PRO B C 1
ATOM 17659 O O . PRO B 1 606 ? 118.494 152.451 111.492 1.00 121.92 581 PRO B O 1
ATOM 17670 N N . LEU B 1 607 ? 119.984 154.132 111.332 1.00 121.48 582 LEU B N 1
ATOM 17671 C CA . LEU B 1 607 ? 121.146 153.297 111.611 1.00 120.02 582 LEU B CA 1
ATOM 17672 C C . LEU B 1 607 ? 121.968 153.860 112.764 1.00 122.14 582 LEU B C 1
ATOM 17673 O O . LEU B 1 607 ? 123.195 153.732 112.780 1.00 124.60 582 LEU B O 1
ATOM 17689 N N . GLY B 1 608 ? 121.307 154.485 113.739 1.00 124.28 583 GLY B N 1
ATOM 17690 C CA . GLY B 1 608 ? 122.036 155.045 114.865 1.00 125.75 583 GLY B CA 1
ATOM 17691 C C . GLY B 1 608 ? 122.745 153.987 115.687 1.00 120.87 583 GLY B C 1
ATOM 17692 O O . GLY B 1 608 ? 123.873 154.193 116.141 1.00 122.23 583 GLY B O 1
ATOM 17696 N N . CYS B 1 609 ? 122.096 152.844 115.890 1.00 116.41 584 CYS B N 1
ATOM 17697 C CA . CYS B 1 609 ? 122.652 151.766 116.694 1.00 117.34 584 CYS B CA 1
ATOM 17698 C C . CYS B 1 609 ? 123.504 150.800 115.883 1.00 118.27 584 CYS B C 1
ATOM 17699 O O . CYS B 1 609 ? 124.070 149.864 116.458 1.00 119.98 584 CYS B O 1
ATOM 17706 N N . SER B 1 610 ? 123.609 150.998 114.569 1.00 116.86 585 SER B N 1
ATOM 17707 C CA . SER B 1 610 ? 124.430 150.125 113.740 1.00 115.33 585 SER B CA 1
ATOM 17708 C C . SER B 1 610 ? 125.915 150.440 113.848 1.00 120.54 585 SER B C 1
ATOM 17709 O O . SER B 1 610 ? 126.740 149.601 113.473 1.00 121.28 585 SER B O 1
ATOM 17717 N N . LEU B 1 611 ? 126.272 151.621 114.348 1.00 119.87 586 LEU B N 1
ATOM 17718 C CA . LEU B 1 611 ? 127.666 152.013 114.488 1.00 118.61 586 LEU B CA 1
ATOM 17719 C C . LEU B 1 611 ? 128.285 151.549 115.798 1.00 117.98 586 LEU B C 1
ATOM 17720 O O . LEU B 1 611 ? 129.491 151.735 115.994 1.00 119.29 586 LEU B O 1
ATOM 17736 N N . LEU B 1 612 ? 127.499 150.956 116.692 1.00 115.04 587 LEU B N 1
ATOM 17737 C CA . LEU B 1 612 ? 127.990 150.489 117.979 1.00 114.85 587 LEU B CA 1
ATOM 17738 C C . LEU B 1 612 ? 128.342 149.008 117.975 1.00 115.97 587 LEU B C 1
ATOM 17739 O O . LEU B 1 612 ? 128.715 148.472 119.023 1.00 119.39 587 LEU B O 1
ATOM 17755 N N . VAL B 1 613 ? 128.233 148.335 116.829 1.00 114.55 588 VAL B N 1
ATOM 17756 C CA . VAL B 1 613 ? 128.631 146.929 116.758 1.00 111.85 588 VAL B CA 1
ATOM 17757 C C . VAL B 1 613 ? 130.104 146.754 117.104 1.00 112.41 588 VAL B C 1
ATOM 17758 O O . VAL B 1 613 ? 130.431 145.831 117.868 1.00 116.46 588 VAL B O 1
ATOM 17771 N N . PRO B 1 614 ? 131.030 147.571 116.596 1.00 111.00 589 PRO B N 1
ATOM 17772 C CA . PRO B 1 614 ? 132.429 147.441 117.032 1.00 115.10 589 PRO B CA 1
ATOM 17773 C C . PRO B 1 614 ? 132.613 147.643 118.522 1.00 117.88 589 PRO B C 1
ATOM 17774 O O . PRO B 1 614 ? 133.586 147.131 119.088 1.00 118.96 589 PRO B O 1
ATOM 17785 N N . LYS B 1 615 ? 131.713 148.374 119.176 1.00 117.22 590 LYS B N 1
ATOM 17786 C CA . LYS B 1 615 ? 131.823 148.652 120.600 1.00 116.73 590 LYS B CA 1
ATOM 17787 C C . LYS B 1 615 ? 131.171 147.585 121.468 1.00 116.16 590 LYS B C 1
ATOM 17788 O O . LYS B 1 615 ? 131.337 147.621 122.692 1.00 124.33 590 LYS B O 1
ATOM 17807 N N . GLY B 1 616 ? 130.436 146.646 120.875 1.00 110.06 591 GLY B N 1
ATOM 17808 C CA . GLY B 1 616 ? 129.837 145.567 121.635 1.00 114.23 591 GLY B CA 1
ATOM 17809 C C . GLY B 1 616 ? 128.442 145.194 121.181 1.00 114.64 591 GLY B C 1
ATOM 17810 O O . GLY B 1 616 ? 127.899 144.171 121.606 1.00 114.62 591 GLY B O 1
ATOM 17814 N N . GLY B 1 617 ? 127.849 146.015 120.319 1.00 114.15 592 GLY B N 1
ATOM 17815 C CA . GLY B 1 617 ? 126.492 145.745 119.878 1.00 110.88 592 GLY B CA 1
ATOM 17816 C C . GLY B 1 617 ? 126.396 144.411 119.160 1.00 110.34 592 GLY B C 1
ATOM 17817 O O . GLY B 1 617 ? 127.228 144.075 118.315 1.00 118.01 592 GLY B O 1
ATOM 17821 N N . VAL B 1 618 ? 125.366 143.645 119.505 1.00 103.84 593 VAL B N 1
ATOM 17822 C CA . VAL B 1 618 ? 125.108 142.360 118.863 1.00 106.76 593 VAL B CA 1
ATOM 17823 C C . VAL B 1 618 ? 124.375 142.621 117.552 1.00 107.28 593 VAL B C 1
ATOM 17824 O O . VAL B 1 618 ? 123.252 143.144 117.570 1.00 113.12 593 VAL B O 1
ATOM 17837 N N . PRO B 1 619 ? 124.957 142.282 116.398 1.00 100.46 594 PRO B N 1
ATOM 17838 C CA . PRO B 1 619 ? 124.281 142.570 115.129 1.00 105.25 594 PRO B CA 1
ATOM 17839 C C . PRO B 1 619 ? 123.389 141.433 114.660 1.00 108.55 594 PRO B C 1
ATOM 17840 O O . PRO B 1 619 ? 123.339 140.368 115.284 1.00 111.71 594 PRO B O 1
ATOM 17851 N N . ASN B 1 620 ? 122.684 141.655 113.552 1.00 108.16 595 ASN B N 1
ATOM 17852 C CA . ASN B 1 620 ? 121.858 140.628 112.923 1.00 110.52 595 ASN B CA 1
ATOM 17853 C C . ASN B 1 620 ? 120.859 140.038 113.916 1.00 112.48 595 ASN B C 1
ATOM 17854 O O . ASN B 1 620 ? 120.696 138.821 114.025 1.00 121.05 595 ASN B O 1
ATOM 17865 N N . GLU B 1 621 ? 120.187 140.918 114.647 1.00 110.08 596 GLU B N 1
ATOM 17866 C CA . GLU B 1 621 ? 119.155 140.510 115.586 1.00 112.90 596 GLU B CA 1
ATOM 17867 C C . GLU B 1 621 ? 117.811 140.394 114.876 1.00 115.12 596 GLU B C 1
ATOM 17868 O O . GLU B 1 621 ? 117.566 141.023 113.844 1.00 117.12 596 GLU B O 1
ATOM 17880 N N . CYS B 1 622 ? 116.931 139.572 115.449 1.00 116.05 597 CYS B N 1
ATOM 17881 C CA . CYS B 1 622 ? 115.603 139.339 114.886 1.00 119.04 597 CYS B CA 1
ATOM 17882 C C . CYS B 1 622 ? 114.642 140.452 115.312 1.00 115.43 597 CYS B C 1
ATOM 17883 O O . CYS B 1 622 ? 113.633 140.233 115.982 1.00 117.40 597 CYS B O 1
ATOM 17891 N N . GLY B 1 623 ? 114.978 141.668 114.903 1.00 111.33 598 GLY B N 1
ATOM 17892 C CA . GLY B 1 623 ? 114.160 142.813 115.248 1.00 112.11 598 GLY B CA 1
ATOM 17893 C C . GLY B 1 623 ? 114.774 144.090 114.724 1.00 115.22 598 GLY B C 1
ATOM 17894 O O . GLY B 1 623 ? 115.721 144.072 113.935 1.00 120.38 598 GLY B O 1
ATOM 17898 N N . THR B 1 624 ? 114.216 145.210 115.182 1.00 117.27 599 THR B N 1
ATOM 17899 C CA . THR B 1 624 ? 114.667 146.535 114.755 1.00 118.05 599 THR B CA 1
ATOM 17900 C C . THR B 1 624 ? 115.839 146.981 115.629 1.00 121.68 599 THR B C 1
ATOM 17901 O O . THR B 1 624 ? 115.735 147.868 116.478 1.00 126.62 599 THR B O 1
ATOM 17912 N N . TRP B 1 625 ? 116.980 146.339 115.397 1.00 118.07 600 TRP B N 1
ATOM 17913 C CA . TRP B 1 625 ? 118.206 146.648 116.118 1.00 112.83 600 TRP B CA 1
ATOM 17914 C C . TRP B 1 625 ? 119.013 147.758 115.460 1.00 111.64 600 TRP B C 1
ATOM 17915 O O . TRP B 1 625 ? 120.026 148.185 116.022 1.00 116.57 600 TRP B O 1
ATOM 17936 N N . LEU B 1 626 ? 118.590 148.234 114.290 1.00 114.23 601 LEU B N 1
ATOM 17937 C CA . LEU B 1 626 ? 119.312 149.287 113.588 1.00 117.46 601 LEU B CA 1
ATOM 17938 C C . LEU B 1 626 ? 118.858 150.680 113.995 1.00 122.39 601 LEU B C 1
ATOM 17939 O O . LEU B 1 626 ? 119.653 151.624 113.931 1.00 124.04 601 LEU B O 1
ATOM 17955 N N . TYR B 1 627 ? 117.603 150.829 114.408 1.00 122.33 602 TYR B N 1
ATOM 17956 C CA . TYR B 1 627 ? 117.080 152.146 114.743 1.00 122.28 602 TYR B CA 1
ATOM 17957 C C . TYR B 1 627 ? 117.863 152.744 115.904 1.00 123.59 602 TYR B C 1
ATOM 17958 O O . TYR B 1 627 ? 118.207 152.054 116.867 1.00 125.88 602 TYR B O 1
ATOM 17976 N N . GLY B 1 628 ? 118.150 154.040 115.804 1.00 122.96 603 GLY B N 1
ATOM 17977 C CA . GLY B 1 628 ? 118.840 154.733 116.872 1.00 120.15 603 GLY B CA 1
ATOM 17978 C C . GLY B 1 628 ? 117.890 155.027 118.013 1.00 122.98 603 GLY B C 1
ATOM 17979 O O . GLY B 1 628 ? 116.901 155.756 117.832 1.00 123.70 603 GLY B O 1
ATOM 17983 N N . ARG B 1 629 ? 118.164 154.468 119.187 1.00 123.47 604 ARG B N 1
ATOM 17984 C CA . ARG B 1 629 ? 117.325 154.657 120.357 1.00 120.47 604 ARG B CA 1
ATOM 17985 C C . ARG B 1 629 ? 117.890 155.777 121.226 1.00 123.09 604 ARG B C 1
ATOM 17986 O O . ARG B 1 629 ? 118.955 156.337 120.957 1.00 129.77 604 ARG B O 1
ATOM 18007 N N . GLY B 1 630 ? 117.159 156.105 122.288 1.00 122.72 605 GLY B N 1
ATOM 18008 C CA . GLY B 1 630 ? 117.554 157.185 123.169 1.00 123.28 605 GLY B CA 1
ATOM 18009 C C . GLY B 1 630 ? 118.380 156.728 124.351 1.00 122.83 605 GLY B C 1
ATOM 18010 O O . GLY B 1 630 ? 117.835 156.279 125.364 1.00 120.49 605 GLY B O 1
ATOM 18014 N N . GLY B 1 631 ? 119.701 156.845 124.238 1.00 123.50 606 GLY B N 1
ATOM 18015 C CA . GLY B 1 631 ? 120.596 156.523 125.326 1.00 121.80 606 GLY B CA 1
ATOM 18016 C C . GLY B 1 631 ? 120.977 155.065 125.449 1.00 118.41 606 GLY B C 1
ATOM 18017 O O . GLY B 1 631 ? 121.692 154.710 126.395 1.00 120.97 606 GLY B O 1
ATOM 18021 N N . TRP B 1 632 ? 120.532 154.207 124.535 1.00 112.39 607 TRP B N 1
ATOM 18022 C CA . TRP B 1 632 ? 120.863 152.791 124.608 1.00 110.21 607 TRP B CA 1
ATOM 18023 C C . TRP B 1 632 ? 120.733 152.178 123.222 1.00 113.11 607 TRP B C 1
ATOM 18024 O O . TRP B 1 632 ? 120.293 152.826 122.270 1.00 117.03 607 TRP B O 1
ATOM 18045 N N . CYS B 1 633 ? 121.131 150.912 123.126 1.00 112.25 608 CYS B N 1
ATOM 18046 C CA . CYS B 1 633 ? 121.031 150.156 121.888 1.00 113.16 608 CYS B CA 1
ATOM 18047 C C . CYS B 1 633 ? 120.803 148.692 122.230 1.00 109.14 608 CYS B C 1
ATOM 18048 O O . CYS B 1 633 ? 121.198 148.222 123.300 1.00 111.74 608 CYS B O 1
ATOM 18055 N N . ASP B 1 634 ? 120.162 147.978 121.311 1.00 106.40 609 ASP B N 1
ATOM 18056 C CA . ASP B 1 634 ? 119.845 146.577 121.545 1.00 109.30 609 ASP B CA 1
ATOM 18057 C C . ASP B 1 634 ? 121.116 145.741 121.603 1.00 108.68 609 ASP B C 1
ATOM 18058 O O . ASP B 1 634 ? 122.062 145.962 120.841 1.00 108.32 609 ASP B O 1
ATOM 18067 N N . GLY B 1 635 ? 121.133 144.773 122.515 1.00 108.77 610 GLY B N 1
ATOM 18068 C CA . GLY B 1 635 ? 122.276 143.897 122.667 1.00 106.40 610 GLY B CA 1
ATOM 18069 C C . GLY B 1 635 ? 123.546 144.644 123.010 1.00 107.50 610 GLY B C 1
ATOM 18070 O O . GLY B 1 635 ? 124.593 144.414 122.398 1.00 116.48 610 GLY B O 1
ATOM 18074 N N . LEU B 1 636 ? 123.469 145.545 123.984 1.00 103.54 611 LEU B N 1
ATOM 18075 C CA . LEU B 1 636 ? 124.627 146.332 124.375 1.00 103.44 611 LEU B CA 1
ATOM 18076 C C . LEU B 1 636 ? 124.390 146.912 125.760 1.00 102.60 611 LEU B C 1
ATOM 18077 O O . LEU B 1 636 ? 123.258 147.238 126.126 1.00 106.31 611 LEU B O 1
ATOM 18093 N N . GLN B 1 637 ? 125.473 147.033 126.520 1.00 106.11 612 GLN B N 1
ATOM 18094 C CA . GLN B 1 637 ? 125.403 147.661 127.828 1.00 105.85 612 GLN B CA 1
ATOM 18095 C C . GLN B 1 637 ? 125.149 149.158 127.684 1.00 108.57 612 GLN B C 1
ATOM 18096 O O . GLN B 1 637 ? 125.441 149.773 126.655 1.00 115.56 612 GLN B O 1
ATOM 18110 N N . VAL B 1 638 ? 124.595 149.746 128.741 1.00 103.05 613 VAL B N 1
ATOM 18111 C CA . VAL B 1 638 ? 124.319 151.177 128.780 1.00 107.37 613 VAL B CA 1
ATOM 18112 C C . VAL B 1 638 ? 125.555 151.852 129.366 1.00 114.97 613 VAL B C 1
ATOM 18113 O O . VAL B 1 638 ? 125.779 151.827 130.577 1.00 116.45 613 VAL B O 1
ATOM 18126 N N . ASP B 1 639 ? 126.358 152.456 128.503 1.00 118.47 614 ASP B N 1
ATOM 18127 C CA . ASP B 1 639 ? 127.563 153.137 128.957 1.00 119.80 614 ASP B CA 1
ATOM 18128 C C . ASP B 1 639 ? 127.172 154.326 129.825 1.00 116.07 614 ASP B C 1
ATOM 18129 O O . ASP B 1 639 ? 126.428 155.200 129.361 1.00 116.76 614 ASP B O 1
ATOM 18138 N N . PRO B 1 640 ? 127.633 154.406 131.071 1.00 111.77 615 PRO B N 1
ATOM 18139 C CA . PRO B 1 640 ? 127.217 155.516 131.932 1.00 113.09 615 PRO B CA 1
ATOM 18140 C C . PRO B 1 640 ? 127.763 156.849 131.451 1.00 118.30 615 PRO B C 1
ATOM 18141 O O . PRO B 1 640 ? 128.821 156.930 130.822 1.00 124.38 615 PRO B O 1
ATOM 18152 N N . TRP B 1 641 ? 127.016 157.905 131.758 1.00 117.13 616 TRP B N 1
ATOM 18153 C CA . TRP B 1 641 ? 127.435 159.273 131.478 1.00 118.78 616 TRP B CA 1
ATOM 18154 C C . TRP B 1 641 ? 128.175 159.800 132.702 1.00 119.83 616 TRP B C 1
ATOM 18155 O O . TRP B 1 641 ? 127.584 159.948 133.777 1.00 125.52 616 TRP B O 1
ATOM 18176 N N . ARG B 1 642 ? 129.466 160.072 132.540 1.00 123.17 617 ARG B N 1
ATOM 18177 C CA . ARG B 1 642 ? 130.321 160.540 133.621 1.00 123.12 617 ARG B CA 1
ATOM 18178 C C . ARG B 1 642 ? 130.830 161.933 133.288 1.00 125.97 617 ARG B C 1
ATOM 18179 O O . ARG B 1 642 ? 131.318 162.171 132.179 1.00 130.07 617 ARG B O 1
ATOM 18200 N N . ARG B 1 643 ? 130.715 162.848 134.247 1.00 126.78 618 ARG B N 1
ATOM 18201 C CA . ARG B 1 643 ? 131.162 164.221 134.053 1.00 133.02 618 ARG B CA 1
ATOM 18202 C C . ARG B 1 643 ? 131.877 164.717 135.299 1.00 139.87 618 ARG B C 1
ATOM 18203 O O . ARG B 1 643 ? 131.510 164.357 136.420 1.00 146.60 618 ARG B O 1
ATOM 18224 N N . ASP B 1 644 ? 132.894 165.549 135.096 1.00 143.25 619 ASP B N 1
ATOM 18225 C CA . ASP B 1 644 ? 133.648 166.155 136.186 1.00 147.11 619 ASP B CA 1
ATOM 18226 C C . ASP B 1 644 ? 133.144 167.572 136.421 1.00 151.34 619 ASP B C 1
ATOM 18227 O O . ASP B 1 644 ? 133.002 168.350 135.472 1.00 150.52 619 ASP B O 1
ATOM 18236 N N . ILE B 1 645 ? 132.878 167.902 137.683 1.00 153.87 620 ILE B N 1
ATOM 18237 C CA . ILE B 1 645 ? 132.312 169.198 138.041 1.00 154.54 620 ILE B CA 1
ATOM 18238 C C . ILE B 1 645 ? 133.108 169.823 139.179 1.00 157.70 620 ILE B C 1
ATOM 18239 O O . ILE B 1 645 ? 132.620 170.728 139.864 1.00 157.42 620 ILE B O 1
ATOM 18255 N N . THR B 1 646 ? 134.334 169.341 139.392 1.00 160.21 621 THR B N 1
ATOM 18256 C CA . THR B 1 646 ? 135.150 169.869 140.481 1.00 162.94 621 THR B CA 1
ATOM 18257 C C . THR B 1 646 ? 135.294 171.382 140.376 1.00 164.27 621 THR B C 1
ATOM 18258 O O . THR B 1 646 ? 135.281 172.087 141.393 1.00 165.34 621 THR B O 1
ATOM 18269 N N . SER B 1 647 ? 135.432 171.901 139.155 1.00 163.86 622 SER B N 1
ATOM 18270 C CA . SER B 1 647 ? 135.562 173.344 138.979 1.00 167.61 622 SER B CA 1
ATOM 18271 C C . SER B 1 647 ? 134.258 174.061 139.306 1.00 165.80 622 SER B C 1
ATOM 18272 O O . SER B 1 647 ? 134.268 175.114 139.955 1.00 164.72 622 SER B O 1
ATOM 18280 N N . GLN B 1 648 ? 133.125 173.509 138.865 1.00 162.72 623 GLN B N 1
ATOM 18281 C CA . GLN B 1 648 ? 131.846 174.177 139.080 1.00 163.11 623 GLN B CA 1
ATOM 18282 C C . GLN B 1 648 ? 131.524 174.292 140.565 1.00 165.63 623 GLN B C 1
ATOM 18283 O O . GLN B 1 648 ? 131.059 175.341 141.027 1.00 162.57 623 GLN B O 1
ATOM 18297 N N . LEU B 1 649 ? 131.765 173.230 141.326 1.00 167.51 624 LEU B N 1
ATOM 18298 C CA . LEU B 1 649 ? 131.407 173.223 142.736 1.00 166.30 624 LEU B CA 1
ATOM 18299 C C . LEU B 1 649 ? 132.393 174.045 143.555 1.00 169.89 624 LEU B C 1
ATOM 18300 O O . LEU B 1 649 ? 133.562 174.204 143.194 1.00 172.25 624 LEU B O 1
ATOM 18316 N N . ASP B 1 650 ? 131.903 174.568 144.676 1.00 173.76 625 ASP B N 1
ATOM 18317 C CA . ASP B 1 650 ? 132.754 175.226 145.661 1.00 177.19 625 ASP B CA 1
ATOM 18318 C C . ASP B 1 650 ? 133.264 174.151 146.610 1.00 178.57 625 ASP B C 1
ATOM 18319 O O . ASP B 1 650 ? 132.518 173.632 147.444 1.00 176.03 625 ASP B O 1
ATOM 18328 N N . MET B 1 651 ? 134.549 173.817 146.482 1.00 180.91 626 MET B N 1
ATOM 18329 C CA . MET B 1 651 ? 135.108 172.704 147.240 1.00 180.92 626 MET B CA 1
ATOM 18330 C C . MET B 1 651 ? 134.929 172.905 148.738 1.00 179.92 626 MET B C 1
ATOM 18331 O O . MET B 1 651 ? 134.884 171.928 149.495 1.00 178.31 626 MET B O 1
ATOM 18345 N N . SER B 1 652 ? 134.835 174.157 149.183 1.00 181.03 627 SER B N 1
ATOM 18346 C CA . SER B 1 652 ? 134.635 174.511 150.586 1.00 180.21 627 SER B CA 1
ATOM 18347 C C . SER B 1 652 ? 133.325 175.287 150.693 1.00 178.99 627 SER B C 1
ATOM 18348 O O . SER B 1 652 ? 133.313 176.519 150.622 1.00 176.45 627 SER B O 1
ATOM 18356 N N . GLY B 1 653 ? 132.230 174.569 150.872 1.00 178.18 628 GLY B N 1
ATOM 18357 C CA . GLY B 1 653 ? 130.925 175.190 150.984 1.00 176.38 628 GLY B CA 1
ATOM 18358 C C . GLY B 1 653 ? 129.841 174.243 150.513 1.00 176.34 628 GLY B C 1
ATOM 18359 O O . GLY B 1 653 ? 130.093 173.094 150.160 1.00 175.99 628 GLY B O 1
ATOM 18363 N N . SER B 1 654 ? 128.615 174.759 150.519 1.00 175.29 629 SER B N 1
ATOM 18364 C CA . SER B 1 654 ? 127.451 174.003 150.082 1.00 173.41 629 SER B CA 1
ATOM 18365 C C . SER B 1 654 ? 127.178 174.246 148.601 1.00 171.52 629 SER B C 1
ATOM 18366 O O . SER B 1 654 ? 127.573 175.265 148.030 1.00 169.35 629 SER B O 1
ATOM 18374 N N . ASN B 1 655 ? 126.492 173.289 147.981 1.00 167.74 630 ASN B N 1
ATOM 18375 C CA . ASN B 1 655 ? 126.166 173.364 146.566 1.00 166.93 630 ASN B CA 1
ATOM 18376 C C . ASN B 1 655 ? 124.760 172.826 146.347 1.00 165.72 630 ASN B C 1
ATOM 18377 O O . ASN B 1 655 ? 124.209 172.109 147.186 1.00 164.88 630 ASN B O 1
ATOM 18388 N N . SER B 1 656 ? 124.183 173.189 145.203 1.00 166.24 631 SER B N 1
ATOM 18389 C CA . SER B 1 656 ? 122.829 172.794 144.842 1.00 163.74 631 SER B CA 1
ATOM 18390 C C . SER B 1 656 ? 122.837 172.133 143.472 1.00 158.34 631 SER B C 1
ATOM 18391 O O . SER B 1 656 ? 123.581 172.546 142.578 1.00 156.81 631 SER B O 1
ATOM 18399 N N . VAL B 1 657 ? 122.004 171.108 143.316 1.00 154.05 632 VAL B N 1
ATOM 18400 C CA . VAL B 1 657 ? 121.893 170.368 142.063 1.00 150.89 632 VAL B CA 1
ATOM 18401 C C . VAL B 1 657 ? 120.423 170.090 141.787 1.00 151.94 632 VAL B C 1
ATOM 18402 O O . VAL B 1 657 ? 119.657 169.775 142.703 1.00 153.53 632 VAL B O 1
ATOM 18415 N N . ARG B 1 658 ? 120.029 170.204 140.519 1.00 149.91 633 ARG B N 1
ATOM 18416 C CA . ARG B 1 658 ? 118.643 169.981 140.126 1.00 145.97 633 ARG B CA 1
ATOM 18417 C C . ARG B 1 658 ? 118.600 169.371 138.734 1.00 143.35 633 ARG B C 1
ATOM 18418 O O . ARG B 1 658 ? 119.202 169.909 137.803 1.00 147.93 633 ARG B O 1
ATOM 18439 N N . TYR B 1 659 ? 117.876 168.267 138.592 1.00 136.07 634 TYR B N 1
ATOM 18440 C CA . TYR B 1 659 ? 117.720 167.599 137.310 1.00 137.37 634 TYR B CA 1
ATOM 18441 C C . TYR B 1 659 ? 116.438 168.057 136.626 1.00 138.25 634 TYR B C 1
ATOM 18442 O O . TYR B 1 659 ? 115.448 168.391 137.281 1.00 139.07 634 TYR B O 1
ATOM 18460 N N . PHE B 1 660 ? 116.466 168.072 135.294 1.00 137.63 635 PHE B N 1
ATOM 18461 C CA . PHE B 1 660 ? 115.237 168.253 134.534 1.00 138.62 635 PHE B CA 1
ATOM 18462 C C . PHE B 1 660 ? 115.443 167.774 133.104 1.00 139.83 635 PHE B C 1
ATOM 18463 O O . PHE B 1 660 ? 116.492 168.017 132.502 1.00 140.10 635 PHE B O 1
ATOM 18480 N N . GLY B 1 661 ? 114.432 167.090 132.573 1.00 141.63 636 GLY B N 1
ATOM 18481 C CA . GLY B 1 661 ? 114.454 166.583 131.214 1.00 140.80 636 GLY B CA 1
ATOM 18482 C C . GLY B 1 661 ? 113.524 167.389 130.328 1.00 145.84 636 GLY B C 1
ATOM 18483 O O . GLY B 1 661 ? 112.473 167.857 130.772 1.00 151.64 636 GLY B O 1
ATOM 18487 N N . LEU B 1 662 ? 113.917 167.548 129.067 1.00 143.76 637 LEU B N 1
ATOM 18488 C CA . LEU B 1 662 ? 113.168 168.354 128.118 1.00 147.87 637 LEU B CA 1
ATOM 18489 C C . LEU B 1 662 ? 113.166 167.677 126.755 1.00 151.42 637 LEU B C 1
ATOM 18490 O O . LEU B 1 662 ? 114.041 166.868 126.433 1.00 152.69 637 LEU B O 1
ATOM 18506 N N . PHE B 1 663 ? 112.157 168.022 125.959 1.00 154.83 638 PHE B N 1
ATOM 18507 C CA . PHE B 1 663 ? 112.033 167.565 124.582 1.00 155.08 638 PHE B CA 1
ATOM 18508 C C . PHE B 1 663 ? 111.841 168.778 123.687 1.00 157.20 638 PHE B C 1
ATOM 18509 O O . PHE B 1 663 ? 110.926 169.578 123.910 1.00 156.76 638 PHE B O 1
ATOM 18526 N N . GLU B 1 664 ? 112.701 168.913 122.678 1.00 159.06 639 GLU B N 1
ATOM 18527 C CA . GLU B 1 664 ? 112.667 170.057 121.769 1.00 161.51 639 GLU B CA 1
ATOM 18528 C C . GLU B 1 664 ? 112.808 171.374 122.528 1.00 162.84 639 GLU B C 1
ATOM 18529 O O . GLU B 1 664 ? 112.309 172.414 122.092 1.00 162.50 639 GLU B O 1
ATOM 18541 N N . GLY B 1 665 ? 113.494 171.340 123.668 1.00 162.51 640 GLY B N 1
ATOM 18542 C CA . GLY B 1 665 ? 113.674 172.533 124.468 1.00 163.86 640 GLY B CA 1
ATOM 18543 C C . GLY B 1 665 ? 112.483 172.912 125.314 1.00 165.19 640 GLY B C 1
ATOM 18544 O O . GLY B 1 665 ? 112.423 174.044 125.804 1.00 168.53 640 GLY B O 1
ATOM 18548 N N . ARG B 1 666 ? 111.530 172.003 125.502 1.00 161.20 641 ARG B N 1
ATOM 18549 C CA . ARG B 1 666 ? 110.340 172.291 126.287 1.00 163.45 641 ARG B CA 1
ATOM 18550 C C . ARG B 1 666 ? 109.911 171.029 127.019 1.00 161.66 641 ARG B C 1
ATOM 18551 O O . ARG B 1 666 ? 110.274 169.913 126.640 1.00 160.60 641 ARG B O 1
ATOM 18572 N N . ASP B 1 667 ? 109.129 171.222 128.078 1.00 161.39 642 ASP B N 1
ATOM 18573 C CA . ASP B 1 667 ? 108.650 170.095 128.857 1.00 157.87 642 ASP B CA 1
ATOM 18574 C C . ASP B 1 667 ? 107.750 169.209 127.994 1.00 157.54 642 ASP B C 1
ATOM 18575 O O . ASP B 1 667 ? 107.020 169.705 127.131 1.00 160.22 642 ASP B O 1
ATOM 18584 N N . PRO B 1 668 ? 107.782 167.895 128.204 1.00 156.49 643 PRO B N 1
ATOM 18585 C CA . PRO B 1 668 ? 106.968 167.004 127.373 1.00 159.86 643 PRO B CA 1
ATOM 18586 C C . PRO B 1 668 ? 105.481 167.205 127.614 1.00 162.52 643 PRO B C 1
ATOM 18587 O O . PRO B 1 668 ? 105.041 167.523 128.721 1.00 162.63 643 PRO B O 1
ATOM 18598 N N . ASN B 1 669 ? 104.705 167.013 126.549 1.00 163.94 644 ASN B N 1
ATOM 18599 C CA . ASN B 1 669 ? 103.244 167.075 126.609 1.00 163.51 644 ASN B CA 1
ATOM 18600 C C . ASN B 1 669 ? 102.673 165.909 125.815 1.00 163.83 644 ASN B C 1
ATOM 18601 O O . ASN B 1 669 ? 102.069 166.093 124.752 1.00 166.06 644 ASN B O 1
ATOM 18612 N N . PRO B 1 670 ? 102.849 164.680 126.307 1.00 164.57 645 PRO B N 1
ATOM 18613 C CA . PRO B 1 670 ? 102.323 163.511 125.586 1.00 167.01 645 PRO B CA 1
ATOM 18614 C C . PRO B 1 670 ? 100.828 163.364 125.828 1.00 171.00 645 PRO B C 1
ATOM 18615 O O . PRO B 1 670 ? 100.386 163.188 126.965 1.00 170.77 645 PRO B O 1
ATOM 18626 N N . LYS B 1 671 ? 100.048 163.436 124.751 1.00 173.75 646 LYS B N 1
ATOM 18627 C CA . LYS B 1 671 ? 98.600 163.321 124.853 1.00 174.50 646 LYS B CA 1
ATOM 18628 C C . LYS B 1 671 ? 98.119 161.878 124.837 1.00 176.23 646 LYS B C 1
ATOM 18629 O O . LYS B 1 671 ? 97.031 161.598 125.353 1.00 176.75 646 LYS B O 1
ATOM 18648 N N . THR B 1 672 ? 98.894 160.961 124.260 1.00 176.00 647 THR B N 1
ATOM 18649 C CA . THR B 1 672 ? 98.521 159.556 124.195 1.00 174.97 647 THR B CA 1
ATOM 18650 C C . THR B 1 672 ? 99.753 158.691 124.415 1.00 171.21 647 THR B C 1
ATOM 18651 O O . THR B 1 672 ? 100.819 158.963 123.856 1.00 170.46 647 THR B O 1
ATOM 18662 N N . ASP B 1 673 ? 99.594 157.648 125.228 1.00 168.01 648 ASP B N 1
ATOM 18663 C CA . ASP B 1 673 ? 100.651 156.675 125.476 1.00 167.17 648 ASP B CA 1
ATOM 18664 C C . ASP B 1 673 ? 101.937 157.369 125.909 1.00 165.73 648 ASP B C 1
ATOM 18665 O O . ASP B 1 673 ? 102.915 157.394 125.151 1.00 169.08 648 ASP B O 1
ATOM 18674 N N . PRO B 1 674 ? 101.979 157.940 127.111 1.00 160.54 649 PRO B N 1
ATOM 18675 C CA . PRO B 1 674 ? 103.207 158.601 127.566 1.00 156.64 649 PRO B CA 1
ATOM 18676 C C . PRO B 1 674 ? 104.355 157.613 127.704 1.00 152.50 649 PRO B C 1
ATOM 18677 O O . PRO B 1 674 ? 104.160 156.435 128.015 1.00 147.63 649 PRO B O 1
ATOM 18688 N N . GLY B 1 675 ? 105.565 158.110 127.468 1.00 150.07 650 GLY B N 1
ATOM 18689 C CA . GLY B 1 675 ? 106.757 157.297 127.551 1.00 144.61 650 GLY B CA 1
ATOM 18690 C C . GLY B 1 675 ? 107.278 157.185 128.971 1.00 142.64 650 GLY B C 1
ATOM 18691 O O . GLY B 1 675 ? 106.677 157.662 129.935 1.00 146.58 650 GLY B O 1
ATOM 18695 N N . ASN B 1 676 ? 108.433 156.534 129.091 1.00 137.56 651 ASN B N 1
ATOM 18696 C CA . ASN B 1 676 ? 109.066 156.292 130.378 1.00 135.34 651 ASN B CA 1
ATOM 18697 C C . ASN B 1 676 ? 110.542 156.655 130.307 1.00 137.16 651 ASN B C 1
ATOM 18698 O O . ASN B 1 676 ? 111.181 156.527 129.259 1.00 139.52 651 ASN B O 1
ATOM 18709 N N . ILE B 1 677 ? 111.076 157.108 131.437 1.00 138.49 652 ILE B N 1
ATOM 18710 C CA . ILE B 1 677 ? 112.487 157.450 131.568 1.00 131.71 652 ILE B CA 1
ATOM 18711 C C . ILE B 1 677 ? 113.026 156.741 132.801 1.00 128.62 652 ILE B C 1
ATOM 18712 O O . ILE B 1 677 ? 112.579 157.014 133.922 1.00 135.56 652 ILE B O 1
ATOM 18728 N N . LEU B 1 678 ? 113.979 155.836 132.598 1.00 119.40 653 LEU B N 1
ATOM 18729 C CA . LEU B 1 678 ? 114.628 155.111 133.682 1.00 118.27 653 LEU B CA 1
ATOM 18730 C C . LEU B 1 678 ? 115.999 155.735 133.904 1.00 118.76 653 LEU B C 1
ATOM 18731 O O . LEU B 1 678 ? 116.867 155.667 133.028 1.00 124.31 653 LEU B O 1
ATOM 18747 N N . MET B 1 679 ? 116.190 156.347 135.070 1.00 116.42 654 MET B N 1
ATOM 18748 C CA . MET B 1 679 ? 117.433 157.026 135.391 1.00 113.62 654 MET B CA 1
ATOM 18749 C C . MET B 1 679 ? 117.951 156.549 136.737 1.00 115.40 654 MET B C 1
ATOM 18750 O O . MET B 1 679 ? 117.181 156.237 137.649 1.00 123.24 654 MET B O 1
ATOM 18764 N N . TYR B 1 680 ? 119.275 156.495 136.842 1.00 111.74 655 TYR B N 1
ATOM 18765 C CA . TYR B 1 680 ? 119.961 156.271 138.110 1.00 106.44 655 TYR B CA 1
ATOM 18766 C C . TYR B 1 680 ? 121.147 157.223 138.146 1.00 108.39 655 TYR B C 1
ATOM 18767 O O . TYR B 1 680 ? 122.078 157.087 137.346 1.00 115.60 655 TYR B O 1
ATOM 18785 N N . SER B 1 681 ? 121.103 158.192 139.055 1.00 106.21 656 SER B N 1
ATOM 18786 C CA . SER B 1 681 ? 122.102 159.246 139.140 1.00 111.25 656 SER B CA 1
ATOM 18787 C C . SER B 1 681 ? 122.841 159.154 140.465 1.00 119.07 656 SER B C 1
ATOM 18788 O O . SER B 1 681 ? 122.258 158.788 141.490 1.00 124.46 656 SER B O 1
ATOM 18796 N N . TYR B 1 682 ? 124.129 159.489 140.437 1.00 115.87 657 TYR B N 1
ATOM 18797 C CA . TYR B 1 682 ? 124.963 159.459 141.626 1.00 113.31 657 TYR B CA 1
ATOM 18798 C C . TYR B 1 682 ? 125.981 160.588 141.567 1.00 115.75 657 TYR B C 1
ATOM 18799 O O . TYR B 1 682 ? 126.444 160.978 140.491 1.00 122.11 657 TYR B O 1
ATOM 18817 N N . LEU B 1 683 ? 126.321 161.105 142.743 1.00 120.68 658 LEU B N 1
ATOM 18818 C CA . LEU B 1 683 ? 127.409 162.055 142.921 1.00 124.40 658 LEU B CA 1
ATOM 18819 C C . LEU B 1 683 ? 128.521 161.342 143.677 1.00 131.60 658 LEU B C 1
ATOM 18820 O O . LEU B 1 683 ? 128.308 160.875 144.801 1.00 138.90 658 LEU B O 1
ATOM 18836 N N . VAL B 1 684 ? 129.693 161.247 143.056 1.00 130.29 659 VAL B N 1
ATOM 18837 C CA . VAL B 1 684 ? 130.814 160.483 143.584 1.00 129.86 659 VAL B CA 1
ATOM 18838 C C . VAL B 1 684 ? 131.899 161.451 144.030 1.00 138.18 659 VAL B C 1
ATOM 18839 O O . VAL B 1 684 ? 132.248 162.385 143.300 1.00 140.23 659 VAL B O 1
ATOM 18852 N N . PHE B 1 685 ? 132.428 161.224 145.229 1.00 143.28 660 PHE B N 1
ATOM 18853 C CA . PHE B 1 685 ? 133.512 162.028 145.779 1.00 147.77 660 PHE B CA 1
ATOM 18854 C C . PHE B 1 685 ? 134.780 161.189 145.836 1.00 153.70 660 PHE B C 1
ATOM 18855 O O . PHE B 1 685 ? 134.754 160.052 146.319 1.00 151.77 660 PHE B O 1
ATOM 18872 N N . TYR B 1 686 ? 135.884 161.747 145.345 1.00 158.03 661 TYR B N 1
ATOM 18873 C CA . TYR B 1 686 ? 137.171 161.069 145.346 1.00 155.70 661 TYR B CA 1
ATOM 18874 C C . TYR B 1 686 ? 138.067 161.659 146.427 1.00 161.09 661 TYR B C 1
ATOM 18875 O O . TYR B 1 686 ? 137.986 162.852 146.733 1.00 160.97 661 TYR B O 1
ATOM 18893 N N . GLN B 1 687 ? 138.919 160.817 147.000 1.00 163.89 662 GLN B N 1
ATOM 18894 C CA . GLN B 1 687 ? 139.846 161.254 148.036 1.00 168.45 662 GLN B CA 1
ATOM 18895 C C . GLN B 1 687 ? 140.797 162.316 147.495 1.00 174.43 662 GLN B C 1
ATOM 18896 O O . GLN B 1 687 ? 141.381 163.090 148.253 1.00 176.85 662 GLN B O 1
#